Protein AF-0000000070370126 (afdb_homodimer)

pLDDT: mean 91.12, std 12.37, range [36.09, 98.94]

Nearest PDB structures (foldseek):
  8wdw-assembly2_B  TM=8.727E-01  e=1.910E-28  uncultured bacterium
  3h0l-assembly1_A  TM=8.111E-01  e=5.919E-29  Aquifex aeolicus
  8es6-assembly1_A  TM=8.525E-01  e=4.449E-26  Escherichia coli
  5h6t-assembly1_A  TM=8.428E-01  e=1.005E-25  Microbacterium sp. HM58-2
  8xac-assembly1_C  TM=8.193E-01  e=1.310E-26  Pseudonocardia acaciae

Structure (mmCIF, N/CA/C/O backbone):
data_AF-0000000070370126-model_v1
#
loop_
_entity.id
_entity.type
_entity.pdbx_description
1 polymer Amidase
#
loop_
_atom_site.group_PDB
_atom_site.id
_atom_site.type_symbol
_atom_site.label_atom_id
_atom_site.label_alt_id
_atom_site.label_comp_id
_atom_site.label_asym_id
_atom_site.label_entity_id
_atom_site.label_seq_id
_atom_site.pdbx_PDB_ins_code
_atom_site.Cartn_x
_atom_site.Cartn_y
_atom_site.Cartn_z
_atom_site.occupancy
_atom_site.B_iso_or_equiv
_atom_site.auth_seq_id
_atom_site.auth_comp_id
_atom_site.auth_asym_id
_atom_site.auth_atom_id
_atom_site.pdbx_PDB_model_num
ATOM 1 N N . MET A 1 1 ? -40.75 -0.585 -23.859 1 38.59 1 MET A N 1
ATOM 2 C CA . MET A 1 1 ? -41.844 -1.527 -23.578 1 38.59 1 MET A CA 1
ATOM 3 C C . MET A 1 1 ? -42.219 -1.488 -22.109 1 38.59 1 MET A C 1
ATOM 5 O O . MET A 1 1 ? -43.406 -1.503 -21.766 1 38.59 1 MET A O 1
ATOM 9 N N . GLU A 1 2 ? -41.219 -1.139 -21.297 1 40.19 2 GLU A N 1
ATOM 10 C CA . GLU A 1 2 ? -41.406 -1.097 -19.859 1 40.19 2 GLU A CA 1
ATOM 11 C C . GLU A 1 2 ? -42.219 0.143 -19.453 1 40.19 2 GLU A C 1
ATOM 13 O O . GLU A 1 2 ? -43.094 0.068 -18.594 1 40.19 2 GLU A O 1
ATOM 18 N N . ILE A 1 3 ? -41.938 1.236 -20.156 1 45.62 3 ILE A N 1
ATOM 19 C CA . ILE A 1 3 ? -42.625 2.488 -19.844 1 45.62 3 ILE A CA 1
ATOM 20 C C . ILE A 1 3 ? -44.094 2.402 -20.281 1 45.62 3 ILE A C 1
ATOM 22 O O . ILE A 1 3 ? -44.969 2.84 -19.562 1 45.62 3 ILE A O 1
ATOM 26 N N . GLN A 1 4 ? -44.312 1.729 -21.438 1 42.31 4 GLN A N 1
ATOM 27 C CA . GLN A 1 4 ? -45.688 1.653 -21.938 1 42.31 4 GLN A CA 1
ATOM 28 C C . GLN A 1 4 ? -46.562 0.755 -21.047 1 42.31 4 GLN A C 1
ATOM 30 O O . GLN A 1 4 ? -47.719 1.064 -20.781 1 42.31 4 GLN A O 1
ATOM 35 N N . ILE A 1 5 ? -45.875 -0.31 -20.516 1 39.44 5 ILE A N 1
ATOM 36 C CA . ILE A 1 5 ? -46.656 -1.229 -19.688 1 39.44 5 ILE A CA 1
ATOM 37 C C . ILE A 1 5 ? -46.938 -0.577 -18.328 1 39.44 5 ILE A C 1
ATOM 39 O O . ILE A 1 5 ? -48.062 -0.685 -17.812 1 39.44 5 ILE A O 1
ATOM 43 N N . ARG A 1 6 ? -46.031 0.321 -17.922 1 41.38 6 ARG A N 1
ATOM 44 C CA . ARG A 1 6 ? -46.281 0.987 -16.641 1 41.38 6 ARG A CA 1
ATOM 45 C C . ARG A 1 6 ? -47.469 1.941 -16.734 1 41.38 6 ARG A C 1
ATOM 47 O O . ARG A 1 6 ? -48.281 1.997 -15.828 1 41.38 6 ARG A O 1
ATOM 54 N N . ARG A 1 7 ? -47.469 2.598 -17.891 1 42.16 7 ARG A N 1
ATOM 55 C CA . ARG A 1 7 ? -48.562 3.543 -18.094 1 42.16 7 ARG A CA 1
ATOM 56 C C . ARG A 1 7 ? -49.906 2.824 -18.156 1 42.16 7 ARG A C 1
ATOM 58 O O . ARG A 1 7 ? -50.906 3.334 -17.656 1 42.16 7 ARG A O 1
ATOM 65 N N . LEU A 1 8 ? -49.781 1.728 -18.922 1 40.06 8 LEU A N 1
ATOM 66 C CA . LEU A 1 8 ? -51.031 0.999 -19.047 1 40.06 8 LEU A CA 1
ATOM 67 C C . LEU A 1 8 ? -51.531 0.52 -17.688 1 40.06 8 LEU A C 1
ATOM 69 O O . LEU A 1 8 ? -52.75 0.575 -17.406 1 40.06 8 LEU A O 1
ATOM 73 N N . PHE A 1 9 ? -50.469 0.146 -16.906 1 40.09 9 PHE A N 1
ATOM 74 C CA . PHE A 1 9 ? -50.875 -0.406 -15.617 1 40.09 9 PHE A CA 1
ATOM 75 C C . PHE A 1 9 ? -51.344 0.697 -14.672 1 40.09 9 PHE A C 1
ATOM 77 O O . PHE A 1 9 ? -52.25 0.5 -13.883 1 40.09 9 PHE A O 1
ATOM 84 N N . GLU A 1 10 ? -50.625 1.836 -14.719 1 37.56 10 GLU A N 1
ATOM 85 C CA . GLU A 1 10 ? -51.062 2.92 -13.828 1 37.56 10 GLU A CA 1
ATOM 86 C C . GLU A 1 10 ? -52.469 3.377 -14.141 1 37.56 10 GLU A C 1
ATOM 88 O O . GLU A 1 10 ? -53.188 3.848 -13.258 1 37.56 10 GLU A O 1
ATOM 93 N N . LYS A 1 11 ? -52.781 3.441 -15.414 1 39.44 11 LYS A N 1
ATOM 94 C CA . LYS A 1 11 ? -54.125 3.953 -15.703 1 39.44 11 LYS A CA 1
ATOM 95 C C . LYS A 1 11 ? -55.188 2.998 -15.188 1 39.44 11 LYS A C 1
ATOM 97 O O . LYS A 1 11 ? -56.219 3.434 -14.688 1 39.44 11 LYS A O 1
ATOM 102 N N . GLN A 1 12 ? -55.125 1.682 -15.773 1 37.5 12 GLN A N 1
ATOM 103 C CA . GLN A 1 12 ? -56.281 0.841 -15.586 1 37.5 12 GLN A CA 1
ATOM 104 C C . GLN A 1 12 ? -56.344 0.282 -14.172 1 37.5 12 GLN A C 1
ATOM 106 O O . GLN A 1 12 ? -57.344 -0.331 -13.781 1 37.5 12 GLN A O 1
ATOM 111 N N . ILE A 1 13 ? -55.219 0.001 -13.57 1 39.12 13 ILE A N 1
ATOM 112 C CA . ILE A 1 13 ? -55.438 -0.7 -12.312 1 39.12 13 ILE A CA 1
ATOM 113 C C . ILE A 1 13 ? -56 0.275 -11.273 1 39.12 13 ILE A C 1
ATOM 115 O O . ILE A 1 13 ? -55.281 1.189 -10.844 1 39.12 13 ILE A O 1
ATOM 119 N N . SER A 1 14 ? -57.312 0.681 -11.328 1 36.41 14 SER A N 1
ATOM 120 C CA . SER A 1 14 ? -58.125 1.383 -10.359 1 36.41 14 SER A CA 1
ATOM 121 C C . SER A 1 14 ? -57.906 0.837 -8.953 1 36.41 14 SER A C 1
ATOM 123 O O . SER A 1 14 ? -57.625 -0.349 -8.773 1 36.41 14 SER A O 1
ATOM 125 N N . LEU A 1 15 ? -57.719 1.736 -7.898 1 41.34 15 LEU A N 1
ATOM 126 C CA . LEU A 1 15 ? -57.594 1.675 -6.445 1 41.34 15 LEU A CA 1
ATOM 127 C C . LEU A 1 15 ? -58.562 0.669 -5.855 1 41.34 15 LEU A C 1
ATOM 129 O O . LEU A 1 15 ? -58.594 0.447 -4.645 1 41.34 15 LEU A O 1
ATOM 133 N N . LYS A 1 16 ? -59.625 0.351 -6.641 1 43.62 16 LYS A N 1
ATOM 134 C CA . LYS A 1 16 ? -60.688 -0.367 -5.957 1 43.62 16 LYS A CA 1
ATOM 135 C C . LYS A 1 16 ? -60.281 -1.783 -5.59 1 43.62 16 LYS A C 1
ATOM 137 O O . LYS A 1 16 ? -60.844 -2.406 -4.703 1 43.62 16 LYS A O 1
ATOM 142 N N . TYR A 1 17 ? -59.719 -2.553 -6.379 1 43.88 17 TYR A N 1
ATOM 143 C CA . TYR A 1 17 ? -59.406 -3.934 -6.02 1 43.88 17 TYR A CA 1
ATOM 144 C C . TYR A 1 17 ? -57.906 -4.121 -5.793 1 43.88 17 TYR A C 1
ATOM 146 O O . TYR A 1 17 ? -57.188 -4.461 -6.723 1 43.88 17 TYR A O 1
ATOM 154 N N . PRO A 1 18 ? -57.344 -3.666 -4.625 1 48.06 18 PRO A N 1
ATOM 155 C CA . PRO A 1 18 ? -55.938 -3.689 -4.262 1 48.06 18 PRO A CA 1
ATOM 156 C C . PRO A 1 18 ? -55.312 -5.078 -4.395 1 48.06 18 PRO A C 1
ATOM 158 O O . PRO A 1 18 ? -54.156 -5.207 -4.789 1 48.06 18 PRO A O 1
ATOM 161 N N . ALA A 1 19 ? -56.219 -6.059 -4.215 1 54.81 19 ALA A N 1
ATOM 162 C CA . ALA A 1 19 ? -55.688 -7.418 -4.289 1 54.81 19 ALA A CA 1
ATOM 163 C C . ALA A 1 19 ? -55.281 -7.77 -5.723 1 54.81 19 ALA A C 1
ATOM 165 O O . ALA A 1 19 ? -54.25 -8.391 -5.949 1 54.81 19 ALA A O 1
ATOM 166 N N . TYR A 1 20 ? -56.188 -7.359 -6.582 1 53.31 20 TYR A N 1
ATOM 167 C CA . TYR A 1 20 ? -55.875 -7.633 -7.984 1 53.31 20 TYR A CA 1
ATOM 168 C C . TYR A 1 20 ? -54.656 -6.836 -8.453 1 53.31 20 TYR A C 1
ATOM 170 O O . TYR A 1 20 ? -53.875 -7.324 -9.25 1 53.31 20 TYR A O 1
ATOM 178 N N . ALA A 1 21 ? -54.531 -5.652 -7.816 1 52.94 21 ALA A N 1
ATOM 179 C CA . ALA A 1 21 ? -53.344 -4.848 -8.172 1 52.94 21 ALA A CA 1
ATOM 180 C C . ALA A 1 21 ? -52.062 -5.5 -7.668 1 52.94 21 ALA A C 1
ATOM 182 O O . ALA A 1 21 ? -51.062 -5.543 -8.383 1 52.94 21 ALA A O 1
ATOM 183 N N . VAL A 1 22 ? -52.219 -6.059 -6.465 1 59.28 22 VAL A N 1
ATOM 184 C CA . VAL A 1 22 ? -51.062 -6.773 -5.922 1 59.28 22 VAL A CA 1
ATOM 185 C C . VAL A 1 22 ? -50.812 -8.047 -6.73 1 59.28 22 VAL A C 1
ATOM 187 O O . VAL A 1 22 ? -49.656 -8.367 -7.051 1 59.28 22 VAL A O 1
ATOM 190 N N . GLY A 1 23 ? -51.844 -8.75 -7.059 1 56.97 23 GLY A N 1
ATOM 191 C CA . GLY A 1 23 ? -51.719 -9.938 -7.895 1 56.97 23 GLY A CA 1
ATOM 192 C C . GLY A 1 23 ? -51.156 -9.641 -9.281 1 56.97 23 GLY A C 1
ATOM 193 O O . GLY A 1 23 ? -50.312 -10.367 -9.781 1 56.97 23 GLY A O 1
ATOM 194 N N . ALA A 1 24 ? -51.625 -8.641 -9.883 1 59.47 24 ALA A N 1
ATOM 195 C CA . ALA A 1 24 ? -51.156 -8.227 -11.195 1 59.47 24 ALA A CA 1
ATOM 196 C C . ALA A 1 24 ? -49.688 -7.777 -11.117 1 59.47 24 ALA A C 1
ATOM 198 O O . ALA A 1 24 ? -48.906 -8.102 -12 1 59.47 24 ALA A O 1
ATOM 199 N N . TYR A 1 25 ? -49.406 -7.062 -10 1 57.28 25 TYR A N 1
ATOM 200 C CA . TYR A 1 25 ? -48.031 -6.641 -9.781 1 57.28 25 TYR A CA 1
ATOM 201 C C . TYR A 1 25 ? -47.094 -7.844 -9.586 1 57.28 25 TYR A C 1
ATOM 203 O O . TYR A 1 25 ? -46.031 -7.918 -10.18 1 57.28 25 TYR A O 1
ATOM 211 N N . LEU A 1 26 ? -47.625 -8.781 -8.773 1 59.44 26 LEU A N 1
ATOM 212 C CA . LEU A 1 26 ? -46.875 -9.992 -8.555 1 59.44 26 LEU A CA 1
ATOM 213 C C . LEU A 1 26 ? -46.781 -10.828 -9.828 1 59.44 26 LEU A C 1
ATOM 215 O O . LEU A 1 26 ? -45.75 -11.422 -10.117 1 59.44 26 LEU A O 1
ATOM 219 N N . GLY A 1 27 ? -47.875 -10.922 -10.469 1 59.59 27 GLY A N 1
ATOM 220 C CA . GLY A 1 27 ? -47.875 -11.586 -11.758 1 59.59 27 GLY A CA 1
ATOM 221 C C . GLY A 1 27 ? -46.938 -10.945 -12.766 1 59.59 27 GLY A C 1
ATOM 222 O O . GLY A 1 27 ? -46.219 -11.641 -13.469 1 59.59 27 GLY A O 1
ATOM 223 N N . LEU A 1 28 ? -46.969 -9.68 -12.852 1 60.62 28 LEU A N 1
ATOM 224 C CA . LEU A 1 28 ? -46.062 -8.945 -13.734 1 60.62 28 LEU A CA 1
ATOM 225 C C . LEU A 1 28 ? -44.594 -9.133 -13.305 1 60.62 28 LEU A C 1
ATOM 227 O O . LEU A 1 28 ? -43.719 -9.281 -14.148 1 60.62 28 LEU A O 1
ATOM 231 N N . LYS A 1 29 ? -44.375 -9.109 -12.078 1 58.44 29 LYS A N 1
ATOM 232 C CA . LYS A 1 29 ? -43.031 -9.359 -11.555 1 58.44 29 LYS A CA 1
ATOM 233 C C . LYS A 1 29 ? -42.562 -10.781 -11.867 1 58.44 29 LYS A C 1
ATOM 235 O O . LYS A 1 29 ? -41.406 -11.008 -12.203 1 58.44 29 LYS A O 1
ATOM 240 N N . MET A 1 30 ? -43.531 -11.68 -11.594 1 61.81 30 MET A N 1
ATOM 241 C CA . MET A 1 30 ? -43.219 -13.07 -11.914 1 61.81 30 MET A CA 1
ATOM 242 C C . MET A 1 30 ? -43 -13.25 -13.406 1 61.81 30 MET A C 1
ATOM 244 O O . MET A 1 30 ? -42.062 -13.961 -13.82 1 61.81 30 MET A O 1
ATOM 248 N N . TH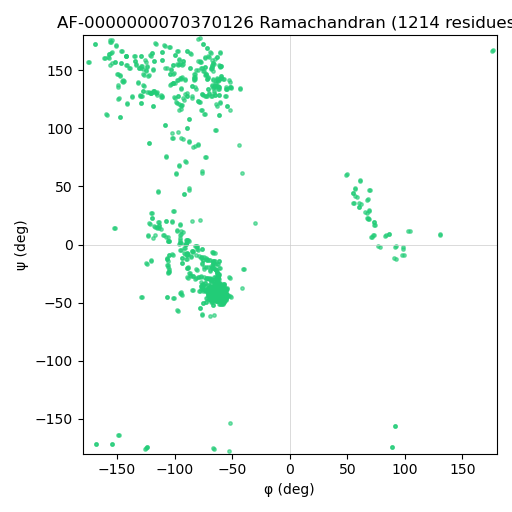R A 1 31 ? -43.875 -12.727 -14.133 1 66.62 31 THR A N 1
ATOM 249 C CA . THR A 1 31 ? -43.719 -12.805 -15.578 1 66.62 31 THR A CA 1
ATOM 250 C C . THR A 1 31 ? -42.438 -12.102 -16.016 1 66.62 31 THR A C 1
ATOM 252 O O . THR A 1 31 ? -41.719 -12.594 -16.891 1 66.62 31 THR A O 1
ATOM 255 N N . SER A 1 32 ? -42.219 -10.984 -15.359 1 70.06 32 SER A N 1
ATOM 256 C CA . SER A 1 32 ? -40.969 -10.273 -15.641 1 70.06 32 SER A CA 1
ATOM 257 C C . SER A 1 32 ? -39.75 -11.102 -15.227 1 70.06 32 SER A C 1
ATOM 259 O O . SER A 1 32 ? -38.75 -11.133 -15.938 1 70.06 32 SER A O 1
ATOM 261 N N . SER A 1 33 ? -39.969 -11.789 -14.156 1 71.69 33 SER A N 1
ATOM 262 C CA . SER A 1 33 ? -38.875 -12.648 -13.695 1 71.69 33 SER A CA 1
ATOM 263 C C . SER A 1 33 ? -38.688 -13.836 -14.633 1 71.69 33 SER A C 1
ATOM 265 O O . SER A 1 33 ? -37.531 -14.211 -14.938 1 71.69 33 SER A O 1
ATOM 267 N N . ILE A 1 34 ? -39.781 -14.406 -15.008 1 70.75 34 ILE A N 1
ATOM 268 C CA . ILE A 1 34 ? -39.719 -15.531 -15.93 1 70.75 34 ILE A CA 1
ATOM 269 C C . ILE A 1 34 ? -39.125 -15.07 -17.266 1 70.75 34 ILE A C 1
ATOM 271 O O . ILE A 1 34 ? -38.281 -15.742 -17.828 1 70.75 34 ILE A O 1
ATOM 275 N N . LEU A 1 35 ? -39.688 -13.93 -17.75 1 75 35 LEU A N 1
ATOM 276 C CA . LEU A 1 35 ? -39.156 -13.391 -19 1 75 35 LEU A CA 1
ATOM 277 C C . LEU A 1 35 ? -37.656 -13.109 -18.875 1 75 35 LEU A C 1
ATOM 279 O O . LEU A 1 35 ? -36.875 -13.391 -19.797 1 75 35 LEU A O 1
ATOM 283 N N . ARG A 1 36 ? -37.281 -12.516 -17.812 1 74.81 36 ARG A N 1
ATOM 284 C CA . ARG A 1 36 ? -35.875 -12.258 -17.578 1 74.81 36 ARG A CA 1
ATOM 285 C C . ARG A 1 36 ? -35.062 -13.555 -17.578 1 74.81 36 ARG A C 1
ATOM 287 O O . ARG A 1 36 ? -33.938 -13.602 -18.094 1 74.81 36 ARG A O 1
ATOM 294 N N . SER A 1 37 ? -35.688 -14.555 -17.016 1 77.38 37 SER A N 1
ATOM 295 C CA . SER A 1 37 ? -35.031 -15.852 -16.953 1 77.38 37 SER A CA 1
ATOM 296 C C . SER A 1 37 ? -34.906 -16.469 -18.344 1 77.38 37 SER A C 1
ATOM 298 O O . SER A 1 37 ? -33.875 -17.078 -18.672 1 77.38 37 SER A O 1
ATOM 300 N N . ILE A 1 38 ? -35.938 -16.328 -19.125 1 77.62 38 ILE A N 1
ATOM 301 C CA . ILE A 1 38 ? -35.906 -16.859 -20.484 1 77.62 38 ILE A CA 1
ATOM 302 C C . ILE A 1 38 ? -34.875 -16.109 -21.312 1 77.62 38 ILE A C 1
ATOM 304 O O . ILE A 1 38 ? -34.094 -16.703 -22.047 1 77.62 38 ILE A O 1
ATOM 308 N N . VAL A 1 39 ? -34.938 -14.812 -21.188 1 79.19 39 VAL A N 1
ATOM 309 C CA . VAL A 1 39 ? -34 -13.984 -21.922 1 79.19 39 VAL A CA 1
ATOM 310 C C . VAL A 1 39 ? -32.562 -14.359 -21.547 1 79.19 39 VAL A C 1
ATOM 312 O O . VAL A 1 39 ? -31.703 -14.461 -22.406 1 79.19 39 VAL A O 1
ATOM 315 N N . LYS A 1 40 ? -32.375 -14.555 -20.328 1 79.31 40 LYS A N 1
ATOM 316 C CA . LYS A 1 40 ? -31.031 -14.953 -19.875 1 79.31 40 LYS A CA 1
ATOM 317 C C . LYS A 1 40 ? -30.625 -16.297 -20.484 1 79.31 40 LYS A C 1
ATOM 319 O O . LYS A 1 40 ? -29.484 -16.469 -20.906 1 79.31 40 LYS A O 1
ATOM 324 N N . LYS A 1 41 ? -31.531 -17.188 -20.562 1 80.56 41 LYS A N 1
ATOM 325 C CA . LYS A 1 41 ? -31.234 -18.516 -21.109 1 80.56 41 LYS A CA 1
ATOM 326 C C . LYS A 1 41 ? -30.906 -18.438 -22.594 1 80.56 41 LYS A C 1
ATOM 328 O O . LYS A 1 41 ? -30 -19.109 -23.062 1 80.56 41 LYS A O 1
ATOM 333 N N . VAL A 1 42 ? -31.656 -17.703 -23.266 1 84.81 42 VAL A N 1
ATOM 334 C CA . VAL A 1 42 ? -31.406 -17.531 -24.688 1 84.81 42 VAL A CA 1
ATOM 335 C C . VAL A 1 42 ? -30.047 -16.875 -24.906 1 84.81 42 VAL A C 1
ATOM 337 O O . VAL A 1 42 ? -29.281 -17.281 -25.781 1 84.81 42 VAL A O 1
ATOM 340 N N . ARG A 1 43 ? -29.781 -15.898 -24.156 1 83.88 43 ARG A N 1
ATOM 341 C CA . ARG A 1 43 ? -28.5 -15.211 -24.25 1 83.88 43 ARG A CA 1
ATOM 342 C C . ARG A 1 43 ? -27.344 -16.172 -24 1 83.88 43 ARG A C 1
ATOM 344 O O . ARG A 1 43 ? -26.312 -16.109 -24.656 1 83.88 43 ARG A O 1
ATOM 351 N N . ILE A 1 44 ? -27.531 -17.031 -23.094 1 83.88 44 ILE A N 1
ATOM 352 C CA . ILE A 1 44 ? -26.516 -18.016 -22.734 1 83.88 44 ILE A CA 1
ATOM 353 C C . ILE A 1 44 ? -26.312 -18.984 -23.891 1 83.88 44 ILE A C 1
ATOM 355 O O . ILE A 1 44 ? -25.172 -19.344 -24.203 1 83.88 44 ILE A O 1
ATOM 359 N N . LEU A 1 45 ? -27.375 -19.375 -24.531 1 86.31 45 LEU A N 1
ATOM 360 C CA . LEU A 1 45 ? -27.281 -20.297 -25.656 1 86.31 45 LEU A CA 1
ATOM 361 C C . LEU A 1 45 ? -26.562 -19.641 -26.828 1 86.31 45 LEU A C 1
ATOM 363 O O . LEU A 1 45 ? -25.75 -20.281 -27.5 1 86.31 45 LEU A O 1
ATOM 367 N N . ILE A 1 46 ? -26.938 -18.453 -27.031 1 89.81 46 ILE A N 1
ATOM 368 C CA . ILE A 1 46 ? -26.281 -17.703 -28.109 1 89.81 46 ILE A CA 1
ATOM 369 C C . ILE A 1 46 ? -24.797 -17.562 -27.812 1 89.81 46 ILE A C 1
ATOM 371 O O . ILE A 1 46 ? -23.953 -17.734 -28.703 1 89.81 46 ILE A O 1
ATOM 375 N N . GLN A 1 47 ? -24.516 -17.25 -26.625 1 90.25 47 GLN A N 1
ATOM 376 C CA . GLN A 1 47 ? -23.125 -17.062 -26.219 1 90.25 47 GLN A CA 1
ATOM 377 C C . GLN A 1 47 ? -22.344 -18.375 -26.344 1 90.25 47 GLN A C 1
ATOM 379 O O . GLN A 1 47 ? -21.172 -18.375 -26.734 1 90.25 47 GLN A O 1
ATOM 384 N N . LYS A 1 48 ? -22.938 -19.469 -26.016 1 90.69 48 LYS A N 1
ATOM 385 C CA . LYS A 1 48 ? -22.312 -20.781 -26.156 1 90.69 48 LYS A CA 1
ATOM 386 C C . LYS A 1 48 ? -21.938 -21.062 -27.609 1 90.69 48 LYS A C 1
ATOM 388 O O . LYS A 1 48 ? -20.891 -21.656 -27.891 1 90.69 48 LYS A O 1
ATOM 393 N N . LYS A 1 49 ? -22.781 -20.656 -28.5 1 93.12 49 LYS A N 1
ATOM 394 C CA . LYS A 1 49 ? -22.5 -20.812 -29.922 1 93.12 49 LYS A CA 1
ATOM 395 C C . LYS A 1 49 ? -21.312 -19.953 -30.344 1 93.12 49 LYS A C 1
ATOM 397 O O . LYS A 1 49 ? -20.438 -20.406 -31.078 1 93.12 49 LYS A O 1
ATOM 402 N N . LYS A 1 50 ? -21.344 -18.734 -29.906 1 94.25 50 LYS A N 1
ATOM 403 C CA . LYS A 1 50 ? -20.25 -17.828 -30.234 1 94.25 50 LYS A CA 1
ATOM 404 C C . LYS A 1 50 ? -18.922 -18.359 -29.703 1 94.25 50 LYS A C 1
ATOM 406 O O . LYS A 1 50 ? -17.891 -18.25 -30.359 1 94.25 50 LYS A O 1
ATOM 411 N N . VAL A 1 51 ? -18.969 -18.906 -28.516 1 96.06 51 VAL A N 1
ATOM 412 C CA . VAL A 1 51 ? -17.781 -19.469 -27.906 1 96.06 51 VAL A CA 1
ATOM 413 C C . VAL A 1 51 ? -17.281 -20.656 -28.734 1 96.06 51 VAL A C 1
ATOM 415 O O . VAL A 1 51 ? -16.078 -20.812 -28.953 1 96.06 51 VAL A O 1
ATOM 418 N N . ARG A 1 52 ? -18.141 -21.5 -29.188 1 95.56 52 ARG A N 1
ATOM 419 C CA . ARG A 1 52 ? -17.781 -22.656 -30.016 1 95.56 52 ARG A CA 1
ATOM 420 C C . ARG A 1 52 ? -17.109 -22.219 -31.312 1 95.56 52 ARG A C 1
ATOM 422 O O . ARG A 1 52 ? -16.125 -22.812 -31.734 1 95.56 52 ARG A O 1
ATOM 429 N N . GLU A 1 53 ? -17.672 -21.188 -31.891 1 95.94 53 GLU A N 1
ATOM 430 C CA . GLU A 1 53 ? -17.078 -20.656 -33.125 1 95.94 53 GLU A CA 1
ATOM 431 C C . GLU A 1 53 ? -15.703 -20.062 -32.844 1 95.94 53 GLU A C 1
ATOM 433 O O . GLU A 1 53 ? -14.773 -20.266 -33.656 1 95.94 53 GLU A O 1
ATOM 438 N N . PHE A 1 54 ? -15.633 -19.344 -31.828 1 95.94 54 PHE A N 1
ATOM 439 C CA . PHE A 1 54 ? -14.367 -18.734 -31.406 1 95.94 54 PHE A CA 1
ATOM 440 C C . PHE A 1 54 ? -13.297 -19.812 -31.219 1 95.94 54 PHE A C 1
ATOM 442 O O . PHE A 1 54 ? -12.172 -19.672 -31.703 1 95.94 54 PHE A O 1
ATOM 449 N N . ILE A 1 55 ? -13.625 -20.891 -30.562 1 97.06 55 ILE A N 1
ATOM 450 C CA . ILE A 1 55 ? -12.688 -21.969 -30.25 1 97.06 55 ILE A CA 1
ATOM 451 C C . ILE A 1 55 ? -12.344 -22.734 -31.516 1 97.06 55 ILE A C 1
ATOM 453 O O . ILE A 1 55 ? -11.188 -23.125 -31.719 1 97.06 55 ILE A O 1
ATOM 457 N N . GLN A 1 56 ? -13.281 -22.984 -32.344 1 96.12 56 GLN A N 1
ATOM 458 C CA . GLN A 1 56 ? -13.039 -23.672 -33.625 1 96.12 56 GLN A CA 1
ATOM 459 C C . GLN A 1 56 ? -12.047 -22.891 -34.469 1 96.12 56 GLN A C 1
ATOM 461 O O . GLN A 1 56 ? -11.141 -23.484 -35.062 1 96.12 56 GLN A O 1
ATOM 466 N N . GLN A 1 57 ? -12.281 -21.625 -34.5 1 95.56 57 GLN A N 1
ATOM 467 C CA . GLN A 1 57 ? -11.375 -20.781 -35.25 1 95.56 57 GLN A CA 1
ATOM 468 C C . GLN A 1 57 ? -9.969 -20.797 -34.656 1 95.56 57 GLN A C 1
ATOM 470 O O . GLN A 1 57 ? -8.977 -20.891 -35.375 1 95.56 57 GLN A O 1
ATOM 475 N N . ARG A 1 58 ? -9.898 -20.641 -33.406 1 95.31 58 ARG A N 1
ATOM 476 C CA . ARG A 1 58 ? -8.625 -20.672 -32.688 1 95.31 58 ARG A CA 1
ATOM 477 C C . ARG A 1 58 ? -7.895 -21.984 -32.938 1 95.31 58 ARG A C 1
ATOM 479 O O . ARG A 1 58 ? -6.695 -22 -33.219 1 95.31 58 ARG A O 1
ATOM 486 N N . ASP A 1 59 ? -8.57 -23.094 -32.875 1 96.38 59 ASP A N 1
ATOM 487 C CA . ASP A 1 59 ? -7.988 -24.422 -33.062 1 96.38 59 ASP A CA 1
ATOM 488 C C . ASP A 1 59 ? -7.555 -24.609 -34.531 1 96.38 59 ASP A C 1
ATOM 490 O O . ASP A 1 59 ? -6.504 -25.203 -34.781 1 96.38 59 ASP A O 1
ATOM 494 N N . ALA A 1 60 ? -8.359 -24.109 -35.406 1 95.88 60 ALA A N 1
ATOM 495 C CA . ALA A 1 60 ? -7.996 -24.188 -36.812 1 95.88 60 ALA A CA 1
ATOM 496 C C . ALA A 1 60 ? -6.73 -23.391 -37.125 1 95.88 60 ALA A C 1
ATOM 498 O O . ALA A 1 60 ? -5.855 -23.844 -37.844 1 95.88 60 ALA A O 1
ATOM 499 N N . ASN A 1 61 ? -6.715 -22.25 -36.594 1 94.75 61 ASN A N 1
ATOM 500 C CA . ASN A 1 61 ? -5.531 -21.406 -36.75 1 94.75 61 ASN A CA 1
ATOM 501 C C . ASN A 1 61 ? -4.277 -22.094 -36.219 1 94.75 61 ASN A C 1
ATOM 503 O O . ASN A 1 61 ? -3.211 -22.031 -36.844 1 94.75 61 ASN A O 1
ATOM 507 N N . LEU A 1 62 ? -4.387 -22.719 -35.094 1 96.44 62 LEU A N 1
ATOM 508 C CA . LEU A 1 62 ? -3.266 -23.406 -34.469 1 96.44 62 LEU A CA 1
ATOM 509 C C . LEU A 1 62 ? -2.816 -24.594 -35.344 1 96.44 62 LEU A C 1
ATOM 511 O O . LEU A 1 62 ? -1.62 -24.781 -35.562 1 96.44 62 LEU A O 1
ATOM 515 N N . GLN A 1 63 ? -3.73 -25.312 -35.812 1 94.5 63 GLN A N 1
ATOM 516 C CA . GLN A 1 63 ? -3.428 -26.516 -36.594 1 94.5 63 GLN A CA 1
ATOM 517 C C . GLN A 1 63 ? -2.846 -26.156 -37.969 1 94.5 63 GLN A C 1
ATOM 519 O O . GLN A 1 63 ? -2.029 -26.891 -38.531 1 94.5 63 GLN A O 1
ATOM 524 N N . ASN A 1 64 ? -3.215 -25.016 -38.469 1 95 64 ASN A N 1
ATOM 525 C CA . ASN A 1 64 ? -2.789 -24.594 -39.812 1 95 64 ASN A CA 1
ATOM 526 C C . ASN A 1 64 ? -1.432 -23.906 -39.781 1 95 64 ASN A C 1
ATOM 528 O O . ASN A 1 64 ? -0.859 -23.594 -40.844 1 95 64 ASN A O 1
ATOM 532 N N . LEU A 1 65 ? -1.006 -23.625 -38.562 1 96 65 LEU A N 1
ATOM 533 C CA . LEU A 1 65 ? 0.312 -23.016 -38.469 1 96 65 LEU A CA 1
ATOM 534 C C . LEU A 1 65 ? 1.389 -23.922 -39.031 1 96 65 LEU A C 1
ATOM 536 O O . LEU A 1 65 ? 1.426 -25.109 -38.719 1 96 65 LEU A O 1
ATOM 540 N N . LYS A 1 66 ? 2.213 -23.375 -39.938 1 95.94 66 LYS A N 1
ATOM 541 C CA . LYS A 1 66 ? 3.371 -24.094 -40.469 1 95.94 66 LYS A CA 1
ATOM 542 C C . LYS A 1 66 ? 4.633 -23.766 -39.688 1 95.94 66 LYS A C 1
ATOM 544 O O . LYS A 1 66 ? 5.34 -22.812 -40 1 95.94 66 LYS A O 1
ATOM 549 N N . ILE A 1 67 ? 4.883 -24.547 -38.719 1 97.12 67 ILE A N 1
ATOM 550 C CA . ILE A 1 67 ? 6.051 -24.344 -37.875 1 97.12 67 ILE A CA 1
ATOM 551 C C . ILE A 1 67 ? 7.203 -25.219 -38.344 1 97.12 67 ILE A C 1
ATOM 553 O O . ILE A 1 67 ? 7.094 -26.453 -38.375 1 97.12 67 ILE A O 1
ATOM 557 N N . PRO A 1 68 ? 8.266 -24.609 -38.781 1 94.81 68 PRO A N 1
ATOM 558 C CA . PRO A 1 68 ? 9.398 -25.391 -39.281 1 94.81 68 PRO A CA 1
ATOM 559 C C . PRO A 1 68 ? 10.031 -26.266 -38.188 1 94.81 68 PRO A C 1
ATOM 561 O O . PRO A 1 68 ? 10.117 -25.844 -37.031 1 94.81 68 PRO A O 1
ATOM 564 N N . THR A 1 69 ? 10.469 -27.453 -38.562 1 91.25 69 THR A N 1
ATOM 565 C CA . THR A 1 69 ? 11.305 -28.266 -37.688 1 91.25 69 THR A CA 1
ATOM 566 C C . THR A 1 69 ? 12.75 -27.766 -37.719 1 91.25 69 THR A C 1
ATOM 568 O O . THR A 1 69 ? 13.367 -27.672 -38.781 1 91.25 69 THR A O 1
ATOM 571 N N . PRO A 1 70 ? 13.141 -27.469 -36.562 1 92.69 70 PRO A N 1
ATOM 572 C CA . PRO A 1 70 ? 14.531 -27 -36.531 1 92.69 70 PRO A CA 1
ATOM 573 C C . PRO A 1 70 ? 15.508 -28.062 -37.062 1 92.69 70 PRO A C 1
ATOM 575 O O . PRO A 1 70 ? 15.289 -29.25 -36.875 1 92.69 70 PRO A O 1
ATOM 578 N N . ASN A 1 71 ? 16.594 -27.578 -37.812 1 93.69 71 ASN A N 1
ATOM 579 C CA . ASN A 1 71 ? 17.656 -28.469 -38.281 1 93.69 71 ASN A CA 1
ATOM 580 C C . ASN A 1 71 ? 18.609 -28.844 -37.156 1 93.69 71 ASN A C 1
ATOM 582 O O . ASN A 1 71 ? 19.797 -28.484 -37.188 1 93.69 71 ASN A O 1
ATOM 586 N N . LEU A 1 72 ? 18.094 -29.484 -36.156 1 96.81 72 LEU A N 1
ATOM 587 C CA . LEU A 1 72 ? 18.828 -29.922 -35 1 96.81 72 LEU A CA 1
ATOM 588 C C . LEU A 1 72 ? 18.625 -31.422 -34.719 1 96.81 72 LEU A C 1
ATOM 590 O O . LEU A 1 72 ? 17.609 -31.984 -35.156 1 96.81 72 LEU A O 1
ATOM 594 N N . SER A 1 73 ? 19.594 -32.062 -34.125 1 96.62 73 SER A N 1
ATOM 595 C CA . SER A 1 73 ? 19.453 -33.469 -33.75 1 96.62 73 SER A CA 1
ATOM 596 C C . SER A 1 73 ? 18.375 -33.625 -32.688 1 96.62 73 SER A C 1
ATOM 598 O O . SER A 1 73 ? 18.062 -32.688 -31.938 1 96.62 73 SER A O 1
ATOM 600 N N . GLU A 1 74 ? 17.859 -34.812 -32.562 1 95.25 74 GLU A N 1
ATOM 601 C CA . GLU A 1 74 ? 16.859 -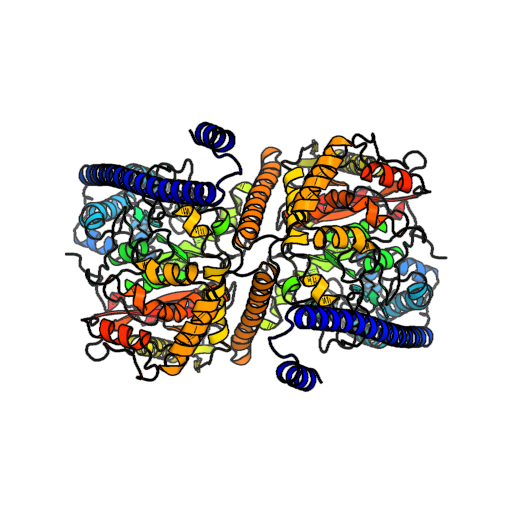35.125 -31.547 1 95.25 74 GLU A CA 1
ATOM 602 C C . GLU A 1 74 ? 17.422 -34.938 -30.141 1 95.25 74 GLU A C 1
ATOM 604 O O . GLU A 1 74 ? 16.703 -34.562 -29.219 1 95.25 74 GLU A O 1
ATOM 609 N N . GLU A 1 75 ? 18.672 -35.188 -30.031 1 96.12 75 GLU A N 1
ATOM 610 C CA . GLU A 1 75 ? 19.328 -35.031 -28.75 1 96.12 75 GLU A CA 1
ATOM 611 C C . GLU A 1 75 ? 19.359 -33.562 -28.312 1 96.12 75 GLU A C 1
ATOM 613 O O . GLU A 1 75 ? 19.125 -33.25 -27.141 1 96.12 75 GLU A O 1
ATOM 618 N N . VAL A 1 76 ? 19.594 -32.688 -29.234 1 97.25 76 VAL A N 1
ATOM 619 C CA . VAL A 1 76 ? 19.641 -31.266 -28.938 1 97.25 76 VAL A CA 1
ATOM 620 C C . VAL A 1 76 ? 18.234 -30.75 -28.609 1 97.25 76 VAL A C 1
ATOM 622 O O . VAL A 1 76 ? 18.062 -29.938 -27.703 1 97.25 76 VAL A O 1
ATOM 625 N N . ILE A 1 77 ? 17.281 -31.25 -29.328 1 97.12 77 ILE A N 1
ATOM 626 C CA . ILE A 1 77 ? 15.906 -30.859 -29.094 1 97.12 77 ILE A CA 1
ATOM 627 C C . ILE A 1 77 ? 15.477 -31.312 -27.703 1 97.12 77 ILE A C 1
ATOM 629 O O . ILE A 1 77 ? 14.852 -30.547 -26.953 1 97.12 77 ILE A O 1
ATOM 633 N N . ARG A 1 78 ? 15.812 -32.5 -27.344 1 95.56 78 ARG A N 1
ATOM 634 C CA . ARG A 1 78 ? 15.508 -33 -26 1 95.56 78 ARG A CA 1
ATOM 635 C C . ARG A 1 78 ? 16.234 -32.188 -24.938 1 95.56 78 ARG A C 1
ATOM 637 O O . ARG A 1 78 ? 15.68 -31.938 -23.859 1 95.56 78 ARG A O 1
ATOM 644 N N . LEU A 1 79 ? 17.453 -31.859 -25.234 1 96.44 79 LEU A N 1
ATOM 645 C CA . LEU A 1 79 ? 18.219 -31.031 -24.312 1 96.44 79 LEU A CA 1
ATOM 646 C C . LEU A 1 79 ? 17.531 -29.688 -24.078 1 96.44 79 LEU A C 1
ATOM 648 O O . LEU A 1 79 ? 17.453 -29.219 -22.938 1 96.44 79 LEU A O 1
ATOM 652 N N . VAL A 1 80 ? 17.047 -29.109 -25.125 1 97.88 80 VAL A N 1
ATOM 653 C CA . VAL A 1 80 ? 16.359 -27.828 -25.031 1 97.88 80 VAL A CA 1
ATOM 654 C C . VAL A 1 80 ? 15.109 -27.969 -24.172 1 97.88 80 VAL A C 1
ATOM 656 O O . VAL A 1 80 ? 14.883 -27.156 -23.266 1 97.88 80 VAL A O 1
ATOM 659 N N . LEU A 1 81 ? 14.352 -28.984 -24.359 1 97.31 81 LEU A N 1
ATOM 660 C CA . LEU A 1 81 ? 13.086 -29.188 -23.672 1 97.31 81 LEU A CA 1
ATOM 661 C C . LEU A 1 81 ? 13.32 -29.453 -22.188 1 97.31 81 LEU A C 1
ATOM 663 O O . LEU A 1 81 ? 12.5 -29.062 -21.344 1 97.31 81 LEU A O 1
ATOM 667 N N . ASP A 1 82 ? 14.414 -30.047 -21.844 1 96.06 82 ASP A N 1
ATOM 668 C CA . ASP A 1 82 ? 14.695 -30.391 -20.453 1 96.06 82 ASP A CA 1
ATOM 669 C C . ASP A 1 82 ? 15.453 -29.266 -19.75 1 96.06 82 ASP A C 1
ATOM 671 O O . ASP A 1 82 ? 15.57 -29.266 -18.516 1 96.06 82 ASP A O 1
ATOM 675 N N . SER A 1 83 ? 15.883 -28.266 -20.516 1 97 83 SER A N 1
ATOM 676 C CA . SER A 1 83 ? 16.719 -27.203 -19.969 1 97 83 SER A CA 1
ATOM 677 C C . SER A 1 83 ? 15.891 -26.141 -19.281 1 97 83 SER A C 1
ATOM 679 O O . SER A 1 83 ? 14.773 -25.844 -19.719 1 97 83 SER A O 1
ATOM 681 N N . ASP A 1 84 ? 16.469 -25.641 -18.156 1 97.31 84 ASP A N 1
ATOM 682 C CA . ASP A 1 84 ? 15.922 -24.391 -17.625 1 97.31 84 ASP A CA 1
ATOM 683 C C . ASP A 1 84 ? 16.453 -23.188 -18.391 1 97.31 84 ASP A C 1
ATOM 685 O O . ASP A 1 84 ? 17.172 -23.344 -19.375 1 97.31 84 ASP A O 1
ATOM 689 N N . ILE A 1 85 ? 16.031 -22.016 -18.094 1 98.31 85 ILE A N 1
ATOM 690 C CA . ILE A 1 85 ? 16.328 -20.812 -18.875 1 98.31 85 ILE A CA 1
ATOM 691 C C . ILE A 1 85 ? 17.812 -20.516 -18.812 1 98.31 85 ILE A C 1
ATOM 693 O O . ILE A 1 85 ? 18.406 -20.078 -19.797 1 98.31 85 ILE A O 1
ATOM 697 N N . THR A 1 86 ? 18.453 -20.688 -17.672 1 96.25 86 THR A N 1
ATOM 698 C CA . THR A 1 86 ? 19.891 -20.469 -17.531 1 96.25 86 THR A CA 1
ATOM 699 C C . THR A 1 86 ? 20.656 -21.312 -18.547 1 96.25 86 THR A C 1
ATOM 701 O O . THR A 1 86 ? 21.578 -20.812 -19.203 1 96.25 86 THR A O 1
ATOM 704 N N . ASN A 1 87 ? 20.297 -22.531 -18.625 1 97.25 87 ASN A N 1
ATOM 705 C CA . ASN A 1 87 ? 20.953 -23.422 -19.578 1 97.25 87 ASN A CA 1
ATOM 706 C C . ASN A 1 87 ? 20.609 -23.062 -21.016 1 97.25 87 ASN A C 1
ATOM 708 O O . ASN A 1 87 ? 21.453 -23.188 -21.922 1 97.25 87 ASN A O 1
ATOM 712 N N . LEU A 1 88 ? 19.406 -22.688 -21.266 1 98.56 88 LEU A N 1
ATOM 713 C CA . LEU A 1 88 ? 19.047 -22.25 -22.609 1 98.56 88 LEU A CA 1
ATOM 714 C C . LEU A 1 88 ? 19.891 -21.062 -23.047 1 98.56 88 LEU A C 1
ATOM 716 O O . LEU A 1 88 ? 20.312 -20.969 -24.203 1 98.56 88 LEU A O 1
ATOM 720 N N . LYS A 1 89 ? 20.109 -20.156 -22.125 1 97.81 89 LYS A N 1
ATOM 721 C CA . LYS A 1 89 ? 20.953 -19 -22.422 1 97.81 89 LYS A CA 1
ATOM 722 C C . LYS A 1 89 ? 22.375 -19.438 -22.797 1 97.81 89 LYS A C 1
ATOM 724 O O . LYS A 1 89 ? 22.984 -18.859 -23.703 1 97.81 89 LYS A O 1
ATOM 729 N N . LYS A 1 90 ? 22.891 -20.438 -22.156 1 97.06 90 LYS A N 1
ATOM 730 C CA . LYS A 1 90 ? 24.219 -20.953 -22.484 1 97.06 90 LYS A CA 1
ATOM 731 C C . LYS A 1 90 ? 24.234 -21.547 -23.906 1 97.06 90 LYS A C 1
ATOM 733 O O . LYS A 1 90 ? 25.203 -21.375 -24.641 1 97.06 90 LYS A O 1
ATOM 738 N N . LEU A 1 91 ? 23.188 -22.25 -24.219 1 98 91 LEU A N 1
ATOM 739 C CA . LEU A 1 91 ? 23.094 -22.828 -25.547 1 98 91 LEU A CA 1
ATOM 740 C C . LEU A 1 91 ? 23.031 -21.75 -26.625 1 98 91 LEU A C 1
ATOM 742 O O . LEU A 1 91 ? 23.594 -21.906 -27.703 1 98 91 LEU A O 1
ATOM 746 N N . LEU A 1 92 ? 22.359 -20.672 -26.328 1 97.94 92 LEU A N 1
ATOM 747 C CA . LEU A 1 92 ? 22.297 -19.531 -27.25 1 97.94 92 LEU A CA 1
ATOM 748 C C . LEU A 1 92 ? 23.672 -18.891 -27.406 1 97.94 92 LEU A C 1
ATOM 750 O O . LEU A 1 92 ? 24.062 -18.547 -28.531 1 97.94 92 LEU A O 1
ATOM 754 N N . GLU A 1 93 ? 24.312 -18.703 -26.312 1 95.69 93 GLU A N 1
ATOM 755 C CA . GLU A 1 93 ? 25.641 -18.094 -26.344 1 95.69 93 GLU A CA 1
ATOM 756 C C . GLU A 1 93 ? 26.641 -18.953 -27.109 1 95.69 93 GLU A C 1
ATOM 758 O O . GLU A 1 93 ? 27.516 -18.438 -27.812 1 95.69 93 GLU A O 1
ATOM 763 N N . ALA A 1 94 ? 26.484 -20.25 -27 1 95.81 94 ALA A N 1
ATOM 764 C CA . ALA A 1 94 ? 27.375 -21.203 -27.672 1 95.81 94 ALA A CA 1
ATOM 765 C C . ALA A 1 94 ? 26.969 -21.375 -29.141 1 95.81 94 ALA A C 1
ATOM 767 O O . ALA A 1 94 ? 27.656 -22.062 -29.891 1 95.81 94 ALA A O 1
ATOM 768 N N . LYS A 1 95 ? 25.859 -20.844 -29.5 1 95.25 95 LYS A N 1
ATOM 769 C CA . LYS A 1 95 ? 25.328 -20.906 -30.859 1 95.25 95 LYS A CA 1
ATOM 770 C C . LYS A 1 95 ? 24.938 -22.328 -31.25 1 95.25 95 LYS A C 1
ATOM 772 O O . LYS A 1 95 ? 24.969 -22.703 -32.406 1 95.25 95 LYS A O 1
ATOM 777 N N . THR A 1 96 ? 24.719 -23.047 -30.188 1 96.88 96 THR A N 1
ATOM 778 C CA . THR A 1 96 ? 24.172 -24.375 -30.406 1 96.88 96 THR A CA 1
ATOM 779 C C . THR A 1 96 ? 22.734 -24.297 -30.953 1 96.88 96 THR A C 1
ATOM 781 O O . THR A 1 96 ? 22.312 -25.141 -31.75 1 96.88 96 THR A O 1
ATOM 784 N N . VAL A 1 97 ? 22.016 -23.375 -30.469 1 98.25 97 VAL A N 1
ATOM 785 C CA . VAL A 1 97 ? 20.656 -23.078 -30.922 1 98.25 97 VAL A CA 1
ATOM 786 C C . VAL A 1 97 ? 20.484 -21.578 -31.109 1 98.25 97 VAL A C 1
ATOM 788 O O . VAL A 1 97 ? 21.312 -20.797 -30.641 1 98.25 97 VAL A O 1
ATOM 791 N N . THR A 1 98 ? 19.484 -21.188 -31.828 1 98.31 98 THR A N 1
ATOM 792 C CA . THR A 1 98 ? 19.078 -19.797 -31.953 1 98.31 98 THR A CA 1
ATOM 793 C C . THR A 1 98 ? 17.734 -19.547 -31.266 1 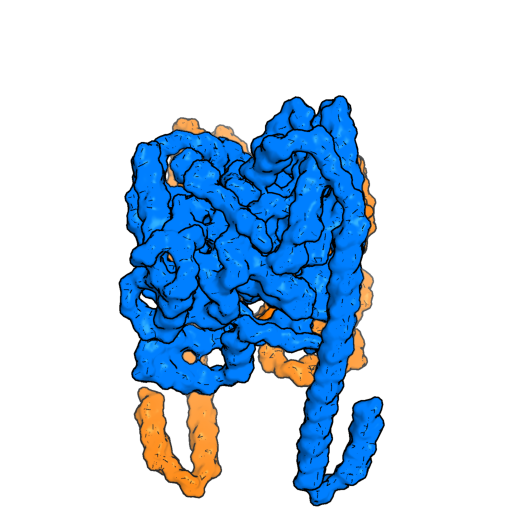98.31 98 THR A C 1
ATOM 795 O O . THR A 1 98 ? 17.078 -20.5 -30.844 1 98.31 98 THR A O 1
ATOM 798 N N . SER A 1 99 ? 17.438 -18.266 -31.078 1 98.75 99 SER A N 1
ATOM 799 C CA . SER A 1 99 ? 16.109 -17.953 -30.562 1 98.75 99 SER A CA 1
ATOM 800 C C . SER A 1 99 ? 15.008 -18.469 -31.469 1 98.75 99 SER A C 1
ATOM 802 O O . SER A 1 99 ? 13.945 -18.891 -31.016 1 98.75 99 SER A O 1
ATOM 804 N N . VAL A 1 100 ? 15.219 -18.453 -32.719 1 98.69 100 VAL A N 1
ATOM 805 C CA . VAL A 1 100 ? 14.289 -19 -33.719 1 98.69 100 VAL A CA 1
ATOM 806 C C . VAL A 1 100 ? 14.094 -20.484 -33.469 1 98.69 100 VAL A C 1
ATOM 808 O O . VAL A 1 100 ? 12.969 -20.984 -33.5 1 98.69 100 VAL A O 1
ATOM 811 N N . ASP A 1 101 ? 15.219 -21.188 -33.25 1 98.75 101 ASP A N 1
ATOM 812 C CA . ASP A 1 101 ? 15.133 -22.609 -32.906 1 98.75 101 ASP A CA 1
ATOM 813 C C . ASP A 1 101 ? 14.266 -22.844 -31.672 1 98.75 101 ASP A C 1
ATOM 815 O O . ASP A 1 101 ? 13.422 -23.734 -31.656 1 98.75 101 ASP A O 1
ATOM 819 N N . LEU A 1 102 ? 14.516 -22.062 -30.656 1 98.81 102 LEU A N 1
ATOM 820 C CA . LEU A 1 102 ? 13.766 -22.219 -29.406 1 98.81 102 LEU A CA 1
ATOM 821 C C . LEU A 1 102 ? 12.273 -22.016 -29.641 1 98.81 102 LEU A C 1
ATOM 823 O O . LEU A 1 102 ? 11.461 -22.828 -29.203 1 98.81 102 LEU A O 1
ATOM 827 N N . VAL A 1 103 ? 11.883 -20.906 -30.297 1 98.81 103 VAL A N 1
ATOM 828 C CA . VAL A 1 103 ? 10.477 -20.609 -30.562 1 98.81 103 VAL A CA 1
ATOM 829 C C . VAL A 1 103 ? 9.844 -21.766 -31.359 1 98.81 103 VAL A C 1
ATOM 831 O O . VAL A 1 103 ? 8.727 -22.172 -31.062 1 98.81 103 VAL A O 1
ATOM 834 N N . ASN A 1 104 ? 10.562 -22.281 -32.344 1 98.69 104 ASN A N 1
ATOM 835 C CA . ASN A 1 104 ? 10.047 -23.375 -33.156 1 98.69 104 ASN A CA 1
ATOM 836 C C . ASN A 1 104 ? 9.867 -24.656 -32.344 1 98.69 104 ASN A C 1
ATOM 838 O O . ASN A 1 104 ? 8.836 -25.328 -32.438 1 98.69 104 ASN A O 1
ATOM 842 N N . ILE A 1 105 ? 10.828 -25 -31.531 1 98.5 105 ILE A N 1
ATOM 843 C CA . ILE A 1 105 ? 10.797 -26.219 -30.734 1 98.5 105 ILE A CA 1
ATOM 844 C C . ILE A 1 105 ? 9.602 -26.188 -29.781 1 98.5 105 ILE A C 1
ATOM 846 O O . ILE A 1 105 ? 8.797 -27.109 -29.734 1 98.5 105 ILE A O 1
ATOM 850 N N . TYR A 1 106 ? 9.453 -25.141 -29.047 1 98.62 106 TYR A N 1
ATOM 851 C CA . TYR A 1 106 ? 8.375 -25.031 -28.078 1 98.62 106 TYR A CA 1
ATOM 852 C C . TYR A 1 106 ? 7.023 -24.891 -28.766 1 98.62 106 TYR A C 1
ATOM 854 O O . TYR A 1 106 ? 6.027 -25.469 -28.312 1 98.62 106 TYR A O 1
ATOM 862 N N . SER A 1 107 ? 6.953 -24.125 -29.875 1 98.56 107 SER A N 1
ATOM 863 C CA . SER A 1 107 ? 5.699 -23.953 -30.594 1 98.56 107 SER A CA 1
ATOM 864 C C . SER A 1 107 ? 5.195 -25.281 -31.156 1 98.56 107 SER A C 1
ATOM 866 O O . SER A 1 107 ? 3.992 -25.547 -31.172 1 98.56 107 SER A O 1
ATOM 868 N N . LYS A 1 108 ? 6.082 -26.109 -31.641 1 97.38 108 LYS A N 1
ATOM 869 C CA . LYS A 1 108 ? 5.691 -27.422 -32.156 1 97.38 108 LYS A CA 1
ATOM 870 C C . LYS A 1 108 ? 5.078 -28.281 -31.047 1 97.38 108 LYS A C 1
ATOM 872 O O . LYS A 1 108 ? 4.102 -28.984 -31.281 1 97.38 108 LYS A O 1
ATOM 877 N N . ARG A 1 109 ? 5.68 -28.219 -29.969 1 97 109 ARG A N 1
ATOM 878 C CA . ARG A 1 109 ? 5.156 -28.984 -28.844 1 97 109 ARG A CA 1
ATOM 879 C C . ARG A 1 109 ? 3.785 -28.484 -28.422 1 97 109 ARG A C 1
ATOM 881 O O . ARG A 1 109 ? 2.895 -29.266 -28.109 1 97 109 ARG A O 1
ATOM 888 N N . VAL A 1 110 ? 3.6 -27.156 -28.406 1 98.25 110 VAL A N 1
ATOM 889 C CA . VAL A 1 110 ? 2.316 -26.547 -28.078 1 98.25 110 VAL A CA 1
ATOM 890 C C . VAL A 1 110 ? 1.262 -26.984 -29.094 1 98.25 110 VAL A C 1
ATOM 892 O O . VAL A 1 110 ? 0.131 -27.312 -28.719 1 98.25 110 VAL A O 1
ATOM 895 N N . GLN A 1 111 ? 1.617 -26.906 -30.328 1 97.38 111 GLN A N 1
ATOM 896 C CA . GLN A 1 111 ? 0.701 -27.297 -31.391 1 97.38 111 GLN A CA 1
ATOM 897 C C . GLN A 1 111 ? 0.254 -28.75 -31.234 1 97.38 111 GLN A C 1
ATOM 899 O O . GLN A 1 111 ? -0.897 -29.078 -31.516 1 97.38 111 GLN A O 1
ATOM 904 N N . GLN A 1 112 ? 1.134 -29.562 -30.734 1 96.06 112 GLN A N 1
ATOM 905 C CA . GLN A 1 112 ? 0.868 -30.984 -30.625 1 96.06 112 GLN A CA 1
ATOM 906 C C . GLN A 1 112 ? -0.013 -31.297 -29.422 1 96.06 112 GLN A C 1
ATOM 908 O O . GLN A 1 112 ? -0.916 -32.125 -29.484 1 96.06 112 GLN A O 1
ATOM 913 N N . TYR A 1 113 ? 0.206 -30.625 -28.25 1 97.44 113 TYR A N 1
ATOM 914 C CA . TYR A 1 113 ? -0.39 -31.109 -27.016 1 97.44 113 TYR A CA 1
ATOM 915 C C . TYR A 1 113 ? -1.224 -30.016 -26.344 1 97.44 113 TYR A C 1
ATOM 917 O O . TYR A 1 113 ? -2.035 -30.297 -25.469 1 97.44 113 TYR A O 1
ATOM 925 N N . GLY A 1 114 ? -1.054 -28.781 -26.719 1 97.31 114 GLY A N 1
ATOM 926 C CA . GLY A 1 114 ? -1.581 -27.641 -25.969 1 97.31 114 GLY A CA 1
ATOM 927 C C . GLY A 1 114 ? -3.086 -27.703 -25.781 1 97.31 114 GLY A C 1
ATOM 928 O O . GLY A 1 114 ? -3.588 -27.5 -24.688 1 97.31 114 GLY A O 1
ATOM 929 N N . VAL A 1 115 ? -3.811 -27.938 -26.844 1 96.88 115 VAL A N 1
ATOM 930 C CA . VAL A 1 115 ? -5.27 -27.984 -26.812 1 96.88 115 VAL A CA 1
ATOM 931 C C . VAL A 1 115 ? -5.738 -29.25 -26.109 1 96.88 115 VAL A C 1
ATOM 933 O O . VAL A 1 115 ? -6.684 -29.219 -25.328 1 96.88 115 VAL A O 1
ATOM 936 N N . GLN A 1 116 ? -5.074 -30.359 -26.328 1 96.12 116 GLN A N 1
ATOM 937 C CA . GLN A 1 116 ? -5.438 -31.641 -25.734 1 96.12 116 GLN A CA 1
ATOM 938 C C . GLN A 1 116 ? -5.434 -31.562 -24.203 1 96.12 116 GLN A C 1
ATOM 940 O O . GLN A 1 116 ? -6.305 -32.125 -23.547 1 96.12 116 GLN A O 1
ATOM 945 N N . TYR A 1 117 ? -4.52 -30.875 -23.672 1 98.06 117 TYR A N 1
ATOM 946 C CA . TYR A 1 117 ? -4.367 -30.812 -22.219 1 98.06 117 TYR A CA 1
ATOM 947 C C . TYR A 1 117 ? -5.062 -29.578 -21.656 1 98.06 117 TYR A C 1
ATOM 949 O O . TYR A 1 117 ? -5.043 -29.328 -20.453 1 98.06 117 TYR A O 1
ATOM 957 N N . GLY A 1 118 ? -5.688 -28.781 -22.5 1 98.06 118 GLY A N 1
ATOM 958 C CA . GLY A 1 118 ? -6.395 -27.594 -22.047 1 98.06 118 GLY A CA 1
ATOM 959 C C . GLY A 1 118 ? -5.473 -26.531 -21.484 1 98.06 118 GLY A C 1
ATOM 960 O O . GLY A 1 118 ? -5.891 -25.703 -20.672 1 98.06 118 GLY A O 1
ATOM 961 N N . ILE A 1 119 ? -4.254 -26.469 -21.906 1 98.56 119 ILE A N 1
ATOM 962 C CA . ILE A 1 119 ? -3.223 -25.656 -21.281 1 98.56 119 ILE A CA 1
ATOM 963 C C . ILE A 1 119 ? -3.225 -24.266 -21.906 1 98.56 119 ILE A C 1
ATOM 965 O O . ILE A 1 119 ? -2.938 -23.266 -21.219 1 98.56 119 ILE A O 1
ATOM 969 N N . ILE A 1 120 ? -3.609 -24.094 -23.109 1 98 120 ILE A N 1
ATOM 970 C CA . ILE A 1 120 ? -3.287 -22.859 -23.828 1 98 120 ILE A CA 1
ATOM 971 C C . ILE A 1 120 ? -4.574 -22.141 -24.219 1 98 120 ILE A C 1
ATOM 973 O O . ILE A 1 120 ? -5.609 -22.781 -24.438 1 98 120 ILE A O 1
ATOM 977 N N . THR A 1 121 ? -4.484 -20.844 -24.297 1 98.12 121 THR A N 1
ATOM 978 C CA . THR A 1 121 ? -5.527 -20.031 -24.938 1 98.12 121 THR A CA 1
ATOM 979 C C . THR A 1 121 ? -5.117 -19.625 -26.344 1 98.12 121 THR A C 1
ATOM 981 O O . THR A 1 121 ? -5.883 -19.797 -27.297 1 98.12 121 THR A O 1
ATOM 984 N N . HIS A 1 122 ? -3.812 -19.141 -26.5 1 97.81 122 HIS A N 1
ATOM 985 C CA . HIS A 1 122 ? -3.336 -18.734 -27.812 1 97.81 122 HIS A CA 1
ATOM 986 C C . HIS A 1 122 ? -1.835 -18.969 -27.953 1 97.81 122 HIS A C 1
ATOM 988 O O . HIS A 1 122 ? -1.076 -18.75 -27 1 97.81 122 HIS A O 1
ATOM 994 N N . LEU A 1 123 ? -1.461 -19.5 -29.062 1 98.38 123 LEU A N 1
ATOM 995 C CA . LEU A 1 123 ? -0.071 -19.5 -29.516 1 98.38 123 LEU A CA 1
ATOM 996 C C . LEU A 1 123 ? 0.208 -18.312 -30.422 1 98.38 123 LEU A C 1
ATOM 998 O O . LEU A 1 123 ? -0.438 -18.156 -31.453 1 98.38 123 LEU A O 1
ATOM 1002 N N . LYS A 1 124 ? 1.131 -17.469 -30.031 1 97.94 124 LYS A N 1
ATOM 1003 C CA . LYS A 1 124 ? 1.452 -16.266 -30.766 1 97.94 124 LYS A CA 1
ATOM 1004 C C . LYS A 1 124 ? 2.686 -16.453 -31.641 1 97.94 124 LYS A C 1
ATOM 1006 O O . LYS A 1 124 ? 3.637 -15.68 -31.578 1 97.94 124 LYS A O 1
ATOM 1011 N N . TYR A 1 125 ? 2.615 -17.375 -32.562 1 98.19 125 TYR A N 1
ATOM 1012 C CA . TYR A 1 125 ? 3.785 -17.828 -33.312 1 98.19 125 TYR A CA 1
ATOM 1013 C C . TYR A 1 125 ? 4.332 -16.734 -34.219 1 98.19 125 TYR A C 1
ATOM 1015 O O . TYR A 1 125 ? 5.539 -16.469 -34.219 1 98.19 125 TYR A O 1
ATOM 1023 N N . ASP A 1 126 ? 3.486 -16.062 -35 1 97.19 126 ASP A N 1
ATOM 1024 C CA . ASP A 1 126 ? 3.93 -15.078 -35.969 1 97.19 126 ASP A CA 1
ATOM 1025 C C . ASP A 1 126 ? 4.691 -13.938 -35.312 1 97.19 126 ASP A C 1
ATOM 1027 O O . ASP A 1 126 ? 5.77 -13.555 -35.781 1 97.19 126 ASP A O 1
ATOM 1031 N N . GLU A 1 127 ? 4.137 -13.461 -34.219 1 97.25 127 GLU A N 1
ATOM 1032 C CA . GLU A 1 127 ? 4.805 -12.391 -33.5 1 97.25 127 GLU A CA 1
ATOM 1033 C C . GLU A 1 127 ? 6.086 -12.891 -32.844 1 97.25 127 GLU A C 1
ATOM 1035 O O . GLU A 1 127 ? 7.102 -12.188 -32.844 1 97.25 127 GLU A O 1
ATOM 1040 N N . ALA A 1 128 ? 6.023 -14.062 -32.312 1 98.62 128 ALA A N 1
ATOM 1041 C CA . ALA A 1 128 ? 7.148 -14.625 -31.578 1 98.62 128 ALA A CA 1
ATOM 1042 C C . ALA A 1 128 ? 8.328 -14.906 -32.5 1 98.62 128 ALA A C 1
ATOM 1044 O O . ALA A 1 128 ? 9.484 -14.664 -32.125 1 98.62 128 ALA A O 1
ATOM 1045 N N . ILE A 1 129 ? 8.031 -15.422 -33.656 1 98.5 129 ILE A N 1
ATOM 1046 C CA . ILE A 1 129 ? 9.109 -15.805 -34.562 1 98.5 129 ILE A CA 1
ATOM 1047 C C . ILE A 1 129 ? 9.82 -14.555 -35.094 1 98.5 129 ILE A C 1
ATOM 1049 O O . ILE A 1 129 ? 11.039 -14.57 -35.281 1 98.5 129 ILE A O 1
ATOM 1053 N N . GLU A 1 130 ? 9.086 -13.5 -35.344 1 98.44 130 GLU A N 1
ATOM 1054 C CA . GLU A 1 130 ? 9.703 -12.242 -35.75 1 98.44 130 GLU A CA 1
ATOM 1055 C C . GLU A 1 130 ? 10.578 -11.672 -34.625 1 98.44 130 GLU A C 1
ATOM 1057 O O . GLU A 1 130 ? 11.68 -11.172 -34.875 1 98.44 130 GLU A O 1
ATOM 1062 N N . ALA A 1 131 ? 10.094 -11.711 -33.406 1 98.56 131 ALA A N 1
ATOM 1063 C CA . ALA A 1 131 ? 10.898 -11.266 -32.25 1 98.56 131 ALA A CA 1
ATOM 1064 C C . ALA A 1 131 ? 12.164 -12.102 -32.125 1 98.56 131 ALA A C 1
ATOM 1066 O O . ALA A 1 131 ? 13.227 -11.578 -31.797 1 98.56 131 ALA A O 1
ATOM 1067 N N . ALA A 1 132 ? 12.031 -13.391 -32.375 1 98.75 132 ALA A N 1
ATOM 1068 C CA . ALA A 1 132 ? 13.172 -14.297 -32.281 1 98.75 132 ALA A CA 1
ATOM 1069 C C . ALA A 1 132 ? 14.234 -13.953 -33.312 1 98.75 132 ALA A C 1
ATOM 1071 O O . ALA A 1 132 ? 15.43 -13.969 -33.031 1 98.75 132 ALA A O 1
ATOM 1072 N N . LYS A 1 133 ? 13.812 -13.672 -34.531 1 98.62 133 LYS A N 1
ATOM 1073 C CA . LYS A 1 133 ? 14.734 -13.266 -35.594 1 98.62 133 LYS A CA 1
ATOM 1074 C C . LYS A 1 133 ? 15.5 -12.008 -35.219 1 98.62 133 LYS A C 1
ATOM 1076 O O . LYS A 1 133 ? 16.703 -11.906 -35.438 1 98.62 133 LYS A O 1
ATOM 1081 N N . GLU A 1 134 ? 14.773 -11.117 -34.656 1 98.44 134 GLU A N 1
ATOM 1082 C CA . GLU A 1 134 ? 15.398 -9.883 -34.188 1 98.44 134 GLU A CA 1
ATOM 1083 C C . GLU A 1 134 ? 16.438 -10.148 -33.094 1 98.44 134 GLU A C 1
ATOM 1085 O O . GLU A 1 134 ? 17.516 -9.57 -33.125 1 98.44 134 GLU A O 1
ATOM 1090 N N . CYS A 1 135 ? 16.125 -10.969 -32.188 1 98.44 135 CYS A N 1
ATOM 1091 C CA . CYS A 1 135 ? 17.062 -11.312 -31.109 1 98.44 135 CYS A CA 1
ATOM 1092 C C . CYS A 1 135 ? 18.312 -11.977 -31.672 1 98.44 135 CYS A C 1
ATOM 1094 O O . CYS A 1 135 ? 19.422 -11.68 -31.234 1 98.44 135 CYS A O 1
ATOM 1096 N N . ASP A 1 136 ? 18.109 -12.867 -32.594 1 98.31 136 ASP A N 1
ATOM 1097 C CA . ASP A 1 136 ? 19.25 -13.539 -33.219 1 98.31 136 ASP A CA 1
ATOM 1098 C C . ASP A 1 136 ? 20.125 -12.547 -33.969 1 98.31 136 ASP A C 1
ATOM 1100 O O . ASP A 1 136 ? 21.359 -12.648 -33.938 1 98.31 136 ASP A O 1
ATOM 1104 N N . ARG A 1 137 ? 19.484 -11.617 -34.656 1 98.12 137 ARG A N 1
ATOM 1105 C CA . ARG A 1 137 ? 20.234 -10.578 -35.344 1 98.12 137 ARG A CA 1
ATOM 1106 C C . ARG A 1 137 ? 21.062 -9.758 -34.375 1 98.12 137 ARG A C 1
ATOM 1108 O O . ARG A 1 137 ? 22.25 -9.539 -34.594 1 98.12 137 ARG A O 1
ATOM 1115 N N . LEU A 1 138 ? 20.484 -9.359 -33.281 1 97.38 138 LEU A N 1
ATOM 1116 C CA . LEU A 1 138 ? 21.156 -8.547 -32.281 1 97.38 138 LEU A CA 1
ATOM 1117 C C . LEU A 1 138 ? 22.297 -9.328 -31.641 1 97.38 138 LEU A C 1
ATOM 1119 O O . LEU A 1 138 ? 23.328 -8.75 -31.297 1 97.38 138 LEU A O 1
ATOM 1123 N N . ARG A 1 139 ? 22.062 -10.586 -31.469 1 96.69 139 ARG A N 1
ATOM 1124 C CA . ARG A 1 139 ? 23.125 -11.422 -30.922 1 96.69 139 ARG A CA 1
ATOM 1125 C C . ARG A 1 139 ? 24.312 -11.5 -31.875 1 96.69 139 ARG A C 1
ATOM 1127 O O . ARG A 1 139 ? 25.469 -11.469 -31.438 1 96.69 139 ARG A O 1
ATOM 1134 N N . GLN A 1 140 ? 24.031 -11.609 -33.094 1 95.94 140 GLN A N 1
ATOM 1135 C CA . GLN A 1 140 ? 25.094 -11.625 -34.094 1 95.94 140 GLN A CA 1
ATOM 1136 C C . GLN A 1 140 ? 25.875 -10.312 -34.094 1 95.94 140 GLN A C 1
ATOM 1138 O O . GLN A 1 140 ? 27.078 -10.305 -34.344 1 95.94 140 GLN A O 1
ATOM 1143 N N . GLU A 1 141 ? 25.203 -9.273 -33.719 1 96.69 141 GLU A N 1
ATOM 1144 C CA . GLU A 1 141 ? 25.828 -7.953 -33.688 1 96.69 141 GLU A CA 1
ATOM 1145 C C . GLU A 1 141 ? 26.469 -7.688 -32.312 1 96.69 141 GLU A C 1
ATOM 1147 O O . GLU A 1 141 ? 26.969 -6.59 -32.062 1 96.69 141 GLU A O 1
ATOM 1152 N N . ASN A 1 142 ? 26.438 -8.578 -31.516 1 94.62 142 ASN A N 1
ATOM 1153 C CA . ASN A 1 142 ? 27 -8.469 -30.172 1 94.62 142 ASN A CA 1
ATOM 1154 C C . ASN A 1 142 ? 26.391 -7.297 -29.406 1 94.62 142 ASN A C 1
ATOM 1156 O O . ASN A 1 142 ? 27.109 -6.504 -28.797 1 94.62 142 ASN A O 1
ATOM 1160 N N . SER A 1 143 ? 25.141 -7.199 -29.578 1 94.19 143 SER A N 1
ATOM 1161 C CA . SER A 1 143 ? 24.422 -6.152 -28.844 1 94.19 143 SER A CA 1
ATOM 1162 C C . SER A 1 143 ? 24.531 -6.355 -27.344 1 94.19 143 SER A C 1
ATOM 1164 O O . SER A 1 143 ? 24.469 -7.484 -26.859 1 94.19 143 SER A O 1
ATOM 1166 N N . PRO A 1 144 ? 24.672 -5.238 -26.594 1 91.5 144 PRO A N 1
ATOM 1167 C CA . PRO A 1 144 ? 24.688 -5.348 -25.125 1 91.5 144 PRO A CA 1
ATOM 1168 C C . PRO A 1 144 ? 23.375 -5.891 -24.562 1 91.5 144 PRO A C 1
ATOM 1170 O O . PRO A 1 144 ? 23.359 -6.402 -23.438 1 91.5 144 PRO A O 1
ATOM 1173 N N . LEU A 1 145 ? 22.328 -5.898 -25.25 1 90.62 145 LEU A N 1
ATOM 1174 C CA . LEU A 1 145 ? 21.031 -6.398 -24.828 1 90.62 145 LEU A CA 1
ATOM 1175 C C . LEU A 1 145 ? 21.078 -7.902 -24.578 1 90.62 145 LEU A C 1
ATOM 1177 O O . LEU A 1 145 ? 20.25 -8.445 -23.844 1 90.62 145 LEU A O 1
ATOM 1181 N N . CYS A 1 146 ? 22.047 -8.523 -25.156 1 93.44 146 CYS A N 1
ATOM 1182 C CA . CYS A 1 146 ? 22.156 -9.969 -25.047 1 93.44 146 CYS A CA 1
ATOM 1183 C C . CYS A 1 146 ? 22.438 -10.383 -23.609 1 93.44 146 CYS A C 1
ATOM 1185 O O . CYS A 1 146 ? 22.234 -11.547 -23.234 1 93.44 146 CYS A O 1
ATOM 1187 N N . GLN A 1 147 ? 22.828 -9.352 -22.812 1 91.06 147 GLN A N 1
ATOM 1188 C CA . GLN A 1 147 ? 23.188 -9.648 -21.422 1 91.06 147 GLN A CA 1
ATOM 1189 C C . GLN A 1 147 ? 21.969 -9.586 -20.516 1 91.06 147 GLN A C 1
ATOM 1191 O O . GLN A 1 147 ? 22.016 -10.039 -19.359 1 91.06 147 GLN A O 1
ATOM 1196 N N . LEU A 1 148 ? 20.891 -9.148 -21.016 1 93.31 148 LEU A N 1
ATOM 1197 C CA . LEU A 1 148 ? 19.688 -9.055 -20.203 1 93.31 148 LEU A CA 1
ATOM 1198 C C . LEU A 1 148 ? 19.172 -10.445 -19.828 1 93.31 148 LEU A C 1
ATOM 1200 O O . LEU A 1 148 ? 19.359 -11.406 -20.578 1 93.31 148 LEU A O 1
ATOM 1204 N N . PRO A 1 149 ? 18.5 -10.562 -18.75 1 95.25 149 PRO A N 1
ATOM 1205 C CA . PRO A 1 149 ? 18.219 -11.852 -18.109 1 95.25 149 PRO A CA 1
ATOM 1206 C C . PRO A 1 149 ? 17.422 -12.797 -19 1 95.25 149 PRO A C 1
ATOM 1208 O O . PRO A 1 149 ? 17.656 -14.008 -19 1 95.25 149 PRO A O 1
ATOM 1211 N N . LEU A 1 150 ? 16.453 -12.312 -19.781 1 97.56 150 LEU A N 1
ATOM 1212 C CA . LEU A 1 150 ? 15.555 -13.203 -20.516 1 97.56 150 LEU A CA 1
ATOM 1213 C C . LEU A 1 150 ? 15.672 -12.969 -22.031 1 97.56 150 LEU A C 1
ATOM 1215 O O . LEU A 1 150 ? 14.766 -13.328 -22.781 1 97.56 150 LEU A O 1
ATOM 1219 N N . PHE A 1 151 ? 16.812 -12.406 -22.453 1 97.31 151 PHE A N 1
ATOM 1220 C CA . PHE A 1 151 ? 16.984 -12.039 -23.844 1 97.31 151 PHE A CA 1
ATOM 1221 C C . PHE A 1 151 ? 16.953 -13.266 -24.75 1 97.31 151 PHE A C 1
ATOM 1223 O O . PHE A 1 151 ? 17.75 -14.195 -24.562 1 97.31 151 PHE A O 1
ATOM 1230 N N . GLY A 1 152 ? 16.016 -13.242 -25.656 1 98.56 152 GLY A N 1
ATOM 1231 C CA . GLY A 1 152 ? 15.938 -14.281 -26.672 1 98.56 152 GLY A CA 1
ATOM 1232 C C . GLY A 1 152 ? 15.227 -15.531 -26.188 1 98.56 152 GLY A C 1
ATOM 1233 O O . GLY A 1 152 ? 15.211 -16.547 -26.875 1 98.56 152 GLY A O 1
ATOM 1234 N N . ILE A 1 153 ? 14.656 -15.492 -25.016 1 98.81 153 ILE A N 1
ATOM 1235 C CA . ILE A 1 153 ? 14.008 -16.641 -24.422 1 98.81 153 ILE A CA 1
ATOM 1236 C C . ILE A 1 153 ? 12.5 -16.578 -24.656 1 98.81 153 ILE A C 1
ATOM 1238 O O . ILE A 1 153 ? 11.859 -15.578 -24.328 1 98.81 153 ILE A O 1
ATOM 1242 N N . PRO A 1 154 ? 11.867 -17.609 -25.312 1 98.88 154 PRO A N 1
ATOM 1243 C CA . PRO A 1 154 ? 10.398 -17.656 -25.328 1 98.88 154 PRO A CA 1
ATOM 1244 C C . PRO A 1 154 ? 9.805 -17.891 -23.938 1 98.88 154 PRO A C 1
ATOM 1246 O O . PRO A 1 154 ? 10.305 -18.734 -23.188 1 98.88 154 PRO A O 1
ATOM 1249 N N . ILE A 1 155 ? 8.781 -17.156 -23.578 1 98.88 155 ILE A N 1
ATOM 1250 C CA . ILE A 1 155 ? 8.141 -17.312 -22.281 1 98.88 155 ILE A CA 1
ATOM 1251 C C . ILE A 1 155 ? 6.621 -17.344 -22.453 1 98.88 155 ILE A C 1
ATOM 1253 O O . ILE A 1 155 ? 6.094 -16.891 -23.469 1 98.88 155 ILE A O 1
ATOM 1257 N N . SER A 1 156 ? 5.93 -17.969 -21.5 1 98.88 156 SER A N 1
ATOM 1258 C CA . SER A 1 156 ? 4.473 -17.969 -21.5 1 98.88 156 SER A CA 1
ATOM 1259 C C . SER A 1 156 ? 3.922 -16.891 -20.562 1 98.88 156 SER A C 1
ATOM 1261 O O . SER A 1 156 ? 4.617 -16.438 -19.656 1 98.88 156 SER A O 1
ATOM 1263 N N . MET A 1 157 ? 2.697 -16.453 -20.859 1 98.5 157 MET A N 1
ATOM 1264 C CA . MET A 1 157 ? 2 -15.453 -20.062 1 98.5 157 MET A CA 1
ATOM 1265 C C . MET A 1 157 ? 0.602 -15.938 -19.688 1 98.5 157 MET A C 1
ATOM 1267 O O . MET A 1 157 ? -0.171 -16.344 -20.562 1 98.5 157 MET A O 1
ATOM 1271 N N . LYS A 1 158 ? 0.292 -15.875 -18.359 1 98.25 158 LYS A N 1
ATOM 1272 C CA . LYS A 1 158 ? -1.099 -16.047 -17.938 1 98.25 158 LYS A CA 1
ATOM 1273 C C . LYS A 1 158 ? -2.021 -15.117 -18.719 1 98.25 158 LYS A C 1
ATOM 1275 O O . LYS A 1 158 ? -1.69 -13.953 -18.953 1 98.25 158 LYS A O 1
ATOM 1280 N N . GLU A 1 159 ? -3.117 -15.633 -19.172 1 97.25 159 GLU A N 1
ATOM 1281 C CA . GLU A 1 159 ? -3.92 -14.891 -20.125 1 97.25 159 GLU A CA 1
ATOM 1282 C C . GLU A 1 159 ? -4.527 -13.641 -19.5 1 97.25 159 GLU A C 1
ATOM 1284 O O . GLU A 1 159 ? -5.137 -12.82 -20.188 1 97.25 159 GLU A O 1
ATOM 1289 N N . THR A 1 160 ? -4.375 -13.461 -18.125 1 97.25 160 THR A N 1
ATOM 1290 C CA . THR A 1 160 ? -4.879 -12.266 -17.469 1 97.25 160 THR A CA 1
ATOM 1291 C C . THR A 1 160 ? -3.969 -11.07 -17.734 1 97.25 160 THR A C 1
ATOM 1293 O O . THR A 1 160 ? -4.344 -9.93 -17.469 1 97.25 160 THR A O 1
ATOM 1296 N N . PHE A 1 161 ? -2.783 -11.273 -18.188 1 97.19 161 PHE A N 1
ATOM 1297 C CA . PHE A 1 161 ? -1.921 -10.188 -18.625 1 97.19 161 PHE A CA 1
ATOM 1298 C C . PHE A 1 161 ? -2.354 -9.68 -19.984 1 97.19 161 PHE A C 1
ATOM 1300 O O . PHE A 1 161 ? -2.467 -10.453 -20.938 1 97.19 161 PHE A O 1
ATOM 1307 N N . GLU A 1 162 ? -2.521 -8.414 -20.125 1 97.06 162 GLU A N 1
ATOM 1308 C CA . GLU A 1 162 ? -2.965 -7.855 -21.406 1 97.06 162 GLU A CA 1
ATOM 1309 C C . GLU A 1 162 ? -1.851 -7.91 -22.438 1 97.06 162 GLU A C 1
ATOM 1311 O O . GLU A 1 162 ? -0.719 -7.508 -22.172 1 97.06 162 GLU A O 1
ATOM 1316 N N . GLU A 1 163 ? -2.15 -8.461 -23.547 1 97.5 163 GLU A N 1
ATOM 1317 C CA . GLU A 1 163 ? -1.259 -8.5 -24.688 1 97.5 163 GLU A CA 1
ATOM 1318 C C . GLU A 1 163 ? -1.95 -7.969 -25.953 1 97.5 163 GLU A C 1
ATOM 1320 O O . GLU A 1 163 ? -3.086 -8.344 -26.234 1 97.5 163 GLU A O 1
ATOM 1325 N N . LYS A 1 164 ? -1.27 -7.129 -26.609 1 97.06 164 LYS A N 1
ATOM 1326 C CA . LYS A 1 164 ? -1.832 -6.48 -27.781 1 97.06 164 LYS A CA 1
ATOM 1327 C C . LYS A 1 164 ? -2.299 -7.516 -28.812 1 97.06 164 LYS A C 1
ATOM 1329 O O . LYS A 1 164 ? -1.555 -8.438 -29.156 1 97.06 164 LYS A O 1
ATOM 1334 N N . GLY A 1 165 ? -3.539 -7.367 -29.219 1 96.75 165 GLY A N 1
ATOM 1335 C CA . GLY A 1 165 ? -4.059 -8.188 -30.312 1 96.75 165 GLY A CA 1
ATOM 1336 C C . GLY A 1 165 ? -4.734 -9.461 -29.828 1 96.75 165 GLY A C 1
ATOM 1337 O O . GLY A 1 165 ? -5.305 -10.203 -30.625 1 96.75 165 GLY A O 1
ATOM 1338 N N . TYR A 1 166 ? -4.781 -9.75 -28.562 1 96.81 166 TYR A N 1
ATOM 1339 C CA . TYR A 1 166 ? -5.367 -10.969 -28.016 1 96.81 166 TYR A CA 1
ATOM 1340 C C . TYR A 1 166 ? -6.355 -10.641 -26.906 1 96.81 166 TYR A C 1
ATOM 1342 O O . TYR A 1 166 ? -6.242 -9.602 -26.25 1 96.81 166 TYR A O 1
ATOM 1350 N N . PRO A 1 167 ? -7.289 -11.516 -26.719 1 96.25 167 PRO A N 1
ATOM 1351 C CA . PRO A 1 167 ? -8.25 -11.281 -25.641 1 96.25 167 PRO A CA 1
ATOM 1352 C C . PRO A 1 167 ? -7.727 -11.734 -24.281 1 96.25 167 PRO A C 1
ATOM 1354 O O . PRO A 1 167 ? -6.984 -12.719 -24.188 1 96.25 167 PRO A O 1
ATOM 1357 N N . SER A 1 168 ? -8.039 -11.016 -23.297 1 95.94 168 SER A N 1
ATOM 1358 C CA . SER A 1 168 ? -7.969 -11.477 -21.906 1 95.94 168 SER A CA 1
ATOM 1359 C C . SER A 1 168 ? -9.352 -11.836 -21.375 1 95.94 168 SER A C 1
ATOM 1361 O O . SER A 1 168 ? -10.016 -11.008 -20.75 1 95.94 168 SER A O 1
ATOM 1363 N N . THR A 1 169 ? -9.703 -13.07 -21.516 1 96.56 169 THR A N 1
ATOM 1364 C CA . THR A 1 169 ? -11.07 -13.492 -21.234 1 96.56 169 THR A CA 1
ATOM 1365 C C . THR A 1 169 ? -11.281 -13.719 -19.734 1 96.56 169 THR A C 1
ATOM 1367 O O . THR A 1 169 ? -12.406 -13.672 -19.25 1 96.56 169 THR A O 1
ATOM 1370 N N . VAL A 1 170 ? -10.25 -14.086 -19.078 1 97 170 VAL A N 1
ATOM 1371 C CA . VAL A 1 170 ? -10.289 -14.469 -17.672 1 97 170 VAL A CA 1
ATOM 1372 C C . VAL A 1 170 ? -11.211 -15.672 -17.484 1 97 170 VAL A C 1
ATOM 1374 O O . VAL A 1 170 ? -11.953 -15.75 -16.5 1 97 170 VAL A O 1
ATOM 1377 N N . GLY A 1 171 ? -11.258 -16.484 -18.453 1 96.88 171 GLY A N 1
ATOM 1378 C CA . GLY A 1 171 ? -12.094 -17.672 -18.422 1 96.88 171 GLY A CA 1
ATOM 1379 C C . GLY A 1 171 ? -13.57 -17.359 -18.578 1 96.88 171 GLY A C 1
ATOM 1380 O O . GLY A 1 171 ? -14.422 -18.234 -18.375 1 96.88 171 GLY A O 1
ATOM 1381 N N . SER A 1 172 ? -13.992 -16.156 -18.875 1 96.38 172 SER A N 1
ATOM 1382 C CA . SER A 1 172 ? -15.375 -15.75 -19.062 1 96.38 172 SER A CA 1
ATOM 1383 C C . SER A 1 172 ? -15.773 -15.805 -20.547 1 96.38 172 SER A C 1
ATOM 1385 O O . SER A 1 172 ? -15.078 -15.242 -21.391 1 96.38 172 SER A O 1
ATOM 1387 N N . SER A 1 173 ? -16.953 -16.375 -20.859 1 94.44 173 SER A N 1
ATOM 1388 C CA . SER A 1 173 ? -17.438 -16.562 -22.219 1 94.44 173 SER A CA 1
ATOM 1389 C C . SER A 1 173 ? -17.797 -15.227 -22.859 1 94.44 173 SER A C 1
ATOM 1391 O O . SER A 1 173 ? -17.766 -15.094 -24.078 1 94.44 173 SER A O 1
ATOM 1393 N N . PHE A 1 174 ? -18.078 -14.219 -22.125 1 92.12 174 PHE A N 1
ATOM 1394 C CA . PHE A 1 174 ? -18.547 -12.953 -22.672 1 92.12 174 PHE A CA 1
ATOM 1395 C C . PHE A 1 174 ? -17.375 -12.023 -22.984 1 92.12 174 PHE A C 1
ATOM 1397 O O . PHE A 1 174 ? -17.562 -10.953 -23.562 1 92.12 174 PHE A O 1
ATOM 1404 N N . ARG A 1 175 ? -16.188 -12.508 -22.734 1 94.94 175 ARG A N 1
ATOM 1405 C CA . ARG A 1 175 ? -15.023 -11.641 -22.953 1 94.94 175 ARG A CA 1
ATOM 1406 C C . ARG A 1 175 ? -14.164 -12.148 -24.094 1 94.94 175 ARG A C 1
ATOM 1408 O O . ARG A 1 175 ? -13.039 -11.68 -24.297 1 94.94 175 ARG A O 1
ATOM 1415 N N . ILE A 1 176 ? -14.633 -13.031 -24.875 1 95.19 176 ILE A N 1
ATOM 1416 C CA . ILE A 1 176 ? -13.859 -13.648 -25.953 1 95.19 176 ILE A CA 1
ATOM 1417 C C . ILE A 1 176 ? -13.539 -12.602 -27.016 1 95.19 176 ILE A C 1
ATOM 1419 O O . ILE A 1 176 ? -12.586 -12.766 -27.781 1 95.19 176 ILE A O 1
ATOM 1423 N N . ASN A 1 177 ? -14.289 -11.461 -27.094 1 92.06 177 ASN A N 1
ATOM 1424 C CA . ASN A 1 177 ? -14.094 -10.445 -28.109 1 92.06 177 ASN A CA 1
ATOM 1425 C C . ASN A 1 177 ? -13.422 -9.195 -27.531 1 92.06 177 ASN A C 1
ATOM 1427 O O . ASN A 1 177 ? -13.32 -8.172 -28.219 1 92.06 177 ASN A O 1
ATOM 1431 N N . ARG A 1 178 ? -13.031 -9.258 -26.328 1 92.38 178 ARG A N 1
ATOM 1432 C CA . ARG A 1 178 ? -12.359 -8.117 -25.734 1 92.38 178 ARG A CA 1
ATOM 1433 C C . ARG A 1 178 ? -10.859 -8.164 -26 1 92.38 178 ARG A C 1
ATOM 1435 O O . ARG A 1 178 ? -10.078 -8.539 -25.125 1 92.38 178 ARG A O 1
ATOM 1442 N N . ILE A 1 179 ? -10.492 -7.594 -27.094 1 95.88 179 ILE A N 1
ATOM 1443 C CA . ILE A 1 179 ? -9.109 -7.645 -27.562 1 95.88 179 ILE A CA 1
ATOM 1444 C C . ILE A 1 179 ? -8.328 -6.465 -26.984 1 95.88 179 ILE A C 1
ATOM 1446 O O . ILE A 1 179 ? -8.773 -5.32 -27.062 1 95.88 179 ILE A O 1
ATOM 1450 N N . SER A 1 180 ? -7.23 -6.746 -26.375 1 96.06 180 SER A N 1
ATOM 1451 C CA . SER A 1 180 ? -6.391 -5.688 -25.828 1 96.06 180 SER A CA 1
ATOM 1452 C C . SER A 1 180 ? -5.77 -4.844 -26.938 1 96.06 180 SER A C 1
ATOM 1454 O O . SER A 1 180 ? -5.254 -5.379 -27.922 1 96.06 180 SER A O 1
ATOM 1456 N N . GLU A 1 181 ? -5.758 -3.529 -26.781 1 94.31 181 GLU A N 1
ATOM 1457 C CA . GLU A 1 181 ? -5.234 -2.604 -27.781 1 94.31 181 GLU A CA 1
ATOM 1458 C C . GLU A 1 181 ? -3.732 -2.4 -27.625 1 94.31 181 GLU A C 1
ATOM 1460 O O . GLU A 1 181 ? -3.041 -2.025 -28.562 1 94.31 181 GLU A O 1
ATOM 1465 N N . GLU A 1 182 ? -3.266 -2.611 -26.469 1 94.06 182 GLU A N 1
ATOM 1466 C CA . GLU A 1 182 ? -1.846 -2.455 -26.156 1 94.06 182 GLU A CA 1
ATOM 1467 C C . GLU A 1 182 ? -1.368 -3.525 -25.188 1 94.06 182 GLU A C 1
ATOM 1469 O O . GLU A 1 182 ? -2.182 -4.191 -24.547 1 94.06 182 GLU A O 1
ATOM 1474 N N . ASP A 1 183 ? -0.067 -3.689 -25.141 1 95.31 183 ASP A N 1
ATOM 1475 C CA . ASP A 1 183 ? 0.521 -4.562 -24.141 1 95.31 183 ASP A CA 1
ATOM 1476 C C . ASP A 1 183 ? 0.421 -3.941 -22.75 1 95.31 183 ASP A C 1
ATOM 1478 O O . ASP A 1 183 ? 0.616 -2.736 -22.578 1 95.31 183 ASP A O 1
ATOM 1482 N N . GLY A 1 184 ? 0.005 -4.777 -21.828 1 93.12 184 GLY A N 1
ATOM 1483 C CA . GLY A 1 184 ? 0.164 -4.332 -20.453 1 93.12 184 GLY A CA 1
ATOM 1484 C C . GLY A 1 184 ? 1.61 -4.07 -20.078 1 93.12 184 GLY A C 1
ATOM 1485 O O . GLY A 1 184 ? 2.527 -4.562 -20.734 1 93.12 184 GLY A O 1
ATOM 1486 N N . PHE A 1 185 ? 1.814 -3.398 -19 1 90.31 185 PHE A N 1
ATOM 1487 C CA . PHE A 1 185 ? 3.148 -2.924 -18.656 1 90.31 185 PHE A CA 1
ATOM 1488 C C . PHE A 1 185 ? 4.086 -4.094 -18.391 1 90.31 185 PHE A C 1
ATOM 1490 O O . PHE A 1 185 ? 5.258 -4.059 -18.766 1 90.31 185 PHE A O 1
ATOM 1497 N N . CYS A 1 186 ? 3.648 -5.09 -17.672 1 91.12 186 CYS A N 1
ATOM 1498 C CA . CYS A 1 186 ? 4.484 -6.254 -17.406 1 91.12 186 CYS A CA 1
ATOM 1499 C C . CYS A 1 186 ? 4.984 -6.875 -18.719 1 91.12 186 CYS A C 1
ATOM 1501 O O . CYS A 1 186 ? 6.164 -7.207 -18.828 1 91.12 186 CYS A O 1
ATOM 1503 N N . VAL A 1 187 ? 4.09 -7.008 -19.656 1 94.88 187 VAL A N 1
ATOM 1504 C CA . VAL A 1 187 ? 4.441 -7.57 -20.953 1 94.88 187 VAL A CA 1
ATOM 1505 C C . VAL A 1 187 ? 5.422 -6.645 -21.672 1 94.88 187 VAL A C 1
ATOM 1507 O O . VAL A 1 187 ? 6.41 -7.105 -22.25 1 94.88 187 VAL A O 1
ATOM 1510 N N . LYS A 1 188 ? 5.18 -5.355 -21.609 1 92.25 188 LYS A N 1
ATOM 1511 C CA . LYS A 1 188 ? 6.074 -4.379 -22.234 1 92.25 188 LYS A CA 1
ATOM 1512 C C . LYS A 1 188 ? 7.48 -4.484 -21.656 1 92.25 188 LYS A C 1
ATOM 1514 O O . LYS A 1 188 ? 8.469 -4.434 -22.391 1 92.25 188 LYS A O 1
ATOM 1519 N N . LEU A 1 189 ? 7.496 -4.602 -20.422 1 90.25 189 LEU A N 1
ATOM 1520 C CA . LEU A 1 189 ? 8.773 -4.684 -19.719 1 90.25 189 LEU A CA 1
ATOM 1521 C C . LEU A 1 189 ? 9.539 -5.938 -20.125 1 90.25 189 LEU A C 1
ATOM 1523 O O . LEU A 1 189 ? 10.75 -5.883 -20.359 1 90.25 189 LEU A O 1
ATOM 1527 N N . LEU A 1 190 ? 8.875 -7.02 -20.188 1 94.06 190 LEU A N 1
ATOM 1528 C CA . LEU A 1 190 ? 9.5 -8.281 -20.578 1 94.06 190 LEU A CA 1
ATOM 1529 C C . LEU A 1 190 ? 9.961 -8.227 -22.031 1 94.06 190 LEU A C 1
ATOM 1531 O O . LEU A 1 190 ? 11.094 -8.609 -22.344 1 94.06 190 LEU A O 1
ATOM 1535 N N . LYS A 1 191 ? 9.164 -7.715 -22.891 1 94.75 191 LYS A N 1
ATOM 1536 C CA . LYS A 1 191 ? 9.5 -7.605 -24.297 1 94.75 191 LYS A CA 1
ATOM 1537 C C . LYS A 1 191 ? 10.688 -6.668 -24.516 1 94.75 191 LYS A C 1
ATOM 1539 O O . LYS A 1 191 ? 11.562 -6.941 -25.328 1 94.75 191 LYS A O 1
ATOM 1544 N N . SER A 1 192 ? 10.68 -5.566 -23.812 1 91 192 SER A N 1
ATOM 1545 C CA . SER A 1 192 ? 11.75 -4.582 -23.969 1 91 192 SER A CA 1
ATOM 1546 C C . SER A 1 192 ? 13.102 -5.16 -23.562 1 91 192 SER A C 1
ATOM 1548 O O . SER A 1 192 ? 14.141 -4.711 -24.031 1 91 192 SER A O 1
ATOM 1550 N N . GLY A 1 193 ? 13.023 -6.168 -22.719 1 92.06 193 GLY A N 1
ATOM 1551 C CA . GLY A 1 193 ? 14.242 -6.844 -22.297 1 92.06 193 GLY A CA 1
ATOM 1552 C C . GLY A 1 193 ? 14.625 -8.008 -23.203 1 92.06 193 GLY A C 1
ATOM 1553 O O . GLY A 1 193 ? 15.594 -8.719 -22.922 1 92.06 193 GLY A O 1
ATOM 1554 N N . GLY A 1 194 ? 13.836 -8.219 -24.188 1 95.25 194 GLY A N 1
ATOM 1555 C CA . GLY A 1 194 ? 14.172 -9.219 -25.172 1 95.25 194 GLY A CA 1
ATOM 1556 C C . GLY A 1 194 ? 13.477 -10.547 -24.953 1 95.25 194 GLY A C 1
ATOM 1557 O O . GLY A 1 194 ? 13.672 -11.5 -25.703 1 95.25 194 GLY A O 1
ATOM 1558 N N . ALA A 1 195 ? 12.734 -10.656 -23.875 1 97.81 195 ALA A N 1
ATOM 1559 C CA . ALA A 1 195 ? 11.914 -11.859 -23.719 1 97.81 195 ALA A CA 1
ATOM 1560 C C . ALA A 1 195 ? 10.906 -11.977 -24.859 1 97.81 195 ALA A C 1
ATOM 1562 O O . ALA A 1 195 ? 10.477 -10.969 -25.422 1 97.81 195 ALA A O 1
ATOM 1563 N N . ILE A 1 196 ? 10.508 -13.172 -25.141 1 98.81 196 ILE A N 1
ATOM 1564 C CA . ILE A 1 196 ? 9.625 -13.406 -26.281 1 98.81 196 ILE A CA 1
ATOM 1565 C C . ILE A 1 196 ? 8.344 -14.086 -25.797 1 98.81 196 ILE A C 1
ATOM 1567 O O . ILE A 1 196 ? 8.234 -15.312 -25.844 1 98.81 196 ILE A O 1
ATOM 1571 N N . PRO A 1 197 ? 7.352 -13.281 -25.391 1 98.69 197 PRO A N 1
ATOM 1572 C CA . PRO A 1 197 ? 6.062 -13.898 -25.078 1 98.69 197 PRO A CA 1
ATOM 1573 C C . PRO A 1 197 ? 5.43 -14.594 -26.281 1 98.69 197 PRO A C 1
ATOM 1575 O O . PRO A 1 197 ? 4.988 -13.922 -27.219 1 98.69 197 PRO A O 1
ATOM 1578 N N . PHE A 1 198 ? 5.359 -15.961 -26.219 1 98.75 198 PHE A N 1
ATOM 1579 C CA . PHE A 1 198 ? 4.914 -16.688 -27.406 1 98.75 198 PHE A CA 1
ATOM 1580 C C . PHE A 1 198 ? 3.658 -17.5 -27.109 1 98.75 198 PHE A C 1
ATOM 1582 O O . PHE A 1 198 ? 2.988 -17.969 -28.016 1 98.75 198 PHE A O 1
ATOM 1589 N N . LEU A 1 199 ? 3.328 -17.672 -25.875 1 98.81 199 LEU A N 1
ATOM 1590 C CA . LEU A 1 199 ? 2.258 -18.562 -25.453 1 98.81 199 LEU A CA 1
ATOM 1591 C C . LEU A 1 199 ? 1.395 -17.922 -24.375 1 98.81 199 LEU A C 1
ATOM 1593 O O . LEU A 1 199 ? 1.917 -17.391 -23.391 1 98.81 199 LEU A O 1
ATOM 1597 N N . ARG A 1 200 ? 0.093 -17.891 -24.578 1 98.5 200 ARG A N 1
ATOM 1598 C CA . ARG A 1 200 ? -0.862 -17.484 -23.547 1 98.5 200 ARG A CA 1
ATOM 1599 C C . ARG A 1 200 ? -1.532 -18.703 -22.906 1 98.5 200 ARG A C 1
ATOM 1601 O O . ARG A 1 200 ? -1.895 -19.656 -23.609 1 98.5 200 ARG A O 1
ATOM 1608 N N . THR A 1 201 ? -1.696 -18.672 -21.594 1 98.81 201 THR A N 1
ATOM 1609 C CA . THR A 1 201 ? -2.074 -19.906 -20.906 1 98.81 201 THR A CA 1
ATOM 1610 C C . THR A 1 201 ? -3.432 -19.75 -20.219 1 98.81 201 THR A C 1
ATOM 1612 O O . THR A 1 201 ? -3.842 -18.625 -19.891 1 98.81 201 THR A O 1
ATOM 1615 N N . ASN A 1 202 ? -4.078 -20.844 -19.969 1 98.69 202 ASN A N 1
ATOM 1616 C CA . ASN A 1 202 ? -5.457 -20.969 -19.5 1 98.69 202 ASN A CA 1
ATOM 1617 C C . ASN A 1 202 ? -5.566 -20.688 -18.016 1 98.69 202 ASN A C 1
ATOM 1619 O O . ASN A 1 202 ? -4.57 -20.734 -17.297 1 98.69 202 ASN A O 1
ATOM 1623 N N . VAL A 1 203 ? -6.816 -20.312 -17.547 1 98.62 203 VAL A N 1
ATOM 1624 C CA . VAL A 1 203 ? -7.141 -19.953 -16.172 1 98.62 203 VAL A CA 1
ATOM 1625 C C . VAL A 1 203 ? -8.523 -20.484 -15.812 1 98.62 203 VAL A C 1
ATOM 1627 O O . VAL A 1 203 ? -9.289 -20.891 -16.688 1 98.62 203 VAL A O 1
ATOM 1630 N N . PRO A 1 204 ? -8.875 -20.594 -14.547 1 98.25 204 PRO A N 1
ATOM 1631 C CA . PRO A 1 204 ? -10.281 -20.844 -14.211 1 98.25 204 PRO A CA 1
ATOM 1632 C C . PRO A 1 204 ? -11.188 -19.656 -14.523 1 98.25 204 PRO A C 1
ATOM 1634 O O . PRO A 1 204 ? -10.695 -18.531 -14.719 1 98.25 204 PRO A O 1
ATOM 1637 N N . GLN A 1 205 ? -12.492 -19.953 -14.531 1 97.75 205 GLN A N 1
ATOM 1638 C CA . GLN A 1 205 ? -13.438 -18.859 -14.695 1 97.75 205 GLN A CA 1
ATOM 1639 C C . GLN A 1 205 ? -13.219 -17.766 -13.648 1 97.75 205 GLN A C 1
ATOM 1641 O O . GLN A 1 205 ? -13.211 -18.047 -12.445 1 97.75 205 GLN A O 1
ATOM 1646 N N . ALA A 1 206 ? -12.906 -16.578 -14.07 1 97.31 206 ALA A N 1
ATOM 1647 C CA . ALA A 1 206 ? -12.703 -15.398 -13.25 1 97.31 206 ALA A CA 1
ATOM 1648 C C . ALA A 1 206 ? -11.406 -15.508 -12.453 1 97.31 206 ALA A C 1
ATOM 1650 O O . ALA A 1 206 ? -11.141 -14.688 -11.562 1 97.31 206 ALA A O 1
ATOM 1651 N N . ALA A 1 207 ? -10.586 -16.516 -12.664 1 96.88 207 ALA A N 1
ATOM 1652 C CA . ALA A 1 207 ? -9.273 -16.703 -12.062 1 96.88 207 ALA A CA 1
ATOM 1653 C C . ALA A 1 207 ? -9.367 -16.672 -10.539 1 96.88 207 ALA A C 1
ATOM 1655 O O . ALA A 1 207 ? -8.477 -16.141 -9.867 1 96.88 207 ALA A O 1
ATOM 1656 N N . MET A 1 208 ? -10.469 -17.203 -9.945 1 95.25 208 MET A N 1
ATOM 1657 C CA . MET A 1 208 ? -10.664 -17.109 -8.5 1 95.25 208 MET A CA 1
ATOM 1658 C C . MET A 1 208 ? -10.805 -18.5 -7.887 1 95.25 208 MET A C 1
ATOM 1660 O O . MET A 1 208 ? -11.328 -18.641 -6.777 1 95.25 208 MET A O 1
ATOM 1664 N N . LEU A 1 209 ? -10.344 -19.5 -8.672 1 95.88 209 LEU A N 1
ATOM 1665 C CA . LEU A 1 209 ? -10.391 -20.875 -8.211 1 95.88 209 LEU A CA 1
ATOM 1666 C C . LEU A 1 209 ? -9.008 -21.516 -8.242 1 95.88 209 LEU A C 1
ATOM 1668 O O . LEU A 1 209 ? -8.156 -21.109 -9.039 1 95.88 209 LEU A O 1
ATOM 1672 N N . PHE A 1 210 ? -8.836 -22.516 -7.355 1 94.88 210 PHE A N 1
ATOM 1673 C CA . PHE A 1 210 ? -7.523 -23.156 -7.336 1 94.88 210 PHE A CA 1
ATOM 1674 C C . PHE A 1 210 ? -7.52 -24.406 -8.195 1 94.88 210 PHE A C 1
ATOM 1676 O O . PHE A 1 210 ? -6.648 -25.266 -8.047 1 94.88 210 PHE A O 1
ATOM 1683 N N . GLU A 1 211 ? -8.469 -24.531 -9.047 1 96.31 211 GLU A N 1
ATOM 1684 C CA . GLU A 1 211 ? -8.555 -25.469 -10.164 1 96.31 211 GLU A CA 1
ATOM 1685 C C . GLU A 1 211 ? -8.922 -24.75 -11.461 1 96.31 211 GLU A C 1
ATOM 1687 O O . GLU A 1 211 ? -9.898 -24 -11.508 1 96.31 211 GLU A O 1
ATOM 1692 N N . SER A 1 212 ? -8.141 -25 -12.445 1 98.12 212 SER A N 1
ATOM 1693 C CA . SER A 1 212 ? -8.312 -24.234 -13.68 1 98.12 212 SER A CA 1
ATOM 1694 C C . SER A 1 212 ? -9.305 -24.922 -14.609 1 98.12 212 SER A C 1
ATOM 1696 O O . SER A 1 212 ? -8.945 -25.859 -15.328 1 98.12 212 SER A O 1
ATOM 1698 N N . ALA A 1 213 ? -10.508 -24.406 -14.578 1 97.81 213 ALA A N 1
ATOM 1699 C CA . ALA A 1 213 ? -11.594 -24.812 -15.469 1 97.81 213 ALA A CA 1
ATOM 1700 C C . ALA A 1 213 ? -12.484 -23.641 -15.844 1 97.81 213 ALA A C 1
ATOM 1702 O O . ALA A 1 213 ? -12.711 -22.75 -15.031 1 97.81 213 ALA A O 1
ATOM 1703 N N . ASN A 1 214 ? -12.922 -23.594 -17.031 1 97.31 214 ASN A N 1
ATOM 1704 C CA . ASN A 1 214 ? -13.883 -22.609 -17.5 1 97.31 214 ASN A CA 1
ATOM 1705 C C . ASN A 1 214 ? -14.664 -23.109 -18.719 1 97.31 214 ASN A C 1
ATOM 1707 O O . ASN A 1 214 ? -14.375 -24.188 -19.234 1 97.31 214 ASN A O 1
ATOM 1711 N N . GLU A 1 215 ? -15.594 -22.375 -19.188 1 94.69 215 GLU A N 1
ATOM 1712 C CA . GLU A 1 215 ? -16.484 -22.828 -20.266 1 94.69 215 GLU A CA 1
ATOM 1713 C C . GLU A 1 215 ? -15.977 -22.359 -21.625 1 94.69 215 GLU A C 1
ATOM 1715 O O . GLU A 1 215 ? -16.641 -22.594 -22.641 1 94.69 215 GLU A O 1
ATOM 1720 N N . VAL A 1 216 ? -14.867 -21.703 -21.656 1 96.69 216 VAL A N 1
ATOM 1721 C CA . VAL A 1 216 ? -14.312 -21.219 -22.906 1 96.69 216 VAL A CA 1
ATOM 1722 C C . VAL A 1 216 ? -13.258 -22.188 -23.422 1 96.69 216 VAL A C 1
ATOM 1724 O O . VAL A 1 216 ? -13.438 -22.828 -24.453 1 96.69 216 VAL A O 1
ATOM 1727 N N . TYR A 1 217 ? -12.273 -22.438 -22.609 1 97.5 217 TYR A N 1
ATOM 1728 C CA . TYR A 1 217 ? -11.102 -23.203 -23.031 1 97.5 217 TYR A CA 1
ATOM 1729 C C . TYR A 1 217 ? -11.117 -24.594 -22.422 1 97.5 217 TYR A C 1
ATOM 1731 O O . TYR A 1 217 ? -10.32 -25.453 -22.812 1 97.5 217 TYR A O 1
ATOM 1739 N N . GLY A 1 218 ? -12 -24.812 -21.453 1 96.5 218 GLY A N 1
ATOM 1740 C CA . GLY A 1 218 ? -12.086 -26.109 -20.812 1 96.5 218 GLY A CA 1
ATOM 1741 C C . GLY A 1 218 ? -11.211 -26.219 -19.578 1 96.5 218 GLY A C 1
ATOM 1742 O O . GLY A 1 218 ? -10.961 -25.219 -18.906 1 96.5 218 GLY A O 1
ATOM 1743 N N . ARG A 1 219 ? -10.867 -27.453 -19.266 1 97.5 219 ARG A N 1
ATOM 1744 C CA . ARG A 1 219 ? -10.125 -27.734 -18.047 1 97.5 219 ARG A CA 1
ATOM 1745 C C . ARG A 1 219 ? -8.656 -28 -18.344 1 97.5 219 ARG A C 1
ATOM 1747 O O . ARG A 1 219 ? -8.328 -28.688 -19.328 1 97.5 219 ARG A O 1
ATOM 1754 N N . VAL A 1 220 ? -7.797 -27.438 -17.5 1 98.69 220 VAL A N 1
ATOM 1755 C CA . VAL A 1 220 ? -6.375 -27.75 -17.609 1 98.69 220 VAL A CA 1
ATOM 1756 C C . VAL A 1 220 ? -6.09 -29.094 -16.953 1 98.69 220 VAL A C 1
ATOM 1758 O O . VAL A 1 220 ? -6.379 -29.281 -15.766 1 98.69 220 VAL A O 1
ATOM 1761 N N . GLN A 1 221 ? -5.539 -29.953 -17.688 1 98.44 221 GLN A N 1
ATOM 1762 C CA . GLN A 1 221 ? -5.18 -31.266 -17.172 1 98.44 221 GLN A CA 1
ATOM 1763 C C . GLN A 1 221 ? -3.725 -31.297 -16.719 1 98.44 221 GLN A C 1
ATOM 1765 O O . GLN A 1 221 ? -2.857 -30.688 -17.328 1 98.44 221 GLN A O 1
ATOM 1770 N N . ASN A 1 222 ? -3.523 -32.031 -15.648 1 98.25 222 ASN A N 1
ATOM 1771 C CA . ASN A 1 222 ? -2.182 -32.125 -15.086 1 98.25 222 ASN A CA 1
ATOM 1772 C C . ASN A 1 222 ? -1.292 -33.031 -15.938 1 98.25 222 ASN A C 1
ATOM 1774 O O . ASN A 1 222 ? -1.637 -34.188 -16.188 1 98.25 222 ASN A O 1
ATOM 1778 N N . PRO A 1 223 ? -0.123 -32.562 -16.328 1 98.25 223 PRO A N 1
ATOM 1779 C CA . PRO A 1 223 ? 0.77 -33.375 -17.172 1 98.25 223 PRO A CA 1
ATOM 1780 C C . PRO A 1 223 ? 1.217 -34.656 -16.5 1 98.25 223 PRO A C 1
ATOM 1782 O O . PRO A 1 223 ? 1.536 -35.625 -17.172 1 98.25 223 PRO A O 1
ATOM 1785 N N . TRP A 1 224 ? 1.239 -34.719 -15.195 1 97.62 224 TRP A N 1
ATOM 1786 C CA . TRP A 1 224 ? 1.663 -35.906 -14.461 1 97.62 224 TRP A CA 1
ATOM 1787 C C . TRP A 1 224 ? 0.572 -36.969 -14.477 1 97.62 224 TRP A C 1
ATOM 1789 O O . TRP A 1 224 ? 0.862 -38.156 -14.391 1 97.62 224 TRP A O 1
ATOM 1799 N N . ASP A 1 225 ? -0.623 -36.562 -14.453 1 97.12 225 ASP A N 1
ATOM 1800 C CA . ASP A 1 225 ? -1.816 -37.406 -14.453 1 97.12 225 ASP A CA 1
ATOM 1801 C C . ASP A 1 225 ? -3.039 -36.625 -14.922 1 97.12 225 ASP A C 1
ATOM 1803 O O . ASP A 1 225 ? -3.564 -35.781 -14.188 1 97.12 225 ASP A O 1
ATOM 1807 N N . ARG A 1 226 ? -3.576 -36.938 -16.031 1 97.12 226 ARG A N 1
ATOM 1808 C CA . ARG A 1 226 ? -4.613 -36.156 -16.703 1 97.12 226 ARG A CA 1
ATOM 1809 C C . ARG A 1 226 ? -5.906 -36.156 -15.891 1 97.12 226 ARG A C 1
ATOM 1811 O O . ARG A 1 226 ? -6.797 -35.344 -16.125 1 97.12 226 ARG A O 1
ATOM 1818 N N . THR A 1 227 ? -6.039 -37.062 -14.945 1 96.44 227 THR A N 1
ATOM 1819 C CA . THR A 1 227 ? -7.254 -37.156 -14.141 1 96.44 227 THR A CA 1
ATOM 1820 C C . THR A 1 227 ? -7.184 -36.188 -12.961 1 96.44 227 THR A C 1
ATOM 1822 O O . THR A 1 227 ? -8.164 -36.031 -12.227 1 96.44 227 THR A O 1
ATOM 1825 N N . LYS A 1 228 ? -6.066 -35.531 -12.781 1 97.5 228 LYS A N 1
ATOM 1826 C CA . LYS A 1 228 ? -5.859 -34.625 -11.672 1 97.5 228 LYS A CA 1
ATOM 1827 C C . LYS A 1 228 ? -5.859 -33.156 -12.164 1 97.5 228 LYS A C 1
ATOM 1829 O O . LYS A 1 228 ? -5.59 -32.906 -13.336 1 97.5 228 LYS A O 1
ATOM 1834 N N . TYR A 1 229 ? -6.262 -32.219 -11.266 1 96.56 229 TYR A N 1
ATOM 1835 C CA . TYR A 1 229 ? -6.211 -30.828 -11.664 1 96.56 229 TYR A CA 1
ATOM 1836 C C . TYR A 1 229 ? -4.785 -30.281 -11.602 1 96.56 229 TYR A C 1
ATOM 1838 O O . TYR A 1 229 ? -3.941 -30.844 -10.891 1 96.56 229 TYR A O 1
ATOM 1846 N N . ALA A 1 230 ? -4.492 -29.234 -12.344 1 98.31 230 ALA A N 1
ATOM 1847 C CA . ALA A 1 230 ? -3.17 -28.625 -12.422 1 98.31 230 ALA A CA 1
ATOM 1848 C C . ALA A 1 230 ? -3.049 -27.453 -11.461 1 98.31 230 ALA A C 1
ATOM 1850 O O . ALA A 1 230 ? -2.029 -26.75 -11.445 1 98.31 230 ALA A O 1
ATOM 1851 N N . GLY A 1 231 ? -4.082 -27.219 -10.633 1 97.69 231 GLY A N 1
ATOM 1852 C CA . GLY A 1 231 ? -4.105 -26.047 -9.773 1 97.69 231 GLY A CA 1
ATOM 1853 C C . GLY A 1 231 ? -4.727 -24.828 -10.43 1 97.69 231 GLY A C 1
ATOM 1854 O O . GLY A 1 231 ? -5.234 -24.922 -11.555 1 97.69 231 GLY A O 1
ATOM 1855 N N . GLY A 1 232 ? -4.688 -23.719 -9.781 1 97.5 232 GLY A N 1
ATOM 1856 C CA . GLY A 1 232 ? -5.215 -22.422 -10.219 1 97.5 232 GLY A CA 1
ATOM 1857 C C . GLY A 1 232 ? -4.895 -21.297 -9.258 1 97.5 232 GLY A C 1
ATOM 1858 O O . GLY A 1 232 ? -4.547 -21.531 -8.102 1 97.5 232 GLY A O 1
ATOM 1859 N N . SER A 1 233 ? -4.898 -20 -9.742 1 97.06 233 SER A N 1
ATOM 1860 C CA . SER A 1 233 ? -5.508 -19.672 -11.031 1 97.06 233 SER A CA 1
ATOM 1861 C C . SER A 1 233 ? -4.469 -19.672 -12.148 1 97.06 233 SER A C 1
ATOM 1863 O O . SER A 1 233 ? -4.812 -19.516 -13.32 1 97.06 233 SER A O 1
ATOM 1865 N N . SER A 1 234 ? -3.178 -19.859 -11.875 1 98.69 234 SER A N 1
ATOM 1866 C CA . SER A 1 234 ? -2.18 -19.953 -12.938 1 98.69 234 SER A CA 1
ATOM 1867 C C . SER A 1 234 ? -1.955 -21.391 -13.359 1 98.69 234 SER A C 1
ATOM 1869 O O . SER A 1 234 ? -0.813 -21.828 -13.531 1 98.69 234 SER A O 1
ATOM 1871 N N . GLY A 1 235 ? -3.031 -22.094 -13.484 1 98.75 235 GLY A N 1
ATOM 1872 C CA . GLY A 1 235 ? -2.957 -23.5 -13.789 1 98.75 235 GLY A CA 1
ATOM 1873 C C . GLY A 1 235 ? -2.334 -23.797 -15.148 1 98.75 235 GLY A C 1
ATOM 1874 O O . GLY A 1 235 ? -1.557 -24.734 -15.289 1 98.75 235 GLY A O 1
ATOM 1875 N N . GLY A 1 236 ? -2.734 -23.016 -16.172 1 98.81 236 GLY A N 1
ATOM 1876 C CA . GLY A 1 236 ? -2.102 -23.156 -17.469 1 98.81 236 GLY A CA 1
ATOM 1877 C C . GLY A 1 236 ? -0.599 -22.953 -17.438 1 98.81 236 GLY A C 1
ATOM 1878 O O . GLY A 1 236 ? 0.148 -23.656 -18.109 1 98.81 236 GLY A O 1
ATOM 1879 N N . GLU A 1 237 ? -0.146 -22 -16.656 1 98.81 237 GLU A N 1
ATOM 1880 C CA . GLU A 1 237 ? 1.28 -21.719 -16.531 1 98.81 237 GLU A CA 1
ATOM 1881 C C . GLU A 1 237 ? 2.031 -22.891 -15.914 1 98.81 237 GLU A C 1
ATOM 1883 O O . GLU A 1 237 ? 3.064 -23.312 -16.438 1 98.81 237 GLU A O 1
ATOM 1888 N N . GLY A 1 238 ? 1.483 -23.375 -14.812 1 98.81 238 GLY A N 1
ATOM 1889 C CA . GLY A 1 238 ? 2.113 -24.516 -14.172 1 98.81 238 GLY A CA 1
ATOM 1890 C C . GLY A 1 238 ? 2.199 -25.734 -15.07 1 98.81 238 GLY A C 1
ATOM 1891 O O . GLY A 1 238 ? 3.254 -26.359 -15.172 1 98.81 238 GLY A O 1
ATOM 1892 N N . ALA A 1 239 ? 1.13 -26.016 -15.727 1 98.88 239 ALA A N 1
ATOM 1893 C CA . ALA A 1 239 ? 1.062 -27.172 -16.609 1 98.88 239 ALA A CA 1
ATOM 1894 C C . ALA A 1 239 ? 1.968 -27 -17.828 1 98.88 239 ALA A C 1
ATOM 1896 O O . ALA A 1 239 ? 2.586 -27.953 -18.297 1 98.88 239 ALA A O 1
ATOM 1897 N N . ALA A 1 240 ? 2.021 -25.797 -18.328 1 98.88 240 ALA A N 1
ATOM 1898 C CA . ALA A 1 240 ? 2.857 -25.516 -19.5 1 98.88 240 ALA A CA 1
ATOM 1899 C C . ALA A 1 240 ? 4.328 -25.797 -19.203 1 98.88 240 ALA A C 1
ATOM 1901 O O . ALA A 1 240 ? 5.035 -26.391 -20.016 1 98.88 240 ALA A O 1
ATOM 1902 N N . VAL A 1 241 ? 4.773 -25.375 -18.047 1 98.75 241 VAL A N 1
ATOM 1903 C CA . VAL A 1 241 ? 6.172 -25.562 -17.688 1 98.75 241 VAL A CA 1
ATOM 1904 C C . VAL A 1 241 ? 6.445 -27.047 -17.438 1 98.75 241 VAL A C 1
ATOM 1906 O O . VAL A 1 241 ? 7.441 -27.594 -17.922 1 98.75 241 VAL A O 1
ATOM 1909 N N . ALA A 1 242 ? 5.566 -27.688 -16.75 1 98.56 242 ALA A N 1
ATOM 1910 C CA . ALA A 1 242 ? 5.734 -29.109 -16.469 1 98.56 242 ALA A CA 1
ATOM 1911 C C . ALA A 1 242 ? 5.707 -29.938 -17.75 1 98.56 242 ALA A C 1
ATOM 1913 O O . ALA A 1 242 ? 6.434 -30.922 -17.875 1 98.56 242 ALA A O 1
ATOM 1914 N N . ALA A 1 243 ? 4.887 -29.547 -18.656 1 98.56 243 ALA A N 1
ATOM 1915 C CA . ALA A 1 243 ? 4.73 -30.25 -19.922 1 98.56 243 ALA A CA 1
ATOM 1916 C C . ALA A 1 243 ? 5.836 -29.875 -20.906 1 98.56 243 ALA A C 1
ATOM 1918 O O . ALA A 1 243 ? 5.871 -30.359 -22.031 1 98.56 243 ALA A O 1
ATOM 1919 N N . ARG A 1 244 ? 6.703 -29.016 -20.547 1 98.25 244 ARG A N 1
ATOM 1920 C CA . ARG A 1 244 ? 7.812 -28.516 -21.359 1 98.25 244 ARG A CA 1
ATOM 1921 C C . ARG A 1 244 ? 7.301 -27.828 -22.625 1 98.25 244 ARG A C 1
ATOM 1923 O O . ARG A 1 244 ? 7.859 -28 -23.703 1 98.25 244 ARG A O 1
ATOM 1930 N N . MET A 1 245 ? 6.207 -27.188 -22.453 1 98.44 245 MET A N 1
ATOM 1931 C CA . MET A 1 245 ? 5.66 -26.344 -23.516 1 98.44 245 MET A CA 1
ATOM 1932 C C . MET A 1 245 ? 6.199 -24.922 -23.406 1 98.44 245 MET A C 1
ATOM 1934 O O . MET A 1 245 ? 6.113 -24.141 -24.359 1 98.44 245 MET A O 1
ATOM 1938 N N . SER A 1 246 ? 6.676 -24.547 -22.297 1 98.75 246 SER A N 1
ATOM 1939 C CA . SER A 1 246 ? 7.367 -23.297 -22.016 1 98.75 246 SER A CA 1
ATOM 1940 C C . SER A 1 246 ? 8.492 -23.5 -21 1 98.75 246 SER A C 1
ATOM 1942 O O . SER A 1 246 ? 8.344 -24.266 -20.047 1 98.75 246 SER A O 1
ATOM 1944 N N . PRO A 1 247 ? 9.617 -22.828 -21.219 1 98.56 247 PRO A N 1
ATOM 1945 C CA . PRO A 1 247 ? 10.664 -22.938 -20.203 1 98.56 247 PRO A CA 1
ATOM 1946 C C . PRO A 1 247 ? 10.32 -22.172 -18.922 1 98.56 247 PRO A C 1
ATOM 1948 O O . PRO A 1 247 ? 10.914 -22.422 -17.875 1 98.56 247 PRO A O 1
ATOM 1951 N N . GLY A 1 248 ? 9.445 -21.266 -18.969 1 98.62 248 GLY A N 1
ATOM 1952 C CA . GLY A 1 248 ? 8.984 -20.438 -17.859 1 98.62 248 GLY A CA 1
ATOM 1953 C C . GLY A 1 248 ? 7.977 -19.391 -18.281 1 98.62 248 GLY A C 1
ATOM 1954 O O . GLY A 1 248 ? 7.801 -19.125 -19.469 1 98.62 248 GLY A O 1
ATOM 1955 N N . GLY A 1 249 ? 7.367 -18.828 -17.297 1 98.31 249 GLY A N 1
ATOM 1956 C CA . GLY A 1 249 ? 6.375 -17.812 -17.594 1 98.31 249 GLY A CA 1
ATOM 1957 C C . GLY A 1 249 ? 5.922 -17.031 -16.375 1 98.31 249 GLY A C 1
ATOM 1958 O O . GLY A 1 249 ? 6.562 -17.078 -15.328 1 98.31 249 GLY A O 1
ATOM 1959 N N . MET A 1 250 ? 4.844 -16.172 -16.594 1 98 250 MET A N 1
ATOM 1960 C CA . MET A 1 250 ? 4.359 -15.25 -15.57 1 98 250 MET A CA 1
ATOM 1961 C C . MET A 1 250 ? 2.943 -15.609 -15.133 1 98 250 MET A C 1
ATOM 1963 O O . MET A 1 250 ? 2.08 -15.883 -15.977 1 98 250 MET A O 1
ATOM 1967 N N . GLY A 1 251 ? 2.77 -15.672 -13.82 1 98.12 251 GLY A N 1
ATOM 1968 C CA . GLY A 1 251 ? 1.451 -15.812 -13.227 1 98.12 251 GLY A CA 1
ATOM 1969 C C . GLY A 1 251 ? 1.126 -14.727 -12.227 1 98.12 251 GLY A C 1
ATOM 1970 O O . GLY A 1 251 ? 1.825 -13.711 -12.156 1 98.12 251 GLY A O 1
ATOM 1971 N N . SER A 1 252 ? -0.009 -14.883 -11.57 1 97.38 252 SER A N 1
ATOM 1972 C CA . SER A 1 252 ? -0.442 -13.992 -10.492 1 97.38 252 SER A CA 1
ATOM 1973 C C . SER A 1 252 ? -0.962 -14.789 -9.297 1 97.38 252 SER A C 1
ATOM 1975 O O . SER A 1 252 ? -1.306 -15.961 -9.43 1 97.38 252 SER A O 1
ATOM 1977 N N . ASP A 1 253 ? -0.952 -14.148 -8.125 1 98.12 253 ASP A N 1
ATOM 1978 C CA . ASP A 1 253 ? -1.207 -14.875 -6.883 1 98.12 253 ASP A CA 1
ATOM 1979 C C . ASP A 1 253 ? -1.914 -13.984 -5.863 1 98.12 253 ASP A C 1
ATOM 1981 O O . ASP A 1 253 ? -1.312 -13.062 -5.312 1 98.12 253 ASP A O 1
ATOM 1985 N N . LEU A 1 254 ? -3.174 -14.273 -5.605 1 96.69 254 LEU A N 1
ATOM 1986 C CA . LEU A 1 254 ? -3.984 -13.578 -4.617 1 96.69 254 LEU A CA 1
ATOM 1987 C C . LEU A 1 254 ? -4.184 -14.43 -3.373 1 96.69 254 LEU A C 1
ATOM 1989 O O . LEU A 1 254 ? -4.422 -13.906 -2.283 1 96.69 254 LEU A O 1
ATOM 1993 N N . GLY A 1 255 ? -4.066 -15.703 -3.545 1 97.44 255 GLY A N 1
ATOM 1994 C CA . GLY A 1 255 ? -4.262 -16.656 -2.469 1 97.44 255 GLY A CA 1
ATOM 1995 C C . GLY A 1 255 ? -3.475 -17.938 -2.66 1 97.44 255 GLY A C 1
ATOM 1996 O O . GLY A 1 255 ? -3.75 -18.953 -2.006 1 97.44 255 GLY A O 1
ATOM 1997 N N . GLY A 1 256 ? -2.557 -17.938 -3.543 1 98.12 256 GLY A N 1
ATOM 1998 C CA . GLY A 1 256 ? -1.771 -19.125 -3.852 1 98.12 256 GLY A CA 1
ATOM 1999 C C . GLY A 1 256 ? -1.698 -19.422 -5.336 1 98.12 256 GLY A C 1
ATOM 2000 O O . GLY A 1 256 ? -1.054 -20.391 -5.75 1 98.12 256 GLY A O 1
ATOM 2001 N N . SER A 1 257 ? -2.143 -18.578 -6.133 1 98.38 257 SER A N 1
ATOM 2002 C CA . SER A 1 257 ? -2.443 -18.875 -7.531 1 98.38 257 SER A CA 1
ATOM 2003 C C . SER A 1 257 ? -1.167 -19.062 -8.344 1 98.38 257 SER A C 1
ATOM 2005 O O . SER A 1 257 ? -1.215 -19.5 -9.492 1 98.38 257 SER A O 1
ATOM 2007 N N . ILE A 1 258 ? -0.068 -18.734 -7.883 1 98.69 258 ILE A N 1
ATOM 2008 C CA . ILE A 1 258 ? 1.197 -19.109 -8.5 1 98.69 258 ILE A CA 1
ATOM 2009 C C . ILE A 1 258 ? 1.721 -20.406 -7.871 1 98.69 258 ILE A C 1
ATOM 2011 O O . ILE A 1 258 ? 2.121 -21.328 -8.578 1 98.69 258 ILE A O 1
ATOM 2015 N N . ARG A 1 259 ? 1.623 -20.469 -6.609 1 98.81 259 ARG A N 1
ATOM 2016 C CA . ARG A 1 259 ? 2.254 -21.516 -5.816 1 98.81 259 ARG A CA 1
ATOM 2017 C C . ARG A 1 259 ? 1.481 -22.828 -5.926 1 98.81 259 ARG A C 1
ATOM 2019 O O . ARG A 1 259 ? 2.08 -23.906 -5.98 1 98.81 259 ARG A O 1
ATOM 2026 N N . ILE A 1 260 ? 0.16 -22.719 -5.996 1 98.69 260 ILE A N 1
ATOM 2027 C CA . ILE A 1 260 ? -0.654 -23.922 -6.07 1 98.69 260 ILE A CA 1
ATOM 2028 C C . ILE A 1 260 ? -0.396 -24.641 -7.395 1 98.69 260 ILE A C 1
ATOM 2030 O O . ILE A 1 260 ? -0.022 -25.812 -7.41 1 98.69 260 ILE A O 1
ATOM 2034 N N . PRO A 1 261 ? -0.503 -23.938 -8.523 1 98.75 261 PRO A N 1
ATOM 2035 C CA . PRO A 1 261 ? -0.196 -24.625 -9.781 1 98.75 261 PRO A CA 1
ATOM 2036 C C . PRO A 1 261 ? 1.238 -25.141 -9.836 1 98.75 261 PRO A C 1
ATOM 2038 O O . PRO A 1 261 ? 1.484 -26.234 -10.359 1 98.75 261 PRO A O 1
ATOM 2041 N N . ALA A 1 262 ? 2.162 -24.391 -9.336 1 98.88 262 ALA A N 1
ATOM 2042 C CA . ALA A 1 262 ? 3.547 -24.844 -9.305 1 98.88 262 ALA A CA 1
ATOM 2043 C C . ALA A 1 262 ? 3.678 -26.141 -8.516 1 98.88 262 ALA A C 1
ATOM 2045 O O . ALA A 1 262 ? 4.355 -27.078 -8.953 1 98.88 262 ALA A O 1
ATOM 2046 N N . ALA A 1 263 ? 3.035 -26.219 -7.426 1 98.56 263 ALA A N 1
ATOM 2047 C CA . ALA A 1 263 ? 3.1 -27.391 -6.562 1 98.56 263 ALA A CA 1
ATOM 2048 C C . ALA A 1 263 ? 2.4 -28.594 -7.207 1 98.56 263 ALA A C 1
ATOM 2050 O O . ALA A 1 263 ? 2.916 -29.703 -7.184 1 98.56 263 ALA A O 1
ATOM 2051 N N . MET A 1 264 ? 1.222 -28.375 -7.785 1 98.38 264 MET A N 1
ATOM 2052 C CA . MET A 1 264 ? 0.442 -29.453 -8.383 1 98.38 264 MET A CA 1
ATOM 2053 C C . MET A 1 264 ? 1.186 -30.078 -9.57 1 98.38 264 MET A C 1
ATOM 2055 O O . MET A 1 264 ? 1.026 -31.266 -9.852 1 98.38 264 MET A O 1
ATOM 2059 N N . CYS A 1 265 ? 1.989 -29.219 -10.219 1 98.69 265 CYS A N 1
ATOM 2060 C CA . CYS A 1 265 ? 2.633 -29.672 -11.445 1 98.69 265 CYS A CA 1
ATOM 2061 C C . CYS A 1 265 ? 4.109 -29.969 -11.219 1 98.69 265 CYS A C 1
ATOM 2063 O O . CYS A 1 265 ? 4.84 -30.266 -12.156 1 98.69 265 CYS A O 1
ATOM 2065 N N . GLY A 1 266 ? 4.598 -29.859 -10.031 1 98.5 266 GLY A N 1
ATOM 2066 C CA . GLY A 1 266 ? 5.977 -30.203 -9.703 1 98.5 266 GLY A CA 1
ATOM 2067 C C . GLY A 1 266 ? 6.98 -29.25 -10.336 1 98.5 266 GLY A C 1
ATOM 2068 O O . GLY A 1 266 ? 8.008 -29.688 -10.852 1 98.5 266 GLY A O 1
ATOM 2069 N N . VAL A 1 267 ? 6.672 -28.031 -10.367 1 98.69 267 VAL A N 1
ATOM 2070 C CA . VAL A 1 267 ? 7.59 -27.016 -10.891 1 98.69 267 VAL A CA 1
ATOM 2071 C C . VAL A 1 267 ? 7.809 -25.922 -9.844 1 98.69 267 VAL A C 1
ATOM 2073 O O . VAL A 1 267 ? 7.461 -26.109 -8.672 1 98.69 267 VAL A O 1
ATOM 2076 N N . TYR A 1 268 ? 8.547 -24.875 -10.219 1 98.88 268 TYR A N 1
ATOM 2077 C CA . TYR A 1 268 ? 8.961 -23.828 -9.289 1 98.88 268 TYR A CA 1
ATOM 2078 C C . TYR A 1 268 ? 8.086 -22.594 -9.438 1 98.88 268 TYR A C 1
ATOM 2080 O O . TYR A 1 268 ? 7.668 -22.25 -10.539 1 98.88 268 TYR A O 1
ATOM 2088 N N . GLY A 1 269 ? 7.699 -21.953 -8.375 1 98.88 269 GLY A N 1
ATOM 2089 C CA . GLY A 1 269 ? 6.922 -20.734 -8.367 1 98.88 269 GLY A CA 1
ATOM 2090 C C . GLY A 1 269 ? 7.387 -19.734 -7.32 1 98.88 269 GLY A C 1
ATOM 2091 O O . GLY A 1 269 ? 7.926 -20.125 -6.281 1 98.88 269 GLY A O 1
ATOM 2092 N N . PHE A 1 270 ? 7.184 -18.469 -7.566 1 98.69 270 PHE A N 1
ATOM 2093 C CA . PHE A 1 270 ? 7.617 -17.422 -6.641 1 98.69 270 PHE A CA 1
ATOM 2094 C C . PHE A 1 270 ? 6.582 -16.297 -6.566 1 98.69 270 PHE A C 1
ATOM 2096 O O . PHE A 1 270 ? 6.203 -15.734 -7.59 1 98.69 270 PHE A O 1
ATOM 2103 N N . LYS A 1 271 ? 6.078 -16.047 -5.406 1 98.44 271 LYS A N 1
ATOM 2104 C CA . LYS A 1 271 ? 5.18 -14.945 -5.105 1 98.44 271 LYS A CA 1
ATOM 2105 C C . LYS A 1 271 ? 5.883 -13.875 -4.277 1 98.44 271 LYS A C 1
ATOM 2107 O O . LYS A 1 271 ? 5.973 -13.984 -3.053 1 98.44 271 LYS A O 1
ATOM 2112 N N . PRO A 1 272 ? 6.293 -12.734 -4.859 1 95.69 272 PRO A N 1
ATOM 2113 C CA . PRO A 1 272 ? 6.926 -11.664 -4.086 1 95.69 272 PRO A CA 1
ATOM 2114 C C . PRO A 1 272 ? 5.938 -10.922 -3.189 1 95.69 272 PRO A C 1
ATOM 2116 O O . PRO A 1 272 ? 4.738 -11.211 -3.217 1 95.69 272 PRO A O 1
ATOM 2119 N N . THR A 1 273 ? 6.512 -10.094 -2.305 1 94.06 273 THR A N 1
ATOM 2120 C CA . THR A 1 273 ? 5.656 -9.109 -1.653 1 94.06 273 THR A CA 1
ATOM 2121 C C . THR A 1 273 ? 4.836 -8.336 -2.684 1 94.06 273 THR A C 1
ATOM 2123 O O . THR A 1 273 ? 5.352 -7.957 -3.736 1 94.06 273 THR A O 1
ATOM 2126 N N . ALA A 1 274 ? 3.566 -8.164 -2.402 1 91.25 274 ALA A N 1
ATOM 2127 C CA . ALA A 1 274 ? 2.666 -7.602 -3.406 1 91.25 274 ALA A CA 1
ATOM 2128 C C . ALA A 1 274 ? 3.148 -6.23 -3.869 1 91.25 274 ALA A C 1
ATOM 2130 O O . ALA A 1 274 ? 3.01 -5.879 -5.043 1 91.25 274 ALA A O 1
ATOM 2131 N N . GLN A 1 275 ? 3.719 -5.457 -3.057 1 85.25 275 GLN A N 1
ATOM 2132 C CA . GLN A 1 275 ? 4.141 -4.098 -3.381 1 85.25 275 GLN A CA 1
ATOM 2133 C C . GLN A 1 275 ? 5.461 -4.098 -4.145 1 85.25 275 GLN A C 1
ATOM 2135 O O . GLN A 1 275 ? 5.91 -3.055 -4.625 1 85.25 275 GLN A O 1
ATOM 2140 N N . ARG A 1 276 ? 6.043 -5.211 -4.316 1 86.31 276 ARG A N 1
ATOM 2141 C CA . ARG A 1 276 ? 7.305 -5.301 -5.043 1 86.31 276 ARG A CA 1
ATOM 2142 C C . ARG A 1 276 ? 7.098 -5.934 -6.418 1 86.31 276 ARG A C 1
ATOM 2144 O O . ARG A 1 276 ? 8.039 -6.477 -7.004 1 86.31 276 ARG A O 1
ATOM 2151 N N . THR A 1 277 ? 5.867 -5.906 -6.887 1 83.56 277 THR A N 1
ATOM 2152 C CA . THR A 1 277 ? 5.559 -6.473 -8.195 1 83.56 277 THR A CA 1
ATOM 2153 C C . THR A 1 277 ? 4.777 -5.473 -9.047 1 83.56 277 THR A C 1
ATOM 2155 O O . THR A 1 277 ? 4.195 -4.523 -8.516 1 83.56 277 THR A O 1
ATOM 2158 N N . ILE A 1 278 ? 4.805 -5.762 -10.273 1 81.94 278 ILE A N 1
ATOM 2159 C CA . ILE A 1 278 ? 4.07 -4.93 -11.219 1 81.94 278 ILE A CA 1
ATOM 2160 C C . ILE A 1 278 ? 2.686 -5.523 -11.469 1 81.94 278 ILE A C 1
ATOM 2162 O O . ILE A 1 278 ? 2.566 -6.664 -11.922 1 81.94 278 ILE A O 1
ATOM 2166 N N . MET A 1 279 ? 1.688 -4.738 -11.133 1 83.56 279 MET A N 1
ATOM 2167 C CA . MET A 1 279 ? 0.322 -5.207 -11.352 1 83.56 279 MET A CA 1
ATOM 2168 C C . MET A 1 279 ? -0.31 -4.508 -12.547 1 83.56 279 MET A C 1
ATOM 2170 O O . MET A 1 279 ? -1.303 -4.988 -13.102 1 83.56 279 MET A O 1
ATOM 2174 N N . SER A 1 280 ? 0.309 -3.408 -12.914 1 83.25 280 SER A N 1
ATOM 2175 C CA . SER A 1 280 ? -0.222 -2.672 -14.055 1 83.25 280 SER A CA 1
ATOM 2176 C C . SER A 1 280 ? -0.181 -3.518 -15.328 1 83.25 280 SER A C 1
ATOM 2178 O O . SER A 1 280 ? 0.82 -4.184 -15.602 1 83.25 280 SER A O 1
ATOM 2180 N N . GLY A 1 281 ? -1.267 -3.486 -16.062 1 86.69 281 GLY A N 1
ATOM 2181 C CA . GLY A 1 281 ? -1.36 -4.273 -17.297 1 86.69 281 GLY A CA 1
ATOM 2182 C C . GLY A 1 281 ? -2.111 -5.578 -17.109 1 86.69 281 GLY A C 1
ATOM 2183 O O . GLY A 1 281 ? -2.395 -6.281 -18.078 1 86.69 281 GLY A O 1
ATOM 2184 N N . HIS A 1 282 ? -2.416 -5.93 -15.898 1 89.5 282 HIS A N 1
ATOM 2185 C CA . HIS A 1 282 ? -3.379 -6.996 -15.664 1 89.5 282 HIS A CA 1
ATOM 2186 C C . HIS A 1 282 ? -4.797 -6.543 -15.992 1 89.5 282 HIS A C 1
ATOM 2188 O O . HIS A 1 282 ? -5.172 -5.402 -15.711 1 89.5 282 HIS A O 1
ATOM 2194 N N . THR A 1 283 ? -5.543 -7.383 -16.516 1 92.5 283 THR A N 1
ATOM 2195 C CA . THR A 1 283 ? -6.844 -7.004 -17.062 1 92.5 283 THR A CA 1
ATOM 2196 C C . THR A 1 283 ? -7.797 -6.598 -15.945 1 92.5 283 THR A C 1
ATOM 2198 O O . THR A 1 283 ? -7.625 -7.008 -14.789 1 92.5 283 THR A O 1
ATOM 2201 N N . LEU A 1 284 ? -8.711 -5.75 -16.281 1 89.94 284 LEU A N 1
ATOM 2202 C CA . LEU A 1 284 ? -9.773 -5.32 -15.383 1 89.94 284 LEU A CA 1
ATOM 2203 C C . LEU A 1 284 ? -10.852 -6.391 -15.273 1 89.94 284 LEU A C 1
ATOM 2205 O O . LEU A 1 284 ? -11.445 -6.789 -16.266 1 89.94 284 LEU A O 1
ATOM 2209 N N . TYR A 1 285 ? -11.008 -6.922 -14.109 1 93.75 285 TYR A N 1
ATOM 2210 C CA . TYR A 1 285 ? -12.148 -7.793 -13.859 1 93.75 285 TYR A CA 1
ATOM 2211 C C . TYR A 1 285 ? -13.43 -6.98 -13.688 1 93.75 285 TYR A C 1
ATOM 2213 O O . TYR A 1 285 ? -14.398 -7.168 -14.422 1 93.75 285 TYR A O 1
ATOM 2221 N N . SER A 1 286 ? -13.453 -6.18 -12.789 1 95 286 SER A N 1
ATOM 2222 C CA . SER A 1 286 ? -14.438 -5.16 -12.453 1 95 286 SER A CA 1
ATOM 2223 C C . SER A 1 286 ? -13.82 -4.055 -11.602 1 95 286 SER A C 1
ATOM 2225 O O . SER A 1 286 ? -12.734 -4.227 -11.039 1 95 286 SER A O 1
ATOM 2227 N N . GLU A 1 287 ? -14.5 -2.934 -11.586 1 95.5 287 GLU A N 1
ATOM 2228 C CA . GLU A 1 287 ? -13.977 -1.844 -10.766 1 95.5 287 GLU A CA 1
ATOM 2229 C C . GLU A 1 287 ? -13.938 -2.232 -9.289 1 95.5 287 GLU A C 1
ATOM 2231 O O . GLU A 1 287 ? -12.992 -1.892 -8.57 1 95.5 287 GLU A O 1
ATOM 2236 N N . ALA A 1 288 ? -14.945 -2.926 -8.883 1 95.62 288 ALA A N 1
ATOM 2237 C CA . ALA A 1 288 ? -15.016 -3.336 -7.484 1 95.62 288 ALA A CA 1
ATOM 2238 C C . ALA A 1 288 ? -13.898 -4.328 -7.152 1 95.62 288 ALA A C 1
ATOM 2240 O O . ALA A 1 288 ? -13.25 -4.219 -6.109 1 95.62 288 ALA A O 1
ATOM 2241 N N . PHE A 1 289 ? -13.672 -5.285 -8.031 1 95.31 289 PHE A N 1
ATOM 2242 C CA . PHE A 1 289 ? -12.641 -6.281 -7.773 1 95.31 289 PHE A CA 1
ATOM 2243 C C . PHE A 1 289 ? -11.25 -5.648 -7.809 1 95.31 289 PHE A C 1
ATOM 2245 O O . PHE A 1 289 ? -10.453 -5.848 -6.895 1 95.31 289 PHE A O 1
ATOM 2252 N N . ASN A 1 290 ? -11.031 -4.891 -8.883 1 95.06 290 ASN A N 1
ATOM 2253 C CA . ASN A 1 290 ? -9.703 -4.312 -9.07 1 95.06 290 ASN A CA 1
ATOM 2254 C C . ASN A 1 290 ? -9.43 -3.193 -8.07 1 95.06 290 ASN A C 1
ATOM 2256 O O . ASN A 1 290 ? -8.273 -2.818 -7.855 1 95.06 290 ASN A O 1
ATOM 2260 N N . GLY A 1 291 ? -10.477 -2.729 -7.387 1 95.62 291 GLY A N 1
ATOM 2261 C CA . GLY A 1 291 ? -10.32 -1.639 -6.438 1 95.62 291 GLY A CA 1
ATOM 2262 C C . GLY A 1 291 ? -10.086 -2.115 -5.016 1 95.62 291 GLY A C 1
ATOM 2263 O O . GLY A 1 291 ? -9.664 -1.339 -4.152 1 95.62 291 GLY A O 1
ATOM 2264 N N . GLN A 1 292 ? -10.273 -3.389 -4.711 1 95.56 292 GLN A N 1
ATOM 2265 C CA . GLN A 1 292 ? -10.109 -3.916 -3.359 1 95.56 292 GLN A CA 1
ATOM 2266 C C . GLN A 1 292 ? -8.656 -3.799 -2.898 1 95.56 292 GLN A C 1
ATOM 2268 O O . GLN A 1 292 ? -7.734 -4.012 -3.684 1 95.56 292 GLN A O 1
ATOM 2273 N N . ARG A 1 293 ? -8.453 -3.406 -1.582 1 95.06 293 ARG A N 1
ATOM 2274 C CA . ARG A 1 293 ? -7.121 -3.125 -1.067 1 95.06 293 ARG A CA 1
ATOM 2275 C C . ARG A 1 293 ? -6.809 -3.986 0.153 1 95.06 293 ARG A C 1
ATOM 2277 O O . ARG A 1 293 ? -5.785 -3.797 0.809 1 95.06 293 ARG A O 1
ATOM 2284 N N . THR A 1 294 ? -7.594 -4.895 0.494 1 97 294 THR A N 1
ATOM 2285 C CA . THR A 1 294 ? -7.449 -5.656 1.729 1 97 294 THR A CA 1
ATOM 2286 C C . THR A 1 294 ? -6.359 -6.715 1.586 1 97 294 THR A C 1
ATOM 2288 O O . THR A 1 294 ? -5.43 -6.77 2.396 1 97 294 THR A O 1
ATOM 2291 N N . VAL A 1 295 ? -6.48 -7.555 0.578 1 97.06 295 VAL A N 1
ATOM 2292 C CA . VAL A 1 295 ? -5.457 -8.531 0.222 1 97.06 295 VAL A CA 1
ATOM 2293 C C . VAL A 1 295 ? -4.953 -8.258 -1.195 1 97.06 295 VAL A C 1
ATOM 2295 O O . VAL A 1 295 ? -5.723 -8.328 -2.156 1 97.06 295 VAL A O 1
ATOM 2298 N N . LEU A 1 296 ? -3.729 -8 -1.278 1 93.81 296 LEU A N 1
ATOM 2299 C CA . LEU A 1 296 ? -3.17 -7.551 -2.549 1 93.81 296 LEU A CA 1
ATOM 2300 C C . LEU A 1 296 ? -2.686 -8.734 -3.379 1 93.81 296 LEU A C 1
ATOM 2302 O O . LEU A 1 296 ? -2.133 -9.695 -2.834 1 93.81 296 LEU A O 1
ATOM 2306 N N . CYS A 1 297 ? -2.922 -8.609 -4.641 1 94.75 297 CYS A N 1
ATOM 2307 C CA . CYS A 1 297 ? -2.43 -9.602 -5.59 1 94.75 297 CYS A CA 1
ATOM 2308 C C . CYS A 1 297 ? -0.971 -9.336 -5.945 1 94.75 297 CYS A C 1
ATOM 2310 O O . CYS A 1 297 ? -0.531 -8.188 -5.969 1 94.75 297 CYS A O 1
ATOM 2312 N N . ALA A 1 298 ? -0.232 -10.422 -6.195 1 94.62 298 ALA A N 1
ATOM 2313 C CA . ALA A 1 298 ? 1.155 -10.328 -6.641 1 94.62 298 ALA A CA 1
ATOM 2314 C C . ALA A 1 298 ? 1.354 -11.055 -7.969 1 94.62 298 ALA A C 1
ATOM 2316 O O . ALA A 1 298 ? 0.697 -12.062 -8.234 1 94.62 298 ALA A O 1
ATOM 2317 N N . THR A 1 299 ? 2.215 -10.516 -8.797 1 95.06 299 THR A N 1
ATOM 2318 C CA . THR A 1 299 ? 2.65 -11.227 -9.992 1 95.06 299 THR A CA 1
ATOM 2319 C C . THR A 1 299 ? 4.023 -11.859 -9.773 1 95.06 299 THR A C 1
ATOM 2321 O O . THR A 1 299 ? 4.836 -11.344 -9 1 95.06 299 THR A O 1
ATOM 2324 N N . GLY A 1 300 ? 4.219 -12.961 -10.391 1 96.94 300 GLY A N 1
ATOM 2325 C CA . GLY A 1 300 ? 5.48 -13.664 -10.227 1 96.94 300 GLY A CA 1
ATOM 2326 C C . GLY A 1 300 ? 5.672 -14.797 -11.211 1 96.94 300 GLY A C 1
ATOM 2327 O O . GLY A 1 300 ? 4.754 -15.133 -11.961 1 96.94 300 GLY A O 1
ATOM 2328 N N . PRO A 1 301 ? 6.824 -15.344 -11.188 1 98.38 301 PRO A N 1
ATOM 2329 C CA . PRO A 1 301 ? 7.188 -16.328 -12.211 1 98.38 301 PRO A CA 1
ATOM 2330 C C . PRO A 1 301 ? 6.91 -17.766 -11.766 1 98.38 301 PRO A C 1
ATOM 2332 O O . PRO A 1 301 ? 6.82 -18.031 -10.57 1 98.38 301 PRO A O 1
ATOM 2335 N N . ILE A 1 302 ? 6.715 -18.578 -12.727 1 98.81 302 ILE A N 1
ATOM 2336 C CA . ILE A 1 302 ? 6.77 -20.031 -12.656 1 98.81 302 ILE A CA 1
ATOM 2337 C C . ILE A 1 302 ? 7.848 -20.562 -13.609 1 98.81 302 ILE A C 1
ATOM 2339 O O . ILE A 1 302 ? 7.973 -20.078 -14.734 1 98.81 302 ILE A O 1
ATOM 2343 N N . GLY A 1 303 ? 8.719 -21.438 -13.117 1 98.62 303 GLY A N 1
ATOM 2344 C CA . GLY A 1 303 ? 9.82 -21.922 -13.938 1 98.62 303 GLY A CA 1
ATOM 2345 C C . GLY A 1 303 ? 10.234 -23.344 -13.609 1 98.62 303 GLY A C 1
ATOM 2346 O O . GLY A 1 303 ? 9.477 -24.094 -12.992 1 98.62 303 GLY A O 1
ATOM 2347 N N . LYS A 1 304 ? 11.453 -23.688 -14.109 1 98.06 304 LYS A N 1
ATOM 2348 C CA . LYS A 1 304 ? 11.945 -25.047 -13.961 1 98.06 304 LYS A CA 1
ATOM 2349 C C . LYS A 1 304 ? 13.031 -25.125 -12.891 1 98.06 304 LYS A C 1
ATOM 2351 O O . LYS A 1 304 ? 13.484 -26.219 -12.539 1 98.06 304 LYS A O 1
ATOM 2356 N N . SER A 1 305 ? 13.43 -23.984 -12.461 1 98.19 305 SER A N 1
ATOM 2357 C CA . SER A 1 305 ? 14.469 -23.922 -11.438 1 98.19 305 SER A CA 1
ATOM 2358 C C . SER A 1 305 ? 14.375 -22.625 -10.641 1 98.19 305 SER A C 1
ATOM 2360 O O . SER A 1 305 ? 13.672 -21.703 -11.031 1 98.19 305 SER A O 1
ATOM 2362 N N . VAL A 1 306 ? 15.055 -22.609 -9.523 1 98.5 306 VAL A N 1
ATOM 2363 C CA . VAL A 1 306 ? 15.133 -21.375 -8.734 1 98.5 306 VAL A CA 1
ATOM 2364 C C . VAL A 1 306 ? 15.836 -20.297 -9.547 1 98.5 306 VAL A C 1
ATOM 2366 O O . VAL A 1 306 ? 15.461 -19.125 -9.477 1 98.5 306 VAL A O 1
ATOM 2369 N N . ASP A 1 307 ? 16.844 -20.672 -10.328 1 97.81 307 ASP A N 1
ATOM 2370 C CA . ASP A 1 307 ? 17.562 -19.719 -11.156 1 97.81 307 ASP A CA 1
ATOM 2371 C C . ASP A 1 307 ? 16.641 -19.047 -12.164 1 97.81 307 ASP A C 1
ATOM 2373 O O . ASP A 1 307 ? 16.781 -17.859 -12.469 1 97.81 307 ASP A O 1
ATOM 2377 N N . ASP A 1 308 ? 15.719 -19.828 -12.711 1 97.94 308 ASP A N 1
ATOM 2378 C CA . ASP A 1 308 ? 14.719 -19.234 -13.602 1 97.94 308 ASP A CA 1
ATOM 2379 C C . ASP A 1 308 ? 13.945 -18.125 -12.906 1 97.94 308 ASP A C 1
ATOM 2381 O O . ASP A 1 308 ? 13.727 -17.062 -13.477 1 97.94 308 ASP A O 1
ATOM 2385 N N . LEU A 1 309 ? 13.531 -18.406 -11.688 1 98.5 309 LEU A N 1
ATOM 2386 C CA . LEU A 1 309 ? 12.766 -17.438 -10.922 1 98.5 309 LEU A CA 1
ATOM 2387 C C . LEU A 1 309 ? 13.578 -16.172 -10.695 1 98.5 309 LEU A C 1
ATOM 2389 O O . LEU A 1 309 ? 13.039 -15.055 -10.789 1 98.5 309 LEU A O 1
ATOM 2393 N N . VAL A 1 310 ? 14.844 -16.328 -10.398 1 97.5 310 VAL A N 1
ATOM 2394 C CA . VAL A 1 310 ? 15.742 -15.203 -10.164 1 97.5 310 VAL A CA 1
ATOM 2395 C C . VAL A 1 310 ? 15.867 -14.367 -11.43 1 97.5 310 VAL A C 1
ATOM 2397 O O . VAL A 1 310 ? 15.891 -13.133 -11.359 1 97.5 310 VAL A O 1
ATOM 2400 N N . LEU A 1 311 ? 15.984 -15 -12.578 1 96.88 311 LEU A N 1
ATOM 2401 C CA . LEU A 1 311 ? 16.109 -14.273 -13.844 1 96.88 311 LEU A CA 1
ATOM 2402 C C . LEU A 1 311 ? 14.867 -13.414 -14.094 1 96.88 311 LEU A C 1
ATOM 2404 O O . LEU A 1 311 ? 14.984 -12.258 -14.5 1 96.88 311 LEU A O 1
ATOM 2408 N N . PHE A 1 312 ? 13.711 -13.992 -13.875 1 96.5 312 PHE A N 1
ATOM 2409 C CA . PHE A 1 312 ? 12.477 -13.219 -14.016 1 96.5 312 PHE A CA 1
ATOM 2410 C C . PHE A 1 312 ? 12.461 -12.055 -13.039 1 96.5 312 PHE A C 1
ATOM 2412 O O . PHE A 1 312 ? 12.109 -10.93 -13.406 1 96.5 312 PHE A O 1
ATOM 2419 N N . PHE A 1 313 ? 12.797 -12.328 -11.781 1 94.12 313 PHE A N 1
ATOM 2420 C CA . PHE A 1 313 ? 12.797 -11.305 -10.734 1 94.12 313 PHE A CA 1
ATOM 2421 C C . PHE A 1 313 ? 13.727 -10.156 -11.102 1 94.12 313 PHE A C 1
ATOM 2423 O O . PHE A 1 313 ? 13.375 -8.992 -10.953 1 94.12 313 PHE A O 1
ATOM 2430 N N . ARG A 1 314 ? 14.891 -10.5 -11.656 1 92.44 314 ARG A N 1
ATOM 2431 C CA . ARG A 1 314 ? 15.859 -9.5 -12.094 1 92.44 314 ARG A CA 1
ATOM 2432 C C . ARG A 1 314 ? 15.281 -8.633 -13.211 1 92.44 314 ARG A C 1
ATOM 2434 O O . ARG A 1 314 ? 15.414 -7.406 -13.188 1 92.44 314 ARG A O 1
ATOM 2441 N N . GLN A 1 315 ? 14.695 -9.25 -14.141 1 91.19 315 GLN A N 1
ATOM 2442 C CA . GLN A 1 315 ? 14.164 -8.516 -15.281 1 91.19 315 GLN A CA 1
ATOM 2443 C C . GLN A 1 315 ? 13.031 -7.578 -14.859 1 91.19 315 GLN A C 1
ATOM 2445 O O . GLN A 1 315 ? 12.906 -6.473 -15.383 1 91.19 315 GLN A O 1
ATOM 2450 N N . LEU A 1 316 ? 12.289 -8 -13.891 1 87.88 316 LEU A N 1
ATOM 2451 C CA . LEU A 1 316 ? 11.086 -7.266 -13.508 1 87.88 316 LEU A CA 1
ATOM 2452 C C . LEU A 1 316 ? 11.406 -6.195 -12.477 1 87.88 316 LEU A C 1
ATOM 2454 O O . LEU A 1 316 ? 10.633 -5.25 -12.289 1 87.88 316 LEU A O 1
ATOM 2458 N N . SER A 1 317 ? 12.492 -6.27 -11.789 1 83.88 317 SER A N 1
ATOM 2459 C CA . SER A 1 317 ? 12.742 -5.402 -10.641 1 83.88 317 SER A CA 1
ATOM 2460 C C . SER A 1 317 ? 13.977 -4.535 -10.859 1 83.88 317 SER A C 1
ATOM 2462 O O . SER A 1 317 ? 14.391 -3.793 -9.969 1 83.88 317 SER A O 1
ATOM 2464 N N . ASP A 1 318 ? 14.547 -4.574 -11.984 1 76.44 318 ASP A N 1
ATOM 2465 C CA . ASP A 1 318 ? 15.742 -3.773 -12.25 1 76.44 318 ASP A CA 1
ATOM 2466 C C . ASP A 1 318 ? 15.391 -2.297 -12.406 1 76.44 318 ASP A C 1
ATOM 2468 O O . ASP A 1 318 ? 14.758 -1.905 -13.391 1 76.44 318 ASP A O 1
ATOM 2472 N N . PRO A 1 319 ? 15.844 -1.54 -11.438 1 73.56 319 PRO A N 1
ATOM 2473 C CA . PRO A 1 319 ? 15.477 -0.122 -11.469 1 73.56 319 PRO A CA 1
ATOM 2474 C C . PRO A 1 319 ? 16 0.596 -12.703 1 73.56 319 PRO A C 1
ATOM 2476 O O . PRO A 1 319 ? 15.352 1.507 -13.227 1 73.56 319 PRO A O 1
ATOM 2479 N N . GLN A 1 320 ? 17.172 0.239 -13.172 1 70.94 320 GLN A N 1
ATOM 2480 C CA . GLN A 1 320 ? 17.766 0.896 -14.336 1 70.94 320 GLN A CA 1
ATOM 2481 C C . GLN A 1 320 ? 16.922 0.664 -15.586 1 70.94 320 GLN A C 1
ATOM 2483 O O . GLN A 1 320 ? 16.781 1.559 -16.422 1 70.94 320 GLN A O 1
ATOM 2488 N N . TYR A 1 321 ? 16.406 -0.446 -15.586 1 75.25 321 TYR A N 1
ATOM 2489 C CA . TYR A 1 321 ? 15.57 -0.77 -16.734 1 75.25 321 TYR A CA 1
ATOM 2490 C C . TYR A 1 321 ? 14.211 -0.084 -16.641 1 75.25 321 TYR A C 1
ATOM 2492 O O . TYR A 1 321 ? 13.68 0.415 -17.625 1 75.25 321 TYR A O 1
ATOM 2500 N N . LEU A 1 322 ? 13.695 -0.007 -15.461 1 76.88 322 LEU A N 1
ATOM 2501 C CA . LEU A 1 322 ? 12.383 0.574 -15.227 1 76.88 322 LEU A CA 1
ATOM 2502 C C . LEU A 1 322 ? 12.398 2.078 -15.484 1 76.88 322 LEU A C 1
ATOM 2504 O O . LEU A 1 322 ? 11.375 2.656 -15.867 1 76.88 322 LEU A O 1
ATOM 2508 N N . GLN A 1 323 ? 13.516 2.67 -15.266 1 73.62 323 GLN A N 1
ATOM 2509 C CA . GLN A 1 323 ? 13.633 4.117 -15.414 1 73.62 323 GLN A CA 1
ATOM 2510 C C . GLN A 1 323 ? 13.453 4.539 -16.875 1 73.62 323 GLN A C 1
ATOM 2512 O O . GLN A 1 323 ? 13.148 5.699 -17.156 1 73.62 323 GLN A O 1
ATOM 2517 N N . LYS A 1 324 ? 13.547 3.598 -17.781 1 77.38 324 LYS A N 1
ATOM 2518 C CA . LYS A 1 324 ? 13.453 3.896 -19.203 1 77.38 324 LYS A CA 1
ATOM 2519 C C . LYS A 1 324 ? 12 4.121 -19.609 1 77.38 324 LYS A C 1
ATOM 2521 O O . LYS A 1 324 ? 11.727 4.664 -20.688 1 77.38 324 LYS A O 1
ATOM 2526 N N . PHE A 1 325 ? 11.102 3.82 -18.766 1 81.25 325 PHE A N 1
ATOM 2527 C CA . PHE A 1 325 ? 9.688 3.926 -19.109 1 81.25 325 PHE A CA 1
ATOM 2528 C C . PHE A 1 325 ? 9.086 5.195 -18.531 1 81.25 325 PHE A C 1
ATOM 2530 O O . PHE A 1 325 ? 9.602 5.738 -17.547 1 81.25 325 PHE A O 1
ATOM 2537 N N . LYS A 1 326 ? 8.047 5.66 -19.156 1 78.06 326 LYS A N 1
ATOM 2538 C CA . LYS A 1 326 ? 7.348 6.855 -18.719 1 78.06 326 LYS A CA 1
ATOM 2539 C C . LYS A 1 326 ? 6.664 6.621 -17.375 1 78.06 326 LYS A C 1
ATOM 2541 O O . LYS A 1 326 ? 6.406 5.477 -16.984 1 78.06 326 LYS A O 1
ATOM 2546 N N . LEU A 1 327 ? 6.453 7.711 -16.688 1 73.88 327 LEU A N 1
ATOM 2547 C CA . LEU A 1 327 ? 5.891 7.637 -15.344 1 73.88 327 LEU A CA 1
ATOM 2548 C C . LEU A 1 327 ? 4.512 6.98 -15.359 1 73.88 327 LEU A C 1
ATOM 2550 O O . LEU A 1 327 ? 4.195 6.168 -14.492 1 73.88 327 LEU A O 1
ATOM 2554 N N . PHE A 1 328 ? 3.77 7.324 -16.359 1 70.5 328 PHE A N 1
ATOM 2555 C CA . PHE A 1 328 ? 2.385 6.867 -16.359 1 70.5 328 PHE A CA 1
ATOM 2556 C C . PHE A 1 328 ? 2.303 5.383 -16.688 1 70.5 328 PHE A C 1
ATOM 2558 O O . PHE A 1 328 ? 1.289 4.734 -16.422 1 70.5 328 PHE A O 1
ATOM 2565 N N . GLU A 1 329 ? 3.371 4.93 -17.312 1 71.94 329 GLU A N 1
ATOM 2566 C CA . GLU A 1 329 ? 3.373 3.518 -17.688 1 71.94 329 GLU A CA 1
ATOM 2567 C C . GLU A 1 329 ? 3.693 2.627 -16.5 1 71.94 329 GLU A C 1
ATOM 2569 O O . GLU A 1 329 ? 3.248 1.479 -16.438 1 71.94 329 GLU A O 1
ATOM 2574 N N . LYS A 1 330 ? 4.445 3.414 -15.703 1 71.69 330 LYS A N 1
ATOM 2575 C CA . LYS A 1 330 ? 4.887 2.652 -14.539 1 71.69 330 LYS A CA 1
ATOM 2576 C C . LYS A 1 330 ? 3.945 2.859 -13.352 1 71.69 330 LYS A C 1
ATOM 2578 O O . LYS A 1 330 ? 3.193 3.838 -13.312 1 71.69 330 LYS A O 1
ATOM 2583 N N . ASP A 1 331 ? 3.744 1.877 -12.633 1 70.81 331 ASP A N 1
ATOM 2584 C CA . ASP A 1 331 ? 3.074 2.113 -11.359 1 70.81 331 ASP A CA 1
ATOM 2585 C C . ASP A 1 331 ? 3.939 2.965 -10.438 1 70.81 331 ASP A C 1
ATOM 2587 O O . ASP A 1 331 ? 4.992 2.518 -9.977 1 70.81 331 ASP A O 1
ATOM 2591 N N . PRO A 1 332 ? 3.625 4.23 -10.422 1 65.88 332 PRO A N 1
ATOM 2592 C CA . PRO A 1 332 ? 4.539 5.062 -9.641 1 65.88 332 PRO A CA 1
ATOM 2593 C C . PRO A 1 332 ? 4.586 4.664 -8.164 1 65.88 332 PRO A C 1
ATOM 2595 O O . PRO A 1 332 ? 5.5 5.066 -7.441 1 65.88 332 PRO A O 1
ATOM 2598 N N . PHE A 1 333 ? 3.643 3.873 -7.758 1 68.81 333 PHE A N 1
ATOM 2599 C CA . PHE A 1 333 ? 3.627 3.529 -6.34 1 68.81 333 PHE A CA 1
ATOM 2600 C C . PHE A 1 333 ? 4.395 2.236 -6.09 1 68.81 333 PHE A C 1
ATOM 2602 O O . PHE A 1 333 ? 4.332 1.674 -4.992 1 68.81 333 PHE A O 1
ATOM 2609 N N . PHE A 1 334 ? 5.07 1.852 -7.148 1 68.75 334 PHE A N 1
ATOM 2610 C CA . PHE A 1 334 ? 5.984 0.722 -7.023 1 68.75 334 PHE A CA 1
ATOM 2611 C C . PHE A 1 334 ? 7.359 1.188 -6.559 1 68.75 334 PHE A C 1
ATOM 2613 O O . PHE A 1 334 ? 8.07 1.875 -7.297 1 68.75 334 PHE A O 1
ATOM 2620 N N . PRO A 1 335 ? 7.645 0.853 -5.305 1 65.44 335 PRO A N 1
ATOM 2621 C CA . PRO A 1 335 ? 8.977 1.286 -4.879 1 65.44 335 PRO A CA 1
ATOM 2622 C C . PRO A 1 335 ? 10.102 0.583 -5.641 1 65.44 335 PRO A C 1
ATOM 2624 O O . PRO A 1 335 ? 10.047 -0.633 -5.84 1 65.44 335 PRO A O 1
ATOM 2627 N N . LEU A 1 336 ? 11.023 1.331 -6.113 1 68.88 336 LEU A N 1
ATOM 2628 C CA . LEU A 1 336 ? 12.164 0.773 -6.828 1 68.88 336 LEU A CA 1
ATOM 2629 C C . LEU A 1 336 ? 13.25 0.319 -5.855 1 68.88 336 LEU A C 1
ATOM 2631 O O . LEU A 1 336 ? 14.125 1.103 -5.492 1 68.88 336 LEU A O 1
ATOM 2635 N N . GLN A 1 337 ? 13.109 -0.836 -5.367 1 75.62 337 GLN A N 1
ATOM 2636 C CA . GLN A 1 337 ? 14.156 -1.383 -4.504 1 75.62 337 GLN A CA 1
ATOM 2637 C C . GLN A 1 337 ? 15.211 -2.129 -5.32 1 75.62 337 GLN A C 1
ATOM 2639 O O . GLN A 1 337 ? 14.875 -2.949 -6.176 1 75.62 337 GLN A O 1
ATOM 2644 N N . GLN A 1 338 ? 16.391 -1.785 -5.055 1 80.44 338 GLN A N 1
ATOM 2645 C CA . GLN A 1 338 ? 17.484 -2.484 -5.727 1 80.44 338 GLN A CA 1
ATOM 2646 C C . GLN A 1 338 ? 17.562 -3.943 -5.281 1 80.44 338 GLN A C 1
ATOM 2648 O O . GLN A 1 338 ? 17.328 -4.254 -4.109 1 80.44 338 GLN A O 1
ATOM 2653 N N . ILE A 1 339 ? 17.859 -4.789 -6.234 1 89.19 339 ILE A N 1
ATOM 2654 C CA . ILE A 1 339 ? 18.047 -6.199 -5.914 1 89.19 339 ILE A CA 1
ATOM 2655 C C . ILE A 1 339 ? 19.297 -6.379 -5.062 1 89.19 339 ILE A C 1
ATOM 2657 O O . ILE A 1 339 ? 20.359 -5.855 -5.402 1 89.19 339 ILE A O 1
ATOM 2661 N N . ASN A 1 340 ? 19.188 -7.035 -3.949 1 89.62 340 ASN A N 1
ATOM 2662 C CA . ASN A 1 340 ? 20.328 -7.371 -3.1 1 89.62 340 ASN A CA 1
ATOM 2663 C C . ASN A 1 340 ? 21.078 -8.586 -3.627 1 89.62 340 ASN A C 1
ATOM 2665 O O . ASN A 1 340 ? 20.891 -9.703 -3.129 1 89.62 340 ASN A O 1
ATOM 2669 N N . GLU A 1 341 ? 21.984 -8.32 -4.52 1 93.12 341 GLU A N 1
ATOM 2670 C CA . GLU A 1 341 ? 22.734 -9.391 -5.176 1 93.12 341 GLU A CA 1
ATOM 2671 C C . GLU A 1 341 ? 23.562 -10.188 -4.164 1 93.12 341 GLU A C 1
ATOM 2673 O O . GLU A 1 341 ? 23.75 -11.398 -4.316 1 93.12 341 GLU A O 1
ATOM 2678 N N . ALA A 1 342 ? 24.016 -9.469 -3.16 1 93.88 342 ALA A N 1
ATOM 2679 C CA . ALA A 1 342 ? 24.812 -10.141 -2.131 1 93.88 342 ALA A CA 1
ATOM 2680 C C . ALA A 1 342 ? 23.984 -11.18 -1.39 1 93.88 342 ALA A C 1
ATOM 2682 O O . ALA A 1 342 ? 24.484 -12.258 -1.056 1 93.88 342 ALA A O 1
ATOM 2683 N N . GLU A 1 343 ? 22.75 -10.891 -1.211 1 94.5 343 GLU A N 1
ATOM 2684 C CA . GLU A 1 343 ? 21.875 -11.828 -0.517 1 94.5 343 GLU A CA 1
ATOM 2685 C C . GLU A 1 343 ? 21.5 -13 -1.417 1 94.5 343 GLU A C 1
ATOM 2687 O O . GLU A 1 343 ? 21.359 -14.133 -0.947 1 94.5 343 GLU A O 1
ATOM 2692 N N . LEU A 1 344 ? 21.328 -12.789 -2.684 1 95.12 344 LEU A N 1
ATOM 2693 C CA . LEU A 1 344 ? 20.969 -13.844 -3.629 1 95.12 344 LEU A CA 1
ATOM 2694 C C . LEU A 1 344 ? 22.047 -14.914 -3.703 1 95.12 344 LEU A C 1
ATOM 2696 O O . LEU A 1 344 ? 21.766 -16.078 -3.973 1 95.12 344 LEU A O 1
ATOM 2700 N N . THR A 1 345 ? 23.312 -14.5 -3.42 1 93.81 345 THR A N 1
ATOM 2701 C CA . THR A 1 345 ? 24.438 -15.43 -3.537 1 93.81 345 THR A CA 1
ATOM 2702 C C . THR A 1 345 ? 25.047 -15.711 -2.168 1 93.81 345 THR A C 1
ATOM 2704 O O . THR A 1 345 ? 26.203 -16.141 -2.074 1 93.81 345 THR A O 1
ATOM 2707 N N . ASN A 1 346 ? 24.297 -15.375 -1.134 1 93.38 346 ASN A N 1
ATOM 2708 C CA . ASN A 1 346 ? 24.781 -15.562 0.231 1 93.38 346 ASN A CA 1
ATOM 2709 C C . ASN A 1 346 ? 25.078 -17.031 0.526 1 93.38 346 ASN A C 1
ATOM 2711 O O . ASN A 1 346 ? 24.203 -17.891 0.406 1 93.38 346 ASN A O 1
ATOM 2715 N N . ASN A 1 347 ? 26.297 -17.328 0.919 1 91 347 ASN A N 1
ATOM 2716 C CA . ASN A 1 347 ? 26.719 -18.688 1.218 1 91 347 ASN A CA 1
ATOM 2717 C C . ASN A 1 347 ? 27.141 -18.828 2.676 1 91 347 ASN A C 1
ATOM 2719 O O . ASN A 1 347 ? 27.828 -19.797 3.031 1 91 347 ASN A O 1
ATOM 2723 N N . LYS A 1 348 ? 26.734 -17.828 3.414 1 88.5 348 LYS A N 1
ATOM 2724 C CA . LYS A 1 348 ? 27.062 -17.875 4.836 1 88.5 348 LYS A CA 1
ATOM 2725 C C . LYS A 1 348 ? 26.5 -19.141 5.477 1 88.5 348 LYS A C 1
ATOM 2727 O O . LYS A 1 348 ? 25.391 -19.578 5.152 1 88.5 348 LYS A O 1
ATOM 2732 N N . LYS A 1 349 ? 27.359 -19.656 6.414 1 89.31 349 LYS A N 1
ATOM 2733 C CA . LYS A 1 349 ? 26.938 -20.844 7.164 1 89.31 349 LYS A CA 1
ATOM 2734 C C . LYS A 1 349 ? 26.344 -20.453 8.516 1 89.31 349 LYS A C 1
ATOM 2736 O O . LYS A 1 349 ? 26.328 -19.266 8.875 1 89.31 349 LYS A O 1
ATOM 2741 N N . GLN A 1 350 ? 25.688 -21.406 9.141 1 95.31 350 GLN A N 1
ATOM 2742 C CA . GLN A 1 350 ? 25.141 -21.281 10.484 1 95.31 350 GLN A CA 1
ATOM 2743 C C . GLN A 1 350 ? 23.969 -20.281 10.508 1 95.31 350 GLN A C 1
ATOM 2745 O O . GLN A 1 350 ? 23.812 -19.531 11.469 1 95.31 350 GLN A O 1
ATOM 2750 N N . ARG A 1 351 ? 23.344 -20.25 9.359 1 97.56 351 ARG A N 1
ATOM 2751 C CA . ARG A 1 351 ? 22.109 -19.484 9.336 1 97.56 351 ARG A CA 1
ATOM 2752 C C . ARG A 1 351 ? 20.984 -20.219 10.062 1 97.56 351 ARG A C 1
ATOM 2754 O O . ARG A 1 351 ? 21.062 -21.438 10.227 1 97.56 351 ARG A O 1
ATOM 2761 N N . ARG A 1 352 ? 20.031 -19.484 10.594 1 98.38 352 ARG A N 1
ATOM 2762 C CA . ARG A 1 352 ? 18.953 -20.078 11.375 1 98.38 352 ARG A CA 1
ATOM 2763 C C . ARG A 1 352 ? 17.625 -19.969 10.648 1 98.38 352 ARG A C 1
ATOM 2765 O O . ARG A 1 352 ? 17.25 -18.875 10.203 1 98.38 352 ARG A O 1
ATOM 2772 N N . PHE A 1 353 ? 16.906 -21.047 10.453 1 98.69 353 PHE A N 1
ATOM 2773 C CA . PHE A 1 353 ? 15.625 -21.094 9.758 1 98.69 353 PHE A CA 1
ATOM 2774 C C . PHE A 1 353 ? 14.57 -21.781 10.625 1 98.69 353 PHE A C 1
ATOM 2776 O O . PHE A 1 353 ? 14.898 -22.641 11.445 1 98.69 353 PHE A O 1
ATOM 2783 N N . GLY A 1 354 ? 13.336 -21.328 10.492 1 98.88 354 GLY A N 1
ATOM 2784 C CA . GLY A 1 354 ? 12.211 -22 11.117 1 98.88 354 GLY A CA 1
ATOM 2785 C C . GLY A 1 354 ? 11.492 -22.953 10.188 1 98.88 354 GLY A C 1
ATOM 2786 O O . GLY A 1 354 ? 11.648 -22.875 8.969 1 98.88 354 GLY A O 1
ATOM 2787 N N . TYR A 1 355 ? 10.734 -23.922 10.789 1 98.81 355 TYR A N 1
ATOM 2788 C CA . TYR A 1 355 ? 9.906 -24.797 9.953 1 98.81 355 TYR A CA 1
ATOM 2789 C C . TYR A 1 355 ? 8.688 -25.281 10.727 1 98.81 355 TYR A C 1
ATOM 2791 O O . TYR A 1 355 ? 8.664 -25.234 11.961 1 98.81 355 TYR A O 1
ATOM 2799 N N . PHE A 1 356 ? 7.668 -25.656 10.016 1 98.12 356 PHE A N 1
ATOM 2800 C CA . PHE A 1 356 ? 6.555 -26.438 10.539 1 98.12 356 PHE A CA 1
ATOM 2801 C C . PHE A 1 356 ? 6.074 -27.453 9.516 1 98.12 356 PHE A C 1
ATOM 2803 O O . PHE A 1 356 ? 6.223 -27.25 8.305 1 98.12 356 PHE A O 1
ATOM 2810 N N . LYS A 1 357 ? 5.48 -28.516 10.008 1 96.44 357 LYS A N 1
ATOM 2811 C CA . LYS A 1 357 ? 5.125 -29.609 9.125 1 96.44 357 LYS A CA 1
ATOM 2812 C C . LYS A 1 357 ? 3.621 -29.641 8.859 1 96.44 357 LYS A C 1
ATOM 2814 O O . LYS A 1 357 ? 3.168 -30.281 7.906 1 96.44 357 LYS A O 1
ATOM 2819 N N . THR A 1 358 ? 2.879 -29.031 9.68 1 93.56 358 THR A N 1
ATOM 2820 C CA . THR A 1 358 ? 1.429 -28.984 9.531 1 93.56 358 THR A CA 1
ATOM 2821 C C . THR A 1 358 ? 0.836 -27.844 10.352 1 93.56 358 THR A C 1
ATOM 2823 O O . THR A 1 358 ? 1.533 -27.219 11.156 1 93.56 358 THR A O 1
ATOM 2826 N N . LEU A 1 359 ? -0.376 -27.469 9.992 1 91.88 359 LEU A N 1
ATOM 2827 C CA . LEU A 1 359 ? -1.105 -26.453 10.75 1 91.88 359 LEU A CA 1
ATOM 2828 C C . LEU A 1 359 ? -2.18 -27.109 11.625 1 91.88 359 LEU A C 1
ATOM 2830 O O . LEU A 1 359 ? -2.762 -28.125 11.242 1 91.88 359 LEU A O 1
ATOM 2834 N N . GLU A 1 360 ? -2.467 -26.484 12.703 1 84 360 GLU A N 1
ATOM 2835 C CA . GLU A 1 360 ? -3.416 -27.031 13.664 1 84 360 GLU A CA 1
ATOM 2836 C C . GLU A 1 360 ? -4.836 -27.031 13.102 1 84 360 GLU A C 1
ATOM 2838 O O . GLU A 1 360 ? -5.625 -27.938 13.391 1 84 360 GLU A O 1
ATOM 2843 N N . LEU A 1 361 ? -5.176 -26.172 12.336 1 84.62 361 LEU A N 1
ATOM 2844 C CA . LEU A 1 361 ? -6.539 -25.984 11.852 1 84.62 361 LEU A CA 1
ATOM 2845 C C . LEU A 1 361 ? -6.875 -27.016 10.781 1 84.62 361 LEU A C 1
ATOM 2847 O O . LEU A 1 361 ? -8.023 -27.453 10.68 1 84.62 361 LEU A O 1
ATOM 2851 N N . PHE A 1 362 ? -5.914 -27.359 9.984 1 86.25 362 PHE A N 1
ATOM 2852 C CA . PHE A 1 362 ? -6.082 -28.344 8.914 1 86.25 362 PHE A CA 1
ATOM 2853 C C . PHE A 1 362 ? -4.781 -29.094 8.656 1 86.25 362 PHE A C 1
ATOM 2855 O O . PHE A 1 362 ? -3.771 -28.484 8.289 1 86.25 362 PHE A O 1
ATOM 2862 N N . ASP A 1 363 ? -4.844 -30.359 8.711 1 88.31 363 ASP A N 1
ATOM 2863 C CA . ASP A 1 363 ? -3.648 -31.172 8.516 1 88.31 363 ASP A CA 1
ATOM 2864 C C . ASP A 1 363 ? -3.277 -31.25 7.035 1 88.31 363 ASP A C 1
ATOM 2866 O O . ASP A 1 363 ? -4.148 -31.156 6.164 1 88.31 363 ASP A O 1
ATOM 2870 N N . CYS A 1 364 ? -2.027 -31.422 6.832 1 90.88 364 CYS A N 1
ATOM 2871 C CA . CYS A 1 364 ? -1.605 -31.75 5.477 1 90.88 364 CYS A CA 1
ATOM 2872 C C . CYS A 1 364 ? -1.26 -33.25 5.359 1 90.88 364 CYS A C 1
ATOM 2874 O O . CYS A 1 364 ? -1.252 -33.969 6.359 1 90.88 364 CYS A O 1
ATOM 2876 N N . THR A 1 365 ? -1.046 -33.781 4.191 1 93 365 THR A N 1
ATOM 2877 C CA . THR A 1 365 ? -0.812 -35.188 3.938 1 93 365 THR A CA 1
ATOM 2878 C C . THR A 1 365 ? 0.556 -35.625 4.461 1 93 365 THR A C 1
ATOM 2880 O O . THR A 1 365 ? 1.437 -34.781 4.668 1 93 365 THR A O 1
ATOM 2883 N N . VAL A 1 366 ? 0.73 -36.906 4.633 1 93.75 366 VAL A N 1
ATOM 2884 C CA . VAL A 1 366 ? 1.991 -37.469 5.086 1 93.75 366 VAL A CA 1
ATOM 2885 C C . VAL A 1 366 ? 3.102 -37.125 4.094 1 93.75 366 VAL A C 1
ATOM 2887 O O . VAL A 1 366 ? 4.23 -36.844 4.492 1 93.75 366 VAL A O 1
ATOM 2890 N N . ALA A 1 367 ? 2.791 -37.219 2.848 1 96.06 367 ALA A N 1
ATOM 2891 C CA . ALA A 1 367 ? 3.771 -36.906 1.809 1 96.06 367 ALA A CA 1
ATOM 2892 C C . ALA A 1 367 ? 4.258 -35.469 1.923 1 96.06 367 ALA A C 1
ATOM 2894 O O . ALA A 1 367 ? 5.449 -35.188 1.763 1 96.06 367 ALA A O 1
ATOM 2895 N N . ASN A 1 368 ? 3.369 -34.562 2.168 1 96.81 368 ASN A N 1
ATOM 2896 C CA . ASN A 1 368 ? 3.723 -33.156 2.305 1 96.81 368 ASN A CA 1
ATOM 2897 C C . ASN A 1 368 ? 4.57 -32.906 3.551 1 96.81 368 ASN A C 1
ATOM 2899 O O . ASN A 1 368 ? 5.484 -32.062 3.531 1 96.81 368 ASN A O 1
ATOM 2903 N N . GLN A 1 369 ? 4.262 -33.562 4.609 1 96.56 369 GLN A N 1
ATOM 2904 C CA . GLN A 1 369 ? 5.066 -33.438 5.82 1 96.56 369 GLN A CA 1
ATOM 2905 C C . GLN A 1 369 ? 6.473 -33.969 5.605 1 96.56 369 GLN A C 1
ATOM 2907 O O . GLN A 1 369 ? 7.453 -33.375 6.039 1 96.56 369 GLN A O 1
ATOM 2912 N N . ARG A 1 370 ? 6.523 -35.094 4.957 1 97.44 370 ARG A N 1
ATOM 2913 C CA . ARG A 1 370 ? 7.816 -35.688 4.664 1 97.44 370 ARG A CA 1
ATOM 2914 C C . ARG A 1 370 ? 8.664 -34.781 3.789 1 97.44 370 ARG A C 1
ATOM 2916 O O . 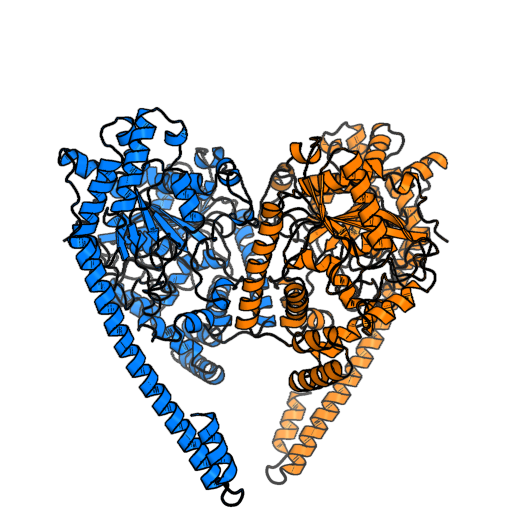ARG A 1 370 ? 9.883 -34.688 3.959 1 97.44 370 ARG A O 1
ATOM 2923 N N . ALA A 1 371 ? 8.039 -34.156 2.854 1 98.31 371 ALA A N 1
ATOM 2924 C CA . ALA A 1 371 ? 8.766 -33.219 2.002 1 98.31 371 ALA A CA 1
ATOM 2925 C C . ALA A 1 371 ? 9.453 -32.156 2.836 1 98.31 371 ALA A C 1
ATOM 2927 O O . ALA A 1 371 ? 10.594 -31.766 2.557 1 98.31 371 ALA A O 1
ATOM 2928 N N . VAL A 1 372 ? 8.773 -31.609 3.848 1 98.62 372 VAL A N 1
ATOM 2929 C CA . VAL A 1 372 ? 9.352 -30.609 4.73 1 98.62 372 VAL A CA 1
ATOM 2930 C C . VAL A 1 372 ? 10.516 -31.203 5.508 1 98.62 372 VAL A C 1
ATOM 2932 O O . VAL A 1 372 ? 11.562 -30.562 5.672 1 98.62 372 VAL A O 1
ATOM 2935 N N . GLU A 1 373 ? 10.359 -32.438 5.945 1 98.44 373 GLU A N 1
ATOM 2936 C CA . GLU A 1 373 ? 11.422 -33.094 6.684 1 98.44 373 GLU A CA 1
ATOM 2937 C C . GLU A 1 373 ? 12.68 -33.25 5.824 1 98.44 373 GLU A C 1
ATOM 2939 O O . GLU A 1 373 ? 13.797 -33.062 6.305 1 98.44 373 GLU A O 1
ATOM 2944 N N . ILE A 1 374 ? 12.469 -33.625 4.637 1 98.56 374 ILE A N 1
ATOM 2945 C CA . ILE A 1 374 ? 13.594 -33.781 3.715 1 98.56 374 ILE A CA 1
ATOM 2946 C C . ILE A 1 374 ? 14.312 -32.438 3.57 1 98.56 374 ILE A C 1
ATOM 2948 O O . ILE A 1 374 ? 15.547 -32.375 3.639 1 98.56 374 ILE A O 1
ATOM 2952 N N . ALA A 1 375 ? 13.562 -31.375 3.387 1 98.75 375 ALA A N 1
ATOM 2953 C CA . ALA A 1 375 ? 14.148 -30.047 3.23 1 98.75 375 ALA A CA 1
ATOM 2954 C C . ALA A 1 375 ? 14.93 -29.641 4.477 1 98.75 375 ALA A C 1
ATOM 2956 O O . ALA A 1 375 ? 16.031 -29.078 4.375 1 98.75 375 ALA A O 1
ATOM 2957 N N . VAL A 1 376 ? 14.367 -29.891 5.605 1 98.69 376 VAL A N 1
ATOM 2958 C CA . VAL A 1 376 ? 14.992 -29.547 6.883 1 98.69 376 VAL A CA 1
ATOM 2959 C C . VAL A 1 376 ? 16.312 -30.297 7.023 1 98.69 376 VAL A C 1
ATOM 2961 O O . VAL A 1 376 ? 17.328 -29.703 7.395 1 98.69 376 VAL A O 1
ATOM 2964 N N . GLU A 1 377 ? 16.312 -31.547 6.707 1 98.56 377 GLU A N 1
ATOM 2965 C CA . GLU A 1 377 ? 17.516 -32.344 6.816 1 98.56 377 GLU A CA 1
ATOM 2966 C C . GLU A 1 377 ? 18.609 -31.875 5.859 1 98.56 377 GLU A C 1
ATOM 2968 O O . GLU A 1 377 ? 19.797 -31.875 6.203 1 98.56 377 GLU A O 1
ATOM 2973 N N . LYS A 1 378 ? 18.203 -31.516 4.703 1 98.12 378 LYS A N 1
ATOM 2974 C CA . LYS A 1 378 ? 19.172 -31 3.73 1 98.12 378 LYS A CA 1
ATOM 2975 C C . LYS A 1 378 ? 19.828 -29.719 4.227 1 98.12 378 LYS A C 1
ATOM 2977 O O . LYS A 1 378 ? 21.031 -29.531 4.074 1 98.12 378 LYS A O 1
ATOM 2982 N N . LEU A 1 379 ? 19.062 -28.797 4.805 1 98.38 379 LEU A N 1
ATOM 2983 C CA . LEU A 1 379 ? 19.609 -27.547 5.316 1 98.38 379 LEU A CA 1
ATOM 2984 C C . LEU A 1 379 ? 20.484 -27.797 6.535 1 98.38 379 LEU A C 1
ATOM 2986 O O . LEU A 1 379 ? 21.516 -27.141 6.707 1 98.38 379 LEU A O 1
ATOM 2990 N N . ARG A 1 380 ? 20.094 -28.766 7.355 1 98 380 ARG A N 1
ATOM 2991 C CA . ARG A 1 380 ? 20.922 -29.141 8.492 1 98 380 ARG A CA 1
ATOM 2992 C C . ARG A 1 380 ? 22.266 -29.688 8.023 1 98 380 ARG A C 1
ATOM 2994 O O . ARG A 1 380 ? 23.312 -29.344 8.594 1 98 380 ARG A O 1
ATOM 3001 N N . ALA A 1 381 ? 22.203 -30.484 7.062 1 97.5 381 ALA A N 1
ATOM 3002 C CA . ALA A 1 381 ? 23.406 -31.094 6.523 1 97.5 381 ALA A CA 1
ATOM 3003 C C . ALA A 1 381 ? 24.359 -30.047 5.969 1 97.5 381 ALA A C 1
ATOM 3005 O O . ALA A 1 381 ? 25.578 -30.25 5.926 1 97.5 381 ALA A O 1
ATOM 3006 N N . GLN A 1 382 ? 23.844 -28.953 5.59 1 97 382 GLN A N 1
ATOM 3007 C CA . GLN A 1 382 ? 24.641 -27.859 5.066 1 97 382 GLN A CA 1
ATOM 3008 C C . GLN A 1 382 ? 25.203 -27 6.199 1 97 382 GLN A C 1
ATOM 3010 O O . GLN A 1 382 ? 25.922 -26.031 5.953 1 97 382 GLN A O 1
ATOM 3015 N N . GLY A 1 383 ? 24.828 -27.234 7.395 1 97.12 383 GLY A N 1
ATOM 3016 C CA . GLY A 1 383 ? 25.391 -26.562 8.547 1 97.12 383 GLY A CA 1
ATOM 3017 C C . GLY A 1 383 ? 24.469 -25.5 9.117 1 97.12 383 GLY A C 1
ATOM 3018 O O . GLY A 1 383 ? 24.875 -24.734 10 1 97.12 383 GLY A O 1
ATOM 3019 N N . HIS A 1 384 ? 23.234 -25.453 8.695 1 98.25 384 HIS A N 1
ATOM 3020 C CA . HIS A 1 384 ? 22.297 -24.453 9.195 1 98.25 384 HIS A CA 1
ATOM 3021 C C . HIS A 1 384 ? 21.5 -24.969 10.391 1 98.25 384 HIS A C 1
ATOM 3023 O O . HIS A 1 384 ? 21.484 -26.172 10.648 1 98.25 384 HIS A O 1
ATOM 3029 N N . GLN A 1 385 ? 20.984 -24.031 11.172 1 98.31 385 GLN A N 1
ATOM 3030 C CA . GLN A 1 385 ? 20.156 -24.375 12.328 1 98.31 385 GLN A CA 1
ATOM 3031 C C . GLN A 1 385 ? 18.672 -24.297 11.977 1 98.31 385 GLN A C 1
ATOM 3033 O O . GLN A 1 385 ? 18.203 -23.312 11.391 1 98.31 385 GLN A O 1
ATOM 3038 N N . LEU A 1 386 ? 17.953 -25.359 12.266 1 98.44 386 LEU A N 1
ATOM 3039 C CA . LEU A 1 386 ? 16.516 -25.406 12.023 1 98.44 386 LEU A CA 1
ATOM 3040 C C . LEU A 1 386 ? 15.742 -25.547 13.336 1 98.44 386 LEU A C 1
ATOM 3042 O O . LEU A 1 386 ? 16.062 -26.391 14.164 1 98.44 386 LEU A O 1
ATOM 3046 N N . VAL A 1 387 ? 14.781 -24.734 13.531 1 98.44 387 VAL A N 1
ATOM 3047 C CA . VAL A 1 387 ? 13.961 -24.781 14.734 1 98.44 387 VAL A CA 1
ATOM 3048 C C . VAL A 1 387 ? 12.492 -24.922 14.352 1 98.44 387 VAL A C 1
ATOM 3050 O O . VAL A 1 387 ? 12.008 -24.25 13.438 1 98.44 387 VAL A O 1
ATOM 3053 N N . GLU A 1 388 ? 11.773 -25.859 14.953 1 98.19 388 GLU A N 1
ATOM 3054 C CA . GLU A 1 388 ? 10.336 -25.984 14.734 1 98.19 388 GLU A CA 1
ATOM 3055 C C . GLU A 1 388 ? 9.578 -24.828 15.375 1 98.19 388 GLU A C 1
ATOM 3057 O O . GLU A 1 388 ? 9.805 -24.5 16.531 1 98.19 388 GLU A O 1
ATOM 3062 N N . ILE A 1 389 ? 8.695 -24.203 14.617 1 98 389 ILE A N 1
ATOM 3063 C CA . ILE A 1 389 ? 8 -23.031 15.125 1 98 389 ILE A CA 1
ATOM 3064 C C . ILE A 1 389 ? 6.492 -23.281 15.102 1 98 389 ILE A C 1
ATOM 3066 O O . ILE A 1 389 ? 6.02 -24.219 14.461 1 98 389 ILE A O 1
ATOM 3070 N N . THR A 1 390 ? 5.801 -22.438 15.852 1 95.25 390 THR A N 1
ATOM 3071 C CA . THR A 1 390 ? 4.344 -22.375 15.836 1 95.25 390 THR A CA 1
ATOM 3072 C C . THR A 1 390 ? 3.859 -21 15.383 1 95.25 390 THR A C 1
ATOM 3074 O O . THR A 1 390 ? 4.352 -19.984 15.859 1 95.25 390 THR A O 1
ATOM 3077 N N . LEU A 1 391 ? 2.934 -21.031 14.477 1 96.44 391 LEU A N 1
ATOM 3078 C CA . LEU A 1 391 ? 2.379 -19.781 13.984 1 96.44 391 LEU A CA 1
ATOM 3079 C C . LEU A 1 391 ? 1.257 -19.281 14.898 1 96.44 391 LEU A C 1
ATOM 3081 O O . LEU A 1 391 ? 0.394 -20.062 15.305 1 96.44 391 LEU A O 1
ATOM 3085 N N . PRO A 1 392 ? 1.241 -18.031 15.18 1 96.44 392 PRO A N 1
ATOM 3086 C CA . PRO A 1 392 ? 0.197 -17.5 16.062 1 96.44 392 PRO A CA 1
ATOM 3087 C C . PRO A 1 392 ? -1.105 -17.203 15.32 1 96.44 392 PRO A C 1
ATOM 3089 O O . PRO A 1 392 ? -1.079 -16.812 14.148 1 96.44 392 PRO A O 1
ATOM 3092 N N . ASN A 1 393 ? -2.23 -17.406 15.914 1 96.38 393 ASN A N 1
ATOM 3093 C CA . ASN A 1 393 ? -3.549 -16.922 15.523 1 96.38 393 ASN A CA 1
ATOM 3094 C C . ASN A 1 393 ? -3.896 -17.312 14.094 1 96.38 393 ASN A C 1
ATOM 3096 O O . ASN A 1 393 ? -4.379 -16.484 13.312 1 96.38 393 ASN A O 1
ATOM 3100 N N . VAL A 1 394 ? -3.617 -18.547 13.742 1 95.69 394 VAL A N 1
ATOM 3101 C CA . VAL A 1 394 ? -3.91 -19.078 12.406 1 95.69 394 VAL A CA 1
ATOM 3102 C C . VAL A 1 394 ? -5.418 -19.047 12.164 1 95.69 394 VAL A C 1
ATOM 3104 O O . VAL A 1 394 ? -5.867 -18.797 11.047 1 95.69 394 VAL A O 1
ATOM 3107 N N . GLU A 1 395 ? -6.199 -19.297 13.172 1 93.44 395 GLU A N 1
ATOM 3108 C CA . GLU A 1 395 ? -7.656 -19.266 13.062 1 93.44 395 GLU A CA 1
ATOM 3109 C C . GLU A 1 395 ? -8.156 -17.891 12.641 1 93.44 395 GLU A C 1
ATOM 3111 O O . GLU A 1 395 ? -9.062 -17.781 11.812 1 93.44 395 GLU A O 1
ATOM 3116 N N . SER A 1 396 ? -7.566 -16.844 13.211 1 95.5 396 SER A N 1
ATOM 3117 C CA . SER A 1 396 ? -7.941 -15.477 12.859 1 95.5 396 SER A CA 1
ATOM 3118 C C . SER A 1 396 ? -7.656 -15.195 11.383 1 95.5 396 SER A C 1
ATOM 3120 O O . SER A 1 396 ? -8.406 -14.469 10.734 1 95.5 396 SER A O 1
ATOM 3122 N N . ILE A 1 397 ? -6.613 -15.781 10.898 1 96.75 397 ILE A N 1
ATOM 3123 C CA . ILE A 1 397 ? -6.254 -15.602 9.492 1 96.75 397 ILE A CA 1
ATOM 3124 C C . ILE A 1 397 ? -7.281 -16.297 8.609 1 96.75 397 ILE A C 1
ATOM 3126 O O . ILE A 1 397 ? -7.734 -15.742 7.605 1 96.75 397 ILE A O 1
ATOM 3130 N N . SER A 1 398 ? -7.637 -17.516 8.984 1 94.88 398 SER A N 1
ATOM 3131 C CA . SER A 1 398 ? -8.625 -18.266 8.219 1 94.88 398 SER A CA 1
ATOM 3132 C C . SER A 1 398 ? -9.961 -17.531 8.188 1 94.88 398 SER A C 1
ATOM 3134 O O . SER A 1 398 ? -10.555 -17.359 7.117 1 94.88 398 SER A O 1
ATOM 3136 N N . GLU A 1 399 ? -10.414 -17.078 9.344 1 95.19 399 GLU A N 1
ATOM 3137 C CA . GLU A 1 399 ? -11.656 -16.328 9.43 1 95.19 399 GLU A CA 1
ATOM 3138 C C . GLU A 1 399 ? -11.57 -15.031 8.625 1 95.19 399 GLU A C 1
ATOM 3140 O O . GLU A 1 399 ? -12.492 -14.703 7.879 1 95.19 399 GLU A O 1
ATOM 3145 N N . GLY A 1 400 ? -10.492 -14.352 8.82 1 97.12 400 GLY A N 1
ATOM 3146 C CA . GLY A 1 400 ? -10.305 -13.07 8.156 1 97.12 400 GLY A CA 1
ATOM 3147 C C . GLY A 1 400 ? -10.266 -13.195 6.641 1 97.12 400 GLY A C 1
ATOM 3148 O O . GLY A 1 400 ? -10.812 -12.344 5.934 1 97.12 400 GLY A O 1
ATOM 3149 N N . PHE A 1 401 ? -9.633 -14.172 6.113 1 96.62 401 PHE A N 1
ATOM 3150 C CA . PHE A 1 401 ? -9.539 -14.352 4.668 1 96.62 401 PHE A CA 1
ATOM 3151 C C . PHE A 1 401 ? -10.914 -14.609 4.066 1 96.62 401 PHE A C 1
ATOM 3153 O O . PHE A 1 401 ? -11.234 -14.094 2.992 1 96.62 401 PHE A O 1
ATOM 3160 N N . ILE A 1 402 ? -11.664 -15.406 4.719 1 94.31 402 ILE A N 1
ATOM 3161 C CA . ILE A 1 402 ? -13.016 -15.695 4.25 1 94.31 402 ILE A CA 1
ATOM 3162 C C . ILE A 1 402 ? -13.852 -14.422 4.273 1 94.31 402 ILE A C 1
ATOM 3164 O O . ILE A 1 402 ? -14.594 -14.141 3.328 1 94.31 402 ILE A O 1
ATOM 3168 N N . GLN A 1 403 ? -13.695 -13.648 5.355 1 96.44 403 GLN A N 1
ATOM 3169 C CA . GLN A 1 403 ? -14.391 -12.367 5.445 1 96.44 403 GLN A CA 1
ATOM 3170 C C . GLN A 1 403 ? -14.008 -11.445 4.293 1 96.44 403 GLN A C 1
ATOM 3172 O O . GLN A 1 403 ? -14.867 -10.82 3.676 1 96.44 403 GLN A O 1
ATOM 3177 N N . PHE A 1 404 ? -12.766 -11.445 4 1 96.44 404 PHE A N 1
ATOM 3178 C CA . PHE A 1 404 ? -12.266 -10.641 2.896 1 96.44 404 PHE A CA 1
ATOM 3179 C C . PHE A 1 404 ? -12.891 -11.07 1.576 1 96.44 404 PHE A C 1
ATOM 3181 O O . PHE A 1 404 ? -13.367 -10.242 0.802 1 96.44 404 PHE A O 1
ATOM 3188 N N . LEU A 1 405 ? -12.906 -12.305 1.358 1 94.81 405 LEU A N 1
ATOM 3189 C CA . LEU A 1 405 ? -13.344 -12.859 0.082 1 94.81 405 LEU A CA 1
ATOM 3190 C C . LEU A 1 405 ? -14.781 -12.461 -0.222 1 94.81 405 LEU A C 1
ATOM 3192 O O . LEU A 1 405 ? -15.125 -12.195 -1.376 1 94.81 405 LEU A O 1
ATOM 3196 N N . VAL A 1 406 ? -15.625 -12.383 0.802 1 94.56 406 VAL A N 1
ATOM 3197 C CA . VAL A 1 406 ? -17.047 -12.156 0.545 1 94.56 406 VAL A CA 1
ATOM 3198 C C . VAL A 1 406 ? -17.453 -10.805 1.119 1 94.56 406 VAL A C 1
ATOM 3200 O O . VAL A 1 406 ? -18.656 -10.539 1.295 1 94.56 406 VAL A O 1
ATOM 3203 N N . ALA A 1 407 ? -16.484 -9.945 1.456 1 96.31 407 ALA A N 1
ATOM 3204 C CA . ALA A 1 407 ? -16.766 -8.672 2.104 1 96.31 407 ALA A CA 1
ATOM 3205 C C . ALA A 1 407 ? -17.766 -7.852 1.292 1 96.31 407 ALA A C 1
ATOM 3207 O O . ALA A 1 407 ? -18.594 -7.148 1.858 1 96.31 407 ALA A O 1
ATOM 3208 N N . ASP A 1 408 ? -17.656 -7.922 -0.03 1 96.25 408 ASP A N 1
ATOM 3209 C CA . ASP A 1 408 ? -18.547 -7.164 -0.907 1 96.25 408 ASP A CA 1
ATOM 3210 C C . ASP A 1 408 ? -19.688 -8.039 -1.414 1 96.25 408 ASP A C 1
ATOM 3212 O O . ASP A 1 408 ? -20.328 -7.711 -2.408 1 96.25 408 ASP A O 1
ATOM 3216 N N . GLY A 1 409 ? -19.859 -9.234 -0.82 1 93.75 409 GLY A N 1
ATOM 3217 C CA . GLY A 1 409 ? -20.844 -10.188 -1.292 1 93.75 409 GLY A CA 1
ATOM 3218 C C . GLY A 1 409 ? -20.453 -10.859 -2.592 1 93.75 409 GLY A C 1
ATOM 3219 O O . GLY A 1 409 ? -21.312 -11.305 -3.355 1 93.75 409 GLY A O 1
ATOM 3220 N N . PHE A 1 410 ? -19.219 -10.812 -2.879 1 94.88 410 PHE A N 1
ATOM 3221 C CA . PHE A 1 410 ? -18.641 -11.391 -4.086 1 94.88 410 PHE A CA 1
ATOM 3222 C C . PHE A 1 410 ? -19.094 -10.625 -5.324 1 94.88 410 PHE A C 1
ATOM 3224 O O . PHE A 1 410 ? -19 -11.133 -6.441 1 94.88 410 PHE A O 1
ATOM 3231 N N . GLU A 1 411 ? -19.5 -9.414 -5.148 1 93.75 411 GLU A N 1
ATOM 3232 C CA . GLU A 1 411 ? -20.062 -8.594 -6.211 1 93.75 411 GLU A CA 1
ATOM 3233 C C . GLU A 1 411 ? -19.031 -8.281 -7.285 1 93.75 411 GLU A C 1
ATOM 3235 O O . GLU A 1 411 ? -19.375 -8.172 -8.469 1 93.75 411 GLU A O 1
ATOM 3240 N N . GLY A 1 412 ? -17.828 -8.094 -6.926 1 93.62 412 GLY A N 1
ATOM 3241 C CA . GLY A 1 412 ? -16.797 -7.836 -7.914 1 93.62 412 GLY A CA 1
ATOM 3242 C C . GLY A 1 412 ? -16.703 -8.914 -8.977 1 93.62 412 GLY A C 1
ATOM 3243 O O . GLY A 1 412 ? -16.5 -8.617 -10.156 1 93.62 412 GLY A O 1
ATOM 3244 N N . ILE A 1 413 ? -16.875 -10.094 -8.586 1 94.69 413 ILE A N 1
ATOM 3245 C CA . ILE A 1 413 ? -16.781 -11.219 -9.5 1 94.69 413 ILE A CA 1
ATOM 3246 C C . ILE A 1 413 ? -18.125 -11.422 -10.203 1 94.69 413 ILE A C 1
ATOM 3248 O O . ILE A 1 413 ? -18.172 -11.711 -11.406 1 94.69 413 ILE A O 1
ATOM 3252 N N . TYR A 1 414 ? -19.219 -11.242 -9.445 1 93.56 414 TYR A N 1
ATOM 3253 C CA . TYR A 1 414 ? -20.547 -11.383 -10.047 1 93.56 414 TYR A CA 1
ATOM 3254 C C . TYR A 1 414 ? -20.75 -10.328 -11.133 1 93.56 414 TYR A C 1
ATOM 3256 O O . TYR A 1 414 ? -21.422 -10.594 -12.141 1 93.56 414 TYR A O 1
ATOM 3264 N N . ASP A 1 415 ? -20.156 -9.156 -10.906 1 93.38 415 ASP A N 1
ATOM 3265 C CA . ASP A 1 415 ? -20.203 -8.117 -11.93 1 93.38 415 ASP A CA 1
ATOM 3266 C C . ASP A 1 415 ? -19.5 -8.57 -13.203 1 93.38 415 ASP A C 1
ATOM 3268 O O . ASP A 1 415 ? -19.984 -8.336 -14.312 1 93.38 415 ASP A O 1
ATOM 3272 N N . LEU A 1 416 ? -18.375 -9.219 -13.055 1 93.12 416 LEU A N 1
ATOM 3273 C CA . LEU A 1 416 ? -17.609 -9.75 -14.18 1 93.12 416 LEU A CA 1
ATOM 3274 C C . LEU A 1 416 ? -18.406 -10.836 -14.906 1 93.12 416 LEU A C 1
ATOM 3276 O O . LEU A 1 416 ? -18.406 -10.891 -16.141 1 93.12 416 LEU A O 1
ATOM 3280 N N . LEU A 1 417 ? -19.141 -11.656 -14.133 1 93.06 417 LEU A N 1
ATOM 3281 C CA . LEU A 1 417 ? -19.828 -12.82 -14.672 1 93.06 417 LEU A CA 1
ATOM 3282 C C . LEU A 1 417 ? -21.312 -12.547 -14.852 1 93.06 417 LEU A C 1
ATOM 3284 O O . LEU A 1 417 ? -22.125 -13.484 -14.867 1 93.06 417 LEU A O 1
ATOM 3288 N N . SER A 1 418 ? -21.703 -11.32 -14.898 1 87.81 418 SER A N 1
ATOM 3289 C CA . SER A 1 418 ? -23.109 -10.914 -14.859 1 87.81 418 SER A CA 1
ATOM 3290 C C . SER A 1 418 ? -23.891 -11.492 -16.031 1 87.81 418 SER A C 1
ATOM 3292 O O . SER A 1 418 ? -25.109 -11.648 -15.961 1 87.81 418 SER A O 1
ATOM 3294 N N . GLN A 1 419 ? -23.234 -11.875 -17.062 1 86.06 419 GLN A N 1
ATOM 3295 C CA . GLN A 1 419 ? -23.922 -12.328 -18.266 1 86.06 419 GLN A CA 1
ATOM 3296 C C . GLN A 1 419 ? -23.75 -13.836 -18.453 1 86.06 419 GLN A C 1
ATOM 3298 O O . GLN A 1 419 ? -24.062 -14.367 -19.516 1 86.06 419 GLN A O 1
ATOM 3303 N N . GLU A 1 420 ? -23.203 -14.531 -17.516 1 90.56 420 GLU A N 1
ATOM 3304 C CA . GLU A 1 420 ? -23.031 -15.984 -17.594 1 90.56 420 GLU A CA 1
ATOM 3305 C C . GLU A 1 420 ? -23.172 -16.625 -16.219 1 90.56 420 GLU A C 1
ATOM 3307 O O . GLU A 1 420 ? -23.203 -15.93 -15.203 1 90.56 420 GLU A O 1
ATOM 3312 N N . ASP A 1 421 ? -23.312 -17.922 -16.281 1 89.56 421 ASP A N 1
ATOM 3313 C CA . ASP A 1 421 ? -23.406 -18.656 -15.023 1 89.56 421 ASP A CA 1
ATOM 3314 C C . ASP A 1 421 ? -22.016 -19.016 -14.492 1 89.56 421 ASP A C 1
ATOM 3316 O O . ASP A 1 421 ? -21.078 -19.172 -15.266 1 89.56 421 ASP A O 1
ATOM 3320 N N . THR A 1 422 ? -21.969 -19.125 -13.195 1 93.25 422 THR A N 1
ATOM 3321 C CA . THR A 1 422 ? -20.75 -19.641 -12.594 1 93.25 422 THR A CA 1
ATOM 3322 C C . THR A 1 422 ? -20.641 -21.156 -12.805 1 93.25 422 THR A C 1
ATOM 3324 O O . THR A 1 422 ? -21.641 -21.844 -12.906 1 93.25 422 THR A O 1
ATOM 3327 N N . ILE A 1 423 ? -19.438 -21.656 -12.906 1 94.62 423 ILE A N 1
ATOM 3328 C CA . ILE A 1 423 ? -19.234 -23.094 -13.016 1 94.62 423 ILE A CA 1
ATOM 3329 C C . ILE A 1 423 ? -19.453 -23.75 -11.656 1 94.62 423 ILE A C 1
ATOM 3331 O O . ILE A 1 423 ? -19.609 -23.062 -10.648 1 94.62 423 ILE A O 1
ATOM 3335 N N . GLN A 1 424 ? -19.438 -25.062 -11.664 1 92.44 424 GLN A N 1
ATOM 3336 C CA . GLN A 1 424 ? -19.797 -25.844 -10.484 1 92.44 424 GLN A CA 1
ATOM 3337 C C . GLN A 1 424 ? -18.812 -25.609 -9.344 1 92.44 424 GLN A C 1
ATOM 3339 O O . GLN A 1 424 ? -19.188 -25.625 -8.172 1 92.44 424 GLN A O 1
ATOM 3344 N N . GLU A 1 425 ? -17.609 -25.312 -9.641 1 93.31 425 GLU A N 1
ATOM 3345 C CA . GLU A 1 425 ? -16.562 -25.141 -8.633 1 93.31 425 GLU A CA 1
ATOM 3346 C C . GLU A 1 425 ? -16.844 -23.906 -7.758 1 93.31 425 GLU A C 1
ATOM 3348 O O . GLU A 1 425 ? -16.266 -23.766 -6.68 1 93.31 425 GLU A O 1
ATOM 3353 N N . TYR A 1 426 ? -17.781 -23 -8.164 1 93.88 426 TYR A N 1
ATOM 3354 C CA . TYR A 1 426 ? -18.141 -21.828 -7.379 1 93.88 426 TYR A CA 1
ATOM 3355 C C . TYR A 1 426 ? -19.281 -22.141 -6.422 1 93.88 426 TYR A C 1
ATOM 3357 O O . TYR A 1 426 ? -19.719 -21.266 -5.66 1 93.88 426 TYR A O 1
ATOM 3365 N N . MET A 1 427 ? -19.719 -23.359 -6.367 1 91.25 427 MET A N 1
ATOM 3366 C CA . MET A 1 427 ? -20.906 -23.75 -5.617 1 91.25 427 MET A CA 1
ATOM 3367 C C . MET A 1 427 ? -20.781 -23.328 -4.156 1 91.25 427 MET A C 1
ATOM 3369 O O . MET A 1 427 ? -21.719 -22.734 -3.598 1 91.25 427 MET A O 1
ATOM 3373 N N . PRO A 1 428 ? -19.656 -23.594 -3.488 1 87.81 428 PRO A N 1
ATOM 3374 C CA . PRO A 1 428 ? -19.562 -23.172 -2.088 1 87.81 428 PRO A CA 1
ATOM 3375 C C . PRO A 1 428 ? -19.703 -21.656 -1.919 1 87.81 428 PRO A C 1
ATOM 3377 O O . PRO A 1 428 ? -20.422 -21.203 -1.026 1 87.81 428 PRO A O 1
ATOM 3380 N N . ILE A 1 429 ? -19.078 -20.891 -2.744 1 90.38 429 ILE A N 1
ATOM 3381 C CA . ILE A 1 429 ? -19.125 -19.438 -2.648 1 90.38 429 ILE A CA 1
ATOM 3382 C C . ILE A 1 429 ? -20.531 -18.953 -2.943 1 90.38 429 ILE A C 1
ATOM 3384 O O . ILE A 1 429 ? -21.031 -18.047 -2.266 1 90.38 429 ILE A O 1
ATOM 3388 N N . ASN A 1 430 ? -21.125 -19.516 -3.98 1 91.44 430 ASN A N 1
ATOM 3389 C CA . ASN A 1 430 ? -22.5 -19.156 -4.305 1 91.44 430 ASN A CA 1
ATOM 3390 C C . ASN A 1 430 ? -23.453 -19.453 -3.143 1 91.44 430 ASN A C 1
ATOM 3392 O O . ASN A 1 430 ? -24.359 -18.672 -2.857 1 91.44 430 ASN A O 1
ATOM 3396 N N . PHE A 1 431 ? -23.203 -20.531 -2.52 1 88.31 431 PHE A N 1
ATOM 3397 C CA . PHE A 1 431 ? -24.031 -20.906 -1.373 1 88.31 431 PHE A CA 1
ATOM 3398 C C . PHE A 1 431 ? -23.859 -19.906 -0.238 1 88.31 431 PHE A C 1
ATOM 3400 O O . PHE A 1 431 ? -24.844 -19.422 0.318 1 88.31 431 PHE A O 1
ATOM 3407 N N . PHE A 1 432 ? -22.625 -19.578 0.042 1 87.69 432 PHE A N 1
ATOM 3408 C CA . PHE A 1 432 ? -22.312 -18.672 1.136 1 87.69 432 PHE A CA 1
ATOM 3409 C C . PHE A 1 432 ? -22.906 -17.281 0.875 1 87.69 432 PHE A C 1
ATOM 3411 O O . PHE A 1 432 ? -23.469 -16.672 1.779 1 87.69 432 PHE A O 1
ATOM 3418 N N . THR A 1 433 ? -22.812 -16.797 -0.268 1 89.75 433 THR A N 1
ATOM 3419 C CA . THR A 1 433 ? -23.172 -15.422 -0.554 1 89.75 433 THR A CA 1
ATOM 3420 C C . THR A 1 433 ? -24.688 -15.281 -0.723 1 89.75 433 THR A C 1
ATOM 3422 O O . THR A 1 433 ? -25.25 -14.203 -0.528 1 89.75 433 THR A O 1
ATOM 3425 N N . SER A 1 434 ? -25.359 -16.375 -1.038 1 90.31 434 SER A N 1
ATOM 3426 C CA . SER A 1 434 ? -26.797 -16.312 -1.264 1 90.31 434 SER A CA 1
ATOM 3427 C C . SER A 1 434 ? -27.578 -16.625 0.011 1 90.31 434 SER A C 1
ATOM 3429 O O . SER A 1 434 ? -28.766 -16.359 0.1 1 90.31 434 SER A O 1
ATOM 3431 N N . THR A 1 435 ? -26.922 -17.203 1 1 92.38 435 THR A N 1
ATOM 3432 C CA . THR A 1 435 ? -27.578 -17.594 2.238 1 92.38 435 THR A CA 1
ATOM 3433 C C . THR A 1 435 ? -27.641 -16.422 3.209 1 92.38 435 THR A C 1
ATOM 3435 O O . THR A 1 435 ? -26.609 -15.828 3.547 1 92.38 435 THR A O 1
ATOM 3438 N N . PRO A 1 436 ? -28.859 -16.125 3.688 1 92.81 436 PRO A N 1
ATOM 3439 C CA . PRO A 1 436 ? -28.984 -15.008 4.629 1 92.81 436 PRO A CA 1
ATOM 3440 C C . PRO A 1 436 ? -28.281 -15.273 5.961 1 92.81 436 PRO A C 1
ATOM 3442 O O . PRO A 1 436 ? -28.188 -16.422 6.395 1 92.81 436 PRO A O 1
ATOM 3445 N N . ALA A 1 437 ? -27.922 -14.234 6.605 1 91.19 437 ALA A N 1
ATOM 3446 C CA . ALA A 1 437 ? -27.141 -14.305 7.844 1 91.19 437 ALA A CA 1
ATOM 3447 C C . ALA A 1 437 ? -27.891 -15.102 8.914 1 91.19 437 ALA A C 1
ATOM 3449 O O . ALA A 1 437 ? -27.266 -15.875 9.656 1 91.19 437 ALA A O 1
ATOM 3450 N N . GLY A 1 438 ? -29.188 -14.852 9.047 1 92.69 438 GLY A N 1
ATOM 3451 C CA . GLY A 1 438 ? -29.969 -15.57 10.047 1 92.69 438 GLY A CA 1
ATOM 3452 C C . GLY A 1 438 ? -29.953 -17.078 9.844 1 92.69 438 GLY A C 1
ATOM 3453 O O . GLY A 1 438 ? -29.828 -17.828 10.805 1 92.69 438 GLY A O 1
ATOM 3454 N N . VAL A 1 439 ? -30.047 -17.5 8.586 1 93.56 439 VAL A N 1
ATOM 3455 C CA . VAL A 1 439 ? -30.016 -18.922 8.242 1 93.56 439 VAL A CA 1
ATOM 3456 C C . VAL A 1 439 ? -28.641 -19.5 8.539 1 93.56 439 VAL A C 1
ATOM 3458 O O . VAL A 1 439 ? -28.516 -20.625 9.031 1 93.56 439 VAL A O 1
ATOM 3461 N N . LYS A 1 440 ? -27.625 -18.797 8.266 1 92.75 440 LYS A N 1
ATOM 3462 C CA . LYS A 1 440 ? -26.25 -19.234 8.531 1 92.75 440 LYS A CA 1
ATOM 3463 C C . LYS A 1 440 ? -26.047 -19.484 10.023 1 92.75 440 LYS A C 1
ATOM 3465 O O . LYS A 1 440 ? -25.359 -20.422 10.406 1 92.75 440 LYS A O 1
ATOM 3470 N N . ARG A 1 441 ? -26.609 -18.656 10.836 1 91.25 441 ARG A N 1
ATOM 3471 C CA . ARG A 1 441 ? -26.469 -18.828 12.281 1 91.25 441 ARG A CA 1
ATOM 3472 C C . ARG A 1 441 ? -27.109 -20.125 12.742 1 91.25 441 ARG A C 1
ATOM 3474 O O . ARG A 1 441 ? -26.562 -20.828 13.594 1 91.25 441 ARG A O 1
ATOM 3481 N N . VAL A 1 442 ? -28.188 -20.375 12.133 1 93.31 442 VAL A N 1
ATOM 3482 C CA . VAL A 1 442 ? -28.906 -21.609 12.477 1 93.31 442 VAL A CA 1
ATOM 3483 C C . VAL A 1 442 ? -28.109 -22.812 11.984 1 93.31 442 VAL A C 1
ATOM 3485 O O . VAL A 1 442 ? -27.922 -23.797 12.719 1 93.31 442 VAL A O 1
ATOM 3488 N N . LEU A 1 443 ? -27.719 -22.703 10.812 1 93.25 443 LEU A N 1
ATOM 3489 C CA . LEU A 1 443 ? -26.938 -23.781 10.242 1 93.25 443 LEU A CA 1
ATOM 3490 C C . LEU A 1 443 ? -25.656 -24.016 11.031 1 93.25 443 LEU A C 1
ATOM 3492 O O . LEU A 1 443 ? -25.219 -25.156 11.211 1 93.25 443 LEU A O 1
ATOM 3496 N N . SER A 1 444 ? -25.016 -22.969 11.406 1 93.19 444 SER A N 1
ATOM 3497 C CA . SER A 1 444 ? -23.812 -23.047 12.219 1 93.19 444 SER A CA 1
ATOM 3498 C C . SER A 1 444 ? -24.062 -23.797 13.516 1 93.19 444 SER A C 1
ATOM 3500 O O . SER A 1 444 ? -23.266 -24.641 13.922 1 93.19 444 SER A O 1
ATOM 3502 N N . PHE A 1 445 ? -25.109 -23.484 14.125 1 93.5 445 PHE A N 1
ATOM 3503 C CA . PHE A 1 445 ? -25.5 -24.141 15.367 1 93.5 445 PHE A CA 1
ATOM 3504 C C . PHE A 1 445 ? -25.703 -25.641 15.133 1 93.5 445 PHE A C 1
ATOM 3506 O O . PHE A 1 445 ? -25.203 -26.469 15.898 1 93.5 445 PHE A O 1
ATOM 3513 N N . LEU A 1 446 ? -26.344 -26 14.094 1 93.75 446 LEU A N 1
ATOM 3514 C CA . LEU A 1 446 ? -26.609 -27.391 13.758 1 93.75 446 LEU A CA 1
ATOM 3515 C C . LEU A 1 446 ? -25.312 -28.125 13.453 1 93.75 446 LEU A C 1
ATOM 3517 O O . LEU A 1 446 ? -25.141 -29.281 13.859 1 93.75 446 LEU A O 1
ATOM 3521 N N . LEU A 1 447 ? -24.484 -27.484 12.75 1 91.12 447 LEU A N 1
ATOM 3522 C CA . LEU A 1 447 ? -23.203 -28.078 12.406 1 91.12 447 LEU A CA 1
ATOM 3523 C C . LEU A 1 447 ? -22.359 -28.328 13.656 1 91.12 447 LEU A C 1
ATOM 3525 O O . LEU A 1 447 ? -21.656 -29.328 13.742 1 91.12 447 LEU A O 1
ATOM 3529 N N . LYS A 1 448 ? -22.438 -27.391 14.531 1 90.88 448 LYS A N 1
ATOM 3530 C CA . LYS A 1 448 ? -21.734 -27.594 15.797 1 90.88 448 LYS A CA 1
ATOM 3531 C C . LYS A 1 448 ? -22.234 -28.828 16.516 1 90.88 448 LYS A C 1
ATOM 3533 O O . LYS A 1 448 ? -21.453 -29.594 17.078 1 90.88 448 LYS A O 1
ATOM 3538 N N . LEU A 1 449 ? -23.438 -29.078 16.469 1 92.5 449 LEU A N 1
ATOM 3539 C CA . LEU A 1 449 ? -24.047 -30.234 17.109 1 92.5 449 LEU A CA 1
ATOM 3540 C C . LEU A 1 449 ? -23.625 -31.531 16.406 1 92.5 449 LEU A C 1
ATOM 3542 O O . LEU A 1 449 ? -23.516 -32.562 17.047 1 92.5 449 LEU A O 1
ATOM 3546 N N . LEU A 1 450 ? -23.375 -31.375 15.188 1 90.94 450 LEU A N 1
ATOM 3547 C CA . LEU A 1 450 ? -22.984 -32.562 14.406 1 90.94 450 LEU A CA 1
ATOM 3548 C C . LEU A 1 450 ? -21.484 -32.781 14.461 1 90.94 450 LEU A C 1
ATOM 3550 O O . LEU A 1 450 ? -20.938 -33.625 13.742 1 90.94 450 LEU A O 1
ATOM 3554 N N . GLY A 1 451 ? -20.797 -31.969 15.219 1 86.56 451 GLY A N 1
ATOM 3555 C CA . GLY A 1 451 ? -19.375 -32.156 15.43 1 86.56 451 GLY A CA 1
ATOM 3556 C C . GLY A 1 451 ? -18.531 -31.5 14.359 1 86.56 451 GLY A C 1
ATOM 3557 O O . GLY A 1 451 ? -17.312 -31.734 14.281 1 86.56 451 GLY A O 1
ATOM 3558 N N . GLN A 1 452 ? -19.156 -30.719 13.516 1 87.12 452 GLN A N 1
ATOM 3559 C CA . GLN A 1 452 ? -18.422 -29.984 12.492 1 87.12 452 GLN A CA 1
ATOM 3560 C C . GLN A 1 452 ? -18.016 -28.594 12.992 1 87.12 452 GLN A C 1
ATOM 3562 O O . GLN A 1 452 ? -18.453 -27.578 12.445 1 87.12 452 GLN A O 1
ATOM 3567 N N . LYS A 1 453 ? -17.078 -28.547 13.875 1 84.5 453 LYS A N 1
ATOM 3568 C CA . LYS A 1 453 ? -16.766 -27.344 14.641 1 84.5 453 LYS A CA 1
ATOM 3569 C C . LYS A 1 453 ? -16.047 -26.312 13.766 1 84.5 453 LYS A C 1
ATOM 3571 O O . LYS A 1 453 ? -16.344 -25.109 13.844 1 84.5 453 LYS A O 1
ATOM 3576 N N . SER A 1 454 ? -15.172 -26.766 12.938 1 82.31 454 SER A N 1
ATOM 3577 C CA . SER A 1 454 ? -14.414 -25.828 12.109 1 82.31 454 SER A CA 1
ATOM 3578 C C . SER A 1 454 ? -15.312 -25.172 11.062 1 82.31 454 SER A C 1
ATOM 3580 O O . SER A 1 454 ? -15.242 -23.953 10.867 1 82.31 454 SER A O 1
ATOM 3582 N N . THR A 1 455 ? -16.125 -25.984 10.492 1 83.06 455 THR A N 1
ATOM 3583 C CA . THR A 1 455 ? -17.047 -25.453 9.492 1 83.06 455 THR A CA 1
ATOM 3584 C C . THR A 1 455 ? -18.078 -24.531 10.133 1 83.06 455 THR A C 1
ATOM 3586 O O . THR A 1 455 ? -18.469 -23.516 9.547 1 83.06 455 THR A O 1
ATOM 3589 N N . ALA A 1 456 ? -18.516 -24.938 11.312 1 87.75 456 ALA A N 1
ATOM 3590 C CA . ALA A 1 456 ? -19.5 -24.141 12.039 1 87.75 456 ALA A CA 1
ATOM 3591 C C . ALA A 1 456 ? -18.953 -22.75 12.352 1 87.75 456 ALA A C 1
ATOM 3593 O O . ALA A 1 456 ? -19.688 -21.766 12.328 1 87.75 456 ALA A O 1
ATOM 3594 N N . LYS A 1 457 ? -17.766 -22.672 12.57 1 86.25 457 LYS A N 1
ATOM 3595 C CA . LYS A 1 457 ? -17.125 -21.406 12.93 1 86.25 457 LYS A CA 1
ATOM 3596 C C . LYS A 1 457 ? -16.938 -20.516 11.711 1 86.25 457 LYS A C 1
ATOM 3598 O O . LYS A 1 457 ? -16.953 -19.281 11.82 1 86.25 457 LYS A O 1
ATOM 3603 N N . LEU A 1 458 ? -16.812 -21.094 10.586 1 85.56 458 LEU A N 1
ATOM 3604 C CA . LEU A 1 458 ? -16.484 -20.344 9.375 1 85.56 458 LEU A CA 1
ATOM 3605 C C . LEU A 1 458 ? -17.75 -19.797 8.711 1 85.56 458 LEU A C 1
ATOM 3607 O O . LEU A 1 458 ? -17.703 -18.75 8.07 1 85.56 458 LEU A O 1
ATOM 3611 N N . LEU A 1 459 ? -18.859 -20.422 8.906 1 87.5 459 LEU A N 1
ATOM 3612 C CA . LEU A 1 459 ? -20.078 -20.094 8.188 1 87.5 459 LEU A CA 1
ATOM 3613 C C . LEU A 1 459 ? -20.531 -18.672 8.5 1 87.5 459 LEU A C 1
ATOM 3615 O O . LEU A 1 459 ? -20.859 -17.906 7.594 1 87.5 459 LEU A O 1
ATOM 3619 N N . PRO A 1 460 ? -20.484 -18.281 9.758 1 88.44 460 PRO A N 1
ATOM 3620 C CA . PRO A 1 460 ? -20.922 -16.906 10.07 1 88.44 460 PRO A CA 1
ATOM 3621 C C . PRO A 1 460 ? -19.969 -15.852 9.523 1 88.44 460 PRO A C 1
ATOM 3623 O O . PRO A 1 460 ? -20.312 -14.664 9.484 1 88.44 460 PRO A O 1
ATOM 3626 N N . GLN A 1 461 ? -18.797 -16.266 9.109 1 91.19 461 GLN A N 1
ATOM 3627 C CA . GLN A 1 461 ? -17.797 -15.32 8.586 1 91.19 461 GLN A CA 1
ATOM 3628 C C . GLN A 1 461 ? -18.078 -14.992 7.121 1 91.19 461 GLN A C 1
ATOM 3630 O O . GLN A 1 461 ? -17.422 -14.125 6.539 1 91.19 461 GLN A O 1
ATOM 3635 N N . THR A 1 462 ? -19.078 -15.562 6.551 1 93.44 462 THR A N 1
ATOM 3636 C CA . THR A 1 462 ? -19.297 -15.445 5.113 1 93.44 462 THR A CA 1
ATOM 3637 C C . THR A 1 462 ? -20.375 -14.414 4.809 1 93.44 462 THR A C 1
ATOM 3639 O O . THR A 1 462 ? -21.109 -14.547 3.832 1 93.44 462 THR A O 1
ATOM 3642 N N . ASN A 1 463 ? -20.547 -13.438 5.625 1 93.69 463 ASN A N 1
ATOM 3643 C CA . ASN A 1 463 ? -21.484 -12.352 5.398 1 93.69 463 ASN A CA 1
ATOM 3644 C C . ASN A 1 463 ? -20.812 -11.141 4.766 1 93.69 463 ASN A C 1
ATOM 3646 O O . ASN A 1 463 ? -19.609 -10.938 4.938 1 93.69 463 ASN A O 1
ATOM 3650 N N . ARG A 1 464 ? -21.672 -10.367 4.074 1 94.38 464 ARG A N 1
ATOM 3651 C CA . ARG A 1 464 ? -21.203 -9.055 3.623 1 94.38 464 ARG A CA 1
ATOM 3652 C C . ARG A 1 464 ? -20.781 -8.188 4.801 1 94.38 464 ARG A C 1
ATOM 3654 O O . ARG A 1 464 ? -21.359 -8.273 5.883 1 94.38 464 ARG A O 1
ATOM 3661 N N . LEU A 1 465 ? -19.766 -7.391 4.598 1 96.88 465 LEU A N 1
ATOM 3662 C CA . LEU A 1 465 ? -19.312 -6.484 5.645 1 96.88 465 LEU A CA 1
ATOM 3663 C C . LEU A 1 465 ? -19.75 -5.051 5.348 1 96.88 465 LEU A C 1
ATOM 3665 O O . LEU A 1 465 ? -19.906 -4.672 4.184 1 96.88 465 LEU A O 1
ATOM 3669 N N . LYS A 1 466 ? -20.031 -4.312 6.453 1 96.31 466 LYS A N 1
ATOM 3670 C CA . LYS A 1 466 ? -20.062 -2.855 6.344 1 96.31 466 LYS A CA 1
ATOM 3671 C C . LYS A 1 466 ? -18.656 -2.283 6.219 1 96.31 466 LYS A C 1
ATOM 3673 O O . LYS A 1 466 ? -17.672 -2.963 6.527 1 96.31 466 LYS A O 1
ATOM 3678 N N . VAL A 1 467 ? -18.562 -1.037 5.723 1 97.88 467 VAL A N 1
ATOM 3679 C CA . VAL A 1 467 ? -17.266 -0.422 5.488 1 97.88 467 VAL A CA 1
ATOM 3680 C C . VAL A 1 467 ? -16.484 -0.355 6.793 1 97.88 467 VAL A C 1
ATOM 3682 O O . VAL A 1 467 ? -15.273 -0.625 6.816 1 97.88 467 VAL A O 1
ATOM 3685 N N . GLU A 1 468 ? -17.078 -0.016 7.945 1 97.25 468 GLU A N 1
ATOM 3686 C CA . GLU A 1 468 ? -16.375 0.057 9.219 1 97.25 468 GLU A CA 1
ATOM 3687 C C . GLU A 1 468 ? -15.859 -1.314 9.648 1 97.25 468 GLU A C 1
ATOM 3689 O O . GLU A 1 468 ? -14.805 -1.418 10.281 1 97.25 468 GLU A O 1
ATOM 3694 N N . GLU A 1 469 ? -16.609 -2.357 9.312 1 97.5 469 GLU A N 1
ATOM 3695 C CA . GLU A 1 469 ? -16.172 -3.717 9.617 1 97.5 469 GLU A CA 1
ATOM 3696 C C . GLU A 1 469 ? -14.984 -4.125 8.75 1 97.5 469 GLU A C 1
ATOM 3698 O O . GLU A 1 469 ? -14.07 -4.793 9.227 1 97.5 469 GLU A O 1
ATOM 3703 N N . LEU A 1 470 ? -15.102 -3.738 7.461 1 98.12 470 LEU A N 1
ATOM 3704 C CA . LEU A 1 470 ? -13.953 -3.982 6.586 1 98.12 470 LEU A CA 1
ATOM 3705 C C . LEU A 1 470 ? -12.711 -3.277 7.109 1 98.12 470 LEU A C 1
ATOM 3707 O O . LEU A 1 470 ? -11.617 -3.854 7.117 1 98.12 470 LEU A O 1
ATOM 3711 N N . ASN A 1 471 ? -12.883 -2.057 7.52 1 97.81 471 ASN A N 1
ATOM 3712 C CA . ASN A 1 471 ? -11.766 -1.306 8.078 1 97.81 471 ASN A CA 1
ATOM 3713 C C . ASN A 1 471 ? -11.195 -1.991 9.32 1 97.81 471 ASN A C 1
ATOM 3715 O O . ASN A 1 471 ? -9.977 -2.064 9.492 1 97.81 471 ASN A O 1
ATOM 3719 N N . ARG A 1 472 ? -12.016 -2.469 10.18 1 97.62 472 ARG A N 1
ATOM 3720 C CA . ARG A 1 472 ? -11.562 -3.191 11.367 1 97.62 472 ARG A CA 1
ATOM 3721 C C . ARG A 1 472 ? -10.797 -4.449 10.977 1 97.62 472 ARG A C 1
ATOM 3723 O O . ARG A 1 472 ? -9.789 -4.785 11.609 1 97.62 472 ARG A O 1
ATOM 3730 N N . LEU A 1 473 ? -11.344 -5.125 10 1 98.19 473 LEU A N 1
ATOM 3731 C CA . LEU A 1 473 ? -10.656 -6.312 9.492 1 98.19 473 LEU A CA 1
ATOM 3732 C C . LEU A 1 473 ? -9.25 -5.961 9.008 1 98.19 473 LEU A C 1
ATOM 3734 O O . LEU A 1 473 ? -8.297 -6.684 9.305 1 98.19 473 LEU A O 1
ATOM 3738 N N . GLN A 1 474 ? -9.117 -4.926 8.297 1 97.56 474 GLN A N 1
ATOM 3739 C CA . GLN A 1 474 ? -7.828 -4.48 7.785 1 97.56 474 GLN A CA 1
ATOM 3740 C C . GLN A 1 474 ? -6.875 -4.121 8.922 1 97.56 474 GLN A C 1
ATOM 3742 O O . GLN A 1 474 ? -5.672 -4.379 8.836 1 97.56 474 GLN A O 1
ATOM 3747 N N . TYR A 1 475 ? -7.375 -3.506 9.945 1 96.25 475 TYR A N 1
ATOM 3748 C CA . TYR A 1 475 ? -6.555 -3.23 11.117 1 96.25 475 TYR A CA 1
ATOM 3749 C C . TYR A 1 475 ? -6.043 -4.523 11.742 1 96.25 475 TYR A C 1
ATOM 3751 O O . TYR A 1 475 ? -4.871 -4.621 12.117 1 96.25 475 TYR A O 1
ATOM 3759 N N . GLN A 1 476 ? -6.926 -5.469 11.859 1 97.06 476 GLN A N 1
ATOM 3760 C CA . GLN A 1 476 ? -6.547 -6.758 12.422 1 97.06 476 GLN A CA 1
ATOM 3761 C C . GLN A 1 476 ? -5.453 -7.426 11.594 1 97.06 476 GLN A C 1
ATOM 3763 O O . GLN A 1 476 ? -4.582 -8.109 12.141 1 97.06 476 GLN A O 1
ATOM 3768 N N . ILE A 1 477 ? -5.512 -7.246 10.305 1 96.81 477 ILE A N 1
ATOM 3769 C CA . ILE A 1 477 ? -4.461 -7.77 9.438 1 96.81 477 ILE A CA 1
ATOM 3770 C C . ILE A 1 477 ? -3.119 -7.152 9.82 1 96.81 477 ILE A C 1
ATOM 3772 O O . ILE A 1 477 ? -2.111 -7.859 9.914 1 96.81 477 ILE A O 1
ATOM 3776 N N . SER A 1 478 ? -3.094 -5.871 10.062 1 92.94 478 SER A N 1
ATOM 3777 C CA . SER A 1 478 ? -1.86 -5.203 10.461 1 92.94 478 SER A CA 1
ATOM 3778 C C . SER A 1 478 ? -1.331 -5.762 11.781 1 92.94 478 SER A C 1
ATOM 3780 O O . SER A 1 478 ? -0.119 -5.898 11.961 1 92.94 478 SER A O 1
ATOM 3782 N N . VAL A 1 479 ? -2.234 -6.062 12.68 1 93.5 479 VAL A N 1
ATOM 3783 C CA . VAL A 1 479 ? -1.854 -6.641 13.961 1 93.5 479 VAL A CA 1
ATOM 3784 C C . VAL A 1 479 ? -1.237 -8.023 13.742 1 93.5 479 VAL A C 1
ATOM 3786 O O . VAL A 1 479 ? -0.212 -8.352 14.344 1 93.5 479 VAL A O 1
ATOM 3789 N N . LEU A 1 480 ? -1.83 -8.797 12.891 1 95.69 480 LEU A N 1
ATOM 3790 C CA . LEU A 1 480 ? -1.322 -10.125 12.586 1 95.69 480 LEU A CA 1
ATOM 3791 C C . LEU A 1 480 ? 0.042 -10.047 11.906 1 95.69 480 LEU A C 1
ATOM 3793 O O . LEU A 1 480 ? 0.935 -10.844 12.203 1 95.69 480 LEU A O 1
ATOM 3797 N N . GLN A 1 481 ? 0.177 -9.125 10.984 1 94.25 481 GLN A N 1
ATOM 3798 C CA . GLN A 1 481 ? 1.468 -8.914 10.336 1 94.25 481 GLN A CA 1
ATOM 3799 C C . GLN A 1 481 ? 2.566 -8.68 11.367 1 94.25 481 GLN A C 1
ATOM 3801 O O . GLN A 1 481 ? 3.645 -9.273 11.281 1 94.25 481 GLN A O 1
ATOM 3806 N N . GLN A 1 482 ? 2.299 -7.879 12.359 1 91.12 482 GLN A N 1
ATOM 3807 C CA . GLN A 1 482 ? 3.27 -7.602 13.414 1 91.12 482 GLN A CA 1
ATOM 3808 C C . GLN A 1 482 ? 3.57 -8.859 14.227 1 91.12 482 GLN A C 1
ATOM 3810 O O . GLN A 1 482 ? 4.719 -9.102 14.602 1 91.12 482 GLN A O 1
ATOM 3815 N N . GLN A 1 483 ? 2.574 -9.609 14.508 1 93.75 483 GLN A N 1
ATOM 3816 C CA . GLN A 1 483 ? 2.758 -10.836 15.273 1 93.75 483 GLN A CA 1
ATOM 3817 C C . GLN A 1 483 ? 3.664 -11.82 14.531 1 93.75 483 GLN A C 1
ATOM 3819 O O . GLN A 1 483 ? 4.496 -12.484 15.148 1 93.75 483 GLN A O 1
ATOM 3824 N N . TYR A 1 484 ? 3.484 -11.906 13.289 1 96.06 484 TYR A N 1
ATOM 3825 C CA . TYR A 1 484 ? 4.281 -12.844 12.516 1 96.06 484 TYR A CA 1
ATOM 3826 C C . TYR A 1 484 ? 5.715 -12.352 12.359 1 96.06 484 TYR A C 1
ATOM 3828 O O . TYR A 1 484 ? 6.652 -13.148 12.297 1 96.06 484 TYR A O 1
ATOM 3836 N N . LEU A 1 485 ? 5.91 -11.078 12.273 1 93.81 485 LEU A N 1
ATOM 3837 C CA . LEU A 1 485 ? 7.262 -10.531 12.273 1 93.81 485 LEU A CA 1
ATOM 3838 C C . LEU A 1 485 ? 7.957 -10.82 13.602 1 93.81 485 LEU A C 1
ATOM 3840 O O . LEU A 1 485 ? 9.164 -11.062 13.633 1 93.81 485 LEU A O 1
ATOM 3844 N N . ARG A 1 486 ? 7.215 -10.789 14.664 1 92.94 486 ARG A N 1
ATOM 3845 C CA . ARG A 1 486 ? 7.77 -11.117 15.969 1 92.94 486 ARG A CA 1
ATOM 3846 C C . ARG A 1 486 ? 8.242 -12.57 16.016 1 92.94 486 ARG A C 1
ATOM 3848 O O . ARG A 1 486 ? 9.219 -12.883 16.703 1 92.94 486 ARG A O 1
ATOM 3855 N N . VAL A 1 487 ? 7.543 -13.453 15.297 1 95.62 487 VAL A N 1
ATOM 3856 C CA . VAL A 1 487 ? 7.98 -14.844 15.219 1 95.62 487 VAL A CA 1
ATOM 3857 C C . VAL A 1 487 ? 9.398 -14.914 14.672 1 95.62 487 VAL A C 1
ATOM 3859 O O . VAL A 1 487 ? 10.25 -15.633 15.211 1 95.62 487 VAL A O 1
ATOM 3862 N N . PHE A 1 488 ? 9.688 -14.172 13.648 1 95.31 488 PHE A N 1
ATOM 3863 C CA . PHE A 1 488 ? 11.016 -14.164 13.047 1 95.31 488 PHE A CA 1
ATOM 3864 C C . PHE A 1 488 ? 12.047 -13.633 14.039 1 95.31 488 PHE A C 1
ATOM 3866 O O . PHE A 1 488 ? 13.156 -14.164 14.133 1 95.31 488 PHE A O 1
ATOM 3873 N N . ASP A 1 489 ? 11.672 -12.617 14.766 1 92.62 489 ASP A N 1
ATOM 3874 C CA . ASP A 1 489 ? 12.586 -12.008 15.734 1 92.62 489 ASP A CA 1
ATOM 3875 C C . ASP A 1 489 ? 12.797 -12.914 16.938 1 92.62 489 ASP A C 1
ATOM 3877 O O . ASP A 1 489 ? 13.93 -13.133 17.375 1 92.62 489 ASP A O 1
ATOM 3881 N N . ASP A 1 490 ? 11.719 -13.461 17.469 1 93.94 490 ASP A N 1
ATOM 3882 C CA . ASP A 1 490 ? 11.781 -14.258 18.688 1 93.94 490 ASP A CA 1
ATOM 3883 C C . ASP A 1 490 ? 12.578 -15.547 18.453 1 93.94 490 ASP A C 1
ATOM 3885 O O . ASP A 1 490 ? 13.375 -15.953 19.312 1 93.94 490 ASP A O 1
ATOM 3889 N N . TYR A 1 491 ? 12.375 -16.109 17.344 1 96.38 491 TYR A N 1
ATOM 3890 C CA . TYR A 1 491 ? 13.086 -17.344 17.031 1 96.38 491 TYR A CA 1
ATOM 3891 C C . TYR A 1 491 ? 14.414 -17.047 16.359 1 96.38 491 TYR A C 1
ATOM 3893 O O . TYR A 1 491 ? 15.219 -17.953 16.125 1 96.38 491 TYR A O 1
ATOM 3901 N N . GLU A 1 492 ? 14.664 -15.766 15.984 1 95.25 492 GLU A N 1
ATOM 3902 C CA . GLU A 1 492 ? 15.867 -15.328 15.289 1 95.25 492 GLU A CA 1
ATOM 3903 C C . GLU A 1 492 ? 16.062 -16.094 13.984 1 95.25 492 GLU A C 1
ATOM 3905 O O . GLU A 1 492 ? 17.141 -16.625 13.727 1 95.25 492 GLU A O 1
ATOM 3910 N N . ILE A 1 493 ? 15.055 -16.188 13.234 1 97.75 493 ILE A N 1
ATOM 3911 C CA . ILE A 1 493 ? 15.109 -16.953 11.992 1 97.75 493 ILE A CA 1
ATOM 3912 C C . ILE A 1 493 ? 15.031 -16 10.805 1 97.75 493 ILE A C 1
ATOM 3914 O O . ILE A 1 493 ? 14.492 -14.891 10.914 1 97.75 493 ILE A O 1
ATOM 3918 N N . GLU A 1 494 ? 15.516 -16.484 9.633 1 97 494 GLU A N 1
ATOM 3919 C CA . GLU A 1 494 ? 15.562 -15.672 8.422 1 97 494 GLU A CA 1
ATOM 3920 C C . GLU A 1 494 ? 14.469 -16.078 7.438 1 97 494 GLU A C 1
ATOM 3922 O O . GLU A 1 494 ? 14.07 -15.289 6.578 1 97 494 GLU A O 1
ATOM 3927 N N . ALA A 1 495 ? 14.023 -17.297 7.574 1 98.5 495 ALA A N 1
ATOM 3928 C CA . ALA A 1 495 ? 13.008 -17.859 6.68 1 98.5 495 ALA A CA 1
ATOM 3929 C C . ALA A 1 495 ? 12.266 -19.016 7.34 1 98.5 495 ALA A C 1
ATOM 3931 O O . ALA A 1 495 ? 12.703 -19.531 8.367 1 98.5 495 ALA A O 1
ATOM 3932 N N . ILE A 1 496 ? 11.172 -19.344 6.781 1 98.88 496 ILE A N 1
ATOM 3933 C CA . ILE A 1 496 ? 10.367 -20.469 7.258 1 98.88 496 ILE A CA 1
ATOM 3934 C C . ILE A 1 496 ? 10.211 -21.5 6.145 1 98.88 496 ILE A C 1
ATOM 3936 O O . ILE A 1 496 ? 9.867 -21.156 5.012 1 98.88 496 ILE A O 1
ATOM 3940 N N . ILE A 1 497 ? 10.477 -22.766 6.453 1 98.88 497 ILE A N 1
ATOM 3941 C CA . ILE A 1 497 ? 10.227 -23.891 5.562 1 98.88 497 ILE A CA 1
ATOM 3942 C C . ILE A 1 497 ? 8.93 -24.594 5.965 1 98.88 497 ILE A C 1
ATOM 3944 O O . ILE A 1 497 ? 8.766 -25 7.117 1 98.88 497 ILE A O 1
ATOM 3948 N N . CYS A 1 498 ? 8.039 -24.75 5.004 1 98.81 498 CYS A N 1
ATOM 3949 C CA . CYS A 1 498 ? 6.734 -25.297 5.355 1 98.81 498 CYS A CA 1
ATOM 3950 C C . CYS A 1 498 ? 6.078 -25.953 4.145 1 98.81 498 CYS A C 1
ATOM 3952 O O . CYS A 1 498 ? 6.633 -25.938 3.045 1 98.81 498 CYS A O 1
ATOM 3954 N N . PRO A 1 499 ? 4.91 -26.625 4.332 1 98.19 499 PRO A N 1
ATOM 3955 C CA . PRO A 1 499 ? 4.223 -27.203 3.178 1 98.19 499 PRO A CA 1
ATOM 3956 C C . PRO A 1 499 ? 3.77 -26.156 2.166 1 98.19 499 PRO A C 1
ATOM 3958 O O . PRO A 1 499 ? 3.318 -25.078 2.555 1 98.19 499 PRO A O 1
ATOM 3961 N N . SER A 1 500 ? 3.963 -26.422 0.924 1 96.81 500 SER A N 1
ATOM 3962 C CA . SER A 1 500 ? 3.523 -25.5 -0.123 1 96.81 500 SER A CA 1
ATOM 3963 C C . SER A 1 500 ? 2.002 -25.469 -0.229 1 96.81 500 SER A C 1
ATOM 3965 O O . SER A 1 500 ? 1.422 -24.453 -0.619 1 96.81 500 SER A O 1
ATOM 3967 N N . PHE A 1 501 ? 1.462 -26.578 -0.054 1 94.75 501 PHE A N 1
ATOM 3968 C CA . PHE A 1 501 ? 0.029 -26.844 -0.064 1 94.75 501 PHE A CA 1
ATOM 3969 C C . PHE A 1 501 ? -0.308 -28.031 0.845 1 94.75 501 PHE A C 1
ATOM 3971 O O . PHE A 1 501 ? 0.589 -28.656 1.4 1 94.75 501 PHE A O 1
ATOM 3978 N N . GLY A 1 502 ? -1.559 -28.328 1.118 1 92.38 502 GLY A N 1
ATOM 3979 C CA . GLY A 1 502 ? -1.889 -29.375 2.066 1 92.38 502 GLY A CA 1
ATOM 3980 C C . GLY A 1 502 ? -2.008 -30.75 1.422 1 92.38 502 GLY A C 1
ATOM 3981 O O . GLY A 1 502 ? -2.086 -31.766 2.117 1 92.38 502 GLY A O 1
ATOM 3982 N N . THR A 1 503 ? -2.059 -30.797 0.117 1 94.81 503 THR A N 1
ATOM 3983 C CA . THR A 1 503 ? -2.188 -32.031 -0.63 1 94.81 503 THR A CA 1
ATOM 3984 C C . THR A 1 503 ? -1.433 -31.953 -1.954 1 94.81 503 THR A C 1
ATOM 3986 O O . THR A 1 503 ? -1.163 -30.859 -2.453 1 94.81 503 THR A O 1
ATOM 3989 N N . PRO A 1 504 ? -1.059 -33.188 -2.48 1 96.25 504 PRO A N 1
ATOM 3990 C CA . PRO A 1 504 ? -0.754 -33.188 -3.914 1 96.25 504 PRO A CA 1
ATOM 3991 C C . PRO A 1 504 ? -1.985 -32.906 -4.777 1 96.25 504 PRO A C 1
ATOM 3993 O O . PRO A 1 504 ? -3.055 -32.594 -4.258 1 96.25 504 PRO A O 1
ATOM 3996 N N . ALA A 1 505 ? -1.783 -33 -6.141 1 97.12 505 ALA A N 1
ATOM 3997 C CA . ALA A 1 505 ? -2.916 -32.781 -7.039 1 97.12 505 ALA A CA 1
ATOM 3998 C C . ALA A 1 505 ? -4.008 -33.812 -6.793 1 97.12 505 ALA A C 1
ATOM 4000 O O . ALA A 1 505 ? -3.715 -35 -6.605 1 97.12 505 ALA A O 1
ATOM 4001 N N . LEU A 1 506 ? -5.215 -33.438 -6.707 1 96.38 506 LEU A N 1
ATOM 4002 C CA . LEU A 1 506 ? -6.363 -34.312 -6.508 1 96.38 506 LEU A CA 1
ATOM 4003 C C . LEU A 1 506 ? -7.211 -34.406 -7.773 1 96.38 506 LEU A C 1
ATOM 4005 O O . LEU A 1 506 ? -6.953 -33.688 -8.75 1 96.38 506 LEU A O 1
ATOM 4009 N N . PRO A 1 507 ? -8.172 -35.281 -7.766 1 96.44 507 PRO A N 1
ATOM 4010 C CA . PRO A 1 507 ? -8.992 -35.469 -8.969 1 96.44 507 PRO A CA 1
ATOM 4011 C C . PRO A 1 507 ? -9.727 -34.188 -9.359 1 96.44 507 PRO A C 1
ATOM 4013 O O . PRO A 1 507 ? -10.047 -33.344 -8.492 1 96.44 507 PRO A O 1
ATOM 4016 N N . HIS A 1 508 ? -10.008 -34.062 -10.609 1 95.94 508 HIS A N 1
ATOM 4017 C CA . HIS A 1 508 ? -10.789 -32.906 -11.102 1 95.94 508 HIS A CA 1
ATOM 4018 C C . HIS A 1 508 ? -12.086 -32.75 -10.32 1 95.94 508 HIS A C 1
ATOM 4020 O O . HIS A 1 508 ? -12.695 -33.75 -9.914 1 95.94 508 HIS A O 1
ATOM 4026 N N . SER A 1 509 ? -12.469 -31.516 -10.039 1 92.62 509 SER A N 1
ATOM 4027 C CA . SER A 1 509 ? -13.719 -31.094 -9.422 1 92.62 509 SER A CA 1
ATOM 4028 C C . SER A 1 509 ? -13.703 -31.344 -7.918 1 92.62 509 SER A C 1
ATOM 4030 O O . SER A 1 509 ? -14.641 -30.969 -7.215 1 92.62 509 SER A O 1
ATOM 4032 N N . SER A 1 510 ? -12.625 -31.906 -7.422 1 92.38 510 SER A N 1
ATOM 4033 C CA . SER A 1 510 ? -12.516 -32.156 -5.988 1 92.38 510 SER A CA 1
ATOM 4034 C C . SER A 1 510 ? -12.219 -30.859 -5.23 1 92.38 510 SER A C 1
ATOM 4036 O O . SER A 1 510 ? -12.352 -30.812 -4.004 1 92.38 510 SER A O 1
ATOM 4038 N N . SER A 1 511 ? -11.898 -29.828 -5.938 1 89.19 511 SER A N 1
ATOM 4039 C CA . SER A 1 511 ? -11.547 -28.562 -5.305 1 89.19 511 SER A CA 1
ATOM 4040 C C . SER A 1 511 ? -12.727 -28 -4.52 1 89.19 511 SER A C 1
ATOM 4042 O O . SER A 1 511 ? -12.531 -27.266 -3.545 1 89.19 511 SER A O 1
ATOM 4044 N N . VAL A 1 512 ? -13.898 -28.328 -4.855 1 87.69 512 VAL A N 1
ATOM 4045 C CA . VAL A 1 512 ? -15.109 -27.859 -4.188 1 87.69 512 VAL A CA 1
ATOM 4046 C C . VAL A 1 512 ? -15.117 -28.328 -2.734 1 87.69 512 VAL A C 1
ATOM 4048 O O . VAL A 1 512 ? -15.602 -27.609 -1.853 1 87.69 512 VAL A O 1
ATOM 4051 N N . ASP A 1 513 ? -14.453 -29.469 -2.49 1 85.94 513 ASP A N 1
ATOM 4052 C CA . ASP A 1 513 ? -14.523 -30.109 -1.182 1 85.94 513 ASP A CA 1
ATOM 4053 C C . ASP A 1 513 ? -13.258 -29.828 -0.367 1 85.94 513 ASP A C 1
ATOM 4055 O O . ASP A 1 513 ? -13.203 -30.125 0.826 1 85.94 513 ASP A O 1
ATOM 4059 N N . SER A 1 514 ? -12.289 -29.25 -0.972 1 83.81 514 SER A N 1
ATOM 4060 C CA . SER A 1 514 ? -10.992 -29.156 -0.305 1 83.81 514 SER A CA 1
ATOM 4061 C C . SER A 1 514 ? -10.562 -27.703 -0.138 1 83.81 514 SER A C 1
ATOM 4063 O O . SER A 1 514 ? -9.367 -27.422 0.005 1 83.81 514 SER A O 1
ATOM 4065 N N . THR A 1 515 ? -11.492 -26.797 -0.063 1 84.75 515 THR A N 1
ATOM 4066 C CA . THR A 1 515 ? -11.219 -25.359 -0.046 1 84.75 515 THR A CA 1
ATOM 4067 C C . THR A 1 515 ? -10.406 -24.984 1.188 1 84.75 515 THR A C 1
ATOM 4069 O O . THR A 1 515 ? -9.516 -24.125 1.113 1 84.75 515 THR A O 1
ATOM 4072 N N . PRO A 1 516 ? -10.609 -25.625 2.332 1 85.38 516 PRO A N 1
ATOM 4073 C CA . PRO A 1 516 ? -9.859 -25.234 3.525 1 85.38 516 PRO A CA 1
ATOM 4074 C C . PRO A 1 516 ? -8.359 -25.469 3.391 1 85.38 516 PRO A C 1
ATOM 4076 O O . PRO A 1 516 ? -7.562 -24.844 4.09 1 85.38 516 PRO A O 1
ATOM 4079 N N . ILE A 1 517 ? -7.992 -26.359 2.488 1 89.31 517 ILE A N 1
ATOM 4080 C CA . ILE A 1 517 ? -6.59 -26.719 2.324 1 89.31 517 ILE A CA 1
ATOM 4081 C C . ILE A 1 517 ? -5.805 -25.531 1.773 1 89.31 517 ILE A C 1
ATOM 4083 O O . ILE A 1 517 ? -4.582 -25.469 1.919 1 89.31 517 ILE A O 1
ATOM 4087 N N . CYS A 1 518 ? -6.488 -24.578 1.18 1 93.12 518 CYS A N 1
ATOM 4088 C CA . CYS A 1 518 ? -5.859 -23.375 0.617 1 93.12 518 CYS A CA 1
ATOM 4089 C C . CYS A 1 518 ? -5.234 -22.531 1.711 1 93.12 518 CYS A C 1
ATOM 4091 O O . CYS A 1 518 ? -4.438 -21.625 1.426 1 93.12 518 CYS A O 1
ATOM 4093 N N . LEU A 1 519 ? -5.48 -22.906 2.957 1 94.75 519 LEU A N 1
ATOM 4094 C CA . LEU A 1 519 ? -4.938 -22.203 4.113 1 94.75 519 LEU A CA 1
ATOM 4095 C C . LEU A 1 519 ? -3.416 -22.156 4.055 1 94.75 519 LEU A C 1
ATOM 4097 O O . LEU A 1 519 ? -2.807 -21.156 4.441 1 94.75 519 LEU A O 1
ATOM 4101 N N . TYR A 1 520 ? -2.816 -23.156 3.561 1 97.25 520 TYR A N 1
ATOM 4102 C CA . TYR A 1 520 ? -1.363 -23.281 3.539 1 97.25 520 TYR A CA 1
ATOM 4103 C C . TYR A 1 520 ? -0.746 -22.234 2.607 1 97.25 520 TYR A C 1
ATOM 4105 O O . TYR A 1 520 ? 0.448 -21.953 2.701 1 97.25 520 TYR A O 1
ATOM 4113 N N . THR A 1 521 ? -1.543 -21.688 1.685 1 97.94 521 THR A N 1
ATOM 4114 C CA . THR A 1 521 ? -1.021 -20.688 0.759 1 97.94 521 THR A CA 1
ATOM 4115 C C . THR A 1 521 ? -1.541 -19.297 1.115 1 97.94 521 THR A C 1
ATOM 4117 O O . THR A 1 521 ? -0.761 -18.359 1.251 1 97.94 521 THR A O 1
ATOM 4120 N N . TYR A 1 522 ? -2.859 -19.188 1.403 1 97.62 522 TYR A N 1
ATOM 4121 C CA . TYR A 1 522 ? -3.414 -17.844 1.503 1 97.62 522 TYR A CA 1
ATOM 4122 C C . TYR A 1 522 ? -3.012 -17.172 2.818 1 97.62 522 TYR A C 1
ATOM 4124 O O . TYR A 1 522 ? -3.162 -15.969 2.982 1 97.62 522 TYR A O 1
ATOM 4132 N N . ILE A 1 523 ? -2.459 -17.969 3.818 1 97.94 523 ILE A N 1
ATOM 4133 C CA . ILE A 1 523 ? -1.954 -17.359 5.043 1 97.94 523 ILE A CA 1
ATOM 4134 C C . ILE A 1 523 ? -0.913 -16.297 4.699 1 97.94 523 ILE A C 1
ATOM 4136 O O . ILE A 1 523 ? -0.924 -15.203 5.266 1 97.94 523 ILE A O 1
ATOM 4140 N N . TRP A 1 524 ? -0.124 -16.562 3.748 1 98.38 524 TRP A N 1
ATOM 4141 C CA . TRP A 1 524 ? 1.007 -15.688 3.432 1 98.38 524 TRP A CA 1
ATOM 4142 C C . TRP A 1 524 ? 0.573 -14.539 2.533 1 98.38 524 TRP A C 1
ATOM 4144 O O . TRP A 1 524 ? 1.196 -13.469 2.533 1 98.38 524 TRP A O 1
ATOM 4154 N N . ASN A 1 525 ? -0.516 -14.75 1.721 1 98.12 525 ASN A N 1
ATOM 4155 C CA . ASN A 1 525 ? -1.129 -13.641 0.998 1 98.12 525 ASN A CA 1
ATOM 4156 C C . ASN A 1 525 ? -1.82 -12.672 1.947 1 98.12 525 ASN A C 1
ATOM 4158 O O . ASN A 1 525 ? -1.707 -11.453 1.786 1 98.12 525 ASN A O 1
ATOM 4162 N N . TYR A 1 526 ? -2.484 -13.273 2.914 1 98.12 526 TYR A N 1
ATOM 4163 C CA . TYR A 1 526 ? -3.273 -12.484 3.854 1 98.12 526 TYR A CA 1
ATOM 4164 C C . TYR A 1 526 ? -2.389 -11.516 4.629 1 98.12 526 TYR A C 1
ATOM 4166 O O . TYR A 1 526 ? -2.787 -10.375 4.898 1 98.12 526 TYR A O 1
ATOM 4174 N N . ILE A 1 527 ? -1.219 -11.953 4.965 1 97.06 527 ILE A N 1
ATOM 4175 C CA . ILE A 1 527 ? -0.329 -11.086 5.734 1 97.06 527 ILE A CA 1
ATOM 4176 C C . ILE A 1 527 ? 0.781 -10.555 4.828 1 97.06 527 ILE A C 1
ATOM 4178 O O . ILE A 1 527 ? 1.733 -9.938 5.305 1 97.06 527 ILE A O 1
ATOM 4182 N N . ASN A 1 528 ? 0.816 -10.828 3.545 1 96.12 528 ASN A N 1
ATOM 4183 C CA . ASN A 1 528 ? 1.6 -10.227 2.473 1 96.12 528 ASN A CA 1
ATOM 4184 C C . ASN A 1 528 ? 3.082 -10.555 2.604 1 96.12 528 ASN A C 1
ATOM 4186 O O . ASN A 1 528 ? 3.936 -9.672 2.492 1 96.12 528 ASN A O 1
ATOM 4190 N N . PHE A 1 529 ? 3.42 -11.789 2.84 1 97.12 529 PHE A N 1
ATOM 4191 C CA . PHE A 1 529 ? 4.797 -12.273 2.889 1 97.12 529 PHE A CA 1
ATOM 4192 C C . PHE A 1 529 ? 5.199 -12.898 1.56 1 97.12 529 PHE A C 1
ATOM 4194 O O . PHE A 1 529 ? 4.395 -13.578 0.921 1 97.12 529 PHE A O 1
ATOM 4201 N N . PRO A 1 530 ? 6.445 -12.68 1.135 1 97 530 PRO A N 1
ATOM 4202 C CA . PRO A 1 530 ? 6.902 -13.383 -0.066 1 97 530 PRO A CA 1
ATOM 4203 C C . PRO A 1 530 ? 7.168 -14.867 0.184 1 97 530 PRO A C 1
ATOM 4205 O O . PRO A 1 530 ? 7.605 -15.25 1.274 1 97 530 PRO A O 1
ATOM 4208 N N . CYS A 1 531 ? 6.875 -15.656 -0.862 1 98.31 531 CYS A N 1
ATOM 4209 C CA . CYS A 1 531 ? 7 -17.109 -0.768 1 98.31 531 CYS A CA 1
ATOM 4210 C C . CYS A 1 531 ? 7.402 -17.703 -2.109 1 98.31 531 CYS A C 1
ATOM 4212 O O . CYS A 1 531 ? 7 -17.203 -3.162 1 98.31 531 CYS A O 1
ATOM 4214 N N . GLY A 1 532 ? 8.188 -18.734 -2.008 1 98.75 532 GLY A N 1
ATOM 4215 C CA . GLY A 1 532 ? 8.516 -19.547 -3.172 1 98.75 532 GLY A CA 1
ATOM 4216 C C . GLY A 1 532 ? 8.336 -21.031 -2.936 1 98.75 532 GLY A C 1
ATOM 4217 O O . GLY A 1 532 ? 8.406 -21.5 -1.798 1 98.75 532 GLY A O 1
ATOM 4218 N N . VAL A 1 533 ? 8.047 -21.75 -3.994 1 98.88 533 VAL A N 1
ATOM 4219 C CA . VAL A 1 533 ? 7.836 -23.188 -3.873 1 98.88 533 VAL A CA 1
ATOM 4220 C C . VAL A 1 533 ? 8.773 -23.938 -4.82 1 98.88 533 VAL A C 1
ATOM 4222 O O . VAL A 1 533 ? 9.133 -23.422 -5.883 1 98.88 533 VAL A O 1
ATOM 4225 N N . LEU A 1 534 ? 9.164 -25.141 -4.453 1 98.88 534 LEU A N 1
ATOM 4226 C CA . LEU A 1 534 ? 10.008 -26 -5.277 1 98.88 534 LEU A CA 1
ATOM 4227 C C . LEU A 1 534 ? 9.703 -27.469 -5.016 1 98.88 534 LEU A C 1
ATOM 4229 O O . LEU A 1 534 ? 9.375 -27.844 -3.889 1 98.88 534 LEU A O 1
ATOM 4233 N N . PRO A 1 535 ? 9.812 -28.281 -5.984 1 98.75 535 PRO A N 1
ATOM 4234 C CA . PRO A 1 535 ? 9.531 -29.703 -5.812 1 98.75 535 PRO A CA 1
ATOM 4235 C C . PRO A 1 535 ? 10.609 -30.422 -5.008 1 98.75 535 PRO A C 1
ATOM 4237 O O . PRO A 1 535 ? 11.797 -30.125 -5.148 1 98.75 535 PRO A O 1
ATOM 4240 N N . VAL A 1 536 ? 10.195 -31.406 -4.254 1 98.5 536 VAL A N 1
ATOM 4241 C CA . VAL A 1 536 ? 11.117 -32.062 -3.338 1 98.5 536 VAL A CA 1
ATOM 4242 C C . VAL A 1 536 ? 11.055 -33.594 -3.541 1 98.5 536 VAL A C 1
ATOM 4244 O O . VAL A 1 536 ? 12.078 -34.281 -3.537 1 98.5 536 VAL A O 1
ATOM 4247 N N . THR A 1 537 ? 9.906 -34.094 -3.641 1 97.75 537 THR A N 1
ATOM 4248 C CA . THR A 1 537 ? 9.703 -35.531 -3.695 1 97.75 537 THR A CA 1
ATOM 4249 C C . THR A 1 537 ? 8.406 -35.875 -4.422 1 97.75 537 THR A C 1
ATOM 4251 O O . THR A 1 537 ? 7.836 -35.031 -5.109 1 97.75 537 THR A O 1
ATOM 4254 N N . LYS A 1 538 ? 8.016 -37.188 -4.387 1 97.62 538 LYS A N 1
ATOM 4255 C CA . LYS A 1 538 ? 6.754 -37.656 -4.926 1 97.62 538 LYS A CA 1
ATOM 4256 C C . LYS A 1 538 ? 5.969 -38.438 -3.873 1 97.62 538 LYS A C 1
ATOM 4258 O O . LYS A 1 538 ? 6.543 -38.906 -2.883 1 97.62 538 LYS A O 1
ATOM 4263 N N . VAL A 1 539 ? 4.719 -38.5 -4.109 1 97.56 539 VAL A N 1
ATOM 4264 C CA . VAL A 1 539 ? 3.887 -39.281 -3.207 1 97.56 539 VAL A CA 1
ATOM 4265 C C . VAL A 1 539 ? 4.277 -40.75 -3.293 1 97.56 539 VAL A C 1
ATOM 4267 O O . VAL A 1 539 ? 4.332 -41.344 -4.383 1 97.56 539 VAL A O 1
ATOM 4270 N N . LEU A 1 540 ? 4.52 -41.344 -2.166 1 96.12 540 LEU A N 1
ATOM 4271 C CA . LEU A 1 540 ? 4.832 -42.781 -2.105 1 96.12 540 LEU A CA 1
ATOM 4272 C C . LEU A 1 540 ? 3.562 -43.594 -1.956 1 96.12 540 LEU A C 1
ATOM 4274 O O . LEU A 1 540 ? 2.51 -43.062 -1.592 1 96.12 540 LEU A O 1
ATOM 4278 N N . LYS A 1 541 ? 3.727 -44.875 -2.172 1 93.94 541 LYS A N 1
ATOM 4279 C CA . LYS A 1 541 ? 2.59 -45.812 -2.186 1 93.94 541 LYS A CA 1
ATOM 4280 C C . LYS A 1 541 ? 1.873 -45.812 -0.837 1 93.94 541 LYS A C 1
ATOM 4282 O O . LYS A 1 541 ? 0.642 -45.812 -0.783 1 93.94 541 LYS A O 1
ATOM 4287 N N . ASP A 1 542 ? 2.52 -45.688 0.236 1 91.06 542 ASP A N 1
ATOM 4288 C CA . ASP A 1 542 ? 1.949 -45.812 1.572 1 91.06 542 ASP A CA 1
ATOM 4289 C C . ASP A 1 542 ? 1.572 -44.469 2.148 1 91.06 542 ASP A C 1
ATOM 4291 O O . ASP A 1 542 ? 1.14 -44.375 3.299 1 91.06 542 ASP A O 1
ATOM 4295 N N . GLU A 1 543 ? 1.656 -43.469 1.317 1 90.56 543 GLU A N 1
ATOM 4296 C CA . GLU A 1 543 ? 1.43 -42.094 1.803 1 90.56 543 GLU A CA 1
ATOM 4297 C C . GLU A 1 543 ? 0.173 -41.5 1.185 1 90.56 543 GLU A C 1
ATOM 4299 O O . GLU A 1 543 ? -0.013 -40.281 1.211 1 90.56 543 GLU A O 1
ATOM 4304 N N . GLN A 1 544 ? -0.668 -42.219 0.709 1 84.62 544 GLN A N 1
ATOM 4305 C CA . GLN A 1 544 ? -1.846 -41.75 -0.012 1 84.62 544 GLN A CA 1
ATOM 4306 C C . GLN A 1 544 ? -3.004 -41.469 0.944 1 84.62 544 GLN A C 1
ATOM 4308 O O . GLN A 1 544 ? -4.117 -41.938 0.732 1 84.62 544 GLN A O 1
ATOM 4313 N N . HIS A 1 545 ? -2.695 -40.781 1.929 1 79.88 545 HIS A N 1
ATOM 4314 C CA . HIS A 1 545 ? -3.678 -40.406 2.939 1 79.88 545 HIS A CA 1
ATOM 4315 C C . HIS A 1 545 ? -3.254 -39.156 3.676 1 79.88 545 HIS A C 1
ATOM 4317 O O . HIS A 1 545 ? -2.102 -38.719 3.574 1 79.88 545 HIS A O 1
ATOM 4323 N N . LEU A 1 546 ? -4.305 -38.469 4.191 1 74.69 546 LEU A N 1
ATOM 4324 C CA . LEU A 1 546 ? -4.008 -37.375 5.105 1 74.69 546 LEU A CA 1
ATOM 4325 C C . LEU A 1 546 ? -3.336 -37.906 6.375 1 74.69 546 LEU A C 1
ATOM 4327 O O . LEU A 1 546 ? -3.502 -39.062 6.738 1 74.69 546 LEU A O 1
ATOM 4331 N N . LYS A 1 547 ? -2.293 -37.156 6.742 1 64.25 547 LYS A N 1
ATOM 4332 C CA . LYS A 1 547 ? -1.743 -37.625 8.008 1 64.25 547 LYS A CA 1
ATOM 4333 C C . LYS A 1 547 ? -2.834 -37.75 9.07 1 64.25 547 LYS A C 1
ATOM 4335 O O . LYS A 1 547 ? -3.951 -37.25 8.875 1 64.25 547 LYS A O 1
ATOM 4340 N N . ASN A 1 548 ? -2.625 -37.656 10.43 1 55.5 548 ASN A N 1
ATOM 4341 C CA . ASN A 1 548 ? -3.34 -38 11.648 1 55.5 548 ASN A CA 1
ATOM 4342 C C . ASN A 1 548 ? -4.754 -37.438 11.664 1 55.5 548 ASN A C 1
ATOM 4344 O O . ASN A 1 548 ? -5.004 -36.375 11.078 1 55.5 548 ASN A O 1
ATOM 4348 N N . THR A 1 549 ? -5.93 -38.375 11.68 1 51.5 549 THR A N 1
ATOM 4349 C CA . THR A 1 549 ? -7.371 -38.438 11.891 1 51.5 549 THR A CA 1
ATOM 4350 C C . THR A 1 549 ? -7.816 -37.375 12.875 1 51.5 549 THR A C 1
ATOM 4352 O O . THR A 1 549 ? -8.914 -37.438 13.438 1 51.5 549 THR A O 1
ATOM 4355 N N . ARG A 1 550 ? -6.996 -36.406 13.062 1 51.03 550 ARG A N 1
ATOM 4356 C CA . ARG A 1 550 ? -7.488 -35.5 14.094 1 51.03 550 ARG A CA 1
ATOM 4357 C C . ARG A 1 550 ? -8.766 -34.812 13.641 1 51.03 550 ARG A C 1
ATOM 4359 O O . ARG A 1 550 ? -9.68 -34.594 14.438 1 51.03 550 ARG A O 1
ATOM 4366 N N . ASN A 1 551 ? -8.641 -34.406 12.344 1 60.28 551 ASN A N 1
ATOM 4367 C CA . ASN A 1 551 ? -9.844 -33.688 11.953 1 60.28 551 ASN A CA 1
ATOM 4368 C C . ASN A 1 551 ? -10.828 -34.562 11.203 1 60.28 551 ASN A C 1
ATOM 4370 O O . ASN A 1 551 ? -10.539 -35.031 10.086 1 60.28 551 ASN A O 1
ATOM 4374 N N . LYS A 1 552 ? -11.641 -34.938 12.039 1 66.94 552 LYS A N 1
ATOM 4375 C CA . LYS A 1 552 ? -12.641 -35.906 11.609 1 66.94 552 LYS A CA 1
ATOM 4376 C C . LYS A 1 552 ? -13.836 -35.219 10.953 1 66.94 552 LYS A C 1
ATOM 4378 O O . LYS A 1 552 ? -14.898 -35.812 10.781 1 66.94 552 LYS A O 1
ATOM 4383 N N . GLU A 1 553 ? -13.445 -34 10.555 1 81.62 553 GLU A N 1
ATOM 4384 C CA . GLU A 1 553 ? -14.57 -33.312 9.953 1 81.62 553 GLU A CA 1
ATOM 4385 C C . GLU A 1 553 ? -14.719 -33.625 8.477 1 81.62 553 GLU A C 1
ATOM 4387 O O . GLU A 1 553 ? -13.836 -34.281 7.891 1 81.62 553 GLU A O 1
ATOM 4392 N N . LEU A 1 554 ? -15.82 -33.312 7.938 1 80 554 LEU A N 1
ATOM 4393 C CA . LEU A 1 554 ? -16.234 -33.719 6.602 1 80 554 LEU A CA 1
ATOM 4394 C C . LEU A 1 554 ? -15.219 -33.281 5.555 1 80 554 LEU A C 1
ATOM 4396 O O . LEU A 1 554 ? -14.836 -34.062 4.684 1 80 554 LEU A O 1
ATOM 4400 N N . PRO A 1 555 ? -14.688 -32.094 5.621 1 81.88 555 PRO A N 1
ATOM 4401 C CA . PRO A 1 555 ? -13.703 -31.719 4.613 1 81.88 555 PRO A CA 1
ATOM 4402 C C . PRO A 1 555 ? -12.438 -32.594 4.664 1 81.88 555 PRO A C 1
ATOM 4404 O O . PRO A 1 555 ? -11.891 -32.938 3.619 1 81.88 555 PRO A O 1
ATOM 4407 N N . ALA A 1 556 ? -12.023 -32.938 5.793 1 84.25 556 ALA A N 1
ATOM 4408 C CA . ALA A 1 556 ? -10.844 -33.781 5.949 1 84.25 556 ALA A CA 1
ATOM 4409 C C . ALA A 1 556 ? -11.102 -35.188 5.414 1 84.25 556 ALA A C 1
ATOM 4411 O O . ALA A 1 556 ? -10.227 -35.812 4.789 1 84.25 556 ALA A O 1
ATOM 4412 N N . LYS A 1 557 ? -12.266 -35.688 5.668 1 86 557 LYS A N 1
ATOM 4413 C CA . LYS A 1 557 ? -12.633 -37 5.176 1 86 557 LYS A CA 1
ATOM 4414 C C . LYS A 1 557 ? -12.68 -37.031 3.652 1 86 557 LYS A C 1
ATOM 4416 O O . LYS A 1 557 ? -12.297 -38.031 3.031 1 86 557 LYS A O 1
ATOM 4421 N N . ARG A 1 558 ? -13.156 -36 3.121 1 87.94 558 ARG A N 1
ATOM 4422 C CA . ARG A 1 558 ? -13.234 -35.906 1.666 1 87.94 558 ARG A CA 1
ATOM 4423 C C . ARG A 1 558 ? -11.836 -35.844 1.051 1 87.94 558 ARG A C 1
ATOM 4425 O O . ARG A 1 558 ? -11.586 -36.469 0.022 1 87.94 558 ARG A O 1
ATOM 4432 N N . VAL A 1 559 ? -10.984 -35.125 1.646 1 88 559 VAL A N 1
ATOM 4433 C CA . VAL A 1 559 ? -9.609 -35.031 1.16 1 88 559 VAL A CA 1
ATOM 4434 C C . VAL A 1 559 ? -8.938 -36.375 1.249 1 88 559 VAL A C 1
ATOM 4436 O O . VAL A 1 559 ? -8.242 -36.812 0.321 1 88 559 VAL A O 1
ATOM 4439 N N . ASP A 1 560 ? -9.164 -37.062 2.352 1 88.12 560 ASP A N 1
ATOM 4440 C CA . ASP A 1 560 ? -8.602 -38.375 2.535 1 88.12 560 ASP A CA 1
ATOM 4441 C C . ASP A 1 560 ? -9.117 -39.344 1.469 1 88.12 560 ASP A C 1
ATOM 4443 O O . ASP A 1 560 ? -8.359 -40.188 0.977 1 88.12 560 ASP A O 1
ATOM 4447 N N . PHE A 1 561 ? -10.328 -39.219 1.21 1 89.44 561 PHE A N 1
ATOM 4448 C CA . PHE A 1 561 ? -10.938 -40.062 0.168 1 89.44 561 PHE A CA 1
ATOM 4449 C C . PHE A 1 561 ? -10.266 -39.781 -1.178 1 89.44 561 PHE A C 1
ATOM 4451 O O . PHE A 1 561 ? -9.883 -40.75 -1.874 1 89.44 561 PHE A O 1
ATOM 4458 N N . TYR A 1 562 ? -10.109 -38.562 -1.546 1 91.06 562 TYR A N 1
ATOM 4459 C CA . TYR A 1 562 ? -9.5 -38.219 -2.824 1 91.06 562 TYR A CA 1
ATOM 4460 C C . TYR A 1 562 ? -8.039 -38.656 -2.861 1 91.06 562 TYR A C 1
ATOM 4462 O O . TYR A 1 562 ? -7.531 -39.062 -3.906 1 91.06 562 TYR A O 1
ATOM 4470 N N . MET A 1 563 ? -7.332 -38.562 -1.738 1 88.25 563 MET A N 1
ATOM 4471 C CA . MET A 1 563 ? -5.934 -39 -1.648 1 88.25 563 MET A CA 1
ATOM 4472 C C . MET A 1 563 ? -5.785 -40.469 -1.934 1 88.25 563 MET A C 1
ATOM 4474 O O . MET A 1 563 ? -4.781 -40.906 -2.51 1 88.25 563 MET A O 1
ATOM 4478 N N . SER A 1 564 ? -6.75 -41.156 -1.561 1 87.25 564 SER A N 1
ATOM 4479 C CA . SER A 1 564 ? -6.699 -42.625 -1.721 1 87.25 564 SER A CA 1
ATOM 4480 C C . SER A 1 564 ? -6.941 -43.031 -3.17 1 87.25 564 SER A C 1
ATOM 4482 O O . SER A 1 564 ? -6.805 -44.188 -3.523 1 87.25 564 SER A O 1
ATOM 4484 N N . GLN A 1 565 ? -7.219 -42.062 -3.949 1 88.56 565 GLN A N 1
ATOM 4485 C CA . GLN A 1 565 ? -7.516 -42.344 -5.352 1 88.56 565 GLN A CA 1
ATOM 4486 C C . GLN A 1 565 ? -6.277 -42.156 -6.223 1 88.56 565 GLN A C 1
ATOM 4488 O O . GLN A 1 565 ? -6.23 -41.25 -7.066 1 88.56 565 GLN A O 1
ATOM 4493 N N . ASN A 1 566 ? -5.234 -43 -6.117 1 90.44 566 ASN A N 1
ATOM 4494 C CA . ASN A 1 566 ? -4.074 -43.125 -6.988 1 90.44 566 ASN A CA 1
ATOM 4495 C C . ASN A 1 566 ? -3.26 -41.844 -7.047 1 90.44 566 ASN A C 1
ATOM 4497 O O . ASN A 1 566 ? -3.014 -41.312 -8.133 1 90.44 566 ASN A O 1
ATOM 4501 N N . THR A 1 567 ? -2.846 -41.344 -5.938 1 94.62 567 THR A N 1
ATOM 4502 C CA . THR A 1 567 ? -2.035 -40.125 -5.891 1 94.62 567 THR A CA 1
ATOM 4503 C C . THR A 1 567 ? -0.548 -40.469 -5.918 1 94.62 567 THR A C 1
ATOM 4505 O O . THR A 1 567 ? 0.301 -39.562 -5.949 1 94.62 567 THR A O 1
ATOM 4508 N N . GLU A 1 568 ? -0.198 -41.781 -5.918 1 95.81 568 GLU A N 1
ATOM 4509 C CA . GLU A 1 568 ? 1.197 -42.219 -5.957 1 95.81 568 GLU A CA 1
ATOM 4510 C C . GLU A 1 568 ? 1.921 -41.625 -7.164 1 95.81 568 GLU A C 1
ATOM 4512 O O . GLU A 1 568 ? 1.388 -41.625 -8.273 1 95.81 568 GLU A O 1
ATOM 4517 N N . GLY A 1 569 ? 3.111 -41.156 -6.898 1 95.94 569 GLY A N 1
ATOM 4518 C CA . GLY A 1 569 ? 3.957 -40.688 -7.988 1 95.94 569 GLY A CA 1
ATOM 4519 C C . GLY A 1 569 ? 3.779 -39.219 -8.305 1 95.94 569 GLY A C 1
ATOM 4520 O O . GLY A 1 569 ? 4.59 -38.625 -9.023 1 95.94 569 GLY A O 1
ATOM 4521 N N . LEU A 1 570 ? 2.766 -38.562 -7.77 1 97.5 570 LEU A N 1
ATOM 4522 C CA . LEU A 1 570 ? 2.566 -37.156 -7.98 1 97.5 570 LEU A CA 1
ATOM 4523 C C . LEU A 1 570 ? 3.615 -36.344 -7.23 1 97.5 570 LEU A C 1
ATOM 4525 O O . LEU A 1 570 ? 4.051 -36.719 -6.145 1 97.5 570 LEU A O 1
ATOM 4529 N N . PRO A 1 571 ? 4.039 -35.25 -7.812 1 98.19 571 PRO A N 1
ATOM 4530 C CA . PRO A 1 571 ? 5.066 -34.438 -7.16 1 98.19 571 PRO A CA 1
ATOM 4531 C C . PRO A 1 571 ? 4.566 -33.75 -5.891 1 98.19 571 PRO A C 1
ATOM 4533 O O . PRO A 1 571 ? 3.369 -33.469 -5.766 1 98.19 571 PRO A O 1
ATOM 4536 N N . VAL A 1 572 ? 5.477 -33.531 -4.98 1 98.25 572 VAL A N 1
ATOM 4537 C CA . VAL A 1 572 ? 5.215 -32.812 -3.729 1 98.25 572 VAL A CA 1
ATOM 4538 C C . VAL A 1 572 ? 6.242 -31.719 -3.531 1 98.25 572 VAL A C 1
ATOM 4540 O O . VAL A 1 572 ? 7.449 -31.969 -3.525 1 98.25 572 VAL A O 1
ATOM 4543 N N . ASN A 1 573 ? 5.73 -30.453 -3.416 1 98.81 573 ASN A N 1
ATOM 4544 C CA . ASN A 1 573 ? 6.582 -29.281 -3.223 1 98.81 573 ASN A CA 1
ATOM 4545 C C . ASN A 1 573 ? 6.629 -28.859 -1.755 1 98.81 573 ASN A C 1
ATOM 4547 O O . ASN A 1 573 ? 5.82 -29.312 -0.947 1 98.81 573 ASN A O 1
ATOM 4551 N N . ILE A 1 574 ? 7.594 -28.062 -1.436 1 98.81 574 ILE A N 1
ATOM 4552 C CA . ILE A 1 574 ? 7.609 -27.297 -0.196 1 98.81 574 ILE A CA 1
ATOM 4553 C C . ILE A 1 574 ? 7.578 -25.797 -0.514 1 98.81 574 ILE A C 1
ATOM 4555 O O . ILE A 1 574 ? 7.582 -25.406 -1.683 1 98.81 574 ILE A O 1
ATOM 4559 N N . GLN A 1 575 ? 7.449 -25.062 0.539 1 98.62 575 GLN A N 1
ATOM 4560 C CA . GLN A 1 575 ? 7.387 -23.609 0.448 1 98.62 575 GLN A CA 1
ATOM 4561 C C . GLN A 1 575 ? 8.414 -22.953 1.37 1 98.62 575 GLN A C 1
ATOM 4563 O O . GLN A 1 575 ? 8.641 -23.422 2.488 1 98.62 575 GLN A O 1
ATOM 4568 N N . VAL A 1 576 ? 9.086 -21.922 0.862 1 98.94 576 VAL A N 1
ATOM 4569 C CA . VAL A 1 576 ? 9.984 -21.078 1.644 1 98.94 576 VAL A CA 1
ATOM 4570 C C . VAL A 1 576 ? 9.391 -19.688 1.788 1 98.94 576 VAL A C 1
ATOM 4572 O O . VAL A 1 576 ? 9.008 -19.062 0.795 1 98.94 576 VAL A O 1
ATOM 4575 N N . VAL A 1 577 ? 9.32 -19.219 3.021 1 98.81 577 VAL A N 1
ATOM 4576 C CA . VAL A 1 577 ? 8.719 -17.922 3.316 1 98.81 577 VAL A CA 1
ATOM 4577 C C . VAL A 1 577 ? 9.766 -17 3.949 1 98.81 577 VAL A C 1
ATOM 4579 O O . VAL A 1 577 ? 10.531 -17.422 4.82 1 98.81 577 VAL A O 1
ATOM 4582 N N . ALA A 1 578 ? 9.891 -15.812 3.482 1 97.69 578 ALA A N 1
ATOM 4583 C CA . ALA A 1 578 ? 10.75 -14.789 4.074 1 97.69 578 ALA A CA 1
ATOM 4584 C C . ALA A 1 578 ? 9.93 -13.578 4.504 1 97.69 578 ALA A C 1
ATOM 4586 O O . ALA A 1 578 ? 8.758 -13.453 4.152 1 97.69 578 ALA A O 1
ATOM 4587 N N . PRO A 1 579 ? 10.484 -12.664 5.355 1 94.62 579 PRO A N 1
ATOM 4588 C CA . PRO A 1 579 ? 9.781 -11.422 5.695 1 94.62 579 PRO A CA 1
ATOM 4589 C C . PRO A 1 579 ? 9.555 -10.523 4.488 1 94.62 579 PRO A C 1
ATOM 4591 O O . PRO A 1 579 ? 10.211 -10.688 3.455 1 94.62 579 PRO A O 1
ATOM 4594 N N . PRO A 1 580 ? 8.594 -9.578 4.625 1 92.44 580 PRO A N 1
ATOM 4595 C CA . PRO A 1 580 ? 8.312 -8.656 3.523 1 92.44 580 PRO A CA 1
ATOM 4596 C C . PRO A 1 580 ? 9.555 -7.906 3.047 1 92.44 580 PRO A C 1
ATOM 4598 O O . PRO A 1 580 ? 10.383 -7.492 3.861 1 92.44 580 PRO A O 1
ATOM 4601 N N . PHE A 1 581 ? 9.703 -7.871 1.674 1 88.62 581 PHE A N 1
ATOM 4602 C CA . PHE A 1 581 ? 10.75 -7.141 0.971 1 88.62 581 PHE A CA 1
ATOM 4603 C C . PHE A 1 581 ? 12.102 -7.844 1.128 1 88.62 581 PHE A C 1
ATOM 4605 O O . PHE A 1 581 ? 13.148 -7.238 0.897 1 88.62 581 PHE A O 1
ATOM 4612 N N . LYS A 1 582 ? 12.047 -9.102 1.528 1 92.12 582 LYS A N 1
ATOM 4613 C CA . LYS A 1 582 ? 13.25 -9.93 1.591 1 92.12 582 LYS A CA 1
ATOM 4614 C C . LYS A 1 582 ? 13.172 -11.078 0.587 1 92.12 582 LYS A C 1
ATOM 4616 O O . LYS A 1 582 ? 13.469 -12.227 0.925 1 92.12 582 LYS A O 1
ATOM 4621 N N . GLU A 1 583 ? 12.773 -10.719 -0.576 1 95.06 583 GLU A N 1
ATOM 4622 C CA . GLU A 1 583 ? 12.641 -11.703 -1.645 1 95.06 583 GLU A CA 1
ATOM 4623 C C . GLU A 1 583 ? 13.953 -12.445 -1.881 1 95.06 583 GLU A C 1
ATOM 4625 O O . GLU A 1 583 ? 13.953 -13.656 -2.113 1 95.06 583 GLU A O 1
ATOM 4630 N N . GLU A 1 584 ? 15.062 -11.734 -1.773 1 96.56 584 GLU A N 1
ATOM 4631 C CA . GLU A 1 584 ? 16.359 -12.336 -2.055 1 96.56 584 GLU A CA 1
ATOM 4632 C C . GLU A 1 584 ? 16.703 -13.422 -1.037 1 96.56 584 GLU A C 1
ATOM 4634 O O . GLU A 1 584 ? 17.297 -14.438 -1.385 1 96.56 584 GLU A O 1
ATOM 4639 N N . THR A 1 585 ? 16.281 -13.227 0.172 1 97.12 585 THR A N 1
ATOM 4640 C CA . THR A 1 585 ? 16.484 -14.258 1.189 1 97.12 585 THR A CA 1
ATOM 4641 C C . THR A 1 585 ? 15.672 -15.508 0.856 1 97.12 585 THR A C 1
ATOM 4643 O O . THR A 1 585 ? 16.188 -16.625 0.952 1 97.12 585 THR A O 1
ATOM 4646 N N . CYS A 1 586 ? 14.484 -15.328 0.49 1 98.5 586 CYS A N 1
ATOM 4647 C CA . CYS A 1 586 ? 13.617 -16.438 0.102 1 98.5 586 CYS A CA 1
ATOM 4648 C C . CYS A 1 586 ? 14.234 -17.219 -1.047 1 98.5 586 CYS A C 1
ATOM 4650 O O . CYS A 1 586 ? 14.375 -18.453 -0.957 1 98.5 586 CYS A O 1
ATOM 4652 N N . LEU A 1 587 ? 14.609 -16.531 -2.051 1 98.69 587 LEU A N 1
ATOM 4653 C CA . LEU A 1 587 ? 15.164 -17.156 -3.246 1 98.69 587 LEU A CA 1
ATOM 4654 C C . LEU A 1 587 ? 16.484 -17.844 -2.932 1 98.69 587 LEU A C 1
ATOM 4656 O O . LEU A 1 587 ? 16.797 -18.891 -3.49 1 98.69 587 LEU A O 1
ATOM 4660 N N . ASN A 1 588 ? 17.266 -17.234 -2.08 1 98.69 588 ASN A N 1
ATOM 4661 C CA . ASN A 1 588 ? 18.547 -17.844 -1.698 1 98.69 588 ASN A CA 1
ATOM 4662 C C . ASN A 1 588 ? 18.344 -19.172 -0.97 1 98.69 588 ASN A C 1
ATOM 4664 O O . ASN A 1 588 ? 19.031 -20.141 -1.25 1 98.69 588 ASN A O 1
ATOM 4668 N N . VAL A 1 589 ? 17.438 -19.172 -0.057 1 98.75 589 VAL A N 1
ATOM 4669 C CA . VAL A 1 589 ? 17.156 -20.391 0.679 1 98.75 589 VAL A CA 1
ATOM 4670 C C . VAL A 1 589 ? 16.609 -21.453 -0.274 1 98.75 589 VAL A C 1
ATOM 4672 O O . VAL A 1 589 ? 16.984 -22.625 -0.183 1 98.75 589 VAL A O 1
ATOM 4675 N N . MET A 1 590 ? 15.75 -21.094 -1.146 1 98.81 590 MET A N 1
ATOM 4676 C CA . MET A 1 590 ? 15.258 -22.016 -2.172 1 98.81 590 MET A CA 1
ATOM 4677 C C . MET A 1 590 ? 16.422 -22.594 -2.975 1 98.81 590 MET A C 1
ATOM 4679 O O . MET A 1 590 ? 16.422 -23.797 -3.283 1 98.81 590 MET A O 1
ATOM 4683 N N . LYS A 1 591 ? 17.359 -21.766 -3.316 1 98.44 591 LYS A N 1
ATOM 4684 C CA . LYS A 1 591 ? 18.5 -22.203 -4.113 1 98.44 591 LYS A CA 1
ATOM 4685 C C . LYS A 1 591 ? 19.344 -23.219 -3.355 1 98.44 591 LYS A C 1
ATOM 4687 O O . LYS A 1 591 ? 19.766 -24.234 -3.924 1 98.44 591 LYS A O 1
ATOM 4692 N N . MET A 1 592 ? 19.578 -22.953 -2.092 1 98.12 592 MET A N 1
ATOM 4693 C CA . MET A 1 592 ? 20.312 -23.906 -1.26 1 98.12 592 MET A CA 1
ATOM 4694 C C . MET A 1 592 ? 19.656 -25.281 -1.279 1 98.12 592 MET A C 1
ATOM 4696 O O . MET A 1 592 ? 20.328 -26.297 -1.354 1 98.12 592 MET A O 1
ATOM 4700 N N . LEU A 1 593 ? 18.391 -25.25 -1.216 1 98.5 593 LEU A N 1
ATOM 4701 C CA . LEU A 1 593 ? 17.641 -26.5 -1.216 1 98.5 593 LEU A CA 1
ATOM 4702 C C . LEU A 1 593 ? 17.656 -27.141 -2.596 1 98.5 593 LEU A C 1
ATOM 4704 O O . LEU A 1 593 ? 17.891 -28.359 -2.717 1 98.5 593 LEU A O 1
ATOM 4708 N N . ASP A 1 594 ? 17.344 -26.375 -3.596 1 97.94 594 ASP A N 1
ATOM 4709 C CA . ASP A 1 594 ? 17.297 -26.875 -4.965 1 97.94 594 ASP A CA 1
ATOM 4710 C C . ASP A 1 594 ? 18.609 -27.531 -5.367 1 97.94 594 ASP A C 1
ATOM 4712 O O . ASP A 1 594 ? 18.609 -28.562 -6.051 1 97.94 594 ASP A O 1
ATOM 4716 N N . ASP A 1 595 ? 19.719 -26.984 -4.938 1 96.5 595 ASP A N 1
ATOM 4717 C CA . ASP A 1 595 ? 21.047 -27.484 -5.273 1 96.5 595 ASP A CA 1
ATOM 4718 C C . ASP A 1 595 ? 21.266 -28.875 -4.68 1 96.5 595 ASP A C 1
ATOM 4720 O O . ASP A 1 595 ? 22.016 -29.688 -5.238 1 96.5 595 ASP A O 1
ATOM 4724 N N . GLU A 1 596 ? 20.641 -29.156 -3.639 1 96.25 596 GLU A N 1
ATOM 4725 C CA . GLU A 1 596 ? 20.812 -30.453 -2.971 1 96.25 596 GLU A CA 1
ATOM 4726 C C . GLU A 1 596 ? 19.75 -31.453 -3.406 1 96.25 596 GLU A C 1
ATOM 4728 O O . GLU A 1 596 ? 20.031 -32.656 -3.529 1 96.25 596 GLU A O 1
ATOM 4733 N N . ILE A 1 597 ? 18.594 -31.016 -3.521 1 96.75 597 ILE A N 1
ATOM 4734 C CA . ILE A 1 597 ? 17.469 -31.906 -3.822 1 96.75 597 ILE A CA 1
ATOM 4735 C C . ILE A 1 597 ? 17.516 -32.312 -5.293 1 96.75 597 ILE A C 1
ATOM 4737 O O . ILE A 1 597 ? 17.391 -33.5 -5.617 1 96.75 597 ILE A O 1
ATOM 4741 N N . GLN A 1 598 ? 17.641 -31.359 -6.188 1 94.25 598 GLN A N 1
ATOM 4742 C CA . GLN A 1 598 ? 17.734 -31.594 -7.625 1 94.25 598 GLN A CA 1
ATOM 4743 C C . GLN A 1 598 ? 16.641 -32.531 -8.102 1 94.25 598 GLN A C 1
ATOM 4745 O O . GLN A 1 598 ? 16.922 -33.562 -8.727 1 94.25 598 GLN A O 1
ATOM 4750 N N . PHE A 1 599 ? 15.461 -32.188 -7.934 1 96.81 599 PHE A N 1
ATOM 4751 C CA . PHE A 1 599 ? 14.273 -33 -8.172 1 96.81 599 PHE A CA 1
ATOM 4752 C C . PHE A 1 599 ? 14.312 -33.594 -9.57 1 96.81 599 PHE A C 1
ATOM 4754 O O . PHE A 1 599 ? 14.086 -34.812 -9.742 1 96.81 599 PHE A O 1
ATOM 4761 N N . TYR A 1 600 ? 14.633 -32.938 -10.586 1 93.31 600 TYR A N 1
ATOM 4762 C CA . TYR A 1 600 ? 14.516 -33.406 -11.961 1 93.31 600 TYR A CA 1
ATOM 4763 C C . TYR A 1 600 ? 15.789 -34.125 -12.398 1 93.31 600 TYR A C 1
ATOM 4765 O O . TYR A 1 600 ? 15.867 -34.656 -13.508 1 93.31 600 TYR A O 1
ATOM 4773 N N . LYS A 1 601 ? 16.734 -34.031 -11.578 1 91.06 601 LYS A N 1
ATOM 4774 C CA . LYS A 1 601 ? 17.844 -34.969 -11.781 1 91.06 601 LYS A CA 1
ATOM 4775 C C . LYS A 1 601 ? 17.453 -36.406 -11.406 1 91.06 601 LYS A C 1
ATOM 4777 O O . LYS A 1 601 ? 17.953 -37.375 -11.977 1 91.06 601 LYS A O 1
ATOM 4782 N N . HIS A 1 602 ? 16.547 -36.469 -10.5 1 92.62 602 HIS A N 1
ATOM 4783 C CA . HIS A 1 602 ? 16.156 -37.75 -9.977 1 92.62 602 HIS A CA 1
ATOM 4784 C C . HIS A 1 602 ? 14.797 -38.188 -10.5 1 92.62 602 HIS A C 1
ATOM 4786 O O . HIS A 1 602 ? 14.398 -39.344 -10.328 1 92.62 602 HIS A O 1
ATOM 4792 N N . ASN A 1 603 ? 14.125 -37.281 -11.062 1 92.81 603 ASN A N 1
ATOM 4793 C CA . ASN A 1 603 ? 12.812 -37.562 -11.633 1 92.81 603 ASN A CA 1
ATOM 4794 C C . ASN A 1 603 ? 12.695 -37 -13.047 1 92.81 603 ASN A C 1
ATOM 4796 O O . ASN A 1 603 ? 13.141 -35.875 -13.32 1 92.81 603 ASN A O 1
ATOM 4800 N N . SER A 1 604 ? 12.094 -37.75 -13.938 1 89.88 604 SER A N 1
ATOM 4801 C CA . SER A 1 604 ? 11.844 -37.25 -15.297 1 89.88 604 SER A CA 1
ATOM 4802 C C . SER A 1 604 ? 10.625 -36.344 -15.336 1 89.88 604 SER A C 1
ATOM 4804 O O . SER A 1 604 ? 9.695 -36.5 -14.539 1 89.88 604 SER A O 1
ATOM 4806 N N . TYR A 1 605 ? 10.711 -35.438 -16.266 1 91.44 605 TYR A N 1
ATOM 4807 C CA . TYR A 1 605 ? 9.484 -34.688 -16.562 1 91.44 605 TYR A CA 1
ATOM 4808 C C . TYR A 1 605 ? 8.383 -35.625 -17.031 1 91.44 605 TYR A C 1
ATOM 4810 O O . TYR A 1 605 ? 8.656 -36.719 -17.547 1 91.44 605 TYR A O 1
ATOM 4818 N N . PRO A 1 606 ? 7.18 -35.188 -16.797 1 93.25 606 PRO A N 1
ATOM 4819 C CA . PRO A 1 606 ? 6.105 -36.062 -17.266 1 93.25 606 PRO A CA 1
ATOM 4820 C C . PRO A 1 606 ? 6.098 -36.25 -18.781 1 93.25 606 PRO A C 1
ATOM 4822 O O . PRO A 1 606 ? 6.367 -35.312 -19.516 1 93.25 606 PRO A O 1
ATOM 4825 N N . GLU A 1 607 ? 5.82 -37.438 -19.219 1 90.19 607 GLU A N 1
ATOM 4826 C CA . GLU A 1 607 ? 5.66 -37.719 -20.641 1 90.19 607 GLU A CA 1
ATOM 4827 C C . GLU A 1 607 ? 4.207 -37.594 -21.062 1 90.19 607 GLU A C 1
ATOM 4829 O O . GLU A 1 607 ? 3.311 -38.188 -20.469 1 90.19 607 GLU A O 1
ATOM 4834 N N . LEU A 1 608 ? 4.023 -36.812 -22.047 1 92.31 608 LEU A N 1
ATOM 4835 C CA . LEU A 1 608 ? 2.664 -36.531 -22.5 1 92.31 608 LEU A CA 1
ATOM 4836 C C . LEU A 1 608 ? 2.168 -37.656 -23.422 1 92.31 608 LEU A C 1
ATOM 4838 O O . LEU A 1 608 ? 2.941 -38.188 -24.219 1 92.31 608 LEU A O 1
ATOM 4842 N N . LYS A 1 609 ? 0.963 -38.062 -23.203 1 85.75 609 LYS A N 1
ATOM 4843 C CA . LYS A 1 609 ? 0.342 -39.094 -24 1 85.75 609 LYS A CA 1
ATOM 4844 C C . LYS A 1 609 ? -0.768 -38.531 -24.875 1 85.75 609 LYS A C 1
ATOM 4846 O O . LYS A 1 609 ? -1.442 -37.562 -24.5 1 85.75 609 LYS A O 1
ATOM 4851 N N . MET B 1 1 ? -29.875 -5.23 36.344 1 38.84 1 MET B N 1
ATOM 4852 C CA . MET B 1 1 ? -31.125 -4.473 36.438 1 38.84 1 MET B CA 1
ATOM 4853 C C . MET B 1 1 ? -31.953 -4.66 35.188 1 38.84 1 MET B C 1
ATOM 4855 O O . MET B 1 1 ? -33.188 -4.824 35.25 1 38.84 1 MET B O 1
ATOM 4859 N N . GLU B 1 2 ? -31.203 -4.898 34.062 1 39.84 2 GLU B N 1
ATOM 4860 C CA . GLU B 1 2 ? -31.859 -5.078 32.781 1 39.84 2 GLU B CA 1
ATOM 4861 C C . GLU B 1 2 ? -32.562 -6.441 32.688 1 39.84 2 GLU B C 1
ATOM 4863 O O . GLU B 1 2 ? -33.656 -6.551 32.188 1 39.84 2 GLU B O 1
ATOM 4868 N N . ILE B 1 3 ? -31.922 -7.434 33.312 1 45.59 3 ILE B N 1
ATOM 4869 C CA . ILE B 1 3 ? -32.469 -8.781 33.281 1 45.59 3 ILE B CA 1
ATOM 4870 C C . ILE B 1 3 ? -33.719 -8.859 34.156 1 45.59 3 ILE B C 1
ATOM 4872 O O . ILE B 1 3 ? -34.719 -9.469 33.781 1 45.59 3 ILE B O 1
ATOM 4876 N N . GLN B 1 4 ? -33.656 -8.133 35.312 1 41.59 4 GLN B N 1
ATOM 4877 C CA . GLN B 1 4 ? -34.812 -8.219 36.219 1 41.59 4 GLN B CA 1
ATOM 4878 C C . GLN B 1 4 ? -36.031 -7.504 35.656 1 41.59 4 GLN B C 1
ATOM 4880 O O . GLN B 1 4 ? -37.156 -7.984 35.781 1 41.59 4 GLN B O 1
ATOM 4885 N N . ILE B 1 5 ? -35.75 -6.395 34.938 1 37.94 5 ILE B N 1
ATOM 4886 C CA . ILE B 1 5 ? -36.875 -5.656 34.375 1 37.94 5 ILE B CA 1
ATOM 4887 C C . ILE B 1 5 ? -37.469 -6.438 33.219 1 37.94 5 ILE B C 1
ATOM 4889 O O . ILE B 1 5 ? -38.688 -6.516 33.062 1 37.94 5 ILE B O 1
ATOM 4893 N N . ARG B 1 6 ? -36.594 -7.223 32.531 1 41.5 6 ARG B N 1
ATOM 4894 C CA . ARG B 1 6 ? -37.125 -8.023 31.438 1 41.5 6 ARG B CA 1
ATOM 4895 C C . ARG B 1 6 ? -38.062 -9.117 31.953 1 41.5 6 ARG B C 1
ATOM 4897 O O . ARG B 1 6 ? -39.125 -9.359 31.359 1 41.5 6 ARG B O 1
ATOM 4904 N N . ARG B 1 7 ? -37.594 -9.617 33.062 1 42.44 7 ARG B N 1
ATOM 4905 C CA . ARG B 1 7 ? -38.406 -10.695 33.656 1 42.44 7 ARG B CA 1
ATOM 4906 C C . ARG B 1 7 ? -39.75 -10.172 34.125 1 42.44 7 ARG B C 1
ATOM 4908 O O . ARG B 1 7 ? -40.781 -10.859 33.969 1 42.44 7 ARG B O 1
ATOM 4915 N N . LEU B 1 8 ? -39.562 -9.023 34.719 1 39 8 LEU B N 1
ATOM 4916 C CA . LEU B 1 8 ? -40.812 -8.477 35.25 1 39 8 LEU B CA 1
ATOM 4917 C C . LEU B 1 8 ? -41.781 -8.148 34.125 1 39 8 LEU B C 1
ATOM 4919 O O . LEU B 1 8 ? -42.969 -8.383 34.25 1 39 8 LEU B O 1
ATOM 4923 N N . PHE B 1 9 ? -41.094 -7.688 33 1 39.31 9 PHE B N 1
ATOM 4924 C CA . PHE B 1 9 ? -41.938 -7.309 31.875 1 39.31 9 PHE B CA 1
ATOM 4925 C C . PHE B 1 9 ? -42.5 -8.547 31.188 1 39.31 9 PHE B C 1
ATOM 4927 O O . PHE B 1 9 ? -43.656 -8.523 30.719 1 39.31 9 PHE B O 1
ATOM 4934 N N . GLU B 1 10 ? -41.688 -9.586 31.062 1 38.22 10 GLU B N 1
ATOM 4935 C CA . GLU B 1 10 ? -42.25 -10.766 30.406 1 38.22 10 GLU B CA 1
ATOM 4936 C C . GLU B 1 10 ? -43.406 -11.32 31.203 1 38.22 10 GLU B C 1
ATOM 4938 O O . GLU B 1 10 ? -44.25 -12.031 30.656 1 38.22 10 GLU B O 1
ATOM 4943 N N . LYS B 1 11 ? -43.312 -11.203 32.562 1 40.12 11 LYS B N 1
ATOM 4944 C CA . LYS B 1 11 ? -44.406 -11.812 33.281 1 40.12 11 LYS B CA 1
ATOM 4945 C C . LYS B 1 11 ? -45.719 -11.039 33.062 1 40.12 11 LYS B C 1
ATOM 4947 O O . LYS B 1 11 ? -46.781 -11.641 32.938 1 40.12 11 LYS B O 1
ATOM 4952 N N . GLN B 1 12 ? -45.656 -9.695 33.531 1 37.44 12 GLN B N 1
ATOM 4953 C CA . GLN B 1 12 ? -46.969 -9.062 33.688 1 37.44 12 GLN B CA 1
ATOM 4954 C C . GLN B 1 12 ? -47.531 -8.633 32.344 1 37.44 12 GLN B C 1
ATOM 4956 O O . GLN B 1 12 ? -48.688 -8.188 32.25 1 37.44 12 GLN B O 1
ATOM 4961 N N . ILE B 1 13 ? -46.719 -8.242 31.391 1 38.41 13 ILE B N 1
ATOM 4962 C CA . ILE B 1 13 ? -47.406 -7.641 30.25 1 38.41 13 ILE B CA 1
ATOM 4963 C C . ILE B 1 13 ? -48.094 -8.727 29.438 1 38.41 13 ILE B C 1
ATOM 4965 O O . ILE B 1 13 ? -47.438 -9.562 28.812 1 38.41 13 ILE B O 1
ATOM 4969 N N . SER B 1 14 ? -49.25 -9.297 29.906 1 36.09 14 SER B N 1
ATOM 4970 C CA . SER B 1 14 ? -50.219 -10.141 29.219 1 36.09 14 SER B CA 1
ATOM 4971 C C . SER B 1 14 ? -50.531 -9.609 27.828 1 36.09 14 SER B C 1
ATOM 4973 O O . SER B 1 14 ? -50.5 -8.398 27.594 1 36.09 14 SER B O 1
ATOM 4975 N N . LEU B 1 15 ? -50.562 -10.492 26.734 1 40.28 15 LEU B N 1
ATOM 4976 C CA . LEU B 1 15 ? -50.906 -10.469 25.328 1 40.28 15 LEU B CA 1
ATOM 4977 C C . LEU B 1 15 ? -52.188 -9.633 25.078 1 40.28 15 LEU B C 1
ATOM 4979 O O . LEU B 1 15 ? -52.594 -9.461 23.938 1 40.28 15 LEU B O 1
ATOM 4983 N N . LYS B 1 16 ? -53 -9.438 26.094 1 43.75 16 LYS B N 1
ATOM 4984 C CA . LYS B 1 16 ? -54.312 -8.93 25.797 1 43.75 16 LYS B CA 1
ATOM 4985 C C . LYS B 1 16 ? -54.281 -7.477 25.328 1 43.75 16 LYS B C 1
ATOM 4987 O O . LYS B 1 16 ? -55.219 -6.988 24.688 1 43.75 16 LYS B O 1
ATOM 4992 N N . TYR B 1 17 ? -53.625 -6.613 25.922 1 42.97 17 TYR B N 1
ATOM 4993 C CA . TYR B 1 17 ? -53.688 -5.215 25.5 1 42.97 17 TYR B CA 1
ATOM 4994 C C . TYR B 1 17 ? -52.406 -4.801 24.812 1 42.97 17 TYR B C 1
ATOM 4996 O O . TYR B 1 17 ? -51.469 -4.32 25.453 1 42.97 17 TYR B O 1
ATOM 5004 N N . PRO B 1 18 ? -52.156 -5.207 23.531 1 47.31 18 PRO B N 1
ATOM 5005 C CA . PRO B 1 18 ? -50.969 -4.98 22.719 1 47.31 18 PRO B CA 1
ATOM 5006 C C . PRO B 1 18 ? -50.562 -3.506 22.656 1 47.31 18 PRO B C 1
ATOM 5008 O O . PRO B 1 18 ? -49.375 -3.184 22.641 1 47.31 18 PRO B O 1
ATOM 5011 N N . ALA B 1 19 ? -51.625 -2.676 22.797 1 54.44 19 ALA B N 1
ATOM 5012 C CA . ALA B 1 19 ? -51.312 -1.251 22.703 1 54.44 19 ALA B CA 1
ATOM 5013 C C . ALA B 1 19 ? -50.531 -0.784 23.938 1 54.44 19 ALA B C 1
ATOM 5015 O O . ALA B 1 19 ? -49.594 0.002 23.812 1 54.44 19 ALA B O 1
ATOM 5016 N N . TYR B 1 20 ? -51.031 -1.284 25.031 1 52.81 20 TYR B N 1
ATOM 5017 C CA . TYR B 1 20 ? -50.312 -0.916 26.266 1 52.81 20 TYR B CA 1
ATOM 5018 C C . TYR B 1 20 ? -48.938 -1.505 26.281 1 52.81 20 TYR B C 1
ATOM 5020 O O . TYR B 1 20 ? -48 -0.871 26.781 1 52.81 20 TYR B O 1
ATOM 5028 N N . ALA B 1 21 ? -48.812 -2.684 25.625 1 53.25 21 ALA B N 1
ATOM 5029 C CA . ALA B 1 21 ? -47.469 -3.287 25.578 1 53.25 21 ALA B CA 1
ATOM 5030 C C . ALA B 1 21 ? -46.531 -2.473 24.688 1 53.25 21 ALA B C 1
ATOM 5032 O O . ALA B 1 21 ? -45.375 -2.256 25.031 1 53.25 21 ALA B O 1
ATOM 5033 N N . VAL B 1 22 ? -47.156 -1.974 23.609 1 59 22 VAL B N 1
ATOM 5034 C CA . VAL B 1 22 ? -46.375 -1.114 22.719 1 59 22 VAL B CA 1
ATOM 5035 C C . VAL B 1 22 ? -46.062 0.206 23.422 1 59 22 VAL B C 1
ATOM 5037 O O . VAL B 1 22 ? -44.938 0.709 23.359 1 59 22 VAL B O 1
ATOM 5040 N N . GLY B 1 23 ? -47.031 0.773 24.078 1 56.41 23 GLY B N 1
ATOM 5041 C CA . GLY B 1 23 ? -46.844 1.988 24.844 1 56.41 23 GLY B CA 1
ATOM 5042 C C . GLY B 1 23 ? -45.812 1.822 25.969 1 56.41 23 GLY B C 1
ATOM 5043 O O . GLY B 1 23 ? -44.969 2.686 26.172 1 56.41 23 GLY B O 1
ATOM 5044 N N . ALA B 1 24 ? -45.906 0.781 26.672 1 59.47 24 ALA B N 1
ATOM 5045 C CA . ALA B 1 24 ? -44.969 0.488 27.75 1 59.47 24 ALA B CA 1
ATOM 5046 C C . ALA B 1 24 ? -43.562 0.262 27.188 1 59.47 24 ALA B C 1
ATOM 5048 O O . ALA B 1 24 ? -42.562 0.732 27.766 1 59.47 24 ALA B O 1
ATOM 5049 N N . TYR B 1 25 ? -43.531 -0.41 26.016 1 57.38 25 TYR B N 1
ATOM 5050 C CA . TYR B 1 25 ? -42.25 -0.616 25.359 1 57.38 25 TYR B CA 1
ATOM 5051 C C . TYR B 1 25 ? -41.656 0.709 24.906 1 57.38 25 TYR B C 1
ATOM 5053 O O . TYR B 1 25 ? -40.469 0.965 25.109 1 57.38 25 TYR B O 1
ATOM 5061 N N . LEU B 1 26 ? -42.562 1.522 24.328 1 59.34 26 LEU B N 1
ATOM 5062 C CA . LEU B 1 26 ? -42.094 2.838 23.891 1 59.34 26 LEU B CA 1
ATOM 5063 C C . LEU B 1 26 ? -41.719 3.711 25.078 1 59.34 26 LEU B C 1
ATOM 5065 O O . LEU B 1 26 ? -40.75 4.473 25.031 1 59.34 26 LEU B O 1
ATOM 5069 N N . GLY B 1 27 ? -42.562 3.656 26.047 1 58.88 27 GLY B N 1
ATOM 5070 C CA . GLY B 1 27 ? -42.25 4.352 27.281 1 58.88 27 GLY B CA 1
ATOM 5071 C C . GLY B 1 27 ? -40.938 3.893 27.906 1 58.88 27 GLY B C 1
ATOM 5072 O O . GLY B 1 27 ? -40.125 4.715 28.344 1 58.88 27 GLY B O 1
ATOM 5073 N N . LEU B 1 28 ? -40.75 2.629 27.953 1 60.19 28 LEU B N 1
ATOM 5074 C CA . LEU B 1 28 ? -39.5 2.068 28.453 1 60.19 28 LEU B CA 1
ATOM 5075 C C . LEU B 1 28 ? -38.312 2.463 27.578 1 60.19 28 LEU B C 1
ATOM 5077 O O . LEU B 1 28 ? -37.219 2.771 28.078 1 60.19 28 LEU B O 1
ATOM 5081 N N . LYS B 1 29 ? -38.469 2.473 26.344 1 58.81 29 LYS B N 1
ATOM 5082 C CA . LYS B 1 29 ? -37.438 2.918 25.406 1 58.81 29 LYS B CA 1
ATOM 5083 C C . LYS B 1 29 ? -37.156 4.406 25.578 1 58.81 29 LYS B C 1
ATOM 5085 O O . LYS B 1 29 ? -36 4.832 25.5 1 58.81 29 LYS B O 1
ATOM 5090 N N . MET B 1 30 ? -38.281 5.117 25.672 1 61.03 30 MET B N 1
ATOM 5091 C CA . MET B 1 30 ? -38.094 6.551 25.906 1 61.03 30 MET B CA 1
ATOM 5092 C C . MET B 1 30 ? -37.406 6.805 27.234 1 61.03 30 MET B C 1
ATOM 5094 O O . MET B 1 30 ? -36.531 7.66 27.344 1 61.03 30 MET B O 1
ATOM 5098 N N . THR B 1 31 ? -37.906 6.172 28.219 1 66.06 31 THR B N 1
ATOM 5099 C CA . THR B 1 31 ? -37.281 6.312 29.531 1 66.06 31 THR B CA 1
ATOM 5100 C C . THR B 1 31 ? -35.812 5.836 29.484 1 66.06 31 THR B C 1
ATOM 5102 O O . THR B 1 31 ? -34.938 6.453 30.078 1 66.06 31 THR B O 1
ATOM 5105 N N . SER B 1 32 ? -35.656 4.75 28.75 1 70.06 32 SER B N 1
ATOM 5106 C CA . SER B 1 32 ? -34.312 4.25 28.578 1 70.06 32 SER B CA 1
ATOM 5107 C C . SER B 1 32 ? -33.438 5.246 27.797 1 70.06 32 SER B C 1
ATOM 5109 O O . SER B 1 32 ? -32.281 5.453 28.125 1 70.06 32 SER B O 1
ATOM 5111 N N . SER B 1 33 ? -34.125 5.867 26.859 1 71.81 33 SER B N 1
ATOM 5112 C CA . SER B 1 33 ? -33.375 6.867 26.094 1 71.81 33 SER B CA 1
ATOM 5113 C C . SER B 1 33 ? -33.062 8.102 26.938 1 71.81 33 SER B C 1
ATOM 5115 O O . SER B 1 33 ? -31.969 8.656 26.859 1 71.81 33 SER B O 1
ATOM 5117 N N . ILE B 1 34 ? -34.094 8.516 27.688 1 70.12 34 ILE B N 1
ATOM 5118 C CA . ILE B 1 34 ? -33.906 9.664 28.562 1 70.12 34 ILE B CA 1
ATOM 5119 C C . ILE B 1 34 ? -32.812 9.336 29.609 1 70.12 34 ILE B C 1
ATOM 5121 O O . ILE B 1 34 ? -31.938 10.156 29.875 1 70.12 34 ILE B O 1
ATOM 5125 N N . LEU B 1 35 ? -33 8.133 30.219 1 74.56 35 LEU B N 1
ATOM 5126 C CA . LEU B 1 35 ? -32 7.715 31.188 1 74.56 35 LEU B CA 1
ATOM 5127 C C . LEU B 1 35 ? -30.609 7.66 30.578 1 74.56 35 LEU B C 1
ATOM 5129 O O . LEU B 1 35 ? -29.625 8.086 31.188 1 74.56 35 LEU B O 1
ATOM 5133 N N . ARG B 1 36 ? -30.5 7.109 29.438 1 74.56 36 ARG B N 1
ATOM 5134 C CA . ARG B 1 36 ? -29.219 7.062 28.734 1 74.56 36 ARG B CA 1
ATOM 5135 C C . ARG B 1 36 ? -28.688 8.469 28.484 1 74.56 36 ARG B C 1
ATOM 5137 O O . ARG B 1 36 ? -27.484 8.711 28.609 1 74.56 36 ARG B O 1
ATOM 5144 N N . SER B 1 37 ? -29.656 9.344 28.188 1 77.12 37 SER B N 1
ATOM 5145 C CA . SER B 1 37 ? -29.25 10.727 27.953 1 77.12 37 SER B CA 1
ATOM 5146 C C . SER B 1 37 ? -28.766 11.391 29.234 1 77.12 37 SER B C 1
ATOM 5148 O O . SER B 1 37 ? -27.797 12.148 29.203 1 77.12 37 SER B O 1
ATOM 5150 N N . ILE B 1 38 ? -29.438 11.133 30.297 1 77.56 38 ILE B N 1
ATOM 5151 C CA . ILE B 1 38 ? -29.047 11.703 31.578 1 77.56 38 ILE B CA 1
ATOM 5152 C C . ILE B 1 38 ? -27.703 11.125 32 1 77.56 38 ILE B C 1
ATOM 5154 O O . ILE B 1 38 ? -26.812 11.859 32.438 1 77.56 38 ILE B O 1
ATOM 5158 N N . VAL B 1 39 ? -27.594 9.836 31.891 1 79.44 39 VAL B N 1
ATOM 5159 C CA . VAL B 1 39 ? -26.328 9.172 32.25 1 79.44 39 VAL B CA 1
ATOM 5160 C C . VAL B 1 39 ? -25.188 9.758 31.406 1 79.44 39 VAL B C 1
ATOM 5162 O O . VAL B 1 39 ? -24.109 10.023 31.938 1 79.44 39 VAL B O 1
ATOM 5165 N N . LYS B 1 40 ? -25.438 9.969 30.203 1 79.56 40 LYS B N 1
ATOM 5166 C CA . LYS B 1 40 ? -24.438 10.562 29.328 1 79.56 40 LYS B CA 1
ATOM 5167 C C . LYS B 1 40 ? -24.062 11.961 29.797 1 79.56 40 LYS B C 1
ATOM 5169 O O . LYS B 1 40 ? -22.875 12.32 29.828 1 79.56 40 LYS B O 1
ATOM 5174 N N . LYS B 1 41 ? -25.031 12.703 30.188 1 81.12 41 LYS B N 1
ATOM 5175 C CA . LYS B 1 41 ? -24.781 14.07 30.641 1 81.12 41 LYS B CA 1
ATOM 5176 C C . LYS B 1 41 ? -23.953 14.078 31.922 1 81.12 41 LYS B C 1
ATOM 5178 O O . LYS B 1 41 ? -23.062 14.906 32.094 1 81.12 41 LYS B O 1
ATOM 5183 N N . VAL B 1 42 ? -24.281 13.25 32.812 1 84.62 42 VAL B N 1
ATOM 5184 C CA . VAL B 1 42 ? -23.547 13.156 34.062 1 84.62 42 VAL B CA 1
ATOM 5185 C C . VAL B 1 42 ? -22.109 12.719 33.781 1 84.62 42 VAL B C 1
ATOM 5187 O O . VAL B 1 42 ? -21.172 13.266 34.375 1 84.62 42 VAL B O 1
ATOM 5190 N N . ARG B 1 43 ? -21.969 11.789 32.969 1 83.88 43 ARG B N 1
ATOM 5191 C CA . ARG B 1 43 ? -20.641 11.305 32.594 1 83.88 43 ARG B CA 1
ATOM 5192 C C . ARG B 1 43 ? -19.797 12.43 32 1 83.88 43 ARG B C 1
ATOM 5194 O O . ARG B 1 43 ? -18.609 12.539 32.281 1 83.88 43 ARG B O 1
ATOM 5201 N N . ILE B 1 44 ? -20.406 13.219 31.25 1 83.88 44 ILE B N 1
ATOM 5202 C CA . ILE B 1 44 ? -19.719 14.336 30.594 1 83.88 44 ILE B CA 1
ATOM 5203 C C . ILE B 1 44 ? -19.281 15.359 31.641 1 83.88 44 ILE B C 1
ATOM 5205 O O . ILE B 1 44 ? -18.172 15.898 31.562 1 83.88 44 ILE B O 1
ATOM 5209 N N . LEU B 1 45 ? -20.125 15.602 32.594 1 86.12 45 LEU B N 1
ATOM 5210 C CA . LEU B 1 45 ? -19.797 16.562 33.656 1 86.12 45 LEU B CA 1
ATOM 5211 C C . LEU B 1 45 ? -18.641 16.062 34.5 1 86.12 45 LEU B C 1
ATOM 5213 O O . LEU B 1 45 ? -17.75 16.828 34.875 1 86.12 45 LEU B O 1
ATOM 5217 N N . ILE B 1 46 ? -18.719 14.82 34.812 1 89.69 46 ILE B N 1
ATOM 5218 C CA . ILE B 1 46 ? -17.641 14.219 35.562 1 89.69 46 ILE B CA 1
ATOM 5219 C C . ILE B 1 46 ? -16.344 14.297 34.781 1 89.69 46 ILE B C 1
ATOM 5221 O O . ILE B 1 46 ? -15.289 14.609 35.344 1 89.69 46 ILE B O 1
ATOM 5225 N N . GLN B 1 47 ? -16.422 13.984 33.562 1 90.19 47 GLN B N 1
ATOM 5226 C CA . GLN B 1 47 ? -15.242 14.008 32.719 1 90.19 47 GLN B CA 1
ATOM 5227 C C . GLN B 1 47 ? -14.68 15.422 32.594 1 90.19 47 GLN B C 1
ATOM 5229 O O . GLN B 1 47 ? -13.461 15.617 32.594 1 90.19 47 GLN B O 1
ATOM 5234 N N . LYS B 1 48 ? -15.523 16.422 32.531 1 90.69 48 LYS B N 1
ATOM 5235 C CA . LYS B 1 48 ? -15.086 17.8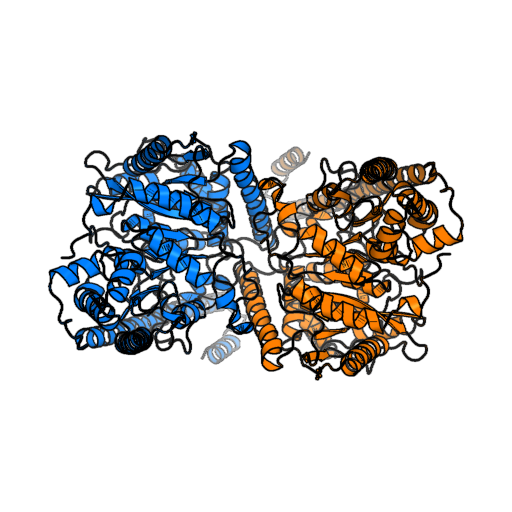12 32.469 1 90.69 48 LYS B CA 1
ATOM 5236 C C . LYS B 1 48 ? -14.297 18.172 33.719 1 90.69 48 LYS B C 1
ATOM 5238 O O . LYS B 1 48 ? -13.312 18.922 33.656 1 90.69 48 LYS B O 1
ATOM 5243 N N . LYS B 1 49 ? -14.719 17.656 34.844 1 93.12 49 LYS B N 1
ATOM 5244 C CA . LYS B 1 49 ? -14 17.906 36.094 1 93.12 49 LYS B CA 1
ATOM 5245 C C . LYS B 1 49 ? -12.625 17.234 36.062 1 93.12 49 LYS B C 1
ATOM 5247 O O . LYS B 1 49 ? -11.633 17.844 36.469 1 93.12 49 LYS B O 1
ATOM 5252 N N . LYS B 1 50 ? -12.617 16.031 35.625 1 94.25 50 LYS B N 1
ATOM 5253 C CA . LYS B 1 50 ? -11.352 15.312 35.531 1 94.25 50 LYS B CA 1
ATOM 5254 C C . LYS B 1 50 ? -10.375 16.031 34.594 1 94.25 50 LYS B C 1
ATOM 5256 O O . LYS B 1 50 ? -9.18 16.094 34.875 1 94.25 50 LYS B O 1
ATOM 5261 N N . VAL B 1 51 ? -10.906 16.516 33.531 1 96.06 51 VAL B N 1
ATOM 5262 C CA . VAL B 1 51 ? -10.078 17.25 32.562 1 96.06 51 VAL B CA 1
ATOM 5263 C C . VAL B 1 51 ? -9.531 18.516 33.219 1 96.06 51 VAL B C 1
ATOM 5265 O O . VAL B 1 51 ? -8.359 18.859 33.031 1 96.06 51 VAL B O 1
ATOM 5268 N N . ARG B 1 52 ? -10.305 19.234 33.969 1 95.56 52 ARG B N 1
ATOM 5269 C CA . ARG B 1 52 ? -9.867 20.438 34.656 1 95.56 52 ARG B CA 1
ATOM 5270 C C . ARG B 1 52 ? -8.742 20.141 35.625 1 95.56 52 ARG B C 1
ATOM 5272 O O . ARG B 1 52 ? -7.766 20.906 35.719 1 95.56 52 ARG B O 1
ATOM 5279 N N . GLU B 1 53 ? -8.914 19.047 36.312 1 96 53 GLU B N 1
ATOM 5280 C CA . GLU B 1 53 ? -7.871 18.656 37.25 1 96 53 GLU B CA 1
ATOM 5281 C C . GLU B 1 53 ? -6.586 18.281 36.531 1 96 53 GLU B C 1
ATOM 5283 O O . GLU B 1 53 ? -5.488 18.641 36.969 1 96 53 GLU B O 1
ATOM 5288 N N . PHE B 1 54 ? -6.754 17.547 35.531 1 95.94 54 PHE B N 1
ATOM 5289 C CA . PHE B 1 54 ? -5.629 17.141 34.688 1 95.94 54 PHE B CA 1
ATOM 5290 C C . PHE B 1 54 ? -4.867 18.344 34.188 1 95.94 54 PHE B C 1
ATOM 5292 O O . PHE B 1 54 ? -3.637 18.391 34.25 1 95.94 54 PHE B O 1
ATOM 5299 N N . ILE B 1 55 ? -5.555 19.344 33.719 1 97.06 55 ILE B N 1
ATOM 5300 C CA . ILE B 1 55 ? -4.957 20.547 33.125 1 97.06 55 ILE B CA 1
ATOM 5301 C C . ILE B 1 55 ? -4.32 21.391 34.219 1 97.06 55 ILE B C 1
ATOM 5303 O O . ILE B 1 55 ? -3.238 21.953 34.031 1 97.06 55 ILE B O 1
ATOM 5307 N N . GLN B 1 56 ? -4.961 21.5 35.344 1 96.12 56 GLN B N 1
ATOM 5308 C CA . GLN B 1 56 ? -4.41 22.25 36.469 1 96.12 56 GLN B CA 1
ATOM 5309 C C . GLN B 1 56 ? -3.08 21.656 36.906 1 96.12 56 GLN B C 1
ATOM 5311 O O . GLN B 1 56 ? -2.129 22.391 37.188 1 96.12 56 GLN B O 1
ATOM 5316 N N . GLN B 1 57 ? -3.096 20.375 36.969 1 95.56 57 GLN B N 1
ATOM 5317 C CA . GLN B 1 57 ? -1.864 19.703 37.375 1 95.56 57 GLN B CA 1
ATOM 5318 C C . GLN B 1 57 ? -0.768 19.906 36.344 1 95.56 57 GLN B C 1
ATOM 5320 O O . GLN B 1 57 ? 0.384 20.172 36.688 1 95.56 57 GLN B O 1
ATOM 5325 N N . ARG B 1 58 ? -1.104 19.734 35.125 1 95.25 58 ARG B N 1
ATOM 5326 C CA . ARG B 1 58 ? -0.157 19.922 34.031 1 95.25 58 ARG B CA 1
ATOM 5327 C C . ARG B 1 58 ? 0.404 21.344 34.031 1 95.25 58 ARG B C 1
ATOM 5329 O O . ARG B 1 58 ? 1.613 21.547 33.906 1 95.25 58 ARG B O 1
ATOM 5336 N N . ASP B 1 59 ? -0.416 22.344 34.219 1 96.38 59 ASP B N 1
ATOM 5337 C CA . ASP B 1 59 ? -0.007 23.75 34.25 1 96.38 59 ASP B CA 1
ATOM 5338 C C . ASP B 1 59 ? 0.859 24.047 35.469 1 96.38 59 ASP B C 1
ATOM 5340 O O . ASP B 1 59 ? 1.835 24.797 35.375 1 96.38 59 ASP B O 1
ATOM 5344 N N . ALA B 1 60 ? 0.489 23.453 36.562 1 95.81 60 ALA B N 1
ATOM 5345 C CA . ALA B 1 60 ? 1.287 23.625 37.781 1 95.81 60 ALA B CA 1
ATOM 5346 C C . ALA B 1 60 ? 2.682 23.031 37.625 1 95.81 60 ALA B C 1
ATOM 5348 O O . ALA B 1 60 ? 3.676 23.641 38.031 1 95.81 60 ALA B O 1
ATOM 5349 N N . ASN B 1 61 ? 2.697 21.891 37.094 1 94.69 61 ASN B N 1
ATOM 5350 C CA . ASN B 1 61 ? 3.982 21.25 36.812 1 94.69 61 ASN B CA 1
ATOM 5351 C C . ASN B 1 61 ? 4.859 22.109 35.906 1 94.69 61 ASN B C 1
ATOM 5353 O O . ASN B 1 61 ? 6.07 22.203 36.125 1 94.69 61 ASN B O 1
ATOM 5357 N N . LEU B 1 62 ? 4.289 22.672 34.906 1 96.44 62 LEU B N 1
ATOM 5358 C CA . LEU B 1 62 ? 5.02 23.5 33.969 1 96.44 62 LEU B CA 1
ATOM 5359 C C . LEU B 1 62 ? 5.551 24.766 34.656 1 96.44 62 LEU B C 1
ATOM 5361 O O . LEU B 1 62 ? 6.711 25.125 34.469 1 96.44 62 LEU B O 1
ATOM 5365 N N . GLN B 1 63 ? 4.75 25.359 35.438 1 94.56 63 GLN B N 1
ATOM 5366 C CA . GLN B 1 63 ? 5.113 26.609 36.094 1 94.56 63 GLN B CA 1
ATOM 5367 C C . GLN B 1 63 ? 6.168 26.391 37.156 1 94.56 63 GLN B C 1
ATOM 5369 O O . GLN B 1 63 ? 6.996 27.25 37.438 1 94.56 63 GLN B O 1
ATOM 5374 N N . ASN B 1 64 ? 6.168 25.203 37.75 1 94.94 64 ASN B N 1
ATOM 5375 C CA . ASN B 1 64 ? 7.074 24.906 38.844 1 94.94 64 ASN B CA 1
ATOM 5376 C C . ASN B 1 64 ? 8.43 24.422 38.344 1 94.94 64 ASN B C 1
ATOM 5378 O O . ASN B 1 64 ? 9.359 24.234 39.125 1 94.94 64 ASN B O 1
ATOM 5382 N N . LEU B 1 65 ? 8.469 24.156 37.031 1 95.94 65 LEU B N 1
ATOM 5383 C CA . LEU B 1 65 ? 9.75 23.734 36.5 1 95.94 65 LEU B CA 1
ATOM 5384 C C . LEU B 1 65 ? 10.805 24.828 36.688 1 95.94 65 LEU B C 1
ATOM 5386 O O . LEU B 1 65 ? 10.555 26 36.406 1 95.94 65 LEU B O 1
ATOM 5390 N N . LYS B 1 66 ? 11.977 24.438 37.281 1 95.88 66 LYS B N 1
ATOM 5391 C CA . LYS B 1 66 ? 13.117 25.344 37.406 1 95.88 66 LYS B CA 1
ATOM 5392 C C . LYS B 1 66 ? 14.078 25.188 36.219 1 95.88 66 LYS B C 1
ATOM 5394 O O . LYS B 1 66 ? 14.992 24.359 36.25 1 95.88 66 LYS B O 1
ATOM 5399 N N . ILE B 1 67 ? 13.844 25.969 35.219 1 97.12 67 ILE B N 1
ATOM 5400 C CA . ILE B 1 67 ? 14.672 25.922 34.031 1 97.12 67 ILE B CA 1
ATOM 5401 C C . ILE B 1 67 ? 15.773 26.984 34.125 1 97.12 67 ILE B C 1
ATOM 5403 O O . ILE B 1 67 ? 15.492 28.188 34.219 1 97.12 67 ILE B O 1
ATOM 5407 N N . PRO B 1 68 ? 17 26.562 34.156 1 94.75 68 PRO B N 1
ATOM 5408 C CA . PRO B 1 68 ? 18.094 27.516 34.25 1 94.75 68 PRO B CA 1
ATOM 5409 C C . PRO B 1 68 ? 18.188 28.453 33.062 1 94.75 68 PRO B C 1
ATOM 5411 O O . PRO B 1 68 ? 17.938 28.031 31.922 1 94.75 68 PRO B O 1
ATOM 5414 N N . THR B 1 69 ? 18.531 29.688 33.312 1 91.25 69 THR B N 1
ATOM 5415 C CA . THR B 1 69 ? 18.891 30.594 32.219 1 91.25 69 THR B CA 1
ATOM 5416 C C . THR B 1 69 ? 20.312 30.328 31.734 1 91.25 69 THR B C 1
ATOM 5418 O O . THR B 1 69 ? 21.266 30.359 32.531 1 91.25 69 THR B O 1
ATOM 5421 N N . PRO B 1 70 ? 20.344 30.062 30.516 1 92.5 70 PRO B N 1
ATOM 5422 C CA . PRO B 1 70 ? 21.688 29.812 30.016 1 92.5 70 PRO B CA 1
ATOM 5423 C C . PRO B 1 70 ? 22.625 31.016 30.203 1 92.5 70 PRO B C 1
ATOM 5425 O O . PRO B 1 70 ? 22.172 32.156 30.141 1 92.5 70 PRO B O 1
ATOM 5428 N N . ASN B 1 71 ? 23.938 30.734 30.531 1 93.56 71 ASN B N 1
ATOM 5429 C CA . ASN B 1 71 ? 24.953 31.781 30.641 1 93.56 71 ASN B CA 1
ATOM 5430 C C . ASN B 1 71 ? 25.406 32.25 29.266 1 93.56 71 ASN B C 1
ATOM 5432 O O . ASN B 1 71 ? 26.578 32.094 28.906 1 93.56 71 ASN B O 1
ATOM 5436 N N . LEU B 1 72 ? 24.5 32.812 28.531 1 96.75 72 LEU B N 1
ATOM 5437 C CA . LEU B 1 72 ? 24.719 33.312 27.188 1 96.75 72 LEU B CA 1
ATOM 5438 C C . LEU B 1 72 ? 24.219 34.75 27.047 1 96.75 72 LEU B C 1
ATOM 5440 O O . LEU B 1 72 ? 23.328 35.156 27.797 1 96.75 72 LEU B O 1
ATOM 5444 N N . SER B 1 73 ? 24.812 35.5 26.156 1 96.56 73 SER B N 1
ATOM 5445 C CA . SER B 1 73 ? 24.328 36.875 25.891 1 96.56 73 SER B CA 1
ATOM 5446 C C . SER B 1 73 ? 22.953 36.844 25.25 1 96.56 73 SER B C 1
ATOM 5448 O O . SER B 1 73 ? 22.562 35.844 24.641 1 96.56 73 SER B O 1
ATOM 5450 N N . GLU B 1 74 ? 22.25 37.938 25.359 1 95.19 74 GLU B N 1
ATOM 5451 C CA . GLU B 1 74 ? 20.938 38.062 24.734 1 95.19 74 GLU B CA 1
ATOM 5452 C C . GLU B 1 74 ? 21.016 37.938 23.219 1 95.19 74 GLU B C 1
ATOM 5454 O O . GLU B 1 74 ? 20.094 37.406 22.578 1 95.19 74 GLU B O 1
ATOM 5459 N N . GLU B 1 75 ? 22.109 38.344 22.719 1 96.06 75 GLU B N 1
ATOM 5460 C CA . GLU B 1 75 ? 22.328 38.25 21.266 1 96.06 75 GLU B CA 1
ATOM 5461 C C . GLU B 1 75 ? 22.406 36.812 20.812 1 96.06 75 GLU B C 1
ATOM 5463 O O . GLU B 1 75 ? 21.859 36.438 19.781 1 96.06 75 GLU B O 1
ATOM 5468 N N . VAL B 1 76 ? 23.078 36 21.578 1 97.19 76 VAL B N 1
ATOM 5469 C CA . VAL B 1 76 ? 23.234 34.594 21.234 1 97.19 76 VAL B CA 1
ATOM 5470 C C . VAL B 1 76 ? 21.891 33.875 21.391 1 97.19 76 VAL B C 1
ATOM 5472 O O . VAL B 1 76 ? 21.547 33 20.578 1 97.19 76 VAL B O 1
ATOM 5475 N N . ILE B 1 77 ? 21.188 34.219 22.406 1 97.12 77 ILE B N 1
ATOM 5476 C CA . ILE B 1 77 ? 19.875 33.625 22.641 1 97.12 77 ILE B CA 1
ATOM 5477 C C . ILE B 1 77 ? 18.953 33.969 21.484 1 97.12 77 ILE B C 1
ATOM 5479 O O . ILE B 1 77 ? 18.234 33.094 20.969 1 97.12 77 ILE B O 1
ATOM 5483 N N . ARG B 1 78 ? 18.953 35.188 21.062 1 95.56 78 ARG B N 1
ATOM 5484 C CA . ARG B 1 78 ? 18.141 35.625 19.922 1 95.56 78 ARG B CA 1
ATOM 5485 C C . ARG B 1 78 ? 18.578 34.875 18.656 1 95.56 78 ARG B C 1
ATOM 5487 O O . ARG B 1 78 ? 17.734 34.531 17.828 1 95.56 78 ARG B O 1
ATOM 5494 N N . LEU B 1 79 ? 19.875 34.75 18.516 1 96.38 79 LEU B N 1
ATOM 5495 C CA . LEU B 1 79 ? 20.391 34.031 17.359 1 96.38 79 LEU B CA 1
ATOM 5496 C C . LEU B 1 79 ? 19.891 32.594 17.344 1 96.38 79 LEU B C 1
ATOM 5498 O O . LEU B 1 79 ? 19.484 32.094 16.297 1 96.38 79 LEU B O 1
ATOM 5502 N N . VAL B 1 80 ? 19.859 31.969 18.469 1 97.88 80 VAL B N 1
ATOM 5503 C CA . VAL B 1 80 ? 19.391 30.594 18.594 1 97.88 80 VAL B CA 1
ATOM 5504 C C . VAL B 1 80 ? 17.906 30.531 18.203 1 97.88 80 VAL B C 1
ATOM 5506 O O . VAL B 1 80 ? 17.516 29.672 17.406 1 97.88 80 VAL B O 1
ATOM 5509 N N . LEU B 1 81 ? 17.125 31.422 18.672 1 97.31 81 LEU B N 1
ATOM 5510 C CA . LEU B 1 81 ? 15.68 31.406 18.453 1 97.31 81 LEU B CA 1
ATOM 5511 C C . LEU B 1 81 ? 15.359 31.656 16.984 1 97.31 81 LEU B C 1
ATOM 5513 O O . LEU B 1 81 ? 14.367 31.125 16.453 1 97.31 81 LEU B O 1
ATOM 5517 N N . ASP B 1 82 ? 16.172 32.406 16.297 1 96 82 ASP B N 1
ATOM 5518 C CA . ASP B 1 82 ? 15.906 32.75 14.906 1 96 82 ASP B CA 1
ATOM 5519 C C . ASP B 1 82 ? 16.547 31.75 13.961 1 96 82 ASP B C 1
ATOM 5521 O O . ASP B 1 82 ? 16.234 31.719 12.773 1 96 82 ASP B O 1
ATOM 5525 N N . SER B 1 83 ? 17.359 30.844 14.523 1 96.94 83 SER B N 1
ATOM 5526 C CA . SER B 1 83 ? 18.125 29.906 13.695 1 96.94 83 SER B CA 1
ATOM 5527 C C . SER B 1 83 ? 17.281 28.703 13.297 1 96.94 83 SER B C 1
ATOM 5529 O O . SER B 1 83 ? 16.438 28.25 14.07 1 96.94 83 SER B O 1
ATOM 5531 N N . ASP B 1 84 ? 17.5 28.281 12.039 1 97.38 84 ASP B N 1
ATOM 5532 C CA . ASP B 1 84 ? 17.016 26.953 11.68 1 97.38 84 ASP B CA 1
ATOM 5533 C C . ASP B 1 84 ? 17.938 25.859 12.203 1 97.38 84 ASP B C 1
ATOM 5535 O O . ASP B 1 84 ? 18.938 26.156 12.883 1 97.38 84 ASP B O 1
ATOM 5539 N N . ILE B 1 85 ? 17.641 24.625 12.023 1 98.31 85 ILE B N 1
ATOM 5540 C CA . ILE B 1 85 ? 18.344 23.516 12.625 1 98.31 85 ILE B CA 1
ATOM 5541 C C . ILE B 1 85 ? 19.766 23.438 12.055 1 98.31 85 ILE B C 1
ATOM 5543 O O . ILE B 1 85 ? 20.719 23.125 12.773 1 98.31 85 ILE B O 1
ATOM 5547 N N . THR B 1 86 ? 19.938 23.672 10.766 1 96.31 86 THR B N 1
ATOM 5548 C CA . THR B 1 86 ? 21.266 23.672 10.148 1 96.31 86 THR B CA 1
ATOM 5549 C C . THR B 1 86 ? 22.203 24.641 10.859 1 96.31 86 THR B C 1
ATOM 5551 O O . THR B 1 86 ? 23.344 24.312 11.164 1 96.31 86 THR B O 1
ATOM 5554 N N . ASN B 1 87 ? 21.703 25.797 11.102 1 97.19 87 ASN B N 1
ATOM 5555 C CA . ASN B 1 87 ? 22.5 26.797 11.789 1 97.19 87 ASN B CA 1
ATOM 5556 C C . ASN B 1 87 ? 22.719 26.438 13.258 1 97.19 87 ASN B C 1
ATOM 5558 O O . ASN B 1 87 ? 23.781 26.719 13.82 1 97.19 87 ASN B O 1
ATOM 5562 N N . LEU B 1 88 ? 21.734 25.891 13.898 1 98.56 88 LEU B N 1
ATOM 5563 C CA . LEU B 1 88 ? 21.922 25.438 15.266 1 98.56 88 LEU B CA 1
ATOM 5564 C C . LEU B 1 88 ? 23.031 24.406 15.352 1 98.56 88 LEU B C 1
ATOM 5566 O O . LEU B 1 88 ? 23.812 24.406 16.297 1 98.56 88 LEU B O 1
ATOM 5570 N N . LYS B 1 89 ? 23.062 23.516 14.391 1 97.88 89 LYS B N 1
ATOM 5571 C CA . LYS B 1 89 ? 24.125 22.516 14.359 1 97.88 89 LYS B CA 1
ATOM 5572 C C . LYS B 1 89 ? 25.5 23.172 14.242 1 97.88 89 LYS B C 1
ATOM 5574 O O . LYS B 1 89 ? 26.469 22.719 14.867 1 97.88 89 LYS B O 1
ATOM 5579 N N . LYS B 1 90 ? 25.625 24.219 13.492 1 97 90 LYS B N 1
ATOM 5580 C CA . LYS B 1 90 ? 26.875 24.938 13.375 1 97 90 LYS B CA 1
ATOM 5581 C C . LYS B 1 90 ? 27.281 25.562 14.711 1 97 90 LYS B C 1
ATOM 5583 O O . LYS B 1 90 ? 28.469 25.562 15.062 1 97 90 LYS B O 1
ATOM 5588 N N . LEU B 1 91 ? 26.312 26.109 15.375 1 98 91 LEU B N 1
ATOM 5589 C CA . LEU B 1 91 ? 26.578 26.719 16.688 1 98 91 LEU B CA 1
ATOM 5590 C C . LEU B 1 91 ? 27.047 25.656 17.672 1 98 91 LEU B C 1
ATOM 5592 O O . LEU B 1 91 ? 27.906 25.938 18.516 1 98 91 LEU B O 1
ATOM 5596 N N . LEU B 1 92 ? 26.5 24.484 17.609 1 97.94 92 LEU B N 1
ATOM 5597 C CA . LEU B 1 92 ? 26.906 23.391 18.469 1 97.94 92 LEU B CA 1
ATOM 5598 C C . LEU B 1 92 ? 28.344 22.953 18.141 1 97.94 92 LEU B C 1
ATOM 5600 O O . LEU B 1 92 ? 29.141 22.719 19.047 1 97.94 92 LEU B O 1
ATOM 5604 N N . GLU B 1 93 ? 28.609 22.844 16.891 1 95.62 93 GLU B N 1
ATOM 5605 C CA . GLU B 1 93 ? 29.938 22.438 16.453 1 95.62 93 GLU B CA 1
ATOM 5606 C C . GLU B 1 93 ? 31 23.453 16.875 1 95.62 93 GLU B C 1
ATOM 5608 O O . GLU B 1 93 ? 32.125 23.094 17.219 1 95.62 93 GLU B O 1
ATOM 5613 N N . ALA B 1 94 ? 30.625 24.719 16.828 1 95.81 94 ALA B N 1
ATOM 5614 C CA . ALA B 1 94 ? 31.531 25.812 17.203 1 95.81 94 ALA B CA 1
ATOM 5615 C C . ALA B 1 94 ? 31.625 25.953 18.719 1 95.81 94 ALA B C 1
ATOM 5617 O O . ALA B 1 94 ? 32.406 26.766 19.219 1 95.81 94 ALA B O 1
ATOM 5618 N N . LYS B 1 95 ? 30.781 25.266 19.422 1 95.25 95 LYS B N 1
ATOM 5619 C CA . LYS B 1 95 ? 30.75 25.281 20.891 1 95.25 95 LYS B CA 1
ATOM 5620 C C . LYS B 1 95 ? 30.297 26.641 21.406 1 95.25 95 LYS B C 1
ATOM 5622 O O . LYS B 1 95 ? 30.656 27.031 22.516 1 95.25 95 LYS B O 1
ATOM 5627 N N . THR B 1 96 ? 29.609 27.297 20.5 1 96.81 96 THR B N 1
ATOM 5628 C CA . THR B 1 96 ? 28.969 28.531 20.938 1 96.81 96 THR B CA 1
ATOM 5629 C C . THR B 1 96 ? 27.844 28.25 21.906 1 96.81 96 THR B C 1
ATOM 5631 O O . THR B 1 96 ? 27.578 29.031 22.828 1 96.81 96 THR B O 1
ATOM 5634 N N . VAL B 1 97 ? 27.141 27.203 21.688 1 98.25 97 VAL B N 1
ATOM 5635 C CA . VAL B 1 97 ? 26.078 26.719 22.562 1 98.25 97 VAL B CA 1
ATOM 5636 C C . VAL B 1 97 ? 26.203 25.219 22.75 1 98.25 97 VAL B C 1
ATOM 5638 O O . VAL B 1 97 ? 26.938 24.547 22.016 1 98.25 97 VAL B O 1
ATOM 5641 N N . THR B 1 98 ? 25.578 24.703 23.75 1 98.25 98 THR B N 1
ATOM 5642 C CA . THR B 1 98 ? 25.469 23.266 23.984 1 98.25 98 THR B CA 1
ATOM 5643 C C . THR B 1 98 ? 24.031 22.812 23.766 1 98.25 98 THR B C 1
ATOM 5645 O O . THR B 1 98 ? 23.125 23.641 23.625 1 98.25 98 THR B O 1
ATOM 5648 N N . SER B 1 99 ? 23.875 21.484 23.656 1 98.75 99 SER B N 1
ATOM 5649 C CA . SER B 1 99 ? 22.516 20.953 23.609 1 98.75 99 SER B CA 1
ATOM 5650 C C . SER B 1 99 ? 21.719 21.328 24.859 1 98.75 99 SER B C 1
ATOM 5652 O O . SER B 1 99 ? 20.516 21.578 24.781 1 98.75 99 SER B O 1
ATOM 5654 N N . VAL B 1 100 ? 22.344 21.359 25.969 1 98.69 100 VAL B N 1
ATOM 5655 C CA . VAL B 1 100 ? 21.734 21.781 27.219 1 98.69 100 VAL B CA 1
ATOM 5656 C C . VAL B 1 100 ? 21.25 23.234 27.094 1 98.69 100 VAL B C 1
ATOM 5658 O O . VAL B 1 100 ? 20.125 23.547 27.516 1 98.69 100 VAL B O 1
ATOM 5661 N N . ASP B 1 101 ? 22.109 24.094 26.516 1 98.75 101 ASP B N 1
ATOM 5662 C CA . ASP B 1 101 ? 21.703 25.469 26.281 1 98.75 101 ASP B CA 1
ATOM 5663 C C . ASP B 1 101 ? 20.438 25.531 25.422 1 98.75 101 ASP B C 1
ATOM 5665 O O . ASP B 1 101 ? 19.516 26.297 25.703 1 98.75 101 ASP B O 1
ATOM 5669 N N . LEU B 1 102 ? 20.453 24.781 24.344 1 98.81 102 LEU B N 1
ATOM 5670 C CA . LEU B 1 102 ? 19.312 24.781 23.422 1 98.81 102 LEU B CA 1
ATOM 5671 C C . LEU B 1 102 ? 18.031 24.359 24.141 1 98.81 102 LEU B C 1
ATOM 5673 O O . LEU B 1 102 ? 17 25.031 24.031 1 98.81 102 LEU B O 1
ATOM 5677 N N . VAL B 1 103 ? 18.062 23.234 24.859 1 98.81 103 VAL B N 1
ATOM 5678 C CA . VAL B 1 103 ? 16.875 22.734 25.578 1 98.81 103 VAL B CA 1
ATOM 5679 C C . VAL B 1 103 ? 16.391 23.797 26.562 1 98.81 103 VAL B C 1
ATOM 5681 O O . VAL B 1 103 ? 15.188 24.031 26.688 1 98.81 103 VAL B O 1
ATOM 5684 N N . ASN B 1 104 ? 17.312 24.438 27.266 1 98.69 104 ASN B N 1
ATOM 5685 C CA . ASN B 1 104 ? 16.938 25.469 28.234 1 98.69 104 ASN B CA 1
ATOM 5686 C C . ASN B 1 104 ? 16.297 26.672 27.562 1 98.69 104 ASN B C 1
ATOM 5688 O O . ASN B 1 104 ? 15.281 27.188 28.031 1 98.69 104 ASN B O 1
ATOM 5692 N N . ILE B 1 105 ? 16.875 27.156 26.484 1 98.5 105 ILE B N 1
ATOM 5693 C CA . ILE B 1 105 ? 16.391 28.328 25.781 1 98.5 105 ILE B CA 1
ATOM 5694 C C . ILE B 1 105 ? 14.969 28.078 25.281 1 98.5 105 ILE B C 1
ATOM 5696 O O . ILE B 1 105 ? 14.07 28.875 25.547 1 98.5 105 ILE B O 1
ATOM 5700 N N . TYR B 1 106 ? 14.742 27 24.609 1 98.62 106 TYR B N 1
ATOM 5701 C CA . TYR B 1 106 ? 13.422 26.703 24.062 1 98.62 106 TYR B CA 1
ATOM 5702 C C . TYR B 1 106 ? 12.43 26.391 25.172 1 98.62 106 TYR B C 1
ATOM 5704 O O . TYR B 1 106 ? 11.266 26.797 25.094 1 98.62 106 TYR B O 1
ATOM 5712 N N . SER B 1 107 ? 12.852 25.641 26.219 1 98.56 107 SER B N 1
ATOM 5713 C CA . SER B 1 107 ? 11.953 25.297 27.312 1 98.56 107 SER B CA 1
ATOM 5714 C C . SER B 1 107 ? 11.477 26.547 28.047 1 98.56 107 SER B C 1
ATOM 5716 O O . SER B 1 107 ? 10.32 26.625 28.469 1 98.56 107 SER B O 1
ATOM 5718 N N . LYS B 1 108 ? 12.336 27.516 28.219 1 97.31 108 LYS B N 1
ATOM 5719 C CA . LYS B 1 108 ? 11.945 28.766 28.875 1 97.31 108 LYS B CA 1
ATOM 5720 C C . LYS B 1 108 ? 10.867 29.484 28.062 1 97.31 108 LYS B C 1
ATOM 5722 O O . LYS B 1 108 ? 9.93 30.047 28.641 1 97.31 108 LYS B O 1
ATOM 5727 N N . ARG B 1 109 ? 11.078 29.5 26.844 1 96.94 109 ARG B N 1
ATOM 5728 C CA . ARG B 1 109 ? 10.094 30.156 25.984 1 96.94 109 ARG B CA 1
ATOM 5729 C C . ARG B 1 109 ? 8.758 29.422 26.031 1 96.94 109 ARG B C 1
ATOM 5731 O O . ARG B 1 109 ? 7.699 30.062 26.047 1 96.94 109 ARG B O 1
ATOM 5738 N N . VAL B 1 110 ? 8.781 28.094 26.047 1 98.19 110 VAL B N 1
ATOM 5739 C CA . VAL B 1 110 ? 7.574 27.281 26.156 1 98.19 110 VAL B CA 1
ATOM 5740 C C . VAL B 1 110 ? 6.871 27.578 27.469 1 98.19 110 VAL B C 1
ATOM 5742 O O . VAL B 1 110 ? 5.645 27.703 27.516 1 98.19 110 VAL B O 1
ATOM 5745 N N . GLN B 1 111 ? 7.629 27.578 28.516 1 97.31 111 GLN B N 1
ATOM 5746 C CA . GLN B 1 111 ? 7.078 27.859 29.828 1 97.31 111 GLN B CA 1
ATOM 5747 C C . GLN B 1 111 ? 6.383 29.219 29.875 1 97.31 111 GLN B C 1
ATOM 5749 O O . GLN B 1 111 ? 5.359 29.375 30.531 1 97.31 111 GLN B O 1
ATOM 5754 N N . GLN B 1 112 ? 6.906 30.156 29.141 1 96 112 GLN B N 1
ATOM 5755 C CA . GLN B 1 112 ? 6.398 31.516 29.156 1 96 112 GLN B CA 1
ATOM 5756 C C . GLN B 1 112 ? 5.129 31.656 28.328 1 96 112 GLN B C 1
ATOM 5758 O O . GLN B 1 112 ? 4.188 32.344 28.719 1 96 112 GLN B O 1
ATOM 5763 N N . TYR B 1 113 ? 5.047 31 27.141 1 97.44 113 TYR B N 1
ATOM 5764 C CA . TYR B 1 113 ? 4.004 31.359 26.188 1 97.44 113 TYR B CA 1
ATOM 5765 C C . TYR B 1 113 ? 3.172 30.141 25.812 1 97.44 113 TYR B C 1
ATOM 5767 O O . TYR B 1 113 ? 2.078 30.266 25.266 1 97.44 113 TYR B O 1
ATOM 5775 N N . GLY B 1 114 ? 3.637 28.938 26.062 1 97.31 114 GLY B N 1
ATOM 5776 C CA . GLY B 1 114 ? 3.068 27.719 25.516 1 97.31 114 GLY B CA 1
ATOM 5777 C C . GLY B 1 114 ? 1.6 27.547 25.844 1 97.31 114 GLY B C 1
ATOM 5778 O O . GLY B 1 114 ? 0.79 27.25 24.969 1 97.31 114 GLY B O 1
ATOM 5779 N N . VAL B 1 115 ? 1.245 27.703 27.094 1 96.81 115 VAL B N 1
ATOM 5780 C CA . VAL B 1 115 ? -0.126 27.516 27.562 1 96.81 115 VAL B CA 1
ATOM 5781 C C . VAL B 1 115 ? -0.993 28.672 27.078 1 96.81 115 VAL B C 1
ATOM 5783 O O . VAL B 1 115 ? -2.133 28.484 26.656 1 96.81 115 VAL B O 1
ATOM 5786 N N . GLN B 1 116 ? -0.473 29.891 27.094 1 96.12 116 GLN B N 1
ATOM 5787 C CA . GLN B 1 116 ? -1.203 31.078 26.688 1 96.12 116 GLN B CA 1
ATOM 5788 C C . GLN B 1 116 ? -1.701 30.969 25.25 1 96.12 116 GLN B C 1
ATOM 5790 O O . GLN B 1 116 ? -2.82 31.391 24.953 1 96.12 116 GLN B O 1
ATOM 5795 N N . TYR B 1 117 ? -0.93 30.422 24.406 1 98.06 117 TYR B N 1
ATOM 5796 C CA . TYR B 1 117 ? -1.269 30.328 23 1 98.06 117 TYR B CA 1
ATOM 5797 C C . TYR B 1 117 ? -1.913 28.984 22.672 1 98.06 117 TYR B C 1
ATOM 5799 O O . TYR B 1 117 ? -2.273 28.734 21.516 1 98.06 117 TYR B O 1
ATOM 5807 N N . GLY B 1 118 ? -2.096 28.141 23.641 1 98.06 118 GLY B N 1
ATOM 5808 C CA . GLY B 1 118 ? -2.721 26.844 23.438 1 98.06 118 GLY B CA 1
ATOM 5809 C C . GLY B 1 118 ? -1.889 25.922 22.562 1 98.06 118 GLY B C 1
ATOM 5810 O O . GLY B 1 118 ? -2.426 25.016 21.906 1 98.06 118 GLY B O 1
ATOM 5811 N N . ILE B 1 119 ? -0.602 26.062 22.547 1 98.5 119 ILE B N 1
ATOM 5812 C CA . ILE B 1 119 ? 0.269 25.406 21.594 1 98.5 119 ILE B CA 1
ATOM 5813 C C . ILE B 1 119 ? 0.687 24.031 22.141 1 98.5 119 ILE B C 1
ATOM 5815 O O . ILE B 1 119 ? 0.88 23.094 21.375 1 98.5 119 ILE B O 1
ATOM 5819 N N . ILE B 1 120 ? 0.76 23.844 23.391 1 98 120 ILE B N 1
ATOM 5820 C CA . ILE B 1 120 ? 1.484 22.688 23.922 1 98 120 ILE B CA 1
ATOM 5821 C C . ILE B 1 120 ? 0.53 21.797 24.703 1 98 120 ILE B C 1
ATOM 5823 O O . ILE B 1 120 ? -0.457 22.266 25.266 1 98 120 ILE B O 1
ATOM 5827 N N . THR B 1 121 ? 0.849 20.516 24.719 1 98.06 121 THR B N 1
ATOM 5828 C CA . THR B 1 121 ? 0.214 19.578 25.641 1 98.06 121 THR B CA 1
ATOM 5829 C C . THR B 1 121 ? 1.134 19.281 26.828 1 98.06 121 THR B C 1
ATOM 5831 O O . THR B 1 121 ? 0.715 19.359 27.984 1 98.06 121 THR B O 1
ATOM 5834 N N . HIS B 1 122 ? 2.465 19 26.516 1 97.81 122 HIS B N 1
ATOM 5835 C CA . HIS B 1 122 ? 3.412 18.703 27.594 1 97.81 122 HIS B CA 1
ATOM 5836 C C . HIS B 1 122 ? 4.82 19.172 27.219 1 97.81 122 HIS B C 1
ATOM 5838 O O . HIS B 1 122 ? 5.238 19.031 26.062 1 97.81 122 HIS B O 1
ATOM 5844 N N . LEU B 1 123 ? 5.461 19.766 28.172 1 98.31 123 LEU B N 1
ATOM 5845 C CA . LEU B 1 123 ? 6.902 20 28.109 1 98.31 123 LEU B CA 1
ATOM 5846 C C . LEU B 1 123 ? 7.648 18.891 28.844 1 98.31 123 LEU B C 1
ATOM 5848 O O . LEU B 1 123 ? 7.422 18.656 30.047 1 98.31 123 LEU B O 1
ATOM 5852 N N . LYS B 1 124 ? 8.508 18.188 28.141 1 97.88 124 LYS B N 1
ATOM 5853 C CA . LYS B 1 124 ? 9.242 17.062 28.703 1 97.88 124 LYS B CA 1
ATOM 5854 C C . LYS B 1 124 ? 10.648 17.469 29.109 1 97.88 124 LYS B C 1
ATOM 5856 O O . LYS B 1 124 ? 11.633 16.844 28.703 1 97.88 124 LYS B O 1
ATOM 5861 N N . TYR B 1 125 ? 10.758 18.391 30.031 1 98.12 125 TYR B N 1
ATOM 5862 C CA . TYR B 1 125 ? 12.023 19.047 30.344 1 98.12 125 TYR B CA 1
ATOM 5863 C C . TYR B 1 125 ? 13 18.062 30.984 1 98.12 125 TYR B C 1
ATOM 5865 O O . TYR B 1 125 ? 14.164 18 30.578 1 98.12 125 TYR B O 1
ATOM 5873 N N . ASP B 1 126 ? 12.578 17.297 31.984 1 97.19 126 ASP B N 1
ATOM 5874 C CA . ASP B 1 126 ? 13.477 16.422 32.719 1 97.19 126 ASP B CA 1
ATOM 5875 C C . ASP B 1 126 ? 14.133 15.391 31.828 1 97.19 126 ASP B C 1
ATOM 5877 O O . ASP B 1 126 ? 15.352 15.188 31.875 1 97.19 126 ASP B O 1
ATOM 5881 N N . GLU B 1 127 ? 13.328 14.805 30.969 1 97.19 127 GLU B N 1
ATOM 5882 C CA . GLU B 1 127 ? 13.867 13.828 30.031 1 97.19 127 GLU B CA 1
ATOM 5883 C C . GLU B 1 127 ? 14.75 14.5 28.984 1 97.19 127 GLU B C 1
ATOM 5885 O O . GLU B 1 127 ? 15.805 13.961 28.625 1 97.19 127 GLU B O 1
ATOM 5890 N N . ALA B 1 128 ? 14.336 15.633 28.547 1 98.56 128 ALA B N 1
ATOM 5891 C CA . ALA B 1 128 ? 15.047 16.344 27.484 1 98.56 128 ALA B CA 1
ATOM 5892 C C . ALA B 1 128 ? 16.406 16.828 27.969 1 98.56 128 ALA B C 1
ATOM 5894 O O . ALA B 1 128 ? 17.391 16.75 27.234 1 98.56 128 ALA B O 1
ATOM 5895 N N . ILE B 1 129 ? 16.453 17.328 29.172 1 98.5 129 ILE B N 1
ATOM 5896 C CA . ILE B 1 129 ? 17.703 17.891 29.688 1 98.5 129 ILE B CA 1
ATOM 5897 C C . ILE B 1 129 ? 18.719 16.781 29.891 1 98.5 129 ILE B C 1
ATOM 5899 O O . ILE B 1 129 ? 19.922 16.984 29.672 1 98.5 129 ILE B O 1
ATOM 5903 N N . GLU B 1 130 ? 18.281 15.625 30.344 1 98.44 130 GLU B N 1
ATOM 5904 C CA . GLU B 1 130 ? 19.188 14.484 30.484 1 98.44 130 GLU B CA 1
ATOM 5905 C C . GLU B 1 130 ? 19.703 14.031 29.125 1 98.44 130 GLU B C 1
ATOM 5907 O O . GLU B 1 130 ? 20.891 13.711 29 1 98.44 130 GLU B O 1
ATOM 5912 N N . ALA B 1 131 ? 18.844 13.953 28.141 1 98.56 131 ALA B N 1
ATOM 5913 C CA . ALA B 1 131 ? 19.266 13.609 26.797 1 98.56 131 ALA B CA 1
ATOM 5914 C C . ALA B 1 131 ? 20.281 14.625 26.25 1 98.56 131 ALA B C 1
ATOM 5916 O O . ALA B 1 131 ? 21.234 14.258 25.578 1 98.56 131 ALA B O 1
ATOM 5917 N N . ALA B 1 132 ? 20.047 15.883 26.562 1 98.75 132 ALA B N 1
ATOM 5918 C CA . ALA B 1 132 ? 20.938 16.953 26.109 1 98.75 132 ALA B CA 1
ATOM 5919 C C . ALA B 1 132 ? 22.328 16.797 26.734 1 98.75 132 ALA B C 1
ATOM 5921 O O . ALA B 1 132 ? 23.328 16.984 26.047 1 98.75 132 ALA B O 1
ATOM 5922 N N . LYS B 1 133 ? 22.391 16.484 28.016 1 98.62 133 LYS B N 1
ATOM 5923 C CA . LYS B 1 133 ? 23.656 16.25 28.703 1 98.62 133 LYS B CA 1
ATOM 5924 C C . LYS B 1 133 ? 24.438 15.117 28.031 1 98.62 133 LYS B C 1
ATOM 5926 O O . LYS B 1 133 ? 25.641 15.211 27.844 1 98.62 133 LYS B O 1
ATOM 5931 N N . GLU B 1 134 ? 23.703 14.109 27.734 1 98.44 134 GLU B N 1
ATOM 5932 C CA . GLU B 1 134 ? 24.328 12.969 27.062 1 98.44 134 GLU B CA 1
ATOM 5933 C C . GLU B 1 134 ? 24.875 13.367 25.703 1 98.44 134 GLU B C 1
ATOM 5935 O O . GLU B 1 134 ? 25.969 12.953 25.328 1 98.44 134 GLU B O 1
ATOM 5940 N N . CYS B 1 135 ? 24.156 14.109 24.938 1 98.44 135 CYS B N 1
ATOM 5941 C CA . CYS B 1 135 ? 24.609 14.562 23.641 1 98.44 135 CYS B CA 1
ATOM 5942 C C . CYS B 1 135 ? 25.859 15.422 23.766 1 98.44 135 CYS B C 1
ATOM 5944 O O . CYS B 1 135 ? 26.797 15.289 22.969 1 98.44 135 CYS B O 1
ATOM 5946 N N . ASP B 1 136 ? 25.844 16.297 24.734 1 98.31 136 ASP B N 1
ATOM 5947 C CA . ASP B 1 136 ? 27 17.141 24.938 1 98.31 136 ASP B CA 1
ATOM 5948 C C . ASP B 1 136 ? 28.234 16.328 25.344 1 98.31 136 ASP B C 1
ATOM 5950 O O . ASP B 1 136 ? 29.344 16.609 24.906 1 98.31 136 ASP B O 1
ATOM 5954 N N . ARG B 1 137 ? 28 15.328 26.172 1 98.12 137 ARG B N 1
ATOM 5955 C CA . ARG B 1 137 ? 29.094 14.43 26.531 1 98.12 137 ARG B CA 1
ATOM 5956 C C . ARG B 1 137 ? 29.656 13.727 25.312 1 98.12 137 ARG B C 1
ATOM 5958 O O . ARG B 1 137 ? 30.875 13.703 25.109 1 98.12 137 ARG B O 1
ATOM 5965 N N . LEU B 1 138 ? 28.797 13.211 24.484 1 97.38 138 LEU B N 1
ATOM 5966 C CA . LEU B 1 138 ? 29.219 12.492 23.297 1 97.38 138 LEU B CA 1
ATOM 5967 C C . LEU B 1 138 ? 29.953 13.414 22.328 1 97.38 138 LEU B C 1
ATOM 5969 O O . LEU B 1 138 ? 30.875 13 21.625 1 97.38 138 LEU B O 1
ATOM 5973 N N . ARG B 1 139 ? 29.484 14.633 22.281 1 96.69 139 ARG B N 1
ATOM 5974 C CA . ARG B 1 139 ? 30.156 15.609 21.422 1 96.69 139 ARG B CA 1
ATOM 5975 C C . ARG B 1 139 ? 31.562 15.898 21.922 1 96.69 139 ARG B C 1
ATOM 5977 O O . ARG B 1 139 ? 32.5 16.031 21.125 1 96.69 139 ARG B O 1
ATOM 5984 N N . GLN B 1 140 ? 31.703 15.984 23.156 1 95.94 140 GLN B N 1
ATOM 5985 C CA . GLN B 1 140 ? 33.031 16.203 23.75 1 95.94 140 GLN B CA 1
ATOM 5986 C C . GLN B 1 140 ? 33.969 15.023 23.453 1 95.94 140 GLN B C 1
ATOM 5988 O O . GLN B 1 140 ? 35.156 15.211 23.281 1 95.94 140 GLN B O 1
ATOM 5993 N N . GLU B 1 141 ? 33.375 13.891 23.297 1 96.69 141 GLU B N 1
ATOM 5994 C CA . GLU B 1 141 ? 34.125 12.68 23.016 1 96.69 141 GLU B CA 1
ATOM 5995 C C . GLU B 1 141 ? 34.312 12.477 21.516 1 96.69 141 GLU B C 1
ATOM 5997 O O . GLU B 1 141 ? 34.844 11.461 21.078 1 96.69 141 GLU B O 1
ATOM 6002 N N . ASN B 1 142 ? 33.875 13.32 20.797 1 94.62 142 ASN B N 1
ATOM 6003 C CA . ASN B 1 142 ? 33.969 13.266 19.344 1 94.62 142 ASN B CA 1
ATOM 6004 C C . ASN B 1 142 ? 33.312 12 18.781 1 94.62 142 ASN B C 1
ATOM 6006 O O . ASN B 1 142 ? 33.906 11.312 17.953 1 94.62 142 ASN B O 1
ATOM 6010 N N . SER B 1 143 ? 32.219 11.719 19.375 1 94.12 143 SER B N 1
ATOM 6011 C CA . SER B 1 143 ? 31.469 10.555 18.906 1 94.12 143 SER B CA 1
ATOM 6012 C C . SER B 1 143 ? 31.047 10.734 17.453 1 94.12 143 SER B C 1
ATOM 6014 O O . SER B 1 143 ? 30.641 11.828 17.047 1 94.12 143 SER B O 1
ATOM 6016 N N . PRO B 1 144 ? 31.078 9.633 16.656 1 91.5 144 PRO B N 1
ATOM 6017 C CA . PRO B 1 144 ? 30.594 9.703 15.281 1 91.5 144 PRO B CA 1
ATOM 6018 C C . PRO B 1 144 ? 29.109 10.023 15.195 1 91.5 144 PRO B C 1
ATOM 6020 O O . PRO B 1 144 ? 28.625 10.492 14.164 1 91.5 144 PRO B O 1
ATOM 6023 N N . LEU B 1 145 ? 28.359 9.883 16.203 1 90.56 145 LEU B N 1
ATOM 6024 C CA . LEU B 1 145 ? 26.938 10.164 16.25 1 90.56 145 LEU B CA 1
ATOM 6025 C C . LEU B 1 145 ? 26.672 11.648 16.031 1 90.56 145 LEU B C 1
ATOM 6027 O O . LEU B 1 145 ? 25.562 12.039 15.656 1 90.56 145 LEU B O 1
ATOM 6031 N N . CYS B 1 146 ? 27.656 12.43 16.281 1 93.31 146 CYS B N 1
ATOM 6032 C CA . CYS B 1 146 ? 27.5 13.883 16.172 1 93.31 146 CYS B CA 1
ATOM 6033 C C . CYS B 1 146 ? 27.219 14.297 14.742 1 93.31 146 CYS B C 1
ATOM 6035 O O . CYS B 1 146 ? 26.719 15.398 14.5 1 93.31 146 CYS B O 1
ATOM 6037 N N . GLN B 1 147 ? 27.469 13.305 13.82 1 91.06 147 GLN B N 1
ATOM 6038 C CA . GLN B 1 147 ? 27.297 13.625 12.414 1 91.06 147 GLN B CA 1
ATOM 6039 C C . GLN B 1 147 ? 25.859 13.352 11.953 1 91.06 147 GLN B C 1
ATOM 6041 O O . GLN B 1 147 ? 25.453 13.781 10.875 1 91.06 147 GLN B O 1
ATOM 6046 N N . LEU B 1 148 ? 25.109 12.766 12.797 1 93.38 148 LEU B N 1
ATOM 6047 C CA . LEU B 1 148 ? 23.719 12.461 12.43 1 93.38 148 LEU B CA 1
ATOM 6048 C C . LEU B 1 148 ? 22.906 13.742 12.289 1 93.38 148 LEU B C 1
ATOM 6050 O O . LEU B 1 148 ? 23.188 14.742 12.953 1 93.38 148 LEU B O 1
ATOM 6054 N N . PRO B 1 149 ? 21.891 13.727 11.508 1 95.31 149 PRO B N 1
ATOM 6055 C CA . PRO B 1 149 ? 21.234 14.938 11.031 1 95.31 149 PRO B CA 1
ATOM 6056 C C . PRO B 1 149 ? 20.641 15.773 12.164 1 95.31 149 PRO B C 1
ATOM 6058 O O . PRO B 1 149 ? 20.672 17.016 12.102 1 95.31 149 PRO B O 1
ATOM 6061 N N . LEU B 1 150 ? 20.078 15.164 13.219 1 97.62 150 LEU B N 1
ATOM 6062 C CA . LEU B 1 150 ? 19.359 15.922 14.234 1 97.62 150 LEU B CA 1
ATOM 6063 C C . LEU B 1 150 ? 20 15.742 15.602 1 97.62 150 LEU B C 1
ATOM 6065 O O . LEU B 1 150 ? 19.359 15.977 16.625 1 97.62 150 LEU B O 1
ATOM 6069 N N . PHE B 1 151 ? 21.281 15.375 15.602 1 97.31 151 PHE B N 1
ATOM 6070 C CA . PHE B 1 151 ? 21.984 15.07 16.844 1 97.31 151 PHE B CA 1
ATOM 6071 C C . PHE B 1 151 ? 22.062 16.297 17.734 1 97.31 151 PHE B C 1
ATOM 6073 O O . PHE B 1 151 ? 22.609 17.328 17.328 1 97.31 151 PHE B O 1
ATOM 6080 N N . GLY B 1 152 ? 21.484 16.172 18.906 1 98.56 152 GLY B N 1
ATOM 6081 C CA . GLY B 1 152 ? 21.594 17.203 19.922 1 98.56 152 GLY B CA 1
ATOM 6082 C C . GLY B 1 152 ? 20.578 18.328 19.734 1 98.56 152 GLY B C 1
ATOM 6083 O O . GLY B 1 152 ? 20.641 19.344 20.422 1 98.56 152 GLY B O 1
ATOM 6084 N N . ILE B 1 153 ? 19.672 18.156 18.828 1 98.81 153 ILE B N 1
ATOM 6085 C CA . ILE B 1 153 ? 18.703 19.188 18.516 1 98.81 153 ILE B CA 1
ATOM 6086 C C . ILE B 1 153 ? 17.391 18.906 19.234 1 98.81 153 ILE B C 1
ATOM 6088 O O . ILE B 1 153 ? 16.828 17.812 19.109 1 98.81 153 ILE B O 1
ATOM 6092 N N . PRO B 1 154 ? 16.859 19.844 20.078 1 98.88 154 PRO B N 1
ATOM 6093 C CA . PRO B 1 154 ? 15.492 19.672 20.594 1 98.88 154 PRO B CA 1
ATOM 6094 C C . PRO B 1 154 ? 14.438 19.781 19.5 1 98.88 154 PRO B C 1
ATOM 6096 O O . PRO B 1 154 ? 14.516 20.656 18.641 1 98.88 154 PRO B O 1
ATOM 6099 N N . ILE B 1 155 ? 13.477 18.875 19.484 1 98.88 155 ILE B N 1
ATOM 6100 C CA . ILE B 1 155 ? 12.422 18.891 18.484 1 98.88 155 ILE B CA 1
ATOM 6101 C C . ILE B 1 155 ? 11.062 18.703 19.156 1 98.88 155 ILE B C 1
ATOM 6103 O O . ILE B 1 155 ? 10.984 18.203 20.281 1 98.88 155 ILE B O 1
ATOM 6107 N N . SER B 1 156 ? 10.016 19.188 18.516 1 98.88 156 SER B N 1
ATOM 6108 C CA . SER B 1 156 ? 8.656 18.969 19 1 98.88 156 SER B CA 1
ATOM 6109 C C . SER B 1 156 ? 7.992 17.797 18.281 1 98.88 156 SER B C 1
ATOM 6111 O O . SER B 1 156 ? 8.398 17.438 17.172 1 98.88 156 SER B O 1
ATOM 6113 N N . MET B 1 157 ? 7.02 17.188 18.953 1 98.5 157 MET B N 1
ATOM 6114 C CA . MET B 1 157 ? 6.254 16.078 18.406 1 98.5 157 MET B CA 1
ATOM 6115 C C . MET B 1 157 ? 4.754 16.328 18.547 1 98.5 157 MET B C 1
ATOM 6117 O O . MET B 1 157 ? 4.27 16.625 19.641 1 98.5 157 MET B O 1
ATOM 6121 N N . LYS B 1 158 ? 4.023 16.188 17.406 1 98.19 158 LYS B N 1
ATOM 6122 C CA . LYS B 1 158 ? 2.566 16.141 17.484 1 98.19 158 LYS B CA 1
ATOM 6123 C C . LYS B 1 158 ? 2.115 15.094 18.5 1 98.19 158 LYS B C 1
ATOM 6125 O O . LYS B 1 158 ? 2.676 14 18.578 1 98.19 158 LYS B O 1
ATOM 6130 N N . GLU B 1 159 ? 1.172 15.445 19.312 1 97.19 159 GLU B N 1
ATOM 6131 C CA . GLU B 1 159 ? 0.865 14.609 20.469 1 97.19 159 GLU B CA 1
ATOM 6132 C C . GLU B 1 159 ? 0.276 13.273 20.031 1 97.19 159 GLU B C 1
ATOM 6134 O O . GLU B 1 159 ? 0.051 12.391 20.859 1 97.19 159 GLU B O 1
ATOM 6139 N N . THR B 1 160 ? -0.012 13.078 18.703 1 97.19 160 THR B N 1
ATOM 6140 C CA . THR B 1 160 ? -0.526 11.805 18.203 1 97.19 160 THR B CA 1
ATOM 6141 C C . THR B 1 160 ? 0.592 10.766 18.109 1 97.19 160 THR B C 1
ATOM 6143 O O . THR B 1 160 ? 0.329 9.578 17.953 1 97.19 160 THR B O 1
ATOM 6146 N N . PHE B 1 161 ? 1.818 11.156 18.141 1 97.19 161 PHE B N 1
ATOM 6147 C CA . PHE B 1 161 ? 2.932 10.227 18.234 1 97.19 161 PHE B CA 1
ATOM 6148 C C . PHE B 1 161 ? 3.068 9.688 19.656 1 97.19 161 PHE B C 1
ATOM 6150 O O . PHE B 1 161 ? 3.168 10.461 20.609 1 97.19 161 PHE B O 1
ATOM 6157 N N . GLU B 1 162 ? 3.148 8.422 19.797 1 97.06 162 GLU B N 1
ATOM 6158 C CA . GLU B 1 162 ? 3.25 7.84 21.125 1 97.06 162 GLU B CA 1
ATOM 6159 C C . GLU B 1 162 ? 4.625 8.094 21.734 1 97.06 162 GLU B C 1
ATOM 6161 O O . GLU B 1 162 ? 5.648 7.855 21.094 1 97.06 162 GLU B O 1
ATOM 6166 N N . GLU B 1 163 ? 4.633 8.617 22.891 1 97.44 163 GLU B N 1
ATOM 6167 C CA . GLU B 1 163 ? 5.844 8.828 23.672 1 97.44 163 GLU B CA 1
ATOM 6168 C C . GLU B 1 163 ? 5.699 8.234 25.078 1 97.44 163 GLU B C 1
ATOM 6170 O O . GLU B 1 163 ? 4.688 8.445 25.75 1 97.44 163 GLU B O 1
ATOM 6175 N N . LYS B 1 164 ? 6.68 7.516 25.438 1 97 164 LYS B N 1
ATOM 6176 C CA . LYS B 1 164 ? 6.648 6.824 26.734 1 97 164 LYS B CA 1
ATOM 6177 C C . LYS B 1 164 ? 6.402 7.797 27.875 1 97 164 LYS B C 1
ATOM 6179 O O . LYS B 1 164 ? 7.074 8.828 27.984 1 97 164 LYS B O 1
ATOM 6184 N N . GLY B 1 165 ? 5.41 7.48 28.688 1 96.69 165 GLY B N 1
ATOM 6185 C CA . GLY B 1 165 ? 5.168 8.242 29.906 1 96.69 165 GLY B CA 1
ATOM 6186 C C . GLY B 1 165 ? 4.184 9.383 29.703 1 96.69 165 GLY B C 1
ATOM 6187 O O . GLY B 1 165 ? 3.807 10.047 30.672 1 96.69 165 GLY B O 1
ATOM 6188 N N . TYR B 1 166 ? 3.682 9.633 28.547 1 96.81 166 TYR B N 1
ATOM 6189 C CA . TYR B 1 166 ? 2.768 10.734 28.266 1 96.81 166 TYR B CA 1
ATOM 6190 C C . TYR B 1 166 ? 1.522 10.234 27.547 1 96.81 166 TYR B C 1
ATOM 6192 O O . TYR B 1 166 ? 1.565 9.211 26.844 1 96.81 166 TYR B O 1
ATOM 6200 N N . PRO B 1 167 ? 0.46 10.945 27.703 1 96.19 167 PRO B N 1
ATOM 6201 C CA . PRO B 1 167 ? -0.76 10.539 27 1 96.19 167 PRO B CA 1
ATOM 6202 C C . PRO B 1 167 ? -0.803 11.031 25.562 1 96.19 167 PRO B C 1
ATOM 6204 O O . PRO B 1 167 ? -0.285 12.109 25.25 1 96.19 167 PRO B O 1
ATOM 6207 N N . SER B 1 168 ? -1.312 10.242 24.719 1 95.81 168 SER B N 1
ATOM 6208 C CA . SER B 1 168 ? -1.778 10.672 23.406 1 95.81 168 SER B CA 1
ATOM 6209 C C . SER B 1 168 ? -3.297 10.812 23.375 1 95.81 168 SER B C 1
ATOM 6211 O O . SER B 1 168 ? -4.004 9.883 22.984 1 95.81 168 SER B O 1
ATOM 6213 N N . THR B 1 169 ? -3.764 11.992 23.672 1 96.56 169 THR B N 1
ATOM 6214 C CA . THR B 1 169 ? -5.191 12.195 23.875 1 96.56 169 THR B CA 1
ATOM 6215 C C . THR B 1 169 ? -5.922 12.344 22.547 1 96.56 169 THR B C 1
ATOM 6217 O O . THR B 1 169 ? -7.129 12.117 22.469 1 96.56 169 THR B O 1
ATOM 6220 N N . VAL B 1 170 ? -5.246 12.836 21.578 1 97 170 VAL B N 1
ATOM 6221 C CA . VAL B 1 170 ? -5.816 13.164 20.281 1 97 170 VAL B CA 1
ATOM 6222 C C . VAL B 1 170 ? -6.918 14.211 20.453 1 97 170 VAL B C 1
ATOM 6224 O O . VAL B 1 170 ? -7.949 14.148 19.781 1 97 170 VAL B O 1
ATOM 6227 N N . GLY B 1 171 ? -6.758 15.039 21.406 1 96.81 171 GLY B N 1
ATOM 6228 C CA . GLY B 1 171 ? -7.73 16.078 21.688 1 96.81 171 GLY B CA 1
ATOM 6229 C C . GLY B 1 171 ? -9.008 15.555 22.312 1 96.81 171 GLY B C 1
ATOM 6230 O O . GLY B 1 171 ? -10 16.281 22.422 1 96.81 171 GLY B O 1
ATOM 6231 N N . SER B 1 172 ? -9.102 14.305 22.703 1 96.38 172 SER B N 1
ATOM 6232 C CA . SER B 1 172 ? -10.266 13.695 23.344 1 96.38 172 SER B CA 1
ATOM 6233 C C . SER B 1 172 ? -10.148 13.727 24.859 1 96.38 172 SER B C 1
ATOM 6235 O O . SER B 1 172 ? -9.133 13.305 25.406 1 96.38 172 SER B O 1
ATOM 6237 N N . SER B 1 173 ? -11.234 14.125 25.562 1 94.44 173 SER B N 1
ATOM 6238 C CA . SER B 1 173 ? -11.258 14.273 27.016 1 94.44 173 SER B CA 1
ATOM 6239 C C . SER B 1 173 ? -11.172 12.914 27.719 1 94.44 173 SER B C 1
ATOM 6241 O O . SER B 1 173 ? -10.711 12.828 28.859 1 94.44 173 SER B O 1
ATOM 6243 N N . PHE B 1 174 ? -11.516 11.852 27.078 1 92.12 174 PHE B N 1
ATOM 6244 C CA . PHE B 1 174 ? -11.578 10.547 27.734 1 92.12 174 PHE B CA 1
ATOM 6245 C C . PHE B 1 174 ? -10.242 9.82 27.609 1 92.12 174 PHE B C 1
ATOM 6247 O O . PHE B 1 174 ? -10.055 8.742 28.188 1 92.12 174 PHE B O 1
ATOM 6254 N N . ARG B 1 175 ? -9.297 10.469 26.969 1 94.94 175 ARG B N 1
ATOM 6255 C CA . ARG B 1 175 ? -8.016 9.797 26.75 1 94.94 175 ARG B CA 1
ATOM 6256 C C . ARG B 1 175 ? -6.906 10.461 27.562 1 94.94 175 ARG B C 1
ATOM 6258 O O . ARG B 1 175 ? -5.727 10.164 27.375 1 94.94 175 ARG B O 1
ATOM 6265 N N . ILE B 1 176 ? -7.211 11.281 28.484 1 95.19 176 ILE B N 1
ATOM 6266 C CA . ILE B 1 176 ? -6.223 12.031 29.25 1 95.19 176 ILE B CA 1
ATOM 6267 C C . ILE B 1 176 ? -5.41 11.078 30.125 1 95.19 176 ILE B C 1
ATOM 6269 O O . ILE B 1 176 ? -4.293 11.398 30.531 1 95.19 176 ILE B O 1
ATOM 6273 N N . ASN B 1 177 ? -5.918 9.836 30.391 1 92 177 ASN B N 1
ATOM 6274 C CA . ASN B 1 177 ? -5.234 8.883 31.266 1 92 177 ASN B CA 1
ATOM 6275 C C . ASN B 1 177 ? -4.621 7.738 30.469 1 92 177 ASN B C 1
ATOM 6277 O O . ASN B 1 177 ? -4.148 6.758 31.047 1 92 177 ASN B O 1
ATOM 6281 N N . ARG B 1 178 ? -4.664 7.836 29.203 1 92.25 178 ARG B N 1
ATOM 6282 C CA . ARG B 1 178 ? -4.07 6.793 28.375 1 92.25 178 ARG B CA 1
ATOM 6283 C C . ARG B 1 178 ? -2.592 7.074 28.125 1 92.25 178 ARG B C 1
ATOM 6285 O O . ARG B 1 178 ? -2.217 7.535 27.047 1 92.25 178 ARG B O 1
ATOM 6292 N N . ILE B 1 179 ? -1.797 6.598 29.016 1 95.81 179 ILE B N 1
ATOM 6293 C CA . ILE B 1 179 ? -0.365 6.875 28.984 1 95.81 179 ILE B CA 1
ATOM 6294 C C . ILE B 1 179 ? 0.346 5.816 28.156 1 95.81 179 ILE B C 1
ATOM 6296 O O . ILE B 1 179 ? 0.137 4.617 28.344 1 95.81 179 ILE B O 1
ATOM 6300 N N . SER B 1 180 ? 1.122 6.238 27.219 1 96.12 180 SER B N 1
ATOM 6301 C CA . SER B 1 180 ? 1.883 5.312 26.391 1 96.12 180 SER B CA 1
ATOM 6302 C C . SER B 1 180 ? 2.955 4.594 27.203 1 96.12 180 SER B C 1
ATOM 6304 O O . SER B 1 180 ? 3.682 5.227 27.984 1 96.12 180 SER B O 1
ATOM 6306 N N . GLU B 1 181 ? 3.109 3.307 27.016 1 94.38 181 GLU B N 1
ATOM 6307 C CA . GLU B 1 181 ? 4.07 2.494 27.766 1 94.38 181 GLU B CA 1
ATOM 6308 C C . GLU B 1 181 ? 5.441 2.51 27.094 1 94.38 181 GLU B C 1
ATOM 6310 O O . GLU B 1 181 ? 6.457 2.26 27.734 1 94.38 181 GLU B O 1
ATOM 6315 N N . GLU B 1 182 ? 5.457 2.754 25.859 1 94.06 182 GLU B N 1
ATOM 6316 C CA . GLU B 1 182 ? 6.699 2.805 25.094 1 94.06 182 GLU B CA 1
ATOM 6317 C C . GLU B 1 182 ? 6.652 3.912 24.047 1 94.06 182 GLU B C 1
ATOM 6319 O O . GLU B 1 182 ? 5.582 4.434 23.719 1 94.06 182 GLU B O 1
ATOM 6324 N N . ASP B 1 183 ? 7.82 4.27 23.578 1 95.31 183 ASP B N 1
ATOM 6325 C CA . ASP B 1 183 ? 7.898 5.199 22.453 1 95.31 183 ASP B CA 1
ATOM 6326 C C . ASP B 1 183 ? 7.43 4.535 21.172 1 95.31 183 ASP B C 1
ATOM 6328 O O . ASP B 1 183 ? 7.738 3.369 20.906 1 95.31 183 ASP B O 1
ATOM 6332 N N . GLY B 1 184 ? 6.605 5.273 20.469 1 93.12 184 GLY B N 1
ATOM 6333 C CA . GLY B 1 184 ? 6.359 4.816 19.109 1 93.12 184 GLY B CA 1
ATOM 6334 C C . GLY B 1 184 ? 7.613 4.766 18.266 1 93.12 184 GLY B C 1
ATOM 6335 O O . GLY B 1 184 ? 8.617 5.402 18.594 1 93.12 184 GLY B O 1
ATOM 6336 N N . PHE B 1 185 ? 7.539 4.109 17.156 1 90.31 185 PHE B N 1
ATOM 6337 C CA . PHE B 1 185 ? 8.734 3.828 16.359 1 90.31 185 PHE B CA 1
ATOM 6338 C C . PHE B 1 185 ? 9.344 5.117 15.82 1 90.31 185 PHE B C 1
ATOM 6340 O O . PHE B 1 185 ? 10.562 5.262 15.781 1 90.31 185 PHE B O 1
ATOM 6347 N N . CYS B 1 186 ? 8.555 6.02 15.336 1 91.06 186 CYS B N 1
ATOM 6348 C CA . CYS B 1 186 ? 9.07 7.285 14.836 1 91.06 186 CYS B CA 1
ATOM 6349 C C . CYS B 1 186 ? 9.883 8.008 15.906 1 91.06 186 CYS B C 1
ATOM 6351 O O . CYS B 1 186 ? 10.969 8.516 15.625 1 91.06 186 CYS B O 1
ATOM 6353 N N . VAL B 1 187 ? 9.352 8.031 17.094 1 94.88 187 VAL B N 1
ATOM 6354 C CA . VAL B 1 187 ? 10.023 8.68 18.219 1 94.88 187 VAL B CA 1
ATOM 6355 C C . VAL B 1 187 ? 11.32 7.93 18.547 1 94.88 187 VAL B C 1
ATOM 6357 O O . VAL B 1 187 ? 12.359 8.555 18.766 1 94.88 187 VAL B O 1
ATOM 6360 N N . LYS B 1 188 ? 11.273 6.621 18.531 1 92.31 188 LYS B N 1
ATOM 6361 C CA . LYS B 1 188 ? 12.461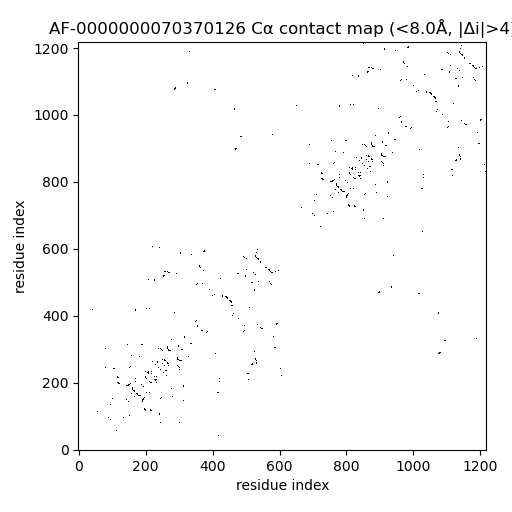 5.809 18.781 1 92.31 188 LYS B CA 1
ATOM 6362 C C . LYS B 1 188 ? 13.555 6.113 17.766 1 92.31 188 LYS B C 1
ATOM 6364 O O . LYS B 1 188 ? 14.727 6.23 18.125 1 92.31 188 LYS B O 1
ATOM 6369 N N . LEU B 1 189 ? 13.141 6.207 16.594 1 90.25 189 LEU B N 1
ATOM 6370 C CA . LEU B 1 189 ? 14.086 6.465 15.516 1 90.25 189 LEU B CA 1
ATOM 6371 C C . LEU B 1 189 ? 14.742 7.828 15.68 1 90.25 189 LEU B C 1
ATOM 6373 O O . LEU B 1 189 ? 15.953 7.969 15.492 1 90.25 189 LEU B O 1
ATOM 6377 N N . LEU B 1 190 ? 13.969 8.797 15.992 1 94.06 190 LEU B N 1
ATOM 6378 C CA . LEU B 1 190 ? 14.492 10.141 16.188 1 94.06 190 LEU B CA 1
ATOM 6379 C C . LEU B 1 190 ? 15.414 10.203 17.391 1 94.06 190 LEU B C 1
ATOM 6381 O O . LEU B 1 190 ? 16.516 10.758 17.312 1 94.06 190 LEU B O 1
ATOM 6385 N N . LYS B 1 191 ? 15.031 9.594 18.453 1 94.69 191 LYS B N 1
ATOM 6386 C CA . LYS B 1 191 ? 15.844 9.578 19.672 1 94.69 191 LYS B CA 1
ATOM 6387 C C . LYS B 1 191 ? 17.156 8.828 19.453 1 94.69 191 LYS B C 1
ATOM 6389 O O . LYS B 1 191 ? 18.203 9.258 19.922 1 94.69 191 LYS B O 1
ATOM 6394 N N . SER B 1 192 ? 17.078 7.727 18.766 1 90.81 192 SER B N 1
ATOM 6395 C CA . SER B 1 192 ? 18.281 6.918 18.516 1 90.81 192 SER B CA 1
ATOM 6396 C C . SER B 1 192 ? 19.312 7.684 17.688 1 90.81 192 SER B C 1
ATOM 6398 O O . SER B 1 192 ? 20.5 7.41 17.781 1 90.81 192 SER B O 1
ATOM 6400 N N . GLY B 1 193 ? 18.812 8.648 16.953 1 91.94 193 GLY B N 1
ATOM 6401 C CA . GLY B 1 193 ? 19.703 9.484 16.172 1 91.94 193 GLY B CA 1
ATOM 6402 C C . GLY B 1 193 ? 20.188 10.719 16.922 1 91.94 193 GLY B C 1
ATOM 6403 O O . GLY B 1 193 ? 20.891 11.555 16.359 1 91.94 193 GLY B O 1
ATOM 6404 N N . GLY B 1 194 ? 19.75 10.836 18.109 1 95.19 194 GLY B N 1
ATOM 6405 C CA . GLY B 1 194 ? 20.25 11.906 18.969 1 95.19 194 GLY B CA 1
ATOM 6406 C C . GLY B 1 194 ? 19.328 13.109 19.016 1 95.19 194 GLY B C 1
ATOM 6407 O O . GLY B 1 194 ? 19.609 14.094 19.703 1 95.19 194 GLY B O 1
ATOM 6408 N N . ALA B 1 195 ? 18.25 13.07 18.266 1 97.81 195 ALA B N 1
ATOM 6409 C CA . ALA B 1 195 ? 17.25 14.125 18.422 1 97.81 195 ALA B CA 1
ATOM 6410 C C . ALA B 1 195 ? 16.688 14.117 19.844 1 97.81 195 ALA B C 1
ATOM 6412 O O . ALA B 1 195 ? 16.625 13.07 20.5 1 97.81 195 ALA B O 1
ATOM 6413 N N . ILE B 1 196 ? 16.219 15.25 20.266 1 98.81 196 ILE B N 1
ATOM 6414 C CA . ILE B 1 196 ? 15.742 15.375 21.641 1 98.81 196 ILE B CA 1
ATOM 6415 C C . ILE B 1 196 ? 14.289 15.836 21.641 1 98.81 196 ILE B C 1
ATOM 6417 O O . ILE B 1 196 ? 14.008 17.031 21.734 1 98.81 196 ILE B O 1
ATOM 6421 N N . PRO B 1 197 ? 13.359 14.875 21.562 1 98.62 197 PRO B N 1
ATOM 6422 C CA . PRO B 1 197 ? 11.961 15.281 21.719 1 98.62 197 PRO B CA 1
ATOM 6423 C C . PRO B 1 197 ? 11.664 15.898 23.078 1 98.62 197 PRO B C 1
ATOM 6425 O O . PRO B 1 197 ? 11.68 15.195 24.094 1 98.62 197 PRO B O 1
ATOM 6428 N N . PHE B 1 198 ? 11.367 17.25 23.094 1 98.75 198 PHE B N 1
ATOM 6429 C CA . PHE B 1 198 ? 11.242 17.922 24.375 1 98.75 198 PHE B CA 1
ATOM 6430 C C . PHE B 1 198 ? 9.852 18.531 24.547 1 98.75 198 PHE B C 1
ATOM 6432 O O . PHE B 1 198 ? 9.461 18.922 25.641 1 98.75 198 PHE B O 1
ATOM 6439 N N . LEU B 1 199 ? 9.109 18.609 23.5 1 98.81 199 LEU B N 1
ATOM 6440 C CA . LEU B 1 199 ? 7.84 19.328 23.484 1 98.81 199 LEU B CA 1
ATOM 6441 C C . LEU B 1 199 ? 6.773 18.531 22.75 1 98.81 199 LEU B C 1
ATOM 6443 O O . LEU B 1 199 ? 7.004 18.062 21.625 1 98.81 199 LEU B O 1
ATOM 6447 N N . ARG B 1 200 ? 5.625 18.312 23.359 1 98.5 200 ARG B N 1
ATOM 6448 C CA . ARG B 1 200 ? 4.453 17.75 22.703 1 98.5 200 ARG B CA 1
ATOM 6449 C C . ARG B 1 200 ? 3.434 18.828 22.359 1 98.5 200 ARG B C 1
ATOM 6451 O O . ARG B 1 200 ? 3.191 19.734 23.172 1 98.5 200 ARG B O 1
ATOM 6458 N N . THR B 1 201 ? 2.842 18.734 21.188 1 98.81 201 THR B N 1
ATOM 6459 C CA . THR B 1 201 ? 2.072 19.875 20.688 1 98.81 201 THR B CA 1
ATOM 6460 C C . THR B 1 201 ? 0.604 19.5 20.516 1 98.81 201 THR B C 1
ATOM 6462 O O . THR B 1 201 ? 0.279 18.328 20.312 1 98.81 201 THR B O 1
ATOM 6465 N N . ASN B 1 202 ? -0.245 20.484 20.516 1 98.69 202 ASN B N 1
ATOM 6466 C CA . ASN B 1 202 ? -1.7 20.375 20.547 1 98.69 202 ASN B CA 1
ATOM 6467 C C . ASN B 1 202 ? -2.268 20.047 19.172 1 98.69 202 ASN B C 1
ATOM 6469 O O . ASN B 1 202 ? -1.59 20.219 18.156 1 98.69 202 ASN B O 1
ATOM 6473 N N . VAL B 1 203 ? -3.531 19.469 19.141 1 98.62 203 VAL B N 1
ATOM 6474 C CA . VAL B 1 203 ? -4.242 19.031 17.953 1 98.62 203 VAL B CA 1
ATOM 6475 C C . VAL B 1 203 ? -5.73 19.328 18.094 1 98.62 203 VAL B C 1
ATOM 6477 O O . VAL B 1 203 ? -6.207 19.641 19.188 1 98.62 203 VAL B O 1
ATOM 6480 N N . PRO B 1 204 ? -6.492 19.344 17.016 1 98.25 204 PRO B N 1
ATOM 6481 C CA . PRO B 1 204 ? -7.945 19.375 17.188 1 98.25 204 PRO B CA 1
ATOM 6482 C C . PRO B 1 204 ? -8.5 18.078 17.75 1 98.25 204 PRO B C 1
ATOM 6484 O O . PRO B 1 204 ? -7.816 17.047 17.734 1 98.25 204 PRO B O 1
ATOM 6487 N N . GLN B 1 205 ? -9.758 18.172 18.203 1 97.75 205 GLN B N 1
ATOM 6488 C CA . GLN B 1 205 ? -10.422 16.953 18.656 1 97.75 205 GLN B CA 1
ATOM 6489 C C . GLN B 1 205 ? -10.398 15.883 17.562 1 97.75 205 GLN B C 1
ATOM 6491 O O . GLN B 1 205 ? -10.836 16.125 16.438 1 97.75 205 GLN B O 1
ATOM 6496 N N . ALA B 1 206 ? -9.789 14.766 17.828 1 97.31 206 ALA B N 1
ATOM 6497 C CA . ALA B 1 206 ? -9.688 13.602 16.953 1 97.31 206 ALA B CA 1
ATOM 6498 C C . ALA B 1 206 ? -8.766 13.883 15.773 1 97.31 206 ALA B C 1
ATOM 6500 O O . ALA B 1 206 ? -8.695 13.094 14.828 1 97.31 206 ALA B O 1
ATOM 6501 N N . ALA B 1 207 ? -8.086 15.016 15.734 1 96.88 207 ALA B N 1
ATOM 6502 C CA . ALA B 1 207 ? -7.102 15.383 14.719 1 96.88 207 ALA B CA 1
ATOM 6503 C C . ALA B 1 207 ? -7.688 15.289 13.32 1 96.88 207 ALA B C 1
ATOM 6505 O O . ALA B 1 207 ? -7.004 14.883 12.375 1 96.88 207 ALA B O 1
ATOM 6506 N N . MET B 1 208 ? -9 15.633 13.141 1 95.25 208 MET B N 1
ATOM 6507 C CA . MET B 1 208 ? -9.656 15.477 11.852 1 95.25 208 MET B CA 1
ATOM 6508 C C . MET B 1 208 ? -10.203 16.812 11.352 1 95.25 208 MET B C 1
ATOM 6510 O O . MET B 1 208 ? -11.078 16.844 10.484 1 95.25 208 MET B O 1
ATOM 6514 N N . LEU B 1 209 ? -9.664 17.891 11.961 1 95.88 209 LEU B N 1
ATOM 6515 C CA . LEU B 1 209 ? -10.078 19.234 11.578 1 95.88 209 LEU B CA 1
ATOM 6516 C C . LEU B 1 209 ? -8.875 20.078 11.156 1 95.88 209 LEU B C 1
ATOM 6518 O O . LEU B 1 209 ? -7.754 19.828 11.602 1 95.88 209 LEU B O 1
ATOM 6522 N N . PHE B 1 210 ? -9.164 21.062 10.289 1 94.88 210 PHE B N 1
ATOM 6523 C CA . PHE B 1 210 ? -8.055 21.891 9.844 1 94.88 210 PHE B CA 1
ATOM 6524 C C . PHE B 1 210 ? -7.949 23.156 10.688 1 94.88 210 PHE B C 1
ATOM 6526 O O . PHE B 1 210 ? -7.32 24.125 10.273 1 94.88 210 PHE B O 1
ATOM 6533 N N . GLU B 1 211 ? -8.57 23.156 11.805 1 96.31 211 GLU B N 1
ATOM 6534 C CA . GLU B 1 211 ? -8.414 24.094 12.906 1 96.31 211 GLU B CA 1
ATOM 6535 C C . GLU B 1 211 ? -8.211 23.375 14.234 1 96.31 211 GLU B C 1
ATOM 6537 O O . GLU B 1 211 ? -8.992 22.484 14.594 1 96.31 211 GLU B O 1
ATOM 6542 N N . SER B 1 212 ? -7.18 23.75 14.914 1 98.06 212 SER B N 1
ATOM 6543 C CA . SER B 1 212 ? -6.812 23 16.109 1 98.06 212 SER B CA 1
ATOM 6544 C C . SER B 1 212 ? -7.523 23.562 17.344 1 98.06 212 SER B C 1
ATOM 6546 O O . SER B 1 212 ? -7.082 24.547 17.922 1 98.06 212 SER B O 1
ATOM 6548 N N . ALA B 1 213 ? -8.578 22.859 17.703 1 97.81 213 ALA B N 1
ATOM 6549 C CA . ALA B 1 213 ? -9.344 23.141 18.922 1 97.81 213 ALA B CA 1
ATOM 6550 C C . ALA B 1 213 ? -9.875 21.859 19.531 1 97.81 213 ALA B C 1
ATOM 6552 O O . ALA B 1 213 ? -10.227 20.906 18.828 1 97.81 213 ALA B O 1
ATOM 6553 N N . ASN B 1 214 ? -9.859 21.766 20.797 1 97.31 214 ASN B N 1
ATOM 6554 C CA . ASN B 1 214 ? -10.445 20.656 21.547 1 97.31 214 ASN B CA 1
ATOM 6555 C C . ASN B 1 214 ? -10.844 21.062 22.953 1 97.31 214 ASN B C 1
ATOM 6557 O O . ASN B 1 214 ? -10.57 22.188 23.375 1 97.31 214 ASN B O 1
ATOM 6561 N N . GLU B 1 215 ? -11.438 20.203 23.703 1 94.69 215 GLU B N 1
ATOM 6562 C CA . GLU B 1 215 ? -11.977 20.531 25.016 1 94.69 215 GLU B CA 1
ATOM 6563 C C . GLU B 1 215 ? -10.977 20.203 26.125 1 94.69 215 GLU B C 1
ATOM 6565 O O . GLU B 1 215 ? -11.273 20.359 27.297 1 94.69 215 GLU B O 1
ATOM 6570 N N . VAL B 1 216 ? -9.828 19.719 25.75 1 96.69 216 VAL B N 1
ATOM 6571 C CA . VAL B 1 216 ? -8.82 19.359 26.75 1 96.69 216 VAL B CA 1
ATOM 6572 C C . VAL B 1 216 ? -7.812 20.484 26.891 1 96.69 216 VAL B C 1
ATOM 6574 O O . VAL B 1 216 ? -7.734 21.125 27.953 1 96.69 216 VAL B O 1
ATOM 6577 N N . TYR B 1 217 ? -7.207 20.859 25.812 1 97.5 217 TYR B N 1
ATOM 6578 C CA . TYR B 1 217 ? -6.094 21.812 25.828 1 97.5 217 TYR B CA 1
ATOM 6579 C C . TYR B 1 217 ? -6.523 23.172 25.297 1 97.5 217 TYR B C 1
ATOM 6581 O O . TYR B 1 217 ? -5.785 24.141 25.422 1 97.5 217 TYR B O 1
ATOM 6589 N N . GLY B 1 218 ? -7.707 23.219 24.688 1 96.44 218 GLY B N 1
ATOM 6590 C CA . GLY B 1 218 ? -8.195 24.469 24.141 1 96.44 218 GLY B CA 1
ATOM 6591 C C . GLY B 1 218 ? -7.816 24.672 22.688 1 96.44 218 GLY B C 1
ATOM 6592 O O . GLY B 1 218 ? -7.648 23.719 21.953 1 96.44 218 GLY B O 1
ATOM 6593 N N . ARG B 1 219 ? -7.785 25.938 22.312 1 97.44 219 ARG B N 1
ATOM 6594 C CA . ARG B 1 219 ? -7.551 26.297 20.922 1 97.44 219 ARG B CA 1
ATOM 6595 C C . ARG B 1 219 ? -6.125 26.797 20.719 1 97.44 219 ARG B C 1
ATOM 6597 O O . ARG B 1 219 ? -5.598 27.547 21.547 1 97.44 219 ARG B O 1
ATOM 6604 N N . VAL B 1 220 ? -5.523 26.344 19.625 1 98.69 220 VAL B N 1
ATOM 6605 C CA . VAL B 1 220 ? -4.215 26.859 19.25 1 98.69 220 VAL B CA 1
ATOM 6606 C C . VAL B 1 220 ? -4.379 28.219 18.562 1 98.69 220 VAL B C 1
ATOM 6608 O O . VAL B 1 220 ? -5.078 28.328 17.547 1 98.69 220 VAL B O 1
ATOM 6611 N N . GLN B 1 221 ? -3.746 29.188 19.094 1 98.44 221 GLN B N 1
ATOM 6612 C CA . GLN B 1 221 ? -3.785 30.531 18.531 1 98.44 221 GLN B CA 1
ATOM 6613 C C . GLN B 1 221 ? -2.596 30.766 17.609 1 98.44 221 GLN B C 1
ATOM 6615 O O . GLN B 1 221 ? -1.486 30.297 17.875 1 98.44 221 GLN B O 1
ATOM 6620 N N . ASN B 1 222 ? -2.881 31.484 16.547 1 98.25 222 ASN B N 1
ATOM 6621 C CA . ASN B 1 222 ? -1.84 31.797 15.578 1 98.25 222 ASN B CA 1
ATOM 6622 C C . ASN B 1 222 ? -0.866 32.844 16.109 1 98.25 222 ASN B C 1
ATOM 6624 O O . ASN B 1 222 ? -1.276 33.938 16.484 1 98.25 222 ASN B O 1
ATOM 6628 N N . PRO B 1 223 ? 0.426 32.562 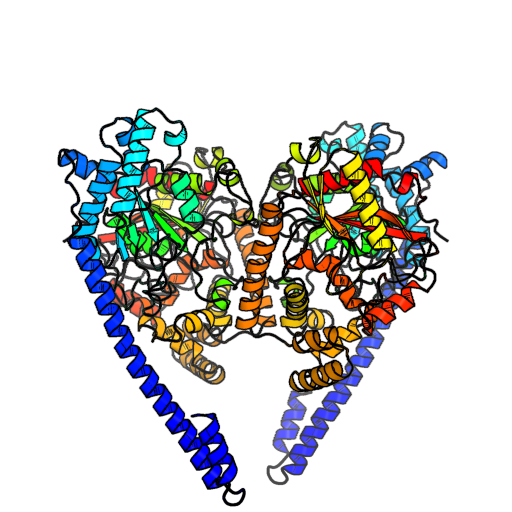16.062 1 98.25 223 PRO B N 1
ATOM 6629 C CA . PRO B 1 223 ? 1.417 33.5 16.578 1 98.25 223 PRO B CA 1
ATOM 6630 C C . PRO B 1 223 ? 1.406 34.844 15.828 1 98.25 223 PRO B C 1
ATOM 6632 O O . PRO B 1 223 ? 1.777 35.875 16.391 1 98.25 223 PRO B O 1
ATOM 6635 N N . TRP B 1 224 ? 0.986 34.844 14.602 1 97.62 224 TRP B N 1
ATOM 6636 C CA . TRP B 1 224 ? 0.954 36.062 13.805 1 97.62 224 TRP B CA 1
ATOM 6637 C C . TRP B 1 224 ? -0.217 36.969 14.211 1 97.62 224 TRP B C 1
ATOM 6639 O O . TRP B 1 224 ? -0.163 38.188 14.055 1 97.62 224 TRP B O 1
ATOM 6649 N N . ASP B 1 225 ? -1.282 36.375 14.578 1 97.12 225 ASP B N 1
ATOM 6650 C CA . ASP B 1 225 ? -2.518 37.031 15.008 1 97.12 225 ASP B CA 1
ATOM 6651 C C . ASP B 1 225 ? -3.377 36.094 15.844 1 97.12 225 ASP B C 1
ATOM 6653 O O . ASP B 1 225 ? -3.98 35.156 15.305 1 97.12 225 ASP B O 1
ATOM 6657 N N . ARG B 1 226 ? -3.549 36.312 17.078 1 97.06 226 ARG B N 1
ATOM 6658 C CA . ARG B 1 226 ? -4.172 35.406 18.031 1 97.06 226 ARG B CA 1
ATOM 6659 C C . ARG B 1 226 ? -5.645 35.188 17.703 1 97.06 226 ARG B C 1
ATOM 6661 O O . ARG B 1 226 ? -6.27 34.25 18.203 1 97.06 226 ARG B O 1
ATOM 6668 N N . THR B 1 227 ? -6.219 36.062 16.875 1 96.38 227 THR B N 1
ATOM 6669 C CA . THR B 1 227 ? -7.633 35.938 16.531 1 96.38 227 THR B CA 1
ATOM 6670 C C . THR B 1 227 ? -7.816 34.969 15.375 1 96.38 227 THR B C 1
ATOM 6672 O O . THR B 1 227 ? -8.945 34.625 15.008 1 96.38 227 THR B O 1
ATOM 6675 N N . LYS B 1 228 ? -6.742 34.5 14.805 1 97.44 228 LYS B N 1
ATOM 6676 C CA . LYS B 1 228 ? -6.781 33.594 13.672 1 97.44 228 LYS B CA 1
ATOM 6677 C C . LYS B 1 228 ? -6.398 32.188 14.086 1 97.44 228 LYS B C 1
ATOM 6679 O O . LYS B 1 228 ? -5.711 31.984 15.094 1 97.44 228 LYS B O 1
ATOM 6684 N N . TYR B 1 229 ? -6.934 31.156 13.359 1 96.5 229 TYR B N 1
ATOM 6685 C CA . TYR B 1 229 ? -6.543 29.797 13.68 1 96.5 229 TYR B CA 1
ATOM 6686 C C . TYR B 1 229 ? -5.156 29.484 13.125 1 96.5 229 TYR B C 1
ATOM 6688 O O . TYR B 1 229 ? -4.695 30.125 12.188 1 96.5 229 TYR B O 1
ATOM 6696 N N . ALA B 1 230 ? -4.477 28.5 13.695 1 98.31 230 ALA B N 1
ATOM 6697 C CA . ALA B 1 230 ? -3.127 28.094 13.32 1 98.31 230 ALA B CA 1
ATOM 6698 C C . ALA B 1 230 ? -3.156 26.938 12.336 1 98.31 230 ALA B C 1
ATOM 6700 O O . ALA B 1 230 ? -2.109 26.406 11.961 1 98.31 230 ALA B O 1
ATOM 6701 N N . GLY B 1 231 ? -4.359 26.516 11.898 1 97.69 231 GLY B N 1
ATOM 6702 C CA . GLY B 1 231 ? -4.496 25.344 11.062 1 97.69 231 GLY B CA 1
ATOM 6703 C C . GLY B 1 231 ? -4.664 24.062 11.859 1 97.69 231 GLY B C 1
ATOM 6704 O O . GLY B 1 231 ? -4.762 24.094 13.094 1 97.69 231 GLY B O 1
ATOM 6705 N N . GLY B 1 232 ? -4.684 22.953 11.211 1 97.44 232 GLY B N 1
ATOM 6706 C CA . GLY B 1 232 ? -4.832 21.609 11.766 1 97.44 232 GLY B CA 1
ATOM 6707 C C . GLY B 1 232 ? -4.684 20.516 10.727 1 97.44 232 GLY B C 1
ATOM 6708 O O . GLY B 1 232 ? -4.785 20.766 9.523 1 97.44 232 GLY B O 1
ATOM 6709 N N . SER B 1 233 ? -4.316 19.25 11.148 1 97 233 SER B N 1
ATOM 6710 C CA . SER B 1 233 ? -4.406 18.875 12.555 1 97 233 SER B CA 1
ATOM 6711 C C . SER B 1 233 ? -3.07 19.062 13.266 1 97 233 SER B C 1
ATOM 6713 O O . SER B 1 233 ? -2.977 18.875 14.484 1 97 233 SER B O 1
ATOM 6715 N N . SER B 1 234 ? -1.986 19.422 12.578 1 98.69 234 SER B N 1
ATOM 6716 C CA . SER B 1 234 ? -0.718 19.688 13.25 1 98.69 234 SER B CA 1
ATOM 6717 C C . SER B 1 234 ? -0.587 21.172 13.609 1 98.69 234 SER B C 1
ATOM 6719 O O . SER B 1 234 ? 0.465 21.766 13.398 1 98.69 234 SER B O 1
ATOM 6721 N N . GLY B 1 235 ? -1.643 21.688 14.102 1 98.75 235 GLY B N 1
ATOM 6722 C CA . GLY B 1 235 ? -1.686 23.109 14.406 1 98.75 235 GLY B CA 1
ATOM 6723 C C . GLY B 1 235 ? -0.693 23.531 15.477 1 98.75 235 GLY B C 1
ATOM 6724 O O . GLY B 1 235 ? -0.069 24.578 15.375 1 98.75 235 GLY B O 1
ATOM 6725 N N . GLY B 1 236 ? -0.598 22.719 16.547 1 98.81 236 GLY B N 1
ATOM 6726 C CA . GLY B 1 236 ? 0.407 22.984 17.562 1 98.81 236 GLY B CA 1
ATOM 6727 C C . GLY B 1 236 ? 1.82 23.016 17.016 1 98.81 236 GLY B C 1
ATOM 6728 O O . GLY B 1 236 ? 2.639 23.844 17.422 1 98.81 236 GLY B O 1
ATOM 6729 N N . GLU B 1 237 ? 2.121 22.125 16.109 1 98.81 237 GLU B N 1
ATOM 6730 C CA . GLU B 1 237 ? 3.449 22.062 15.508 1 98.81 237 GLU B CA 1
ATOM 6731 C C . GLU B 1 237 ? 3.758 23.312 14.703 1 98.81 237 GLU B C 1
ATOM 6733 O O . GLU B 1 237 ? 4.832 23.906 14.844 1 98.81 237 GLU B O 1
ATOM 6738 N N . GLY B 1 238 ? 2.805 23.688 13.852 1 98.81 238 GLY B N 1
ATOM 6739 C CA . GLY B 1 238 ? 3.002 24.891 13.07 1 98.81 238 GLY B CA 1
ATOM 6740 C C . GLY B 1 238 ? 3.199 26.125 13.922 1 98.81 238 GLY B C 1
ATOM 6741 O O . GLY B 1 238 ? 4.117 26.922 13.68 1 98.81 238 GLY B O 1
ATOM 6742 N N . ALA B 1 239 ? 2.385 26.266 14.906 1 98.88 239 ALA B N 1
ATOM 6743 C CA . ALA B 1 239 ? 2.443 27.422 15.797 1 98.88 239 ALA B CA 1
ATOM 6744 C C . ALA B 1 239 ? 3.721 27.422 16.625 1 98.88 239 ALA B C 1
ATOM 6746 O O . ALA B 1 239 ? 4.309 28.469 16.891 1 98.88 239 ALA B O 1
ATOM 6747 N N . ALA B 1 240 ? 4.125 26.25 17.047 1 98.88 240 ALA B N 1
ATOM 6748 C CA . ALA B 1 240 ? 5.336 26.125 17.859 1 98.88 240 ALA B CA 1
ATOM 6749 C C . ALA B 1 240 ? 6.559 26.625 17.094 1 98.88 240 ALA B C 1
ATOM 6751 O O . ALA B 1 240 ? 7.406 27.328 17.641 1 98.88 240 ALA B O 1
ATOM 6752 N N . VAL B 1 241 ? 6.652 26.234 15.852 1 98.75 241 VAL B N 1
ATOM 6753 C CA . VAL B 1 241 ? 7.793 26.625 15.039 1 98.75 241 VAL B CA 1
ATOM 6754 C C . VAL B 1 241 ? 7.742 28.125 14.758 1 98.75 241 VAL B C 1
ATOM 6756 O O . VAL B 1 241 ? 8.75 28.828 14.891 1 98.75 241 VAL B O 1
ATOM 6759 N N . ALA B 1 242 ? 6.598 28.609 14.422 1 98.56 242 ALA B N 1
ATOM 6760 C CA . ALA B 1 242 ? 6.441 30.031 14.133 1 98.56 242 ALA B CA 1
ATOM 6761 C C . ALA B 1 242 ? 6.723 30.875 15.367 1 98.56 242 ALA B C 1
ATOM 6763 O O . ALA B 1 242 ? 7.289 31.969 15.273 1 98.56 242 ALA B O 1
ATOM 6764 N N . ALA B 1 243 ? 6.332 30.391 16.484 1 98.56 243 ALA B N 1
ATOM 6765 C CA . ALA B 1 243 ? 6.504 31.094 17.75 1 98.56 243 ALA B CA 1
ATOM 6766 C C . ALA B 1 243 ? 7.922 30.922 18.297 1 98.56 243 ALA B C 1
ATOM 6768 O O . ALA B 1 243 ? 8.258 31.438 19.359 1 98.56 243 ALA B O 1
ATOM 6769 N N . ARG B 1 244 ? 8.734 30.188 17.656 1 98.19 244 ARG B N 1
ATOM 6770 C CA . ARG B 1 244 ? 10.109 29.891 18.031 1 98.19 244 ARG B CA 1
ATOM 6771 C C . ARG B 1 244 ? 10.164 29.156 19.375 1 98.19 244 ARG B C 1
ATOM 6773 O O . ARG B 1 244 ? 11.023 29.453 20.203 1 98.19 244 ARG B O 1
ATOM 6780 N N . MET B 1 245 ? 9.188 28.359 19.562 1 98.44 245 MET B N 1
ATOM 6781 C CA . MET B 1 245 ? 9.172 27.469 20.719 1 98.44 245 MET B CA 1
ATOM 6782 C C . MET B 1 245 ? 9.852 26.141 20.406 1 98.44 245 MET B C 1
ATOM 6784 O O . MET B 1 245 ? 10.211 25.391 21.312 1 98.44 245 MET B O 1
ATOM 6788 N N . SER B 1 246 ? 9.969 25.828 19.188 1 98.69 246 SER B N 1
ATOM 6789 C CA . SER B 1 246 ? 10.711 24.688 18.656 1 98.69 246 SER B CA 1
ATOM 6790 C C . SER B 1 246 ? 11.375 25.016 17.328 1 98.69 246 SER B C 1
ATOM 6792 O O . SER B 1 246 ? 10.805 25.734 16.5 1 98.69 246 SER B O 1
ATOM 6794 N N . PRO B 1 247 ? 12.602 24.547 17.141 1 98.56 247 PRO B N 1
ATOM 6795 C CA . PRO B 1 247 ? 13.219 24.781 15.836 1 98.56 247 PRO B CA 1
ATOM 6796 C C . PRO B 1 247 ? 12.586 23.938 14.727 1 98.56 247 PRO B C 1
ATOM 6798 O O . PRO B 1 247 ? 12.75 24.25 13.547 1 98.56 247 PRO B O 1
ATOM 6801 N N . GLY B 1 248 ? 11.914 22.906 15.047 1 98.56 248 GLY B N 1
ATOM 6802 C CA . GLY B 1 248 ? 11.25 22 14.133 1 98.56 248 GLY B CA 1
ATOM 6803 C C . GLY B 1 248 ? 10.617 20.812 14.828 1 98.56 248 GLY B C 1
ATOM 6804 O O . GLY B 1 248 ? 10.898 20.547 16 1 98.56 248 GLY B O 1
ATOM 6805 N N . GLY B 1 249 ? 9.797 20.141 14.086 1 98.25 249 GLY B N 1
ATOM 6806 C CA . GLY B 1 249 ? 9.133 19 14.688 1 98.25 249 GLY B CA 1
ATOM 6807 C C . GLY B 1 249 ? 8.422 18.125 13.672 1 98.25 249 GLY B C 1
ATOM 6808 O O . GLY B 1 249 ? 8.656 18.25 12.469 1 98.25 249 GLY B O 1
ATOM 6809 N N . MET B 1 250 ? 7.617 17.125 14.211 1 98 250 MET B N 1
ATOM 6810 C CA . MET B 1 250 ? 6.961 16.109 13.391 1 98 250 MET B CA 1
ATOM 6811 C C . MET B 1 250 ? 5.445 16.234 13.469 1 98 250 MET B C 1
ATOM 6813 O O . MET B 1 250 ? 4.887 16.391 14.555 1 98 250 MET B O 1
ATOM 6817 N N . GLY B 1 251 ? 4.836 16.25 12.297 1 98.12 251 GLY B N 1
ATOM 6818 C CA . GLY B 1 251 ? 3.387 16.172 12.188 1 98.12 251 GLY B CA 1
ATOM 6819 C C . GLY B 1 251 ? 2.912 15.016 11.32 1 98.12 251 GLY B C 1
ATOM 6820 O O . GLY B 1 251 ? 3.693 14.125 10.984 1 98.12 251 GLY B O 1
ATOM 6821 N N . SER B 1 252 ? 1.609 14.984 11.094 1 97.38 252 SER B N 1
ATOM 6822 C CA . SER B 1 252 ? 0.979 14.008 10.203 1 97.38 252 SER B CA 1
ATOM 6823 C C . SER B 1 252 ? -0.027 14.68 9.273 1 97.38 252 SER B C 1
ATOM 6825 O O . SER B 1 252 ? -0.488 15.789 9.547 1 97.38 252 SER B O 1
ATOM 6827 N N . ASP B 1 253 ? -0.314 14.023 8.148 1 98.06 253 ASP B N 1
ATOM 6828 C CA . ASP B 1 253 ? -1.08 14.664 7.086 1 98.06 253 ASP B CA 1
ATOM 6829 C C . ASP B 1 253 ? -1.945 13.656 6.336 1 98.06 253 ASP B C 1
ATOM 6831 O O . ASP B 1 253 ? -1.429 12.82 5.594 1 98.06 253 ASP B O 1
ATOM 6835 N N . LEU B 1 254 ? -3.25 13.742 6.527 1 96.69 254 LEU B N 1
ATOM 6836 C CA . LEU B 1 254 ? -4.23 12.898 5.848 1 96.69 254 LEU B CA 1
ATOM 6837 C C . LEU B 1 254 ? -4.961 13.68 4.762 1 96.69 254 LEU B C 1
ATOM 6839 O O . LEU B 1 254 ? -5.461 13.094 3.801 1 96.69 254 LEU B O 1
ATOM 6843 N N . GLY B 1 255 ? -4.988 14.961 4.93 1 97.44 255 GLY B N 1
ATOM 6844 C CA . GLY B 1 255 ? -5.676 15.844 4.004 1 97.44 255 GLY B CA 1
ATOM 6845 C C . GLY B 1 255 ? -5.074 17.234 3.949 1 97.44 255 GLY B C 1
ATOM 6846 O O . GLY B 1 255 ? -5.703 18.172 3.449 1 97.44 255 GLY B O 1
ATOM 6847 N N . GLY B 1 256 ? -3.92 17.391 4.469 1 98.12 256 GLY B N 1
ATOM 6848 C CA . GLY B 1 256 ? -3.27 18.703 4.523 1 98.12 256 GLY B CA 1
ATOM 6849 C C . GLY B 1 256 ? -2.746 19.047 5.902 1 98.12 256 GLY B C 1
ATOM 6850 O O . GLY B 1 256 ? -2.156 20.109 6.098 1 98.12 256 GLY B O 1
ATOM 6851 N N . SER B 1 257 ? -2.76 18.172 6.781 1 98.38 257 SER B N 1
ATOM 6852 C CA . SER B 1 257 ? -2.613 18.453 8.203 1 98.38 257 SER B CA 1
ATOM 6853 C C . SER B 1 257 ? -1.181 18.844 8.547 1 98.38 257 SER B C 1
ATOM 6855 O O . SER B 1 257 ? -0.906 19.297 9.656 1 98.38 257 SER B O 1
ATOM 6857 N N . ILE B 1 258 ? -0.268 18.688 7.73 1 98.69 258 ILE B N 1
ATOM 6858 C CA . ILE B 1 258 ? 1.061 19.281 7.898 1 98.69 258 ILE B CA 1
ATOM 6859 C C . ILE B 1 258 ? 1.14 20.609 7.156 1 98.69 258 ILE B C 1
ATOM 6861 O O . ILE B 1 258 ? 1.612 21.609 7.711 1 98.69 258 ILE B O 1
ATOM 6865 N N . ARG B 1 259 ? 0.614 20.609 6.02 1 98.81 259 ARG B N 1
ATOM 6866 C CA . ARG B 1 259 ? 0.772 21.719 5.086 1 98.81 259 ARG B CA 1
ATOM 6867 C C . ARG B 1 259 ? -0.104 22.906 5.484 1 98.81 259 ARG B C 1
ATOM 6869 O O . ARG B 1 259 ? 0.31 24.062 5.363 1 98.81 259 ARG B O 1
ATOM 6876 N N . ILE B 1 260 ? -1.29 22.594 5.996 1 98.69 260 ILE B N 1
ATOM 6877 C CA . ILE B 1 260 ? -2.207 23.672 6.371 1 98.69 260 ILE B CA 1
ATOM 6878 C C . ILE B 1 260 ? -1.63 24.453 7.551 1 98.69 260 ILE B C 1
ATOM 6880 O O . ILE B 1 260 ? -1.46 25.672 7.473 1 98.69 260 ILE B O 1
ATOM 6884 N N . PRO B 1 261 ? -1.246 23.781 8.625 1 98.75 261 PRO B N 1
ATOM 6885 C CA . PRO B 1 261 ? -0.642 24.531 9.719 1 98.75 261 PRO B CA 1
ATOM 6886 C C . PRO B 1 261 ? 0.63 25.266 9.305 1 98.75 261 PRO B C 1
ATOM 6888 O O . PRO B 1 261 ? 0.872 26.391 9.75 1 98.75 261 PRO B O 1
ATOM 6891 N N . ALA B 1 262 ? 1.438 24.641 8.508 1 98.88 262 ALA B N 1
ATOM 6892 C CA . ALA B 1 262 ? 2.646 25.312 8.023 1 98.88 262 ALA B CA 1
ATOM 6893 C C . ALA B 1 262 ? 2.305 26.594 7.27 1 98.88 262 ALA B C 1
ATOM 6895 O O . ALA B 1 262 ? 2.938 27.625 7.477 1 98.88 262 ALA B O 1
ATOM 6896 N N . ALA B 1 263 ? 1.329 26.531 6.465 1 98.56 263 ALA B N 1
ATOM 6897 C CA . ALA B 1 263 ? 0.918 27.688 5.664 1 98.56 263 ALA B CA 1
ATOM 6898 C C . ALA B 1 263 ? 0.304 28.781 6.539 1 98.56 263 ALA B C 1
ATOM 6900 O O . ALA B 1 263 ? 0.604 29.953 6.371 1 98.56 263 ALA B O 1
ATOM 6901 N N . MET B 1 264 ? -0.565 28.406 7.469 1 98.38 264 MET B N 1
ATOM 6902 C CA . MET B 1 264 ? -1.252 29.359 8.328 1 98.38 264 MET B CA 1
ATOM 6903 C C . MET B 1 264 ? -0.258 30.109 9.203 1 98.38 264 MET B C 1
ATOM 6905 O O . MET B 1 264 ? -0.49 31.266 9.562 1 98.38 264 MET B O 1
ATOM 6909 N N . CYS B 1 265 ? 0.836 29.422 9.523 1 98.62 265 CYS B N 1
ATOM 6910 C CA . CYS B 1 265 ? 1.779 29.984 10.477 1 98.62 265 CYS B CA 1
ATOM 6911 C C . CYS B 1 265 ? 3.029 30.5 9.773 1 98.62 265 CYS B C 1
ATOM 6913 O O . CYS B 1 265 ? 3.979 30.938 10.422 1 98.62 265 CYS B O 1
ATOM 6915 N N . GLY B 1 266 ? 3.096 30.453 8.484 1 98.5 266 GLY B N 1
ATOM 6916 C CA . GLY B 1 266 ? 4.219 30.984 7.73 1 98.5 266 GLY B CA 1
ATOM 6917 C C . GLY B 1 266 ? 5.508 30.219 7.957 1 98.5 266 GLY B C 1
ATOM 6918 O O . GLY B 1 266 ? 6.574 30.812 8.117 1 98.5 266 GLY B O 1
ATOM 6919 N N . VAL B 1 267 ? 5.422 28.953 8.062 1 98.69 267 VAL B N 1
ATOM 6920 C CA . VAL B 1 267 ? 6.605 28.109 8.219 1 98.69 267 VAL B CA 1
ATOM 6921 C C . VAL B 1 267 ? 6.621 27.031 7.133 1 98.69 267 VAL B C 1
ATOM 6923 O O . VAL B 1 267 ? 5.875 27.125 6.156 1 98.69 267 VAL B O 1
ATOM 6926 N N . TYR B 1 268 ? 7.605 26.141 7.199 1 98.88 268 TYR B N 1
ATOM 6927 C CA . TYR B 1 268 ? 7.836 25.141 6.16 1 98.88 268 TYR B CA 1
ATOM 6928 C C . TYR B 1 268 ? 7.258 23.781 6.559 1 98.88 268 TYR B C 1
ATOM 6930 O O . TYR B 1 268 ? 7.301 23.406 7.734 1 98.88 268 TYR B O 1
ATOM 6938 N N . GLY B 1 269 ? 6.633 23.062 5.672 1 98.88 269 GLY B N 1
ATOM 6939 C CA . GLY B 1 269 ? 6.094 21.719 5.895 1 98.88 269 GLY B CA 1
ATOM 6940 C C . GLY B 1 269 ? 6.328 20.781 4.727 1 98.88 269 GLY B C 1
ATOM 6941 O O . GLY B 1 269 ? 6.418 21.219 3.578 1 98.88 269 GLY B O 1
ATOM 6942 N N . PHE B 1 270 ? 6.41 19.5 5.004 1 98.69 270 PHE B N 1
ATOM 6943 C CA . PHE B 1 270 ? 6.66 18.516 3.963 1 98.69 270 PHE B CA 1
ATOM 6944 C C . PHE B 1 270 ? 5.844 17.25 4.211 1 98.69 270 PHE B C 1
ATOM 6946 O O . PHE B 1 270 ? 5.926 16.656 5.285 1 98.69 270 PHE B O 1
ATOM 6953 N N . LYS B 1 271 ? 5.027 16.891 3.273 1 98.44 271 LYS B N 1
ATOM 6954 C CA . LYS B 1 271 ? 4.254 15.656 3.26 1 98.44 271 LYS B CA 1
ATOM 6955 C C . LYS B 1 271 ? 4.793 14.68 2.215 1 98.44 271 LYS B C 1
ATOM 6957 O O . LYS B 1 271 ? 4.449 14.773 1.035 1 98.44 271 LYS B O 1
ATOM 6962 N N . PRO B 1 272 ? 5.543 13.641 2.598 1 95.62 272 PRO B N 1
ATOM 6963 C CA . PRO B 1 272 ? 6.031 12.656 1.632 1 95.62 272 PRO B CA 1
ATOM 6964 C C . PRO B 1 272 ? 4.922 11.75 1.101 1 95.62 272 PRO B C 1
ATOM 6966 O O . PRO B 1 272 ? 3.775 11.852 1.539 1 95.62 272 PRO B O 1
ATOM 6969 N N . THR B 1 273 ? 5.281 10.984 0.047 1 93.94 273 THR B N 1
ATOM 6970 C CA . THR B 1 273 ? 4.418 9.867 -0.306 1 93.94 273 THR B CA 1
ATOM 6971 C C . THR B 1 273 ? 4.117 9.008 0.92 1 93.94 273 THR B C 1
ATOM 6973 O O . THR B 1 273 ? 5.008 8.742 1.729 1 93.94 273 THR B O 1
ATOM 6976 N N . ALA B 1 274 ? 2.857 8.641 1.078 1 91.31 274 ALA B N 1
ATOM 6977 C CA . ALA B 1 274 ? 2.443 7.973 2.311 1 91.31 274 ALA B CA 1
ATOM 6978 C C . ALA B 1 274 ? 3.254 6.703 2.545 1 91.31 274 ALA B C 1
ATOM 6980 O O . ALA B 1 274 ? 3.57 6.363 3.688 1 91.31 274 ALA B O 1
ATOM 6981 N N . GLN B 1 275 ? 3.633 6.008 1.569 1 85.44 275 GLN B N 1
ATOM 6982 C CA . GLN B 1 275 ? 4.34 4.738 1.692 1 85.44 275 GLN B CA 1
ATOM 6983 C C . GLN B 1 275 ? 5.824 4.957 1.964 1 85.44 275 GLN B C 1
ATOM 6985 O O . GLN B 1 275 ? 6.562 4.004 2.219 1 85.44 275 GLN B O 1
ATOM 6990 N N . ARG B 1 276 ? 6.254 6.145 1.966 1 86.31 276 ARG B N 1
ATOM 6991 C CA . ARG B 1 276 ? 7.66 6.445 2.232 1 86.31 276 ARG B CA 1
ATOM 6992 C C . ARG B 1 276 ? 7.832 7.074 3.611 1 86.31 276 ARG B C 1
ATOM 6994 O O . ARG B 1 276 ? 8.812 7.773 3.861 1 86.31 276 ARG B O 1
ATOM 7001 N N . THR B 1 277 ? 6.852 6.871 4.461 1 83.69 277 THR B N 1
ATOM 7002 C CA . THR B 1 277 ? 6.922 7.418 5.812 1 83.69 277 THR B CA 1
ATOM 7003 C C . THR B 1 277 ? 6.633 6.332 6.848 1 83.69 277 THR B C 1
ATOM 7005 O O . THR B 1 277 ? 6.062 5.293 6.52 1 83.69 277 THR B O 1
ATOM 7008 N N . ILE B 1 278 ? 7.023 6.648 8 1 81.75 278 ILE B N 1
ATOM 7009 C CA . ILE B 1 278 ? 6.785 5.742 9.117 1 81.75 278 ILE B CA 1
ATOM 7010 C C . ILE B 1 278 ? 5.488 6.125 9.828 1 81.75 278 ILE B C 1
ATOM 7012 O O . ILE B 1 278 ? 5.352 7.25 10.32 1 81.75 278 ILE B O 1
ATOM 7016 N N . MET B 1 279 ? 4.574 5.188 9.844 1 83.56 279 MET B N 1
ATOM 7017 C CA . MET B 1 279 ? 3.303 5.445 10.516 1 83.56 279 MET B CA 1
ATOM 7018 C C . MET B 1 279 ? 3.221 4.688 11.836 1 83.56 279 MET B C 1
ATOM 7020 O O . MET B 1 279 ? 2.404 5.02 12.695 1 83.56 279 MET B O 1
ATOM 7024 N N . SER B 1 280 ? 4.086 3.705 11.938 1 83.12 280 SER B N 1
ATOM 7025 C CA . SER B 1 280 ? 4.086 2.926 13.172 1 83.12 280 SER B CA 1
ATOM 7026 C C . SER B 1 280 ? 4.422 3.801 14.383 1 83.12 280 SER B C 1
ATOM 7028 O O . SER B 1 280 ? 5.34 4.621 14.32 1 83.12 280 SER B O 1
ATOM 7030 N N . GLY B 1 281 ? 3.67 3.617 15.445 1 86.38 281 GLY B N 1
ATOM 7031 C CA . GLY B 1 281 ? 3.873 4.41 16.641 1 86.38 281 GLY B CA 1
ATOM 7032 C C . GLY B 1 281 ? 2.924 5.59 16.75 1 86.38 281 GLY B C 1
ATOM 7033 O O . GLY B 1 281 ? 2.883 6.273 17.781 1 86.38 281 GLY B O 1
ATOM 7034 N N . HIS B 1 282 ? 2.197 5.859 15.727 1 89.25 282 HIS B N 1
ATOM 7035 C CA . HIS B 1 282 ? 1.062 6.77 15.852 1 89.25 282 HIS B CA 1
ATOM 7036 C C . HIS B 1 282 ? -0.081 6.121 16.625 1 89.25 282 HIS B C 1
ATOM 7038 O O . HIS B 1 282 ? -0.357 4.934 16.453 1 89.25 282 HIS B O 1
ATOM 7044 N N . THR B 1 283 ? -0.722 6.863 17.391 1 92.31 283 THR B N 1
ATOM 7045 C CA . THR B 1 283 ? -1.689 6.312 18.328 1 92.31 283 THR B CA 1
ATOM 7046 C C . THR B 1 283 ? -2.893 5.73 17.594 1 92.31 283 THR B C 1
ATOM 7048 O O . THR B 1 283 ? -3.186 6.129 16.453 1 92.31 283 THR B O 1
ATOM 7051 N N . LEU B 1 284 ? -3.492 4.758 18.203 1 89.81 284 LEU B N 1
ATOM 7052 C CA . LEU B 1 284 ? -4.723 4.148 17.703 1 89.81 284 LEU B CA 1
ATOM 7053 C C . LEU B 1 284 ? -5.926 5.039 17.984 1 89.81 284 LEU B C 1
ATOM 7055 O O . LEU B 1 284 ? -6.199 5.371 19.141 1 89.81 284 LEU B O 1
ATOM 7059 N N . TYR B 1 285 ? -6.547 5.508 16.969 1 93.75 285 TYR B N 1
ATOM 7060 C CA . TYR B 1 285 ? -7.828 6.188 17.141 1 93.75 285 TYR B CA 1
ATOM 7061 C C . TYR B 1 285 ? -8.953 5.184 17.391 1 93.75 285 TYR B C 1
ATOM 7063 O O . TYR B 1 285 ? -9.633 5.238 18.406 1 93.75 285 TYR B O 1
ATOM 7071 N N . SER B 1 286 ? -9.156 4.371 16.531 1 95.06 286 SER B N 1
ATOM 7072 C CA . SER B 1 286 ? -10.031 3.203 16.516 1 95.06 286 SER B CA 1
ATOM 7073 C C . SER B 1 286 ? -9.578 2.184 15.484 1 95.06 286 SER B C 1
ATOM 7075 O O . SER B 1 286 ? -8.789 2.504 14.594 1 95.06 286 SER B O 1
ATOM 7077 N N . GLU B 1 287 ? -10.047 0.968 15.672 1 95.5 287 GLU B N 1
ATOM 7078 C CA . GLU B 1 287 ? -9.68 -0.051 14.695 1 95.5 287 GLU B CA 1
ATOM 7079 C C . GLU B 1 287 ? -10.195 0.302 13.305 1 95.5 287 GLU B C 1
ATOM 7081 O O . GLU B 1 287 ? -9.5 0.097 12.305 1 95.5 287 GLU B O 1
ATOM 7086 N N . ALA B 1 288 ? -11.367 0.833 13.273 1 95.62 288 ALA B N 1
ATOM 7087 C CA . ALA B 1 288 ? -11.961 1.193 11.992 1 95.62 288 ALA B CA 1
ATOM 7088 C C . ALA B 1 288 ? -11.195 2.336 11.336 1 95.62 288 ALA B C 1
ATOM 7090 O O . ALA B 1 288 ? -10.938 2.303 10.125 1 95.62 288 ALA B O 1
ATOM 7091 N N . PHE B 1 289 ? -10.82 3.328 12.109 1 95.31 289 PHE B N 1
ATOM 7092 C CA . PHE B 1 289 ? -10.102 4.465 11.555 1 95.31 289 PHE B CA 1
ATOM 7093 C C . PHE B 1 289 ? -8.703 4.051 11.102 1 95.31 289 PHE B C 1
ATOM 7095 O O . PHE B 1 289 ? -8.297 4.336 9.977 1 95.31 289 PHE B O 1
ATOM 7102 N N . ASN B 1 290 ? -8.031 3.361 12.008 1 95.12 290 ASN B N 1
ATOM 7103 C CA . ASN B 1 290 ? -6.645 2.998 11.727 1 95.12 290 ASN B CA 1
ATOM 7104 C C . ASN B 1 290 ? -6.555 1.909 10.656 1 95.12 290 ASN B C 1
ATOM 7106 O O . ASN B 1 290 ? -5.5 1.712 10.055 1 95.12 290 ASN B O 1
ATOM 7110 N N . GLY B 1 291 ? -7.688 1.273 10.352 1 95.69 291 GLY B N 1
ATOM 7111 C CA . GLY B 1 291 ? -7.691 0.197 9.375 1 95.69 291 GLY B CA 1
ATOM 7112 C C . GLY B 1 291 ? -8.031 0.665 7.977 1 95.69 291 GLY B C 1
ATOM 7113 O O . GLY B 1 291 ? -7.82 -0.065 7.004 1 95.69 291 GLY B O 1
ATOM 7114 N N . GLN B 1 292 ? -8.508 1.886 7.785 1 95.56 292 GLN B N 1
ATOM 7115 C CA . GLN B 1 292 ? -8.891 2.396 6.473 1 95.56 292 GLN B CA 1
ATOM 7116 C C . GLN B 1 292 ? -7.684 2.492 5.547 1 95.56 292 GLN B C 1
ATOM 7118 O O . GLN B 1 292 ? -6.59 2.861 5.98 1 95.56 292 GLN B O 1
ATOM 7123 N N . ARG B 1 293 ? -7.871 2.094 4.227 1 95.06 293 ARG B N 1
ATOM 7124 C CA . ARG B 1 293 ? -6.758 2.006 3.287 1 95.06 293 ARG B CA 1
ATOM 7125 C C . ARG B 1 293 ? -7.012 2.873 2.057 1 95.06 293 ARG B C 1
ATOM 7127 O O . ARG B 1 293 ? -6.25 2.824 1.09 1 95.06 293 ARG B O 1
ATOM 7134 N N . THR B 1 294 ? -7.996 3.65 2.021 1 97 294 THR B N 1
ATOM 7135 C CA . THR B 1 294 ? -8.391 4.395 0.833 1 97 294 THR B CA 1
ATOM 7136 C C . THR B 1 294 ? -7.488 5.609 0.631 1 97 294 THR B C 1
ATOM 7138 O O . THR B 1 294 ? -6.906 5.785 -0.44 1 97 294 THR B O 1
ATOM 7141 N N . VAL B 1 295 ? -7.395 6.445 1.646 1 97.06 295 VAL B N 1
ATOM 7142 C CA . VAL B 1 295 ? -6.473 7.574 1.665 1 97.06 295 VAL B CA 1
ATOM 7143 C C . VAL B 1 295 ? -5.488 7.414 2.822 1 97.06 295 VAL B C 1
ATOM 7145 O O . VAL B 1 295 ? -5.891 7.391 3.988 1 97.06 295 VAL B O 1
ATOM 7148 N N . LEU B 1 296 ? -4.285 7.348 2.475 1 93.81 296 LEU B N 1
ATOM 7149 C CA . LEU B 1 296 ? -3.268 7.02 3.469 1 93.81 296 LEU B CA 1
ATOM 7150 C C . LEU B 1 296 ? -2.717 8.281 4.117 1 93.81 296 LEU B C 1
ATOM 7152 O O . LEU B 1 296 ? -2.533 9.305 3.447 1 93.81 296 LEU B O 1
ATOM 7156 N N . CYS B 1 297 ? -2.473 8.156 5.379 1 94.75 297 CYS B N 1
ATOM 7157 C CA . CYS B 1 297 ? -1.849 9.234 6.133 1 94.75 297 CYS B CA 1
ATOM 7158 C C . CYS B 1 297 ? -0.333 9.211 5.973 1 94.75 297 CYS B C 1
ATOM 7160 O O . CYS B 1 297 ? 0.261 8.141 5.82 1 94.75 297 CYS B O 1
ATOM 7162 N N . ALA B 1 298 ? 0.269 10.391 5.984 1 94.62 298 ALA B N 1
ATOM 7163 C CA . ALA B 1 298 ? 1.723 10.523 5.938 1 94.62 298 ALA B CA 1
ATOM 7164 C C . ALA B 1 298 ? 2.242 11.305 7.141 1 94.62 298 ALA B C 1
ATOM 7166 O O . ALA B 1 298 ? 1.565 12.203 7.645 1 94.62 298 ALA B O 1
ATOM 7167 N N . THR B 1 299 ? 3.406 10.938 7.605 1 95.06 299 THR B N 1
ATOM 7168 C CA . THR B 1 299 ? 4.105 11.734 8.609 1 95.06 299 THR B CA 1
ATOM 7169 C C . THR B 1 299 ? 5.215 12.562 7.961 1 95.06 299 THR B C 1
ATOM 7171 O O . THR B 1 299 ? 5.789 12.156 6.949 1 95.06 299 THR B O 1
ATOM 7174 N N . GLY B 1 300 ? 5.434 13.695 8.508 1 96.94 300 GLY B N 1
ATOM 7175 C CA . GLY B 1 300 ? 6.449 14.57 7.941 1 96.94 300 GLY B CA 1
ATOM 7176 C C . GLY B 1 300 ? 6.785 15.742 8.836 1 96.94 300 GLY B C 1
ATOM 7177 O O . GLY B 1 300 ? 6.129 15.961 9.859 1 96.94 300 GLY B O 1
ATOM 7178 N N . PRO B 1 301 ? 7.766 16.453 8.453 1 98.31 301 PRO B N 1
ATOM 7179 C CA . PRO B 1 301 ? 8.297 17.516 9.312 1 98.31 301 PRO B CA 1
ATOM 7180 C C . PRO B 1 301 ? 7.672 18.875 9.031 1 98.31 301 PRO B C 1
ATOM 7182 O O . PRO B 1 301 ? 7.141 19.094 7.938 1 98.31 301 PRO B O 1
ATOM 7185 N N . ILE B 1 302 ? 7.699 19.688 10.016 1 98.81 302 ILE B N 1
ATOM 7186 C CA . ILE B 1 302 ? 7.504 21.125 9.969 1 98.81 302 ILE B CA 1
ATOM 7187 C C . ILE B 1 302 ? 8.742 21.844 10.516 1 98.81 302 ILE B C 1
ATOM 7189 O O . ILE B 1 302 ? 9.312 21.422 11.523 1 98.81 302 ILE B O 1
ATOM 7193 N N . GLY B 1 303 ? 9.258 22.828 9.781 1 98.62 303 GLY B N 1
ATOM 7194 C CA . GLY B 1 303 ? 10.484 23.484 10.203 1 98.62 303 GLY B CA 1
ATOM 7195 C C . GLY B 1 303 ? 10.547 24.953 9.781 1 98.62 303 GLY B C 1
ATOM 7196 O O . GLY B 1 303 ? 9.516 25.562 9.469 1 98.62 303 GLY B O 1
ATOM 7197 N N . LYS B 1 304 ? 11.789 25.484 9.852 1 98.06 304 LYS B N 1
ATOM 7198 C CA . LYS B 1 304 ? 11.984 26.906 9.578 1 98.06 304 LYS B CA 1
ATOM 7199 C C . LYS B 1 304 ? 12.617 27.125 8.211 1 98.06 304 LYS B C 1
ATOM 7201 O O . LYS B 1 304 ? 12.758 28.266 7.758 1 98.06 304 LYS B O 1
ATOM 7206 N N . SER B 1 305 ? 13.023 26.047 7.629 1 98.19 305 SER B N 1
ATOM 7207 C CA . SER B 1 305 ? 13.656 26.109 6.32 1 98.19 305 SER B CA 1
ATOM 7208 C C . SER B 1 305 ? 13.5 24.797 5.562 1 98.19 305 SER B C 1
ATOM 7210 O O . SER B 1 305 ? 13.117 23.781 6.145 1 98.19 305 SER B O 1
ATOM 7212 N N . VAL B 1 306 ? 13.766 24.844 4.289 1 98.5 306 VAL B N 1
ATOM 7213 C CA . VAL B 1 306 ? 13.758 23.625 3.494 1 98.5 306 VAL B CA 1
ATOM 7214 C C . VAL B 1 306 ? 14.852 22.672 3.988 1 98.5 306 VAL B C 1
ATOM 7216 O O . VAL B 1 306 ? 14.656 21.453 4.023 1 98.5 306 VAL B O 1
ATOM 7219 N N . ASP B 1 307 ? 15.992 23.234 4.395 1 97.81 307 ASP B N 1
ATOM 7220 C CA . ASP B 1 307 ? 17.078 22.422 4.906 1 97.81 307 ASP B CA 1
ATOM 7221 C C . ASP B 1 307 ? 16.656 21.641 6.152 1 97.81 307 ASP B C 1
ATOM 7223 O O . ASP B 1 307 ? 17.078 20.516 6.359 1 97.81 307 ASP B O 1
ATOM 7227 N N . ASP B 1 308 ? 15.867 22.281 7 1 98 308 ASP B N 1
ATOM 7228 C CA . ASP B 1 308 ? 15.328 21.578 8.164 1 98 308 ASP B CA 1
ATOM 7229 C C . ASP B 1 308 ? 14.539 20.344 7.738 1 98 308 ASP B C 1
ATOM 7231 O O . ASP B 1 308 ? 14.695 19.266 8.32 1 98 308 ASP B O 1
ATOM 7235 N N . LEU B 1 309 ? 13.703 20.531 6.746 1 98.5 309 LEU B N 1
ATOM 7236 C CA . LEU B 1 309 ? 12.883 19.438 6.254 1 98.5 309 LEU B CA 1
ATOM 7237 C C . LEU B 1 309 ? 13.758 18.297 5.738 1 98.5 309 LEU B C 1
ATOM 7239 O O . LEU B 1 309 ? 13.461 17.125 5.98 1 98.5 309 LEU B O 1
ATOM 7243 N N . VAL B 1 310 ? 14.812 18.641 5.031 1 97.5 310 VAL B N 1
ATOM 7244 C CA . VAL B 1 310 ? 15.742 17.656 4.473 1 97.5 310 VAL B CA 1
ATOM 7245 C C . VAL B 1 310 ? 16.406 16.875 5.602 1 97.5 310 VAL B C 1
ATOM 7247 O O . VAL B 1 310 ? 16.594 15.664 5.5 1 97.5 310 VAL B O 1
ATOM 7250 N N . LEU B 1 311 ? 16.797 17.562 6.664 1 96.88 311 LEU B N 1
ATOM 7251 C CA . LEU B 1 311 ? 17.453 16.891 7.789 1 96.88 311 LEU B CA 1
ATOM 7252 C C . LEU B 1 311 ? 16.516 15.867 8.422 1 96.88 311 LEU B C 1
ATOM 7254 O O . LEU B 1 311 ? 16.938 14.75 8.734 1 96.88 311 LEU B O 1
ATOM 7258 N N . PHE B 1 312 ? 15.281 16.25 8.625 1 96.56 312 PHE B N 1
ATOM 7259 C CA . PHE B 1 312 ? 14.305 15.297 9.148 1 96.56 312 PHE B CA 1
ATOM 7260 C C . PHE B 1 312 ? 14.141 14.117 8.203 1 96.56 312 PHE B C 1
ATOM 7262 O O . PHE B 1 312 ? 14.109 12.961 8.633 1 96.56 312 PHE B O 1
ATOM 7269 N N . PHE B 1 313 ? 13.977 14.398 6.914 1 94.12 313 PHE B N 1
ATOM 7270 C CA . PHE B 1 313 ? 13.781 13.367 5.902 1 94.12 313 PHE B CA 1
ATOM 7271 C C . PHE B 1 313 ? 14.953 12.391 5.906 1 94.12 313 PHE B C 1
ATOM 7273 O O . PHE B 1 313 ? 14.75 11.172 5.852 1 94.12 313 PHE B O 1
ATOM 7280 N N . ARG B 1 314 ? 16.172 12.93 6.043 1 92.44 314 ARG B N 1
ATOM 7281 C CA . ARG B 1 314 ? 17.359 12.102 6.102 1 92.44 314 ARG B CA 1
ATOM 7282 C C . ARG B 1 314 ? 17.344 11.188 7.32 1 92.44 314 ARG B C 1
ATOM 7284 O O . ARG B 1 314 ? 17.641 10 7.215 1 92.44 314 ARG B O 1
ATOM 7291 N N . GLN B 1 315 ? 17.016 11.727 8.406 1 91.25 315 GLN B N 1
ATOM 7292 C CA . GLN B 1 315 ? 17.016 10.945 9.641 1 91.25 315 GLN B CA 1
ATOM 7293 C C . GLN B 1 315 ? 15.969 9.844 9.594 1 91.25 315 GLN B C 1
ATOM 7295 O O . GLN B 1 315 ? 16.203 8.742 10.094 1 91.25 315 GLN B O 1
ATOM 7300 N N . LEU B 1 316 ? 14.883 10.109 8.953 1 88 316 LEU B N 1
ATOM 7301 C CA . LEU B 1 316 ? 13.758 9.188 8.977 1 88 316 LEU B CA 1
ATOM 7302 C C . LEU B 1 316 ? 13.875 8.148 7.863 1 88 316 LEU B C 1
ATOM 7304 O O . LEU B 1 316 ? 13.25 7.094 7.922 1 88 316 LEU B O 1
ATOM 7308 N N . SER B 1 317 ? 14.633 8.383 6.852 1 83.62 317 SER B N 1
ATOM 7309 C CA . SER B 1 317 ? 14.633 7.523 5.672 1 83.62 317 SER B CA 1
ATOM 7310 C C . SER B 1 317 ? 15.992 6.871 5.461 1 83.62 317 SER B C 1
ATOM 7312 O O . SER B 1 317 ? 16.219 6.215 4.441 1 83.62 317 SER B O 1
ATOM 7314 N N . ASP B 1 318 ? 16.875 7.004 6.363 1 76.62 318 ASP B N 1
ATOM 7315 C CA . ASP B 1 318 ? 18.188 6.406 6.211 1 76.62 318 ASP B CA 1
ATOM 7316 C C . ASP B 1 318 ? 18.141 4.895 6.43 1 76.62 318 ASP B C 1
ATOM 7318 O O . ASP B 1 318 ? 17.922 4.434 7.551 1 76.62 318 ASP B O 1
ATOM 7322 N N . PRO B 1 319 ? 18.375 4.195 5.34 1 73.38 319 PRO B N 1
ATOM 7323 C CA . PRO B 1 319 ? 18.281 2.74 5.453 1 73.38 319 PRO B CA 1
ATOM 7324 C C . PRO B 1 319 ? 19.281 2.146 6.434 1 73.38 319 PRO B C 1
ATOM 7326 O O . PRO B 1 319 ? 18.984 1.155 7.105 1 73.38 319 PRO B O 1
ATOM 7329 N N . GLN B 1 320 ? 20.469 2.699 6.504 1 71.06 320 GLN B N 1
ATOM 7330 C CA . GLN B 1 320 ? 21.484 2.174 7.398 1 71.06 320 GLN B CA 1
ATOM 7331 C C . GLN B 1 320 ? 21.062 2.301 8.859 1 71.06 320 GLN B C 1
ATOM 7333 O O . GLN B 1 320 ? 21.344 1.417 9.672 1 71.06 320 GLN B O 1
ATOM 7338 N N . TYR B 1 321 ? 20.391 3.316 9.062 1 75.12 321 TYR B N 1
ATOM 7339 C CA . TYR B 1 321 ? 19.922 3.531 10.422 1 75.12 321 TYR B CA 1
ATOM 7340 C C . TYR B 1 321 ? 18.734 2.635 10.742 1 75.12 321 TYR B C 1
ATOM 7342 O O . TYR B 1 321 ? 18.641 2.078 11.836 1 75.12 321 TYR B O 1
ATOM 7350 N N . LEU B 1 322 ? 17.891 2.453 9.805 1 77 322 LEU B N 1
ATOM 7351 C CA . LEU B 1 322 ? 16.688 1.661 9.977 1 77 322 LEU B CA 1
ATOM 7352 C C . LEU B 1 322 ? 17.016 0.187 10.18 1 77 322 LEU B C 1
ATOM 7354 O O . LEU B 1 322 ? 16.297 -0.537 10.859 1 77 322 LEU B O 1
ATOM 7358 N N . GLN B 1 323 ? 18.094 -0.217 9.594 1 73.94 323 GLN B N 1
ATOM 7359 C CA . GLN B 1 323 ? 18.484 -1.621 9.656 1 73.94 323 GLN B CA 1
ATOM 7360 C C . GLN B 1 323 ? 18.859 -2.025 11.078 1 73.94 323 GLN B C 1
ATOM 7362 O O . GLN B 1 323 ? 18.859 -3.211 11.414 1 73.94 323 GLN B O 1
ATOM 7367 N N . LYS B 1 324 ? 19.109 -1.056 11.922 1 77.62 324 LYS B N 1
ATOM 7368 C CA . LYS B 1 324 ? 19.531 -1.327 13.297 1 77.62 324 LYS B CA 1
ATOM 7369 C C . LYS B 1 324 ? 18.344 -1.762 14.156 1 77.62 324 LYS B C 1
ATOM 7371 O O . LYS B 1 324 ? 18.531 -2.314 15.242 1 77.62 324 LYS B O 1
ATOM 7376 N N . PHE B 1 325 ? 17.188 -1.616 13.664 1 81.5 325 PHE B N 1
ATOM 7377 C CA . PHE B 1 325 ? 16 -1.934 14.453 1 81.5 325 PHE B CA 1
ATOM 7378 C C . PHE B 1 325 ? 15.445 -3.295 14.055 1 81.5 325 PHE B C 1
ATOM 7380 O O . PHE B 1 325 ? 15.68 -3.773 12.945 1 81.5 325 PHE B O 1
ATOM 7387 N N . LYS B 1 326 ? 14.758 -3.895 14.992 1 78.62 326 LYS B N 1
ATOM 7388 C CA . LYS B 1 326 ? 14.141 -5.199 14.766 1 78.62 326 LYS B CA 1
ATOM 7389 C C . LYS B 1 326 ? 13.023 -5.105 13.727 1 78.62 326 LYS B C 1
ATOM 7391 O O . LYS B 1 326 ? 12.484 -4.023 13.492 1 78.62 326 LYS B O 1
ATOM 7396 N N . LEU B 1 327 ? 12.766 -6.238 13.125 1 74.5 327 LEU B N 1
ATOM 7397 C CA . LEU B 1 327 ? 11.781 -6.289 12.039 1 74.5 327 LEU B CA 1
ATOM 7398 C C . LEU B 1 327 ? 10.406 -5.855 12.539 1 74.5 327 LEU B C 1
ATOM 7400 O O . LEU B 1 327 ? 9.688 -5.141 11.844 1 74.5 327 LEU B O 1
ATOM 7404 N N . PHE B 1 328 ? 10.094 -6.281 13.727 1 71.69 328 PHE B N 1
ATOM 7405 C CA . PHE B 1 328 ? 8.727 -6.047 14.195 1 71.69 328 PHE B CA 1
ATOM 7406 C C . PHE B 1 328 ? 8.531 -4.586 14.578 1 71.69 328 PHE B C 1
ATOM 7408 O O . PHE B 1 328 ? 7.398 -4.113 14.688 1 71.69 328 PHE B O 1
ATOM 7415 N N . GLU B 1 329 ? 9.664 -3.934 14.812 1 72.81 329 GLU B N 1
ATOM 7416 C CA . GLU B 1 329 ? 9.57 -2.529 15.195 1 72.81 329 GLU B CA 1
ATOM 7417 C C . GLU B 1 329 ? 9.336 -1.636 13.984 1 72.81 329 GLU B C 1
ATOM 7419 O O . GLU B 1 329 ? 8.727 -0.572 14.102 1 72.81 329 GLU B O 1
ATOM 7424 N N . LYS B 1 330 ? 9.898 -2.318 12.953 1 72 330 LYS B N 1
ATOM 7425 C CA . LYS B 1 330 ? 9.812 -1.53 11.727 1 72 330 LYS B CA 1
ATOM 7426 C C . LYS B 1 330 ? 8.562 -1.892 10.93 1 72 330 LYS B C 1
ATOM 7428 O O . LYS B 1 330 ? 7.992 -2.971 11.109 1 72 330 LYS B O 1
ATOM 7433 N N . ASP B 1 331 ? 8.016 -0.952 10.336 1 71.31 331 ASP B N 1
ATOM 7434 C CA . ASP B 1 331 ? 6.992 -1.295 9.352 1 71.31 331 ASP B CA 1
ATOM 7435 C C . ASP B 1 331 ? 7.59 -2.076 8.188 1 71.31 331 ASP B C 1
ATOM 7437 O O . ASP B 1 331 ? 8.375 -1.533 7.406 1 71.31 331 ASP B O 1
ATOM 7441 N N . PRO B 1 332 ? 7.422 -3.361 8.273 1 66.06 332 PRO B N 1
ATOM 7442 C CA . PRO B 1 332 ? 8.117 -4.109 7.219 1 66.06 332 PRO B CA 1
ATOM 7443 C C . PRO B 1 332 ? 7.633 -3.748 5.82 1 66.06 332 PRO B C 1
ATOM 7445 O O . PRO B 1 332 ? 8.305 -4.055 4.828 1 66.06 332 PRO B O 1
ATOM 7448 N N . PHE B 1 333 ? 6.52 -3.08 5.75 1 69.19 333 PHE B N 1
ATOM 7449 C CA . PHE B 1 333 ? 6 -2.783 4.418 1 69.19 333 PHE B CA 1
ATOM 7450 C C . PHE B 1 333 ? 6.453 -1.402 3.957 1 69.19 333 PHE B C 1
ATOM 7452 O O . PHE B 1 333 ? 5.938 -0.869 2.975 1 69.19 333 PHE B O 1
ATOM 7459 N N . PHE B 1 334 ? 7.395 -0.913 4.738 1 69 334 PHE B N 1
ATOM 7460 C CA . PHE B 1 334 ? 8.047 0.333 4.352 1 69 334 PHE B CA 1
ATOM 7461 C C . PHE B 1 334 ? 9.242 0.061 3.443 1 69 334 PHE B C 1
ATOM 7463 O O . PHE B 1 334 ? 10.234 -0.521 3.879 1 69 334 PHE B O 1
ATOM 7470 N N . PRO B 1 335 ? 9.039 0.417 2.17 1 65.88 335 PRO B N 1
ATOM 7471 C CA . PRO B 1 335 ? 10.203 0.176 1.314 1 65.88 335 PRO B CA 1
ATOM 7472 C C . PRO B 1 335 ? 11.406 1.046 1.688 1 65.88 335 PRO B C 1
ATOM 7474 O O . PRO B 1 335 ? 11.25 2.246 1.926 1 65.88 335 PRO B O 1
ATOM 7477 N N . LEU B 1 336 ? 12.531 0.449 1.828 1 68.69 336 LEU B N 1
ATOM 7478 C CA . LEU B 1 336 ? 13.75 1.183 2.137 1 68.69 336 LEU B CA 1
ATOM 7479 C C . LEU B 1 336 ? 14.359 1.788 0.873 1 68.69 336 LEU B C 1
ATOM 7481 O O . LEU B 1 336 ? 15.133 1.132 0.175 1 68.69 336 LEU B O 1
ATOM 7485 N N . GLN B 1 337 ? 13.914 2.906 0.5 1 75.44 337 GLN B N 1
ATOM 7486 C CA . GLN B 1 337 ? 14.5 3.588 -0.65 1 75.44 337 GLN B CA 1
ATOM 7487 C C . GLN B 1 337 ? 15.633 4.516 -0.223 1 75.44 337 GLN B C 1
ATOM 7489 O O . GLN B 1 337 ? 15.484 5.289 0.726 1 75.44 337 GLN B O 1
ATOM 7494 N N . GLN B 1 338 ? 16.688 4.359 -0.878 1 80.31 338 GLN B N 1
ATOM 7495 C CA . GLN B 1 338 ? 17.812 5.242 -0.605 1 80.31 338 GLN B CA 1
ATOM 7496 C C . GLN B 1 338 ? 17.5 6.68 -1.008 1 80.31 338 GLN B C 1
ATOM 7498 O O . GLN B 1 338 ? 16.828 6.914 -2.02 1 80.31 338 GLN B O 1
ATOM 7503 N N . ILE B 1 339 ? 17.984 7.578 -0.207 1 89.12 339 ILE B N 1
ATOM 7504 C CA . ILE B 1 339 ? 17.828 8.992 -0.536 1 89.12 339 ILE B CA 1
ATOM 7505 C C . ILE B 1 339 ? 18.672 9.336 -1.754 1 89.12 339 ILE B C 1
ATOM 7507 O O . ILE B 1 339 ? 19.859 8.992 -1.808 1 89.12 339 ILE B O 1
ATOM 7511 N N . ASN B 1 340 ? 18.094 9.93 -2.752 1 89.62 340 ASN B N 1
ATOM 7512 C CA . ASN B 1 340 ? 18.812 10.406 -3.926 1 89.62 340 ASN B CA 1
ATOM 7513 C C . ASN B 1 340 ? 19.516 11.742 -3.654 1 89.62 340 ASN B C 1
ATOM 7515 O O . ASN B 1 340 ? 19 12.797 -4.035 1 89.62 340 ASN B O 1
ATOM 7519 N N . GLU B 1 341 ? 20.688 11.648 -3.127 1 93.12 341 GLU B N 1
ATOM 7520 C CA . GLU B 1 341 ? 21.453 12.836 -2.734 1 93.12 341 GLU B CA 1
ATOM 7521 C C . GLU B 1 341 ? 21.75 13.719 -3.941 1 93.12 341 GLU B C 1
ATOM 7523 O O . GLU B 1 341 ? 21.797 14.945 -3.828 1 93.12 341 GLU B O 1
ATOM 7528 N N . ALA B 1 342 ? 21.953 13.047 -5.055 1 93.88 342 ALA B N 1
ATOM 7529 C CA . ALA B 1 342 ? 22.25 13.797 -6.273 1 93.88 342 ALA B CA 1
ATOM 7530 C C . ALA B 1 342 ? 21.062 14.688 -6.668 1 93.88 342 ALA B C 1
ATOM 7532 O O . ALA B 1 342 ? 21.25 15.812 -7.129 1 93.88 342 ALA B O 1
ATOM 7533 N N . GLU B 1 343 ? 19.906 14.195 -6.43 1 94.44 343 GLU B N 1
ATOM 7534 C CA . GLU B 1 343 ? 18.719 14.969 -6.766 1 94.44 343 GLU B CA 1
ATOM 7535 C C . GLU B 1 343 ? 18.484 16.094 -5.762 1 94.44 343 GLU B C 1
ATOM 7537 O O . GLU B 1 343 ? 18.016 17.172 -6.129 1 94.44 343 GLU B O 1
ATOM 7542 N N . LEU B 1 344 ? 18.781 15.898 -4.508 1 95.12 344 LEU B N 1
ATOM 7543 C CA . LEU B 1 344 ? 18.594 16.906 -3.469 1 95.12 344 LEU B CA 1
ATOM 7544 C C . LEU B 1 344 ? 19.469 18.141 -3.738 1 95.12 344 LEU B C 1
ATOM 7546 O O . LEU B 1 344 ? 19.094 19.25 -3.357 1 95.12 344 LEU B O 1
ATOM 7550 N N . THR B 1 345 ? 20.609 17.922 -4.441 1 93.75 345 THR B N 1
ATOM 7551 C CA . THR B 1 345 ? 21.547 19.016 -4.688 1 93.75 345 THR B CA 1
ATOM 7552 C C . THR B 1 345 ? 21.609 19.344 -6.176 1 93.75 345 THR B C 1
ATOM 7554 O O . THR B 1 345 ? 22.578 19.938 -6.645 1 93.75 345 THR B O 1
ATOM 7557 N N . ASN B 1 346 ? 20.609 18.875 -6.895 1 93.31 346 ASN B N 1
ATOM 7558 C CA . ASN B 1 346 ? 20.562 19.078 -8.336 1 93.31 346 ASN B CA 1
ATOM 7559 C C . ASN B 1 346 ? 20.531 20.562 -8.688 1 93.31 346 ASN B C 1
ATOM 7561 O O . ASN B 1 346 ? 19.625 21.297 -8.273 1 93.31 346 ASN B O 1
ATOM 7565 N N . ASN B 1 347 ? 21.484 21.031 -9.453 1 90.88 347 ASN B N 1
ATOM 7566 C CA . ASN B 1 347 ? 21.578 22.422 -9.844 1 90.88 347 ASN B CA 1
ATOM 7567 C C . ASN B 1 347 ? 21.453 22.594 -11.359 1 90.88 347 ASN B C 1
ATOM 7569 O O . ASN B 1 347 ? 21.844 23.641 -11.898 1 90.88 347 ASN B O 1
ATOM 7573 N N . LYS B 1 348 ? 20.984 21.531 -11.93 1 88.62 348 LYS B N 1
ATOM 7574 C CA . LYS B 1 348 ? 20.797 21.594 -13.375 1 88.62 348 LYS B CA 1
ATOM 7575 C C . LYS B 1 348 ? 19.875 22.75 -13.758 1 88.62 348 LYS B C 1
ATOM 7577 O O . LYS B 1 348 ? 18.891 23.016 -13.07 1 88.62 348 LYS B O 1
ATOM 7582 N N . LYS B 1 349 ? 20.266 23.359 -14.922 1 89.25 349 LYS B N 1
ATOM 7583 C CA . LYS B 1 349 ? 19.438 24.453 -15.453 1 89.25 349 LYS B CA 1
ATOM 7584 C C . LYS B 1 349 ? 18.5 23.938 -16.531 1 89.25 349 LYS B C 1
ATOM 7586 O O . LYS B 1 349 ? 18.547 22.75 -16.906 1 89.25 349 LYS B O 1
ATOM 7591 N N . GLN B 1 350 ? 17.531 24.766 -16.875 1 95.38 350 GLN B N 1
ATOM 7592 C CA . GLN B 1 350 ? 16.594 24.516 -17.969 1 95.38 350 GLN B CA 1
ATOM 7593 C C . GLN B 1 350 ? 15.656 23.359 -17.625 1 95.38 350 GLN B C 1
ATOM 7595 O O . GLN B 1 350 ? 15.297 22.562 -18.484 1 95.38 350 GLN B O 1
ATOM 7600 N N . ARG B 1 351 ? 15.461 23.266 -16.328 1 97.56 351 ARG B N 1
ATOM 7601 C CA . ARG B 1 351 ? 14.438 22.328 -15.914 1 97.56 351 ARG B CA 1
ATOM 7602 C C . ARG B 1 351 ? 13.039 22.875 -16.203 1 97.56 351 ARG B C 1
ATOM 7604 O O . ARG B 1 351 ? 12.859 24.078 -16.344 1 97.56 351 ARG B O 1
ATOM 7611 N N . ARG B 1 352 ? 12.086 21.984 -16.406 1 98.31 352 ARG B N 1
ATOM 7612 C CA . ARG B 1 352 ? 10.734 22.391 -16.75 1 98.31 352 ARG B CA 1
ATOM 7613 C C . ARG B 1 352 ? 9.758 22.094 -15.617 1 98.31 352 ARG B C 1
ATOM 7615 O O . ARG B 1 352 ? 9.727 20.969 -15.102 1 98.31 352 ARG B O 1
ATOM 7622 N N . PHE B 1 353 ? 8.992 23.047 -15.164 1 98.69 353 PHE B N 1
ATOM 7623 C CA . PHE B 1 353 ? 8.023 22.938 -14.078 1 98.69 353 PHE B CA 1
ATOM 7624 C C . PHE B 1 353 ? 6.652 23.422 -14.523 1 98.69 353 PHE B C 1
ATOM 7626 O O . PHE B 1 353 ? 6.551 24.297 -15.383 1 98.69 353 PHE B O 1
ATOM 7633 N N . GLY B 1 354 ? 5.609 22.797 -14 1 98.88 354 GLY B N 1
ATOM 7634 C CA . GLY B 1 354 ? 4.25 23.266 -14.195 1 98.88 354 GLY B CA 1
ATOM 7635 C C . GLY B 1 354 ? 3.752 24.125 -13.047 1 98.88 354 GLY B C 1
ATOM 7636 O O . GLY B 1 354 ? 4.32 24.109 -11.953 1 98.88 354 GLY B O 1
ATOM 7637 N N . TYR B 1 355 ? 2.711 24.953 -13.32 1 98.81 355 TYR B N 1
ATOM 7638 C CA . TYR B 1 355 ? 2.088 25.703 -12.234 1 98.81 355 TYR B CA 1
ATOM 7639 C C . TYR B 1 355 ? 0.622 25.984 -12.539 1 98.81 355 TYR B C 1
ATOM 7641 O O . TYR B 1 355 ? 0.192 25.906 -13.695 1 98.81 355 TYR B O 1
ATOM 7649 N N . PHE B 1 356 ? -0.158 26.219 -11.516 1 98.06 356 PHE B N 1
ATOM 7650 C CA . PHE B 1 356 ? -1.489 26.797 -11.617 1 98.06 356 PHE B CA 1
ATOM 7651 C C . PHE B 1 356 ? -1.749 27.766 -10.461 1 98.06 356 PHE B C 1
ATOM 7653 O O . PHE B 1 356 ? -1.171 27.609 -9.383 1 98.06 356 PHE B O 1
ATOM 7660 N N . LYS B 1 357 ? -2.629 28.703 -10.703 1 96.38 357 LYS B N 1
ATOM 7661 C CA . LYS B 1 357 ? -2.834 29.766 -9.719 1 96.38 357 LYS B CA 1
ATOM 7662 C C . LYS B 1 357 ? -4.145 29.562 -8.961 1 96.38 357 LYS B C 1
ATOM 7664 O O . LYS B 1 357 ? -4.34 30.141 -7.891 1 96.38 357 LYS B O 1
ATOM 7669 N N . THR B 1 358 ? -5.02 28.828 -9.508 1 93.44 358 THR B N 1
ATOM 7670 C CA . THR B 1 358 ? -6.312 28.562 -8.891 1 93.44 358 THR B CA 1
ATOM 7671 C C . THR B 1 358 ? -6.961 27.312 -9.484 1 93.44 358 THR B C 1
ATOM 7673 O O . THR B 1 358 ? -6.492 26.797 -10.5 1 93.44 358 THR B O 1
ATOM 7676 N N . LEU B 1 359 ? -7.898 26.781 -8.742 1 91.75 359 LEU B N 1
ATOM 7677 C CA . LEU B 1 359 ? -8.68 25.656 -9.242 1 91.75 359 LEU B CA 1
ATOM 7678 C C . LEU B 1 359 ? -10.062 26.094 -9.688 1 91.75 359 LEU B C 1
ATOM 7680 O O . LEU B 1 359 ? -10.633 27.031 -9.109 1 91.75 359 LEU B O 1
ATOM 7684 N N . GLU B 1 360 ? -10.594 25.422 -10.633 1 83.88 360 GLU B N 1
ATOM 7685 C CA . GLU B 1 360 ? -11.883 25.797 -11.211 1 83.88 360 GLU B CA 1
ATOM 7686 C C . GLU B 1 360 ? -13.016 25.594 -10.211 1 83.88 360 GLU B C 1
ATOM 7688 O O . GLU B 1 360 ? -13.984 26.359 -10.195 1 83.88 360 GLU B O 1
ATOM 7693 N N . LEU B 1 361 ? -12.945 24.703 -9.383 1 84.38 361 LEU B N 1
ATOM 7694 C CA . LEU B 1 361 ? -14.023 24.328 -8.477 1 84.38 361 LEU B CA 1
ATOM 7695 C C . LEU B 1 361 ? -14.133 25.328 -7.328 1 84.38 361 LEU B C 1
ATOM 7697 O O . LEU B 1 361 ? -15.234 25.609 -6.84 1 84.38 361 LEU B O 1
ATOM 7701 N N . PHE B 1 362 ? -13.008 25.828 -6.879 1 85.94 362 PHE B N 1
ATOM 7702 C CA . PHE B 1 362 ? -12.953 26.797 -5.793 1 85.94 362 PHE B CA 1
ATOM 7703 C C . PHE B 1 362 ? -11.781 27.75 -5.977 1 85.94 362 PHE B C 1
ATOM 7705 O O . PHE B 1 362 ? -10.625 27.328 -6 1 85.94 362 PHE B O 1
ATOM 7712 N N . ASP B 1 363 ? -12.062 29 -5.965 1 88 363 ASP B N 1
ATOM 7713 C CA . ASP B 1 363 ? -11.016 30 -6.156 1 88 363 ASP B CA 1
ATOM 7714 C C . ASP B 1 363 ? -10.18 30.172 -4.891 1 88 363 ASP B C 1
ATOM 7716 O O . ASP B 1 363 ? -10.68 29.953 -3.781 1 88 363 ASP B O 1
ATOM 7720 N N . CYS B 1 364 ? -8.984 30.547 -5.113 1 90.62 364 CYS B N 1
ATOM 7721 C CA . CYS B 1 364 ? -8.188 30.969 -3.973 1 90.62 364 CYS B CA 1
ATOM 7722 C C . CYS B 1 364 ? -8.039 32.5 -3.943 1 90.62 364 CYS B C 1
ATOM 7724 O O . CYS B 1 364 ? -8.469 33.188 -4.871 1 90.62 364 CYS B O 1
ATOM 7726 N N . THR B 1 365 ? -7.527 33.094 -2.898 1 92.81 365 THR B N 1
ATOM 7727 C CA . THR B 1 365 ? -7.438 34.531 -2.701 1 92.81 365 THR B CA 1
ATOM 7728 C C . THR B 1 365 ? -6.406 35.125 -3.645 1 92.81 365 THR B C 1
ATOM 7730 O O . THR B 1 365 ? -5.531 34.438 -4.156 1 92.81 365 THR B O 1
ATOM 7733 N N . VAL B 1 366 ? -6.484 36.438 -3.824 1 93.62 366 VAL B N 1
ATOM 7734 C CA . VAL B 1 366 ? -5.547 37.188 -4.66 1 93.62 366 VAL B CA 1
ATOM 7735 C C . VAL B 1 366 ? -4.133 37.031 -4.105 1 93.62 366 VAL B C 1
ATOM 7737 O O . VAL B 1 366 ? -3.17 36.906 -4.867 1 93.62 366 VAL B O 1
ATOM 7740 N N . ALA B 1 367 ? -4.012 37.094 -2.83 1 95.94 367 ALA B N 1
ATOM 7741 C CA . ALA B 1 367 ? -2.709 36.969 -2.186 1 95.94 367 ALA B CA 1
ATOM 7742 C C . ALA B 1 367 ? -2.08 35.594 -2.496 1 95.94 367 ALA B C 1
ATOM 7744 O O . ALA B 1 367 ? -0.876 35.5 -2.748 1 95.94 367 ALA B O 1
ATOM 7745 N N . ASN B 1 368 ? -2.852 34.562 -2.459 1 96.75 368 ASN B N 1
ATOM 7746 C CA . ASN B 1 368 ? -2.357 33.219 -2.748 1 96.75 368 ASN B CA 1
ATOM 7747 C C . ASN B 1 368 ? -1.951 33.094 -4.211 1 96.75 368 ASN B C 1
ATOM 7749 O O . ASN B 1 368 ? -0.967 32.406 -4.523 1 96.75 368 ASN B O 1
ATOM 7753 N N . GLN B 1 369 ? -2.697 33.656 -5.082 1 96.44 369 GLN B N 1
ATOM 7754 C CA . GLN B 1 369 ? -2.342 33.625 -6.496 1 96.44 369 GLN B CA 1
ATOM 7755 C C . GLN B 1 369 ? -1.044 34.375 -6.754 1 96.44 369 GLN B C 1
ATOM 7757 O O . GLN B 1 369 ? -0.187 33.938 -7.512 1 96.44 369 GLN B O 1
ATOM 7762 N N . ARG B 1 370 ? -0.941 35.5 -6.129 1 97.31 370 ARG B N 1
ATOM 7763 C CA . ARG B 1 370 ? 0.27 36.312 -6.273 1 97.31 370 ARG B CA 1
ATOM 7764 C C . ARG B 1 370 ? 1.49 35.531 -5.758 1 97.31 370 ARG B C 1
ATOM 7766 O O . ARG B 1 370 ? 2.578 35.656 -6.328 1 97.31 370 ARG B O 1
ATOM 7773 N N . ALA B 1 371 ? 1.316 34.875 -4.684 1 98.31 371 ALA B N 1
ATOM 7774 C CA . ALA B 1 371 ? 2.42 34.062 -4.152 1 98.31 371 ALA B CA 1
ATOM 7775 C C . ALA B 1 371 ? 2.941 33.094 -5.195 1 98.31 371 ALA B C 1
ATOM 7777 O O . ALA B 1 371 ? 4.152 32.906 -5.324 1 98.31 371 ALA B O 1
ATOM 7778 N N . VAL B 1 372 ? 2.049 32.438 -5.93 1 98.62 372 VAL B N 1
ATOM 7779 C CA . VAL B 1 372 ? 2.445 31.5 -6.98 1 98.62 372 VAL B CA 1
ATOM 7780 C C . VAL B 1 372 ? 3.176 32.25 -8.094 1 98.62 372 VAL B C 1
ATOM 7782 O O . VAL B 1 372 ? 4.188 31.766 -8.609 1 98.62 372 VAL B O 1
ATOM 7785 N N . GLU B 1 373 ? 2.697 33.406 -8.422 1 98.38 373 GLU B N 1
ATOM 7786 C CA . GLU B 1 373 ? 3.334 34.219 -9.453 1 98.38 373 GLU B CA 1
ATOM 7787 C C . GLU B 1 373 ? 4.762 34.594 -9.07 1 98.38 373 GLU B C 1
ATOM 7789 O O . GLU B 1 373 ? 5.672 34.562 -9.898 1 98.38 373 GLU B O 1
ATOM 7794 N N . ILE B 1 374 ? 4.918 34.969 -7.867 1 98.56 374 ILE B N 1
ATOM 7795 C CA . ILE B 1 374 ? 6.25 35.312 -7.375 1 98.56 374 ILE B CA 1
ATOM 7796 C C . ILE B 1 374 ? 7.172 34.094 -7.52 1 98.56 374 ILE B C 1
ATOM 7798 O O . ILE B 1 374 ? 8.305 34.219 -8 1 98.56 374 ILE B O 1
ATOM 7802 N N . ALA B 1 375 ? 6.699 32.938 -7.117 1 98.75 375 ALA B N 1
ATOM 7803 C CA . ALA B 1 375 ? 7.496 31.703 -7.199 1 98.75 375 ALA B CA 1
ATOM 7804 C C . ALA B 1 375 ? 7.863 31.391 -8.648 1 98.75 375 ALA B C 1
ATOM 7806 O O . ALA B 1 375 ? 9 31.016 -8.938 1 98.75 375 ALA B O 1
ATOM 7807 N N . VAL B 1 376 ? 6.918 31.531 -9.516 1 98.69 376 VAL B N 1
ATOM 7808 C CA . VAL B 1 376 ? 7.113 31.25 -10.938 1 98.69 376 VAL B CA 1
ATOM 7809 C C . VAL B 1 376 ? 8.188 32.188 -11.5 1 98.69 376 VAL B C 1
ATOM 7811 O O . VAL B 1 376 ? 9.094 31.734 -12.211 1 98.69 376 VAL B O 1
ATOM 7814 N N . GLU B 1 377 ? 8.109 33.438 -11.172 1 98.56 377 GLU B N 1
ATOM 7815 C CA . GLU B 1 377 ? 9.07 34.406 -11.664 1 98.56 377 GLU B CA 1
ATOM 7816 C C . GLU B 1 377 ? 10.477 34.125 -11.141 1 98.56 377 GLU B C 1
ATOM 7818 O O . GLU B 1 377 ? 11.453 34.281 -11.867 1 98.56 377 GLU B O 1
ATOM 7823 N N . LYS B 1 378 ? 10.547 33.719 -9.914 1 98.19 378 LYS B N 1
ATOM 7824 C CA . LYS B 1 378 ? 11.852 33.406 -9.344 1 98.19 378 LYS B CA 1
ATOM 7825 C C . LYS B 1 378 ? 12.484 32.219 -10.062 1 98.19 378 LYS B C 1
ATOM 7827 O O . LYS B 1 378 ? 13.688 32.219 -10.328 1 98.19 378 LYS B O 1
ATOM 7832 N N . LEU B 1 379 ? 11.711 31.188 -10.375 1 98.38 379 LEU B N 1
ATOM 7833 C CA . LEU B 1 379 ? 12.234 30.016 -11.078 1 98.38 379 LEU B CA 1
ATOM 7834 C C . LEU B 1 379 ? 12.609 30.359 -12.516 1 98.38 379 LEU B C 1
ATOM 7836 O O . LEU B 1 379 ? 13.609 29.875 -13.039 1 98.38 379 LEU B O 1
ATOM 7840 N N . ARG B 1 380 ? 11.812 31.234 -13.125 1 98 380 ARG B N 1
ATOM 7841 C CA . ARG B 1 380 ? 12.156 31.703 -14.469 1 98 380 ARG B CA 1
ATOM 7842 C C . ARG B 1 380 ? 13.477 32.469 -14.469 1 98 380 ARG B C 1
ATOM 7844 O O . ARG B 1 380 ? 14.305 32.281 -15.359 1 98 380 ARG B O 1
ATOM 7851 N N . ALA B 1 381 ? 13.617 33.281 -13.516 1 97.5 381 ALA B N 1
ATOM 7852 C CA . ALA B 1 381 ? 14.836 34.062 -13.398 1 97.5 381 ALA B CA 1
ATOM 7853 C C . ALA B 1 381 ? 16.062 33.188 -13.227 1 97.5 381 ALA B C 1
ATOM 7855 O O . ALA B 1 381 ? 17.172 33.562 -13.594 1 97.5 381 ALA B O 1
ATOM 7856 N N . GLN B 1 382 ? 15.867 32.031 -12.719 1 97 382 GLN B N 1
ATOM 7857 C CA . GLN B 1 382 ? 16.953 31.078 -12.531 1 97 382 GLN B CA 1
ATOM 7858 C C . GLN B 1 382 ? 17.219 30.281 -13.805 1 97 382 GLN B C 1
ATOM 7860 O O . GLN B 1 382 ? 18.125 29.453 -13.844 1 97 382 GLN B O 1
ATOM 7865 N N . GLY B 1 383 ? 16.438 30.453 -14.797 1 97.12 383 GLY B N 1
ATOM 7866 C CA . GLY B 1 383 ? 16.672 29.828 -16.094 1 97.12 383 GLY B CA 1
ATOM 7867 C C . GLY B 1 383 ? 15.789 28.625 -16.344 1 97.12 383 GLY B C 1
ATOM 7868 O O . GLY B 1 383 ? 15.977 27.906 -17.328 1 97.12 383 GLY B O 1
ATOM 7869 N N . HIS B 1 384 ? 14.773 28.406 -15.531 1 98.19 384 HIS B N 1
ATOM 7870 C CA . HIS B 1 384 ? 13.891 27.266 -15.703 1 98.19 384 HIS B CA 1
ATOM 7871 C C . HIS B 1 384 ? 12.672 27.625 -16.547 1 98.19 384 HIS B C 1
ATOM 7873 O O . HIS B 1 384 ? 12.391 28.812 -16.766 1 98.19 384 HIS B O 1
ATOM 7879 N N . GLN B 1 385 ? 12.062 26.594 -17.141 1 98.31 385 GLN B N 1
ATOM 7880 C CA . GLN B 1 385 ? 10.852 26.781 -17.938 1 98.31 385 GLN B CA 1
ATOM 7881 C C . GLN B 1 385 ? 9.602 26.484 -17.109 1 98.31 385 GLN B C 1
ATOM 7883 O O . GLN B 1 385 ? 9.523 25.469 -16.422 1 98.31 385 GLN B O 1
ATOM 7888 N N . LEU B 1 386 ? 8.688 27.422 -17.109 1 98.44 386 LEU B N 1
ATOM 7889 C CA . LEU B 1 386 ? 7.422 27.266 -16.391 1 98.44 386 LEU B CA 1
ATOM 7890 C C . LEU B 1 386 ? 6.246 27.234 -17.359 1 98.44 386 LEU B C 1
ATOM 7892 O O . LEU B 1 386 ? 6.137 28.109 -18.234 1 98.44 386 LEU B O 1
ATOM 7896 N N . VAL B 1 387 ? 5.418 26.281 -17.266 1 98.38 387 VAL B N 1
ATOM 7897 C CA . VAL B 1 387 ? 4.238 26.172 -18.109 1 98.38 387 VAL B CA 1
ATOM 7898 C C . VAL B 1 387 ? 2.98 26.109 -17.25 1 98.38 387 VAL B C 1
ATOM 7900 O O . VAL B 1 387 ? 2.943 25.391 -16.25 1 98.38 387 VAL B O 1
ATOM 7903 N N . GLU B 1 388 ? 1.97 26.906 -17.547 1 98.12 388 GLU B N 1
ATOM 7904 C CA . GLU B 1 388 ? 0.687 26.828 -16.859 1 98.12 388 GLU B CA 1
ATOM 7905 C C . GLU B 1 388 ? -0.057 25.547 -17.234 1 98.12 388 GLU B C 1
ATOM 7907 O O . GLU B 1 388 ? -0.181 25.219 -18.422 1 98.12 388 GLU B O 1
ATOM 7912 N N . ILE B 1 389 ? -0.524 24.812 -16.234 1 97.94 389 ILE B N 1
ATOM 7913 C CA . ILE B 1 389 ? -1.164 23.531 -16.5 1 97.94 389 ILE B CA 1
ATOM 7914 C C . ILE B 1 389 ? -2.598 23.547 -15.977 1 97.94 389 ILE B C 1
ATOM 7916 O O . ILE B 1 389 ? -2.965 24.422 -15.188 1 97.94 389 ILE B O 1
ATOM 7920 N N . THR B 1 390 ? -3.373 22.594 -16.484 1 95.12 390 THR B N 1
ATOM 7921 C CA . THR B 1 390 ? -4.715 22.312 -15.977 1 95.12 390 THR B CA 1
ATOM 7922 C C . THR B 1 390 ? -4.805 20.891 -15.43 1 95.12 390 THR B C 1
ATOM 7924 O O . THR B 1 390 ? -4.352 19.953 -16.062 1 95.12 390 THR B O 1
ATOM 7927 N N . LEU B 1 391 ? -5.363 20.797 -14.258 1 96.31 391 LEU B N 1
ATOM 7928 C CA . LEU B 1 391 ? -5.523 19.484 -13.641 1 96.31 391 LEU B CA 1
ATOM 7929 C C . LEU B 1 391 ? -6.797 18.812 -14.125 1 96.31 391 LEU B C 1
ATOM 7931 O O . LEU B 1 391 ? -7.855 19.438 -14.195 1 96.31 391 LEU B O 1
ATOM 7935 N N . PRO B 1 392 ? -6.715 17.562 -14.43 1 96.44 392 PRO B N 1
ATOM 7936 C CA . PRO B 1 392 ? -7.898 16.859 -14.914 1 96.44 392 PRO B CA 1
ATOM 7937 C C . PRO B 1 392 ? -8.812 16.391 -13.789 1 96.44 392 PRO B C 1
ATOM 7939 O O . PRO B 1 392 ? -8.336 16.031 -12.711 1 96.44 392 PRO B O 1
ATOM 7942 N N . ASN B 1 393 ? -10.086 16.406 -13.953 1 96.31 393 ASN B N 1
ATOM 7943 C CA . ASN B 1 393 ? -11.117 15.734 -13.156 1 96.31 393 ASN B CA 1
ATOM 7944 C C . ASN B 1 393 ? -11.016 16.109 -11.688 1 96.31 393 ASN B C 1
ATOM 7946 O O . ASN B 1 393 ? -11.07 15.25 -10.812 1 96.31 393 ASN B O 1
ATOM 7950 N N . VAL B 1 394 ? -10.82 17.391 -11.422 1 95.62 394 VAL B N 1
ATOM 7951 C CA . VAL B 1 394 ? -10.727 17.906 -10.062 1 95.62 394 VAL B CA 1
ATOM 7952 C C . VAL B 1 394 ? -12.047 17.656 -9.32 1 95.62 394 VAL B C 1
ATOM 7954 O O . VAL B 1 394 ? -12.047 17.359 -8.125 1 95.62 394 VAL B O 1
ATOM 7957 N N . GLU B 1 395 ? -13.156 17.75 -10.008 1 93.38 395 GLU B N 1
ATOM 7958 C CA . GLU B 1 395 ? -14.469 17.5 -9.414 1 93.38 395 GLU B CA 1
ATOM 7959 C C . GLU B 1 395 ? -14.578 16.078 -8.891 1 93.38 395 GLU B C 1
ATOM 7961 O O . GLU B 1 395 ? -15.125 15.844 -7.805 1 93.38 395 GLU B O 1
ATOM 7966 N N . SER B 1 396 ? -14.062 15.109 -9.648 1 95.5 396 SER B N 1
ATOM 7967 C CA . SER B 1 396 ? -14.086 13.719 -9.219 1 95.5 396 SER B CA 1
ATOM 7968 C C . SER B 1 396 ? -13.281 13.516 -7.938 1 95.5 396 SER B C 1
ATOM 7970 O O . SER B 1 396 ? -13.648 12.703 -7.09 1 95.5 396 SER B O 1
ATOM 7972 N N . ILE B 1 397 ? -12.242 14.258 -7.809 1 96.75 397 ILE B N 1
ATOM 7973 C CA . ILE B 1 397 ? -11.414 14.18 -6.609 1 96.75 397 ILE B CA 1
ATOM 7974 C C . ILE B 1 397 ? -12.18 14.742 -5.418 1 96.75 397 ILE B C 1
ATOM 7976 O O . ILE B 1 397 ? -12.18 14.148 -4.336 1 96.75 397 ILE B O 1
ATOM 7980 N N . SER B 1 398 ? -12.805 15.891 -5.625 1 94.81 398 SER B N 1
ATOM 7981 C CA . SER B 1 398 ? -13.586 16.5 -4.551 1 94.81 398 SER B CA 1
ATOM 7982 C C . SER B 1 398 ? -14.703 15.562 -4.09 1 94.81 398 SER B C 1
ATOM 7984 O O . SER B 1 398 ? -14.875 15.336 -2.889 1 94.81 398 SER B O 1
ATOM 7986 N N . GLU B 1 399 ? -15.438 15.023 -5.043 1 95.19 399 GLU B N 1
ATOM 7987 C CA . GLU B 1 399 ? -16.516 14.086 -4.73 1 95.19 399 GLU B CA 1
ATOM 7988 C C . GLU B 1 399 ? -15.969 12.844 -4.031 1 95.19 399 GLU B C 1
ATOM 7990 O O . GLU B 1 399 ? -16.516 12.391 -3.027 1 95.19 399 GLU B O 1
ATOM 7995 N N . GLY B 1 400 ? -14.922 12.328 -4.594 1 97.19 400 GLY B N 1
ATOM 7996 C CA . GLY B 1 400 ? -14.336 11.109 -4.059 1 97.19 400 GLY B CA 1
ATOM 7997 C C . GLY B 1 400 ? -13.812 11.273 -2.645 1 97.19 400 GLY B C 1
ATOM 7998 O O . GLY B 1 400 ? -13.953 10.367 -1.817 1 97.19 400 GLY B O 1
ATOM 7999 N N . PHE B 1 401 ? -13.188 12.359 -2.344 1 96.56 401 PHE B N 1
ATOM 8000 C CA . PHE B 1 401 ? -12.641 12.586 -1.011 1 96.56 401 PHE B CA 1
ATOM 8001 C C . PHE B 1 401 ? -13.758 12.656 0.026 1 96.56 401 PHE B C 1
ATOM 8003 O O . PHE B 1 401 ? -13.617 12.125 1.13 1 96.56 401 PHE B O 1
ATOM 8010 N N . ILE B 1 402 ? -14.797 13.312 -0.317 1 94.25 402 ILE B N 1
ATOM 8011 C CA . ILE B 1 402 ? -15.938 13.406 0.585 1 94.25 402 ILE B CA 1
ATOM 8012 C C . ILE B 1 402 ? -16.531 12.016 0.814 1 94.25 402 ILE B C 1
ATOM 8014 O O . ILE B 1 402 ? -16.859 11.648 1.946 1 94.25 402 ILE B O 1
ATOM 8018 N N . GLN B 1 403 ? -16.641 11.242 -0.272 1 96.38 403 GLN B N 1
ATOM 8019 C CA . GLN B 1 403 ? -17.125 9.875 -0.152 1 96.38 403 GLN B CA 1
ATOM 8020 C C . GLN B 1 403 ? -16.25 9.055 0.781 1 96.38 403 GLN B C 1
ATOM 8022 O O . GLN B 1 403 ? -16.75 8.32 1.637 1 96.38 403 GLN B O 1
ATOM 8027 N N . PHE B 1 404 ? -14.992 9.25 0.63 1 96.31 404 PHE B N 1
ATOM 8028 C CA . PHE B 1 404 ? -14.031 8.555 1.479 1 96.31 404 PHE B CA 1
ATOM 8029 C C . PHE B 1 404 ? -14.234 8.93 2.943 1 96.31 404 PHE B C 1
ATOM 8031 O O . PHE B 1 404 ? -14.281 8.055 3.812 1 96.31 404 PHE B O 1
ATOM 8038 N N . LEU B 1 405 ? -14.352 10.141 3.186 1 94.62 405 LEU B N 1
ATOM 8039 C CA . LEU B 1 405 ? -14.414 10.664 4.547 1 94.62 405 LEU B CA 1
ATOM 8040 C C . LEU B 1 405 ? -15.594 10.055 5.305 1 94.62 405 LEU B C 1
ATOM 8042 O O . LEU B 1 405 ? -15.492 9.797 6.508 1 94.62 405 LEU B O 1
ATOM 8046 N N . VAL B 1 406 ? -16.703 9.812 4.617 1 94.56 406 VAL B N 1
ATOM 8047 C CA . VAL B 1 406 ? -17.906 9.383 5.328 1 94.56 406 VAL B CA 1
ATOM 8048 C C . VAL B 1 406 ? -18.281 7.965 4.895 1 94.56 406 VAL B C 1
ATOM 8050 O O . VAL B 1 406 ? -19.406 7.516 5.117 1 94.56 406 VAL B O 1
ATOM 8053 N N . ALA B 1 407 ? -17.359 7.258 4.227 1 96.31 407 ALA B N 1
ATOM 8054 C CA . ALA B 1 407 ? -17.625 5.934 3.68 1 96.31 407 ALA B CA 1
ATOM 8055 C C . ALA B 1 407 ? -18.156 4.996 4.758 1 96.31 407 ALA B C 1
ATOM 8057 O O . ALA B 1 407 ? -19.031 4.152 4.488 1 96.31 407 ALA B O 1
ATOM 8058 N N . ASP B 1 408 ? -17.625 5.109 5.973 1 96.31 408 ASP B N 1
ATOM 8059 C CA . ASP B 1 408 ? -18.047 4.254 7.082 1 96.31 408 ASP B CA 1
ATOM 8060 C C . ASP B 1 408 ? -19.062 4.961 7.969 1 96.31 408 ASP B C 1
ATOM 8062 O O . ASP B 1 408 ? -19.281 4.562 9.117 1 96.31 408 ASP B O 1
ATOM 8066 N N . GLY B 1 409 ? -19.609 6.094 7.5 1 93.81 409 GLY B N 1
ATOM 8067 C CA . GLY B 1 409 ? -20.516 6.898 8.305 1 93.81 409 GLY B CA 1
ATOM 8068 C C . GLY B 1 409 ? -19.812 7.656 9.414 1 93.81 409 GLY B C 1
ATOM 8069 O O . GLY B 1 409 ? -20.422 7.984 10.43 1 93.81 409 GLY B O 1
ATOM 8070 N N . PHE B 1 410 ? -18.547 7.809 9.258 1 94.88 410 PHE B N 1
ATOM 8071 C CA . PHE B 1 410 ? -17.688 8.5 10.219 1 94.88 410 PHE B CA 1
ATOM 8072 C C . PHE B 1 410 ? -17.578 7.699 11.516 1 94.88 410 PHE B C 1
ATOM 8074 O O . PHE B 1 410 ? -17.188 8.242 12.547 1 94.88 410 PHE B O 1
ATOM 8081 N N . GLU B 1 411 ? -17.828 6.43 11.453 1 93.88 411 GLU B N 1
ATOM 8082 C CA . GLU B 1 411 ? -17.875 5.559 12.625 1 93.88 411 GLU B CA 1
ATOM 8083 C C . GLU B 1 411 ? -16.5 5.441 13.273 1 93.88 411 GLU B C 1
ATOM 8085 O O . GLU B 1 411 ? -16.391 5.312 14.5 1 93.88 411 GLU B O 1
ATOM 8090 N N . GLY B 1 412 ? -15.484 5.434 12.531 1 93.62 412 GLY B N 1
ATOM 8091 C CA . GLY B 1 412 ? -14.148 5.363 13.102 1 93.62 412 GLY B CA 1
ATOM 8092 C C . GLY B 1 412 ? -13.867 6.473 14.109 1 93.62 412 GLY B C 1
ATOM 8093 O O . GLY B 1 412 ? -13.234 6.238 15.133 1 93.62 412 GLY B O 1
ATOM 8094 N N . ILE B 1 413 ? -14.336 7.602 13.828 1 94.69 413 ILE B N 1
ATOM 8095 C CA . ILE B 1 413 ? -14.117 8.758 14.695 1 94.69 413 ILE B CA 1
ATOM 8096 C C . ILE B 1 413 ? -15.156 8.766 15.812 1 94.69 413 ILE B C 1
ATOM 8098 O O . ILE B 1 413 ? -14.836 9.078 16.953 1 94.69 413 ILE B O 1
ATOM 8102 N N . TYR B 1 414 ? -16.406 8.406 15.453 1 93.56 414 TYR B N 1
ATOM 8103 C CA . TYR B 1 414 ? -17.438 8.359 16.469 1 93.56 414 TYR B CA 1
ATOM 8104 C C . TYR B 1 414 ? -17.125 7.32 17.531 1 93.56 414 TYR B C 1
ATOM 8106 O O . TYR B 1 414 ? -17.438 7.508 18.719 1 93.56 414 TYR B O 1
ATOM 8114 N N . ASP B 1 415 ? -16.453 6.246 17.094 1 93.44 415 ASP B N 1
ATOM 8115 C CA . ASP B 1 415 ? -16 5.238 18.047 1 93.44 415 ASP B CA 1
ATOM 8116 C C . ASP B 1 415 ? -14.992 5.828 19.031 1 93.44 415 ASP B C 1
ATOM 8118 O O . ASP B 1 415 ? -15.039 5.547 20.234 1 93.44 415 ASP B O 1
ATOM 8122 N N . LEU B 1 416 ? -14.094 6.629 18.531 1 93.19 416 LEU B N 1
ATOM 8123 C CA . LEU B 1 416 ? -13.094 7.305 19.344 1 93.19 416 LEU B CA 1
ATOM 8124 C C . LEU B 1 416 ? -13.75 8.273 20.312 1 93.19 416 LEU B C 1
ATOM 8126 O O . LEU B 1 416 ? -13.352 8.359 21.484 1 93.19 416 LEU B O 1
ATOM 8130 N N . LEU B 1 417 ? -14.82 8.961 19.859 1 93.06 417 LEU B N 1
ATOM 8131 C CA . LEU B 1 417 ? -15.453 10.023 20.625 1 93.06 417 LEU B CA 1
ATOM 8132 C C . LEU B 1 417 ? -16.734 9.531 21.281 1 93.06 417 LEU B C 1
ATOM 8134 O O . LEU B 1 417 ? -17.625 10.328 21.594 1 93.06 417 LEU B O 1
ATOM 8138 N N . SER B 1 418 ? -16.891 8.242 21.438 1 87.94 418 SER B N 1
ATOM 8139 C CA . SER B 1 418 ? -18.141 7.633 21.859 1 87.94 418 SER B CA 1
ATOM 8140 C C . SER B 1 418 ? -18.547 8.117 23.234 1 87.94 418 SER B C 1
ATOM 8142 O O . SER B 1 418 ? -19.734 8.086 23.594 1 87.94 418 SER B O 1
ATOM 8144 N N . GLN B 1 419 ? -17.656 8.633 24 1 86.12 419 GLN B N 1
ATOM 8145 C CA . GLN B 1 419 ? -17.953 9.008 25.375 1 86.12 419 GLN B CA 1
ATOM 8146 C C . GLN B 1 419 ? -17.953 10.531 25.531 1 86.12 419 GLN B C 1
ATOM 8148 O O . GLN B 1 419 ? -17.969 11.031 26.656 1 86.12 419 GLN B O 1
ATOM 8153 N N . GLU B 1 420 ? -17.875 11.273 24.484 1 90.56 420 GLU B N 1
ATOM 8154 C CA . GLU B 1 420 ? -17.922 12.727 24.547 1 90.56 420 GLU B CA 1
ATOM 8155 C C . GLU B 1 420 ? -18.609 13.305 23.312 1 90.56 420 GLU B C 1
ATOM 8157 O O . GLU B 1 420 ? -18.875 12.586 22.344 1 90.56 420 GLU B O 1
ATOM 8162 N N . ASP B 1 421 ? -18.922 14.57 23.438 1 89.62 421 ASP B N 1
ATOM 8163 C CA . ASP B 1 421 ? -19.547 15.25 22.312 1 89.62 421 ASP B CA 1
ATOM 8164 C C . ASP B 1 421 ? -18.484 15.797 21.344 1 89.62 421 ASP B C 1
ATOM 8166 O O . ASP B 1 421 ? -17.375 16.125 21.766 1 89.62 421 ASP B O 1
ATOM 8170 N N . THR B 1 422 ? -18.891 15.883 20.109 1 93.25 422 THR B N 1
ATOM 8171 C CA . THR B 1 422 ? -18.031 16.562 19.156 1 93.25 422 THR B CA 1
ATOM 8172 C C . THR B 1 422 ? -18.094 18.078 19.359 1 93.25 422 THR B C 1
ATOM 8174 O O . THR B 1 422 ? -19.094 18.609 19.812 1 93.25 422 THR B O 1
ATOM 8177 N N . ILE B 1 423 ? -17.016 18.75 19.062 1 94.56 423 ILE B N 1
ATOM 8178 C CA . ILE B 1 423 ? -17 20.203 19.141 1 94.56 423 ILE B CA 1
ATOM 8179 C C . ILE B 1 423 ? -17.766 20.797 17.938 1 94.56 423 ILE B C 1
ATOM 8181 O O . ILE B 1 423 ? -18.156 20.062 17.031 1 94.56 423 ILE B O 1
ATOM 8185 N N . GLN B 1 424 ? -17.953 22.094 17.969 1 92.31 424 GLN B N 1
ATOM 8186 C CA . GLN B 1 424 ? -18.812 22.781 17 1 92.31 424 GLN B CA 1
ATOM 8187 C C . GLN B 1 424 ? -18.234 22.656 15.594 1 92.31 424 GLN B C 1
ATOM 8189 O O . GLN B 1 424 ? -19 22.594 14.617 1 92.31 424 GLN B O 1
ATOM 8194 N N . GLU B 1 425 ? -16.984 22.547 15.453 1 93.19 425 GLU B N 1
ATOM 8195 C CA . GLU B 1 425 ? -16.328 22.5 14.156 1 93.19 425 GLU B CA 1
ATOM 8196 C C . GLU B 1 425 ? -16.688 21.234 13.398 1 93.19 425 GLU B C 1
ATOM 8198 O O . GLU B 1 425 ? -16.484 21.156 12.18 1 93.19 425 GLU B O 1
ATOM 8203 N N . TYR B 1 426 ? -17.281 20.203 14.07 1 93.88 426 TYR B N 1
ATOM 8204 C CA . TYR B 1 426 ? -17.703 18.953 13.422 1 93.88 426 TYR B CA 1
ATOM 8205 C C . TYR B 1 426 ? -19.125 19.062 12.914 1 93.88 426 TYR B C 1
ATOM 8207 O O . TYR B 1 426 ? -19.656 18.125 12.328 1 93.88 426 TYR B O 1
ATOM 8215 N N . MET B 1 427 ? -19.734 20.219 13.039 1 91 427 MET B N 1
ATOM 8216 C CA . MET B 1 427 ? -21.156 20.391 12.742 1 91 427 MET B CA 1
ATOM 8217 C C . MET B 1 427 ? -21.469 19.953 11.32 1 91 427 MET B C 1
ATOM 8219 O O . MET B 1 427 ? -22.438 19.219 11.094 1 91 427 MET B O 1
ATOM 8223 N N . PRO B 1 428 ? -20.688 20.375 10.312 1 87.62 428 PRO B N 1
ATOM 8224 C CA . PRO B 1 428 ? -21.016 19.938 8.961 1 87.62 428 PRO B CA 1
ATOM 8225 C C . PRO B 1 428 ? -20.969 18.422 8.812 1 87.62 428 PRO B C 1
ATOM 8227 O O . PRO B 1 428 ? -21.875 17.828 8.203 1 87.62 428 PRO B O 1
ATOM 8230 N N . ILE B 1 429 ? -19.984 17.766 9.352 1 90.25 429 ILE B N 1
ATOM 8231 C CA . ILE B 1 429 ? -19.844 16.328 9.242 1 90.25 429 ILE B CA 1
ATOM 8232 C C . ILE B 1 429 ? -20.984 15.625 9.984 1 90.25 429 ILE B C 1
ATOM 8234 O O . ILE B 1 429 ? -21.547 14.641 9.492 1 90.25 429 ILE B O 1
ATOM 8238 N N . ASN B 1 430 ? -21.281 16.141 11.18 1 91.38 430 ASN B N 1
ATOM 8239 C CA . ASN B 1 430 ? -22.391 15.578 11.938 1 91.38 430 ASN B CA 1
ATOM 8240 C C . ASN B 1 430 ? -23.703 15.695 11.172 1 91.38 430 ASN B C 1
ATOM 8242 O O . ASN B 1 430 ? -24.531 14.773 11.188 1 91.38 430 ASN B O 1
ATOM 8246 N N . PHE B 1 431 ? -23.859 16.797 10.531 1 88.19 431 PHE B N 1
ATOM 8247 C CA . PHE B 1 431 ? -25.062 17 9.734 1 88.19 431 PHE B CA 1
ATOM 8248 C C . PHE B 1 431 ? -25.141 16 8.586 1 88.19 431 PHE B C 1
ATOM 8250 O O . PHE B 1 431 ? -26.156 15.352 8.383 1 88.19 431 PHE B O 1
ATOM 8257 N N . PHE B 1 432 ? -24.031 15.859 7.898 1 87.62 432 PHE B N 1
ATOM 8258 C CA . PHE B 1 432 ? -23.984 14.977 6.742 1 87.62 432 PHE B CA 1
ATOM 8259 C C . PHE B 1 432 ? -24.219 13.531 7.152 1 87.62 432 PHE B C 1
ATOM 8261 O O . PHE B 1 432 ? -24.969 12.805 6.48 1 87.62 432 PHE B O 1
ATOM 8268 N N . THR B 1 433 ? -23.688 13.094 8.18 1 89.88 433 THR B N 1
ATOM 8269 C CA . THR B 1 433 ? -23.719 11.68 8.539 1 89.88 433 THR B CA 1
ATOM 8270 C C . THR B 1 433 ? -25.031 11.32 9.203 1 89.88 433 THR B C 1
ATOM 8272 O O . THR B 1 433 ? -25.453 10.156 9.18 1 89.88 433 THR B O 1
ATOM 8275 N N . SER B 1 434 ? -25.734 12.312 9.75 1 90.31 434 SER B N 1
ATOM 8276 C CA . SER B 1 434 ? -26.984 12.031 10.445 1 90.31 434 SER B CA 1
ATOM 8277 C C . SER B 1 434 ? -28.172 12.188 9.508 1 90.31 434 SER B C 1
ATOM 8279 O O . SER B 1 434 ? -29.281 11.727 9.82 1 90.31 434 SER B O 1
ATOM 8281 N N . THR B 1 435 ? -28 12.828 8.383 1 92.38 435 THR B N 1
ATOM 8282 C CA . THR B 1 435 ? -29.094 13.078 7.453 1 92.38 435 THR B CA 1
ATOM 8283 C C . THR B 1 435 ? -29.297 11.883 6.527 1 92.38 435 THR B C 1
ATOM 8285 O O . THR B 1 435 ? -28.359 11.453 5.844 1 92.38 435 THR B O 1
ATOM 8288 N N . PRO B 1 436 ? -30.531 11.398 6.457 1 92.88 436 PRO B N 1
ATOM 8289 C CA . PRO B 1 436 ? -30.797 10.25 5.582 1 92.88 436 PRO B CA 1
ATOM 8290 C C . PRO B 1 436 ? -30.641 10.586 4.105 1 92.88 436 PRO B C 1
ATOM 8292 O O . PRO B 1 436 ? -30.875 11.727 3.695 1 92.88 436 PRO B O 1
ATOM 8295 N N . ALA B 1 437 ? -30.359 9.594 3.35 1 91.25 437 ALA B N 1
ATOM 8296 C CA . ALA B 1 437 ? -30.062 9.75 1.929 1 91.25 437 ALA B CA 1
ATOM 8297 C C . ALA B 1 437 ? -31.234 10.398 1.19 1 91.25 437 ALA B C 1
ATOM 8299 O O . ALA B 1 437 ? -31.031 11.227 0.301 1 91.25 437 ALA B O 1
ATOM 8300 N N . GLY B 1 438 ? -32.438 9.945 1.491 1 92.69 438 GLY B N 1
ATOM 8301 C CA . GLY B 1 438 ? -33.594 10.508 0.838 1 92.69 438 GLY B CA 1
ATOM 8302 C C . GLY B 1 438 ? -33.75 12 1.062 1 92.69 438 GLY B C 1
ATOM 8303 O O . GLY B 1 438 ? -34.094 12.742 0.136 1 92.69 438 GLY B O 1
ATOM 8304 N N . VAL B 1 439 ? -33.5 12.453 2.295 1 93.5 439 VAL B N 1
ATOM 8305 C CA . VAL B 1 439 ? -33.562 13.867 2.645 1 93.5 439 VAL B CA 1
ATOM 8306 C C . VAL B 1 439 ? -32.469 14.633 1.912 1 93.5 439 VAL B C 1
ATOM 8308 O O . VAL B 1 439 ? -32.688 15.75 1.435 1 93.5 439 VAL B O 1
ATOM 8311 N N . LYS B 1 440 ? -31.328 14.086 1.804 1 92.69 440 LYS B N 1
ATOM 8312 C CA . LYS B 1 440 ? -30.219 14.727 1.104 1 92.69 440 LYS B CA 1
ATOM 8313 C C . LYS B 1 440 ? -30.562 14.961 -0.365 1 92.69 440 LYS B C 1
ATOM 8315 O O . LYS B 1 440 ? -30.188 15.992 -0.933 1 92.69 440 LYS B O 1
ATOM 8320 N N . ARG B 1 441 ? -31.234 14.062 -0.965 1 91.19 441 ARG B N 1
ATOM 8321 C CA . ARG B 1 441 ? -31.625 14.203 -2.365 1 91.19 441 ARG B CA 1
ATOM 8322 C C . ARG B 1 441 ? -32.562 15.383 -2.553 1 91.19 441 ARG B C 1
ATOM 8324 O O . ARG B 1 441 ? -32.438 16.141 -3.518 1 91.19 441 ARG B O 1
ATOM 8331 N N . VAL B 1 442 ? -33.406 15.484 -1.608 1 93.38 442 VAL B N 1
ATOM 8332 C CA . VAL B 1 442 ? -34.375 16.594 -1.661 1 93.38 442 VAL B CA 1
ATOM 8333 C C . VAL B 1 442 ? -33.656 17.906 -1.437 1 93.38 442 VAL B C 1
ATOM 8335 O O . VAL B 1 442 ? -33.875 18.875 -2.166 1 93.38 442 VAL B O 1
ATOM 8338 N N . LEU B 1 443 ? -32.875 17.875 -0.465 1 93.12 443 LEU B N 1
ATOM 8339 C CA . LEU B 1 443 ? -32.125 19.094 -0.158 1 93.12 443 LEU B CA 1
ATOM 8340 C C . LEU B 1 443 ? -31.219 19.484 -1.329 1 93.12 443 LEU B C 1
ATOM 8342 O O . LEU B 1 443 ? -31.062 20.672 -1.617 1 93.12 443 LEU B O 1
ATOM 8346 N N . SER B 1 444 ? -30.594 18.531 -1.921 1 93.06 444 SER B N 1
ATOM 8347 C CA . SER B 1 444 ? -29.766 18.781 -3.088 1 93.06 444 SER B CA 1
ATOM 8348 C C . SER B 1 444 ? -30.547 19.438 -4.211 1 93.06 444 SER B C 1
ATOM 8350 O O . SER B 1 444 ? -30.078 20.391 -4.836 1 93.06 444 SER B O 1
ATOM 8352 N N . PHE B 1 445 ? -31.672 18.953 -4.441 1 93.44 445 PHE B N 1
ATOM 8353 C CA . PHE B 1 445 ? -32.562 19.516 -5.461 1 93.44 445 PHE B CA 1
ATOM 8354 C C . PHE B 1 445 ? -32.906 20.969 -5.133 1 93.44 445 PHE B C 1
ATOM 8356 O O . PHE B 1 445 ? -32.812 21.844 -6.004 1 93.44 445 PHE B O 1
ATOM 8363 N N . LEU B 1 446 ? -33.188 21.25 -3.934 1 93.62 446 LEU B N 1
ATOM 8364 C CA . LEU B 1 446 ? -33.562 22.609 -3.486 1 93.62 446 LEU B CA 1
ATOM 8365 C C . LEU B 1 446 ? -32.344 23.547 -3.621 1 93.62 446 LEU B C 1
ATOM 8367 O O . LEU B 1 446 ? -32.5 24.703 -4.035 1 93.62 446 LEU B O 1
ATOM 8371 N N . LEU B 1 447 ? -31.25 23.031 -3.266 1 91.12 447 LEU B N 1
ATOM 8372 C CA . LEU B 1 447 ? -30.031 23.844 -3.359 1 91.12 447 LEU B CA 1
ATOM 8373 C C . LEU B 1 447 ? -29.719 24.172 -4.812 1 91.12 447 LEU B C 1
ATOM 8375 O O . LEU B 1 447 ? -29.25 25.281 -5.109 1 91.12 447 LEU B O 1
ATOM 8379 N N . LYS B 1 448 ? -29.922 23.219 -5.625 1 90.75 448 LYS B N 1
ATOM 8380 C CA . LYS B 1 448 ? -29.734 23.469 -7.047 1 90.75 448 LYS B CA 1
ATOM 8381 C C . LYS B 1 448 ? -30.641 24.594 -7.531 1 90.75 448 LYS B C 1
ATOM 8383 O O . LYS B 1 448 ? -30.219 25.453 -8.312 1 90.75 448 LYS B O 1
ATOM 8388 N N . LEU B 1 449 ? -31.781 24.656 -7.07 1 92.5 449 LEU B N 1
ATOM 8389 C CA . LEU B 1 449 ? -32.75 25.688 -7.438 1 92.5 449 LEU B CA 1
ATOM 8390 C C . LEU B 1 449 ? -32.312 27.047 -6.902 1 92.5 449 LEU B C 1
ATOM 8392 O O . LEU B 1 449 ? -32.594 28.078 -7.516 1 92.5 449 LEU B O 1
ATOM 8396 N N . LEU B 1 450 ? -31.641 27 -5.836 1 90.88 450 LEU B N 1
ATOM 8397 C CA . LEU B 1 450 ? -31.188 28.234 -5.199 1 90.88 450 LEU B CA 1
ATOM 8398 C C . LEU B 1 450 ? -29.844 28.672 -5.758 1 90.88 450 LEU B C 1
ATOM 8400 O O . LEU B 1 450 ? -29.234 29.625 -5.242 1 90.88 450 LEU B O 1
ATOM 8404 N N . GLY B 1 451 ? -29.344 27.969 -6.703 1 86.25 451 GLY B N 1
ATOM 8405 C CA . GLY B 1 451 ? -28.125 28.359 -7.375 1 86.25 451 GLY B CA 1
ATOM 8406 C C . GLY B 1 451 ? -26.875 27.875 -6.672 1 86.25 451 GLY B C 1
ATOM 8407 O O . GLY B 1 451 ? -25.766 28.281 -7.008 1 86.25 451 GLY B O 1
ATOM 8408 N N . GLN B 1 452 ? -27.047 27.047 -5.695 1 86.94 452 GLN B N 1
ATOM 8409 C CA . GLN B 1 452 ? -25.922 26.453 -4.992 1 86.94 452 GLN B CA 1
ATOM 8410 C C . GLN B 1 452 ? -25.5 25.141 -5.633 1 86.94 452 GLN B C 1
ATOM 8412 O O . GLN B 1 452 ? -25.562 24.078 -5 1 86.94 452 GLN B O 1
ATOM 8417 N N . LYS B 1 453 ? -24.906 25.203 -6.801 1 84.19 453 LYS B N 1
ATOM 8418 C CA . LYS B 1 453 ? -24.688 24.031 -7.648 1 84.19 453 LYS B CA 1
ATOM 8419 C C . LYS B 1 453 ? -23.578 23.141 -7.09 1 84.19 453 LYS B C 1
ATOM 8421 O O . LYS B 1 453 ? -23.703 21.906 -7.098 1 84.19 453 LYS B O 1
ATOM 8426 N N . SER B 1 454 ? -22.562 23.734 -6.594 1 82 454 SER B N 1
ATOM 8427 C CA . SER B 1 454 ? -21.438 22.953 -6.09 1 82 454 SER B CA 1
ATOM 8428 C C . SER B 1 454 ? -21.812 22.203 -4.82 1 82 454 SER B C 1
ATOM 8430 O O . SER B 1 454 ? -21.5 21.016 -4.68 1 82 454 SER B O 1
ATOM 8432 N N . THR B 1 455 ? -22.5 22.906 -3.984 1 82.75 455 THR B N 1
ATOM 8433 C CA . THR B 1 455 ? -22.938 22.281 -2.742 1 82.75 455 THR B CA 1
ATOM 8434 C C . THR B 1 455 ? -23.969 21.188 -3.023 1 82.75 455 THR B C 1
ATOM 8436 O O . THR B 1 455 ? -23.969 20.141 -2.363 1 82.75 455 THR B O 1
ATOM 8439 N N . ALA B 1 456 ? -24.844 21.484 -3.984 1 87.62 456 ALA B N 1
ATOM 8440 C CA . ALA B 1 456 ? -25.875 20.516 -4.359 1 87.62 456 ALA B CA 1
ATOM 8441 C C . ALA B 1 456 ? -25.25 19.219 -4.867 1 87.62 456 ALA B C 1
ATOM 8443 O O . ALA B 1 456 ? -25.781 18.141 -4.629 1 87.62 456 ALA B O 1
ATOM 8444 N N . LYS B 1 457 ? -24.203 19.328 -5.477 1 86.12 457 LYS B N 1
ATOM 8445 C CA . LYS B 1 457 ? -23.547 18.156 -6.059 1 86.12 457 LYS B CA 1
ATOM 8446 C C . LYS B 1 457 ? -22.828 17.344 -4.988 1 86.12 457 LYS B C 1
ATOM 8448 O O . LYS B 1 457 ? -22.688 16.125 -5.121 1 86.12 457 LYS B O 1
ATOM 8453 N N . LEU B 1 458 ? -22.422 17.969 -3.955 1 85.38 458 LEU B N 1
ATOM 8454 C CA . LEU B 1 458 ? -21.609 17.312 -2.941 1 85.38 458 LEU B CA 1
ATOM 8455 C C . LEU B 1 458 ? -22.469 16.594 -1.912 1 85.38 458 LEU B C 1
ATOM 8457 O O . LEU B 1 458 ? -22.062 15.578 -1.349 1 85.38 458 LEU B O 1
ATOM 8461 N N . LEU B 1 459 ? -23.656 17.047 -1.704 1 87.44 459 LEU B N 1
ATOM 8462 C CA . LEU B 1 459 ? -24.5 16.547 -0.625 1 87.44 459 LEU B CA 1
ATOM 8463 C C . LEU B 1 459 ? -24.797 15.062 -0.806 1 87.44 459 LEU B C 1
ATOM 8465 O O . LEU B 1 459 ? -24.688 14.281 0.143 1 87.44 459 LEU B O 1
ATOM 8469 N N . PRO B 1 460 ? -25.109 14.656 -2.018 1 88.38 460 PRO B N 1
ATOM 8470 C CA . PRO B 1 460 ? -25.422 13.234 -2.189 1 88.38 460 PRO B CA 1
ATOM 8471 C C . PRO B 1 460 ? -24.188 12.344 -2.023 1 88.38 460 PRO B C 1
ATOM 8473 O O . PRO B 1 460 ? -24.312 11.125 -1.899 1 88.38 460 PRO B O 1
ATOM 8476 N N . GLN B 1 461 ? -23.016 12.93 -2.021 1 91.19 461 GLN B N 1
ATOM 8477 C CA . GLN B 1 461 ? -21.781 12.164 -1.885 1 91.19 461 GLN B CA 1
ATOM 8478 C C . GLN B 1 461 ? -21.5 11.844 -0.422 1 91.19 461 GLN B C 1
ATOM 8480 O O . GLN B 1 461 ? -20.562 11.109 -0.117 1 91.19 461 GLN B O 1
ATOM 8485 N N . THR B 1 462 ? -22.312 12.281 0.465 1 93.44 462 THR B N 1
ATOM 8486 C CA . THR B 1 462 ? -22.016 12.172 1.89 1 93.44 462 THR B CA 1
ATOM 8487 C C . THR B 1 462 ? -22.766 11 2.51 1 93.44 462 THR B C 1
ATOM 8489 O O . THR B 1 462 ? -23.156 11.047 3.68 1 93.44 462 THR B O 1
ATOM 8492 N N . ASN B 1 463 ? -23.047 9.977 1.764 1 93.69 463 ASN B N 1
ATOM 8493 C CA . ASN B 1 463 ? -23.688 8.766 2.268 1 93.69 463 ASN B CA 1
ATOM 8494 C C . ASN B 1 463 ? -22.656 7.688 2.605 1 93.69 463 ASN B C 1
ATOM 8496 O O . ASN B 1 463 ? -21.562 7.668 2.035 1 93.69 463 ASN B O 1
ATOM 8500 N N . ARG B 1 464 ? -23.109 6.809 3.525 1 94.44 464 ARG B N 1
ATOM 8501 C CA . ARG B 1 464 ? -22.328 5.598 3.764 1 94.44 464 ARG B CA 1
ATOM 8502 C C . ARG B 1 464 ? -22.203 4.77 2.488 1 94.44 464 ARG B C 1
ATOM 8504 O O . ARG B 1 464 ? -23.109 4.738 1.667 1 94.44 464 ARG B O 1
ATOM 8511 N N . LEU B 1 465 ? -21.078 4.141 2.32 1 96.88 465 LEU B N 1
ATOM 8512 C CA . LEU B 1 465 ? -20.859 3.285 1.159 1 96.88 465 LEU B CA 1
ATOM 8513 C C . LEU B 1 465 ? -20.953 1.812 1.547 1 96.88 465 LEU B C 1
ATOM 8515 O O . LEU B 1 465 ? -20.656 1.447 2.686 1 96.88 465 LEU B O 1
ATOM 8519 N N . LYS B 1 466 ? -21.469 1.011 0.582 1 96.44 466 LYS B N 1
ATOM 8520 C CA . LYS B 1 466 ? -21.234 -0.429 0.658 1 96.44 466 LYS B CA 1
ATOM 8521 C C . LYS B 1 466 ? -19.797 -0.776 0.284 1 96.44 466 LYS B C 1
ATOM 8523 O O . LYS B 1 466 ? -19.094 0.035 -0.323 1 96.44 466 LYS B O 1
ATOM 8528 N N . VAL B 1 467 ? -19.375 -1.986 0.69 1 97.88 467 VAL B N 1
ATOM 8529 C CA . VAL B 1 467 ? -17.984 -2.389 0.459 1 97.88 467 VAL B CA 1
ATOM 8530 C C . VAL B 1 467 ? -17.688 -2.373 -1.038 1 97.88 467 VAL B C 1
ATOM 8532 O O . VAL B 1 467 ? -16.625 -1.925 -1.458 1 97.88 467 VAL B O 1
ATOM 8535 N N . GLU B 1 468 ? -18.578 -2.818 -1.931 1 97.25 468 GLU B N 1
ATOM 8536 C CA . GLU B 1 468 ? -18.344 -2.818 -3.371 1 97.25 468 GLU B CA 1
ATOM 8537 C C . GLU B 1 468 ? -18.219 -1.396 -3.908 1 97.25 468 GLU B C 1
ATOM 8539 O O . GLU B 1 468 ? -17.469 -1.152 -4.859 1 97.25 468 GLU B O 1
ATOM 8544 N N . GLU B 1 469 ? -18.969 -0.473 -3.312 1 97.5 469 GLU B N 1
ATOM 8545 C CA . GLU B 1 469 ? -18.875 0.929 -3.709 1 97.5 469 GLU B CA 1
ATOM 8546 C C . GLU B 1 469 ? -17.531 1.535 -3.285 1 97.5 469 GLU B C 1
ATOM 8548 O O . GLU B 1 469 ? -16.938 2.322 -4.027 1 97.5 469 GLU B O 1
ATOM 8553 N N . LEU B 1 470 ? -17.141 1.18 -2.039 1 98.12 470 LEU B N 1
ATOM 8554 C CA . LEU B 1 470 ? -15.828 1.62 -1.595 1 98.12 470 LEU B CA 1
ATOM 8555 C C . LEU B 1 470 ? -14.742 1.097 -2.523 1 98.12 470 LEU B C 1
ATOM 8557 O O . LEU B 1 470 ? -13.812 1.831 -2.877 1 98.12 470 LEU B O 1
ATOM 8561 N N . ASN B 1 471 ? -14.852 -0.155 -2.887 1 97.88 471 ASN B N 1
ATOM 8562 C CA . ASN B 1 471 ? -13.883 -0.742 -3.811 1 97.88 471 ASN B CA 1
ATOM 8563 C C . ASN B 1 471 ? -13.875 -0.01 -5.148 1 97.88 471 ASN B C 1
ATOM 8565 O O . ASN B 1 471 ? -12.812 0.242 -5.715 1 97.88 471 ASN B O 1
ATOM 8569 N N . ARG B 1 472 ? -14.984 0.318 -5.672 1 97.56 472 ARG B N 1
ATOM 8570 C CA . ARG B 1 472 ? -15.078 1.067 -6.922 1 97.56 472 ARG B CA 1
ATOM 8571 C C . ARG B 1 472 ? -14.422 2.439 -6.785 1 97.56 472 ARG B C 1
ATOM 8573 O O . ARG B 1 472 ? -13.75 2.906 -7.703 1 97.56 472 ARG B O 1
ATOM 8580 N N . LEU B 1 473 ? -14.711 3.053 -5.656 1 98.19 473 LEU B N 1
ATOM 8581 C CA . LEU B 1 473 ? -14.078 4.34 -5.379 1 98.19 473 LEU B CA 1
ATOM 8582 C C . LEU B 1 473 ? -12.562 4.223 -5.41 1 98.19 473 LEU B C 1
ATOM 8584 O O . LEU B 1 473 ? -11.883 5.074 -5.988 1 98.19 473 LEU B O 1
ATOM 8588 N N . GLN B 1 474 ? -12.047 3.23 -4.812 1 97.56 474 GLN B N 1
ATOM 8589 C CA . GLN B 1 474 ? -10.602 3.008 -4.766 1 97.56 474 GLN B CA 1
ATOM 8590 C C . GLN B 1 474 ? -10.039 2.758 -6.164 1 97.56 474 GLN B C 1
ATOM 8592 O O . GLN B 1 474 ? -8.938 3.199 -6.484 1 97.56 474 GLN B O 1
ATOM 8597 N N . TYR B 1 475 ? -10.758 2.053 -6.973 1 96.25 475 TYR B N 1
ATOM 8598 C CA . TYR B 1 475 ? -10.352 1.874 -8.359 1 96.25 475 TYR B CA 1
ATOM 8599 C C . TYR B 1 475 ? -10.281 3.213 -9.086 1 96.25 475 TYR B C 1
ATOM 8601 O O . TYR B 1 475 ? -9.328 3.475 -9.836 1 96.25 475 TYR B O 1
ATOM 8609 N N . GLN B 1 476 ? -11.281 4.012 -8.883 1 97.06 476 GLN B N 1
ATOM 8610 C CA . GLN B 1 476 ? -11.312 5.324 -9.516 1 97.06 476 GLN B CA 1
ATOM 8611 C C . GLN B 1 476 ? -10.117 6.176 -9.086 1 97.06 476 GLN B C 1
ATOM 8613 O O . GLN B 1 476 ? -9.602 6.969 -9.875 1 97.06 476 GLN B O 1
ATOM 8618 N N . ILE B 1 477 ? -9.711 6.023 -7.844 1 96.81 477 ILE B N 1
ATOM 8619 C CA . ILE B 1 477 ? -8.523 6.73 -7.371 1 96.81 477 ILE B CA 1
ATOM 8620 C C . ILE B 1 477 ? -7.312 6.312 -8.195 1 96.81 477 ILE B C 1
ATOM 8622 O O . ILE B 1 477 ? -6.516 7.16 -8.617 1 96.81 477 ILE B O 1
ATOM 8626 N N . SER B 1 478 ? -7.176 5.039 -8.469 1 92.94 478 SER B N 1
ATOM 8627 C CA . SER B 1 478 ? -6.062 4.555 -9.281 1 92.94 478 SER B CA 1
ATOM 8628 C C . SER B 1 478 ? -6.098 5.152 -10.688 1 92.94 478 SER B C 1
ATOM 8630 O O . SER B 1 478 ? -5.055 5.465 -11.258 1 92.94 478 SER B O 1
ATOM 8632 N N . VAL B 1 479 ? -7.285 5.289 -11.219 1 93.44 479 VAL B N 1
ATOM 8633 C CA . VAL B 1 479 ? -7.453 5.883 -12.539 1 93.44 479 VAL B CA 1
ATOM 8634 C C . VAL B 1 479 ? -7.016 7.348 -12.5 1 93.44 479 VAL B C 1
ATOM 8636 O O . VAL B 1 479 ? -6.316 7.812 -13.406 1 93.44 479 VAL B O 1
ATOM 8639 N N . LEU B 1 480 ? -7.398 8.047 -11.484 1 95.69 480 LEU B N 1
ATOM 8640 C CA . LEU B 1 480 ? -7.023 9.445 -11.328 1 95.69 480 LEU B CA 1
ATOM 8641 C C . LEU B 1 480 ? -5.516 9.594 -11.156 1 95.69 480 LEU B C 1
ATOM 8643 O O . LEU B 1 480 ? -4.91 10.508 -11.711 1 95.69 480 LEU B O 1
ATOM 8647 N N . GLN B 1 481 ? -4.945 8.727 -10.359 1 94.31 481 GLN B N 1
ATOM 8648 C CA . GLN B 1 481 ? -3.496 8.727 -10.195 1 94.31 481 GLN B CA 1
ATOM 8649 C C . GLN B 1 481 ? -2.787 8.633 -11.539 1 94.31 481 GLN B C 1
ATOM 8651 O O . GLN B 1 481 ? -1.848 9.383 -11.805 1 94.31 481 GLN B O 1
ATOM 8656 N N . GLN B 1 482 ? -3.244 7.785 -12.406 1 91.19 482 GLN B N 1
ATOM 8657 C CA . GLN B 1 482 ? -2.656 7.629 -13.734 1 91.19 482 GLN B CA 1
ATOM 8658 C C . GLN B 1 482 ? -2.84 8.891 -14.562 1 91.19 482 GLN B C 1
ATOM 8660 O O . GLN B 1 482 ? -1.935 9.297 -15.297 1 91.19 482 GLN B O 1
ATOM 8665 N N . GLN B 1 483 ? -3.98 9.477 -14.469 1 93.75 483 GLN B N 1
ATOM 8666 C CA . GLN B 1 483 ? -4.254 10.695 -15.219 1 93.75 483 GLN B CA 1
ATOM 8667 C C . GLN B 1 483 ? -3.309 11.82 -14.805 1 93.75 483 GLN B C 1
ATOM 8669 O O . GLN B 1 483 ? -2.842 12.594 -15.648 1 93.75 483 GLN B O 1
ATOM 8674 N N . TYR B 1 484 ? -3.068 11.906 -13.562 1 96 484 TYR B N 1
ATOM 8675 C CA . TYR B 1 484 ? -2.209 12.984 -13.078 1 96 484 TYR B CA 1
ATOM 8676 C C . TYR B 1 484 ? -0.75 12.711 -13.43 1 96 484 TYR B C 1
ATOM 8678 O O . TYR B 1 484 ? 0.021 13.648 -13.664 1 96 484 TYR B O 1
ATOM 8686 N N . LEU B 1 485 ? -0.35 11.492 -13.461 1 93.75 485 LEU B N 1
ATOM 8687 C CA . LEU B 1 485 ? 0.99 11.156 -13.93 1 93.75 485 LEU B CA 1
ATOM 8688 C C . LEU B 1 485 ? 1.149 11.508 -15.406 1 93.75 485 LEU B C 1
ATOM 8690 O O . LEU B 1 485 ? 2.227 11.93 -15.836 1 93.75 485 LEU B O 1
ATOM 8694 N N . ARG B 1 486 ? 0.106 11.344 -16.156 1 92.94 486 ARG B N 1
ATOM 8695 C CA . ARG B 1 486 ? 0.132 11.719 -17.562 1 92.94 486 ARG B CA 1
ATOM 8696 C C . ARG B 1 486 ? 0.341 13.219 -17.719 1 92.94 486 ARG B C 1
ATOM 8698 O O . ARG B 1 486 ? 0.973 13.664 -18.688 1 92.94 486 ARG B O 1
ATOM 8705 N N . VAL B 1 487 ? -0.201 14 -16.781 1 95.5 487 VAL B N 1
ATOM 8706 C CA . VAL B 1 487 ? 0.019 15.445 -16.812 1 95.5 487 VAL B CA 1
ATOM 8707 C C . VAL B 1 487 ? 1.517 15.734 -16.781 1 95.5 487 VAL B C 1
ATOM 8709 O O . VAL B 1 487 ? 2.014 16.562 -17.547 1 95.5 487 VAL B O 1
ATOM 8712 N N . PHE B 1 488 ? 2.234 15.07 -15.93 1 95.25 488 PHE B N 1
ATOM 8713 C CA . PHE B 1 488 ? 3.674 15.273 -15.812 1 95.25 488 PHE B CA 1
ATOM 8714 C C . PHE B 1 488 ? 4.383 14.875 -17.094 1 95.25 488 PHE B C 1
ATOM 8716 O O . PHE B 1 488 ? 5.301 15.57 -17.547 1 95.25 488 PHE B O 1
ATOM 8723 N N . ASP B 1 489 ? 3.949 13.805 -17.688 1 92.62 489 ASP B N 1
ATOM 8724 C CA . ASP B 1 489 ? 4.566 13.312 -18.922 1 92.62 489 ASP B CA 1
ATOM 8725 C C . ASP B 1 489 ? 4.219 14.211 -20.109 1 92.62 489 ASP B C 1
ATOM 8727 O O . ASP B 1 489 ? 5.094 14.586 -20.891 1 92.62 489 ASP B O 1
ATOM 8731 N N . ASP B 1 490 ? 2.951 14.57 -20.234 1 93.88 490 ASP B N 1
ATOM 8732 C CA . ASP B 1 490 ? 2.482 15.344 -21.375 1 93.88 490 ASP B CA 1
ATOM 8733 C C . ASP B 1 490 ? 3.107 16.734 -21.391 1 93.88 490 ASP B C 1
ATOM 8735 O O . ASP B 1 490 ? 3.494 17.234 -22.453 1 93.88 490 ASP B O 1
ATOM 8739 N N . TYR B 1 491 ? 3.211 17.297 -20.266 1 96.25 491 TYR B N 1
ATOM 8740 C CA . TYR B 1 491 ? 3.791 18.625 -20.172 1 96.25 491 TYR B CA 1
ATOM 8741 C C . TYR B 1 491 ? 5.301 18.562 -19.984 1 96.25 491 TYR B C 1
ATOM 8743 O O . TYR B 1 491 ? 5.988 19.578 -20.016 1 96.25 491 TYR B O 1
ATOM 8751 N N . GLU B 1 492 ? 5.844 17.344 -19.75 1 95.25 492 GLU B N 1
ATOM 8752 C CA . GLU B 1 492 ? 7.266 17.109 -19.516 1 95.25 492 GLU B CA 1
ATOM 8753 C C . GLU B 1 492 ? 7.77 17.938 -18.328 1 95.25 492 GLU B C 1
ATOM 8755 O O . GLU B 1 492 ? 8.773 18.641 -18.438 1 95.25 492 GLU B O 1
ATOM 8760 N N . ILE B 1 493 ? 7.074 17.891 -17.281 1 97.75 493 ILE B N 1
ATOM 8761 C CA . ILE B 1 493 ? 7.426 18.688 -16.109 1 97.75 493 ILE B CA 1
ATOM 8762 C C . ILE B 1 493 ? 7.898 17.766 -14.984 1 97.75 493 ILE B C 1
ATOM 8764 O O . ILE B 1 493 ? 7.527 16.594 -14.938 1 97.75 493 ILE B O 1
ATOM 8768 N N . GLU B 1 494 ? 8.664 18.359 -14.039 1 97.06 494 GLU B N 1
ATOM 8769 C CA . GLU B 1 494 ? 9.242 17.594 -12.938 1 97.06 494 GLU B CA 1
ATOM 8770 C C . GLU B 1 494 ? 8.5 17.859 -11.633 1 97.06 494 GLU B C 1
ATOM 8772 O O . GLU B 1 494 ? 8.539 17.031 -10.711 1 97.06 494 GLU B O 1
ATOM 8777 N N . ALA B 1 495 ? 7.855 18.984 -11.578 1 98.5 495 ALA B N 1
ATOM 8778 C CA . ALA B 1 495 ? 7.125 19.406 -10.383 1 98.5 495 ALA B CA 1
ATOM 8779 C C . ALA B 1 495 ? 6.043 20.422 -10.727 1 98.5 495 ALA B C 1
ATOM 8781 O O . ALA B 1 495 ? 6.031 20.984 -11.828 1 98.5 495 ALA B O 1
ATOM 8782 N N . ILE B 1 496 ? 5.152 20.609 -9.82 1 98.88 496 ILE B N 1
ATOM 8783 C CA . ILE B 1 496 ? 4.078 21.578 -9.977 1 98.88 496 ILE B CA 1
ATOM 8784 C C . ILE B 1 496 ? 4.145 22.609 -8.844 1 98.88 496 ILE B C 1
ATOM 8786 O O . ILE B 1 496 ? 4.266 22.234 -7.672 1 98.88 496 ILE B O 1
ATOM 8790 N N . ILE B 1 497 ? 4.102 23.891 -9.188 1 98.88 497 ILE B N 1
ATOM 8791 C CA . ILE B 1 497 ? 3.994 24.984 -8.234 1 98.88 497 ILE B CA 1
ATOM 8792 C C . ILE B 1 497 ? 2.547 25.469 -8.156 1 98.88 497 ILE B C 1
ATOM 8794 O O . ILE B 1 497 ? 1.948 25.812 -9.18 1 98.88 497 ILE B O 1
ATOM 8798 N N . CYS B 1 498 ? 2.01 25.5 -6.957 1 98.81 498 CYS B N 1
ATOM 8799 C CA . CYS B 1 498 ? 0.598 25.844 -6.832 1 98.81 498 CYS B CA 1
ATOM 8800 C C . CYS B 1 498 ? 0.294 26.422 -5.457 1 98.81 498 CYS B C 1
ATOM 8802 O O . CYS B 1 498 ? 1.185 26.516 -4.609 1 98.81 498 CYS B O 1
ATOM 8804 N N . PRO B 1 499 ? -0.95 26.906 -5.211 1 98.12 499 PRO B N 1
ATOM 8805 C CA . PRO B 1 499 ? -1.29 27.422 -3.881 1 98.12 499 PRO B CA 1
ATOM 8806 C C . PRO B 1 499 ? -1.213 26.344 -2.803 1 98.12 499 PRO B C 1
ATOM 8808 O O . PRO B 1 499 ? -1.602 25.188 -3.041 1 98.12 499 PRO B O 1
ATOM 8811 N N . SER B 1 500 ? -0.646 26.656 -1.698 1 96.75 500 SER B N 1
ATOM 8812 C CA . SER B 1 500 ? -0.562 25.719 -0.587 1 96.75 500 SER B CA 1
ATOM 8813 C C . SER B 1 500 ? -1.936 25.453 0.026 1 96.75 500 SER B C 1
ATOM 8815 O O . SER B 1 500 ? -2.184 24.391 0.58 1 96.75 500 SER B O 1
ATOM 8817 N N . PHE B 1 501 ? -2.674 26.469 0.057 1 94.5 501 PHE B N 1
ATOM 8818 C CA . PHE B 1 501 ? -4.043 26.516 0.557 1 94.5 501 PHE B CA 1
ATOM 8819 C C . PHE B 1 501 ? -4.844 27.594 -0.158 1 94.5 501 PHE B C 1
ATOM 8821 O O . PHE B 1 501 ? -4.301 28.344 -0.976 1 94.5 501 PHE B O 1
ATOM 8828 N N . GLY B 1 502 ? -6.145 27.703 0.021 1 92.25 502 GLY B N 1
ATOM 8829 C CA . GLY B 1 502 ? -6.934 28.672 -0.729 1 92.25 502 GLY B CA 1
ATOM 8830 C C . GLY B 1 502 ? -7.039 30.016 -0.045 1 92.25 502 GLY B C 1
ATOM 8831 O O . GLY B 1 502 ? -7.5 30.984 -0.645 1 92.25 502 GLY B O 1
ATOM 8832 N N . THR B 1 503 ? -6.652 30.094 1.204 1 94.75 503 THR B N 1
ATOM 8833 C CA . THR B 1 503 ? -6.711 31.328 1.984 1 94.75 503 THR B CA 1
ATOM 8834 C C . THR B 1 503 ? -5.551 31.391 2.975 1 94.75 503 THR B C 1
ATOM 8836 O O . THR B 1 503 ? -4.969 30.359 3.328 1 94.75 503 THR B O 1
ATOM 8839 N N . PRO B 1 504 ? -5.203 32.656 3.367 1 96.19 504 PRO B N 1
ATOM 8840 C CA . PRO B 1 504 ? -4.434 32.75 4.613 1 96.19 504 PRO B CA 1
ATOM 8841 C C . PRO B 1 504 ? -5.246 32.312 5.836 1 96.19 504 PRO B C 1
ATOM 8843 O O . PRO B 1 504 ? -6.367 31.828 5.699 1 96.19 504 PRO B O 1
ATOM 8846 N N . ALA B 1 505 ? -4.609 32.469 7.051 1 97.06 505 ALA B N 1
ATOM 8847 C CA . ALA B 1 505 ? -5.328 32.094 8.273 1 97.06 505 ALA B CA 1
ATOM 8848 C C . ALA B 1 505 ? -6.582 32.969 8.438 1 97.06 505 ALA B C 1
ATOM 8850 O O . ALA B 1 505 ? -6.555 34.156 8.195 1 97.06 505 ALA B O 1
ATOM 8851 N N . LEU B 1 506 ? -7.68 32.375 8.75 1 96.25 506 LEU B N 1
ATOM 8852 C CA . LEU B 1 506 ? -8.953 33.062 8.977 1 96.25 506 LEU B CA 1
ATOM 8853 C C . LEU B 1 506 ? -9.32 33.062 10.453 1 96.25 506 LEU B C 1
ATOM 8855 O O . LEU B 1 506 ? -8.648 32.438 11.266 1 96.25 506 LEU B O 1
ATOM 8859 N N . PRO B 1 507 ? -10.359 33.812 10.789 1 96.31 507 PRO B N 1
ATOM 8860 C CA . PRO B 1 507 ? -10.734 33.875 12.203 1 96.31 507 PRO B CA 1
ATOM 8861 C C . PRO B 1 507 ? -11.094 32.5 12.789 1 96.31 507 PRO B C 1
ATOM 8863 O O . PRO B 1 507 ? -11.555 31.625 12.055 1 96.31 507 PRO B O 1
ATOM 8866 N N . HIS B 1 508 ? -10.914 32.375 14.055 1 95.88 508 HIS B N 1
ATOM 8867 C CA . HIS B 1 508 ? -11.305 31.156 14.75 1 95.88 508 HIS B CA 1
ATOM 8868 C C . HIS B 1 508 ? -12.75 30.781 14.453 1 95.88 508 HIS B C 1
ATOM 8870 O O . HIS B 1 508 ? -13.609 31.656 14.305 1 95.88 508 HIS B O 1
ATOM 8876 N N . SER B 1 509 ? -13.008 29.484 14.273 1 92.56 509 SER B N 1
ATOM 8877 C CA . SER B 1 509 ? -14.32 28.859 14.109 1 92.56 509 SER B CA 1
ATOM 8878 C C . SER B 1 509 ? -14.844 29.062 12.688 1 92.56 509 SER B C 1
ATOM 8880 O O . SER B 1 509 ? -15.906 28.531 12.336 1 92.56 509 SER B O 1
ATOM 8882 N N . SER B 1 510 ? -14.094 29.781 11.875 1 92.12 510 SER B N 1
ATOM 8883 C CA . SER B 1 510 ? -14.516 29.984 10.492 1 92.12 510 SER B CA 1
ATOM 8884 C C . SER B 1 510 ? -14.305 28.734 9.648 1 92.12 510 SER B C 1
ATOM 8886 O O . SER B 1 510 ? -14.828 28.625 8.539 1 92.12 510 SER B O 1
ATOM 8888 N N . SER B 1 511 ? -13.617 27.781 10.18 1 88.94 511 SER B N 1
ATOM 8889 C CA . SER B 1 511 ? -13.312 26.562 9.43 1 88.94 511 SER B CA 1
ATOM 8890 C C . SER B 1 511 ? -14.578 25.797 9.07 1 88.94 511 SER B C 1
ATOM 8892 O O . SER B 1 511 ? -14.617 25.078 8.07 1 88.94 511 SER B O 1
ATOM 8894 N N . VAL B 1 512 ? -15.602 25.969 9.797 1 87.56 512 VAL B N 1
ATOM 8895 C CA . VAL B 1 512 ? -16.875 25.297 9.57 1 87.56 512 VAL B CA 1
ATOM 8896 C C . VAL B 1 512 ? -17.438 25.703 8.211 1 87.56 512 VAL B C 1
ATOM 8898 O O . VAL B 1 512 ? -18.078 24.906 7.527 1 87.56 512 VAL B O 1
ATOM 8901 N N . ASP B 1 513 ? -17.094 26.938 7.789 1 85.81 513 ASP B N 1
ATOM 8902 C CA . ASP B 1 513 ? -17.688 27.516 6.594 1 85.81 513 ASP B CA 1
ATOM 8903 C C . ASP B 1 513 ? -16.75 27.422 5.398 1 85.81 513 ASP B C 1
ATOM 8905 O O . ASP B 1 513 ? -17.156 27.672 4.262 1 85.81 513 ASP B O 1
ATOM 8909 N N . SER B 1 514 ? -15.547 27.031 5.621 1 83.44 514 SER B N 1
ATOM 8910 C CA . SER B 1 514 ? -14.555 27.109 4.559 1 83.44 514 SER B CA 1
ATOM 8911 C C . SER B 1 514 ? -13.992 25.734 4.211 1 83.44 514 SER B C 1
ATOM 8913 O O . SER B 1 514 ? -12.891 25.641 3.662 1 83.44 514 SER B O 1
ATOM 8915 N N . THR B 1 515 ? -14.742 24.688 4.426 1 84.5 515 THR B N 1
ATOM 8916 C CA . THR B 1 515 ? -14.281 23.312 4.281 1 84.5 515 THR B CA 1
ATOM 8917 C C . THR B 1 515 ? -13.883 23.031 2.834 1 84.5 515 THR B C 1
ATOM 8919 O O . THR B 1 515 ? -12.906 22.328 2.582 1 84.5 515 THR B O 1
ATOM 8922 N N . PRO B 1 516 ? -14.555 23.609 1.85 1 85 516 PRO B N 1
ATOM 8923 C CA . PRO B 1 516 ? -14.203 23.297 0.463 1 85 516 PRO B CA 1
ATOM 8924 C C . PRO B 1 516 ? -12.805 23.766 0.088 1 85 516 PRO B C 1
ATOM 8926 O O . PRO B 1 516 ? -12.203 23.25 -0.854 1 85 516 PRO B O 1
ATOM 8929 N N . ILE B 1 517 ? -12.289 24.719 0.841 1 89 517 ILE B N 1
ATOM 8930 C CA . ILE B 1 517 ? -10.992 25.312 0.533 1 89 517 ILE B CA 1
ATOM 8931 C C . ILE B 1 517 ? -9.891 24.266 0.76 1 89 517 ILE B C 1
ATOM 8933 O O . ILE B 1 517 ? -8.789 24.391 0.214 1 89 517 ILE B O 1
ATOM 8937 N N . CYS B 1 518 ? -10.188 23.219 1.517 1 93.06 518 CYS B N 1
ATOM 8938 C CA . CYS B 1 518 ? -9.227 22.156 1.807 1 93.06 518 CYS B CA 1
ATOM 8939 C C . CYS B 1 518 ? -8.883 21.375 0.545 1 93.06 518 CYS B C 1
ATOM 8941 O O . CYS B 1 518 ? -7.914 20.625 0.525 1 93.06 518 CYS B O 1
ATOM 8943 N N . LEU B 1 519 ? -9.586 21.688 -0.536 1 94.69 519 LEU B N 1
ATOM 8944 C CA . LEU B 1 519 ? -9.359 21.047 -1.824 1 94.69 519 LEU B CA 1
ATOM 8945 C C . LEU B 1 519 ? -7.922 21.234 -2.283 1 94.69 519 LEU B C 1
ATOM 8947 O O . LEU B 1 519 ? -7.328 20.328 -2.877 1 94.69 519 LEU B O 1
ATOM 8951 N N . TYR B 1 520 ? -7.355 22.328 -1.999 1 97.12 520 TYR B N 1
ATOM 8952 C CA . TYR B 1 520 ? -6.012 22.672 -2.463 1 97.12 520 TYR B CA 1
ATOM 8953 C C . TYR B 1 520 ? -4.969 21.766 -1.819 1 97.12 520 TYR B C 1
ATOM 8955 O O . TYR B 1 520 ? -3.846 21.656 -2.316 1 97.12 520 TYR B O 1
ATOM 8963 N N . THR B 1 521 ? -5.32 21.125 -0.696 1 97.94 521 THR B N 1
ATOM 8964 C CA . THR B 1 521 ? -4.375 20.234 -0.025 1 97.94 521 THR B CA 1
ATOM 8965 C C . THR B 1 521 ? -4.762 18.781 -0.221 1 97.94 521 THR B C 1
ATOM 8967 O O . THR B 1 521 ? -3.939 17.969 -0.641 1 97.94 521 THR B O 1
ATOM 8970 N N . TYR B 1 522 ? -6.066 18.453 -0.047 1 97.62 522 TYR B N 1
ATOM 8971 C CA . TYR B 1 522 ? -6.406 17.047 0.009 1 97.62 522 TYR B CA 1
ATOM 8972 C C . TYR B 1 522 ? -6.371 16.422 -1.381 1 97.62 522 TYR B C 1
ATOM 8974 O O . TYR B 1 522 ? -6.383 15.188 -1.518 1 97.62 522 TYR B O 1
ATOM 8982 N N . ILE B 1 523 ? -6.316 17.25 -2.486 1 97.88 523 ILE B N 1
ATOM 8983 C CA . ILE B 1 523 ? -6.168 16.703 -3.824 1 97.88 523 ILE B CA 1
ATOM 8984 C C . ILE B 1 523 ? -4.926 15.812 -3.879 1 97.88 523 ILE B C 1
ATOM 8986 O O . ILE B 1 523 ? -4.957 14.719 -4.438 1 97.88 523 ILE B O 1
ATOM 8990 N N . TRP B 1 524 ? -3.906 16.219 -3.24 1 98.38 524 TRP B N 1
ATOM 8991 C CA . TRP B 1 524 ? -2.619 15.531 -3.348 1 98.38 524 TRP B CA 1
ATOM 8992 C C . TRP B 1 524 ? -2.547 14.352 -2.387 1 98.38 524 TRP B C 1
ATOM 8994 O O . TRP B 1 524 ? -1.807 13.398 -2.625 1 98.38 524 TRP B O 1
ATOM 9004 N N . ASN B 1 525 ? -3.318 14.43 -1.253 1 98.19 525 ASN B N 1
ATOM 9005 C CA . ASN B 1 525 ? -3.475 13.258 -0.396 1 98.19 525 ASN B CA 1
ATOM 9006 C C . ASN B 1 525 ? -4.289 12.164 -1.084 1 98.19 525 ASN B C 1
ATOM 9008 O O . ASN B 1 525 ? -3.947 10.984 -1.002 1 98.19 525 ASN B O 1
ATOM 9012 N N . TYR B 1 526 ? -5.332 12.625 -1.749 1 98.12 526 TYR B N 1
ATOM 9013 C CA . TYR B 1 526 ? -6.262 11.703 -2.387 1 98.12 526 TYR B CA 1
ATOM 9014 C C . TYR B 1 526 ? -5.555 10.859 -3.439 1 98.12 526 TYR B C 1
ATOM 9016 O O . TYR B 1 526 ? -5.848 9.672 -3.59 1 98.12 526 TYR B O 1
ATOM 9024 N N . ILE B 1 527 ? -4.648 11.469 -4.141 1 97.06 527 ILE B N 1
ATOM 9025 C CA . ILE B 1 527 ? -3.949 10.727 -5.188 1 97.06 527 ILE B CA 1
ATOM 9026 C C . ILE B 1 527 ? -2.533 10.398 -4.727 1 97.06 527 ILE B C 1
ATOM 9028 O O . ILE B 1 527 ? -1.715 9.914 -5.512 1 97.06 527 ILE B O 1
ATOM 9032 N N . ASN B 1 528 ? -2.096 10.703 -3.525 1 96.19 528 ASN B N 1
ATOM 9033 C CA . ASN B 1 528 ? -0.913 10.25 -2.799 1 96.19 528 ASN B CA 1
ATOM 9034 C C . ASN B 1 528 ? 0.368 10.805 -3.42 1 96.19 528 ASN B C 1
ATOM 9036 O O . ASN B 1 528 ? 1.328 10.062 -3.635 1 96.19 528 ASN B O 1
ATOM 9040 N N . PHE B 1 529 ? 0.417 12.07 -3.713 1 97.12 529 PHE B N 1
ATOM 9041 C CA . PHE B 1 529 ? 1.605 12.758 -4.211 1 97.12 529 PHE B CA 1
ATOM 9042 C C . PHE B 1 529 ? 2.332 13.469 -3.078 1 97.12 529 PHE B C 1
ATOM 9044 O O . PHE B 1 529 ? 1.696 14.047 -2.189 1 97.12 529 PHE B O 1
ATOM 9051 N N . PRO B 1 530 ? 3.666 13.445 -3.1 1 97 530 PRO B N 1
ATOM 9052 C CA . PRO B 1 530 ? 4.391 14.242 -2.105 1 97 530 PRO B CA 1
ATOM 9053 C C . PRO B 1 530 ? 4.328 15.742 -2.391 1 97 530 PRO B C 1
ATOM 9055 O O . PRO B 1 530 ? 4.316 16.156 -3.555 1 97 530 PRO B O 1
ATOM 9058 N N . CYS B 1 531 ? 4.289 16.5 -1.285 1 98.31 531 CYS B N 1
ATOM 9059 C CA . CYS B 1 531 ? 4.16 17.953 -1.379 1 98.31 531 CYS B CA 1
ATOM 9060 C C . CYS B 1 531 ? 4.895 18.641 -0.237 1 98.31 531 CYS B C 1
ATOM 9062 O O . CYS B 1 531 ? 4.949 18.125 0.877 1 98.31 531 CYS B O 1
ATOM 9064 N N . GLY B 1 532 ? 5.43 19.781 -0.565 1 98.75 532 GLY B N 1
ATOM 9065 C CA . GLY B 1 532 ? 6.004 20.656 0.442 1 98.75 532 GLY B CA 1
ATOM 9066 C C . GLY B 1 532 ? 5.531 22.094 0.319 1 98.75 532 GLY B C 1
ATOM 9067 O O . GLY B 1 532 ? 5.148 22.531 -0.766 1 98.75 532 GLY B O 1
ATOM 9068 N N . VAL B 1 533 ? 5.508 22.797 1.429 1 98.88 533 VAL B N 1
ATOM 9069 C CA . VAL B 1 533 ? 5.047 24.172 1.424 1 98.88 533 VAL B CA 1
ATOM 9070 C C . VAL B 1 533 ? 6.121 25.078 2.021 1 98.88 533 VAL B C 1
ATOM 9072 O O . VAL B 1 533 ? 6.891 24.656 2.885 1 98.88 533 VAL B O 1
ATOM 9075 N N . LEU B 1 534 ? 6.184 26.312 1.572 1 98.88 534 LEU B N 1
ATOM 9076 C CA . LEU B 1 534 ? 7.113 27.312 2.088 1 98.88 534 LEU B CA 1
ATOM 9077 C C . LEU B 1 534 ? 6.516 28.703 1.983 1 98.88 534 LEU B C 1
ATOM 9079 O O . LEU B 1 534 ? 5.773 29 1.044 1 98.88 534 LEU B O 1
ATOM 9083 N N . PRO B 1 535 ? 6.812 29.562 2.875 1 98.75 535 PRO B N 1
ATOM 9084 C CA . PRO B 1 535 ? 6.277 30.922 2.844 1 98.75 535 PRO B CA 1
ATOM 9085 C C . PRO B 1 535 ? 6.906 31.781 1.745 1 98.75 535 PRO B C 1
ATOM 9087 O O . PRO B 1 535 ? 8.102 31.656 1.472 1 98.75 535 PRO B O 1
ATOM 9090 N N . VAL B 1 536 ? 6.125 32.656 1.201 1 98.5 536 VAL B N 1
ATOM 9091 C CA . VAL B 1 536 ? 6.578 33.438 0.047 1 98.5 536 VAL B CA 1
ATOM 9092 C C . VAL B 1 536 ? 6.352 34.906 0.302 1 98.5 536 VAL B C 1
ATOM 9094 O O . VAL B 1 536 ? 7.203 35.75 -0.031 1 98.5 536 VAL B O 1
ATOM 9097 N N . THR B 1 537 ? 5.238 35.25 0.793 1 97.75 537 THR B N 1
ATOM 9098 C CA . THR B 1 537 ? 4.855 36.656 0.951 1 97.75 537 THR B CA 1
ATOM 9099 C C . THR B 1 537 ? 3.842 36.812 2.082 1 97.75 537 THR B C 1
ATOM 9101 O O . THR B 1 537 ? 3.664 35.875 2.895 1 97.75 537 THR B O 1
ATOM 9104 N N . LYS B 1 538 ? 3.279 38.031 2.227 1 97.56 538 LYS B N 1
ATOM 9105 C CA . LYS B 1 538 ? 2.211 38.344 3.172 1 97.56 538 LYS B CA 1
ATOM 9106 C C . LYS B 1 538 ? 1.011 38.969 2.465 1 97.56 538 LYS B C 1
ATOM 9108 O O . LYS B 1 538 ? 1.14 39.5 1.352 1 97.56 538 LYS B O 1
ATOM 9113 N N . VAL B 1 539 ? -0.082 38.844 3.102 1 97.5 539 VAL B N 1
ATOM 9114 C CA . VAL B 1 539 ? -1.278 39.469 2.551 1 97.5 539 VAL B CA 1
ATOM 9115 C C . VAL B 1 539 ? -1.106 41 2.541 1 97.5 539 VAL B C 1
ATOM 9117 O O . VAL B 1 539 ? -0.775 41.594 3.564 1 97.5 539 VAL B O 1
ATOM 9120 N N . LEU B 1 540 ? -1.355 41.562 1.409 1 95.94 540 LEU B N 1
ATOM 9121 C CA . LEU B 1 540 ? -1.301 43.031 1.284 1 95.94 540 LEU B CA 1
ATOM 9122 C C . LEU B 1 540 ? -2.658 43.656 1.596 1 95.94 540 LEU B C 1
ATOM 9124 O O . LEU B 1 540 ? -3.678 42.969 1.598 1 95.94 540 LEU B O 1
ATOM 9128 N N . LYS B 1 541 ? -2.633 44.938 1.776 1 93.56 541 LYS B N 1
ATOM 9129 C CA . LYS B 1 541 ? -3.824 45.688 2.193 1 93.56 541 LYS B CA 1
ATOM 9130 C C . LYS B 1 541 ? -4.941 45.531 1.164 1 93.56 541 LYS B C 1
ATOM 9132 O O . LYS B 1 541 ? -6.109 45.375 1.526 1 93.56 541 LYS B O 1
ATOM 9137 N N . ASP B 1 542 ? -4.68 45.5 -0.064 1 90.5 542 ASP B N 1
ATOM 9138 C CA . ASP B 1 542 ? -5.68 45.5 -1.128 1 90.5 542 ASP B CA 1
ATOM 9139 C C . ASP B 1 542 ? -6.016 44.094 -1.581 1 90.5 542 ASP B C 1
ATOM 9141 O O . ASP B 1 542 ? -6.789 43.906 -2.523 1 90.5 542 ASP B O 1
ATOM 9145 N N . GLU B 1 543 ? -5.516 43.125 -0.842 1 90.12 543 GLU B N 1
ATOM 9146 C CA . GLU B 1 543 ? -5.684 41.719 -1.257 1 90.12 543 GLU B CA 1
ATOM 9147 C C . GLU B 1 543 ? -6.559 40.969 -0.268 1 90.12 543 GLU B C 1
ATOM 9149 O O . GLU B 1 543 ? -6.559 39.719 -0.262 1 90.12 543 GLU B O 1
ATOM 9154 N N . GLN B 1 544 ? -7.281 41.562 0.484 1 83.31 544 GLN B N 1
ATOM 9155 C CA . GLN B 1 544 ? -8.062 40.938 1.546 1 83.31 544 GLN B CA 1
ATOM 9156 C C . GLN B 1 544 ? -9.422 40.469 1.026 1 83.31 544 GLN B C 1
ATOM 9158 O O . GLN B 1 544 ? -10.461 40.781 1.609 1 83.31 544 GLN B O 1
ATOM 9163 N N . HIS B 1 545 ? -9.367 39.844 -0.03 1 78.44 545 HIS B N 1
ATOM 9164 C CA . HIS B 1 545 ? -10.562 39.312 -0.666 1 78.44 545 HIS B CA 1
ATOM 9165 C C . HIS B 1 545 ? -10.227 38.094 -1.545 1 78.44 545 HIS B C 1
ATOM 9167 O O . HIS B 1 545 ? -9.055 37.875 -1.853 1 78.44 545 HIS B O 1
ATOM 9173 N N . LEU B 1 546 ? -11.289 37.281 -1.722 1 72.88 546 LEU B N 1
ATOM 9174 C CA . LEU B 1 546 ? -11.148 36.25 -2.721 1 72.88 546 LEU B CA 1
ATOM 9175 C C . LEU B 1 546 ? -11.016 36.812 -4.121 1 72.88 546 LEU B C 1
ATOM 9177 O O . LEU B 1 546 ? -11.453 37.938 -4.363 1 72.88 546 LEU B O 1
ATOM 9181 N N . LYS B 1 547 ? -10.141 36.281 -4.859 1 64.12 547 LYS B N 1
ATOM 9182 C CA . LYS B 1 547 ? -10.156 36.781 -6.223 1 64.12 547 LYS B CA 1
ATOM 9183 C C . LYS B 1 547 ? -11.555 36.688 -6.828 1 64.12 547 LYS B C 1
ATOM 9185 O O . LYS B 1 547 ? -12.422 36 -6.297 1 64.12 547 LYS B O 1
ATOM 9190 N N . ASN B 1 548 ? -11.859 37.031 -8.07 1 57.03 548 ASN B N 1
ATOM 9191 C CA . ASN B 1 548 ? -13.125 37.188 -8.781 1 57.03 548 ASN B CA 1
ATOM 9192 C C . ASN B 1 548 ? -14.07 36.031 -8.477 1 57.03 548 ASN B C 1
ATOM 9194 O O . ASN B 1 548 ? -13.703 34.875 -8.641 1 57.03 548 ASN B O 1
ATOM 9198 N N . THR B 1 549 ? -14.805 36.25 -7.316 1 53.62 549 THR B N 1
ATOM 9199 C CA . THR B 1 549 ? -15.727 35.219 -6.844 1 53.62 549 THR B CA 1
ATOM 9200 C C . THR B 1 549 ? -16.5 34.594 -8.016 1 53.62 549 THR B C 1
ATOM 9202 O O . THR B 1 549 ? -17.469 35.188 -8.484 1 53.62 549 THR B O 1
ATOM 9205 N N . ARG B 1 550 ? -15.852 34 -8.906 1 51.75 550 ARG B N 1
ATOM 9206 C CA . ARG B 1 550 ? -16.562 33.156 -9.859 1 51.75 550 ARG B CA 1
ATOM 9207 C C . ARG B 1 550 ? -17.641 32.344 -9.164 1 51.75 550 ARG B C 1
ATOM 9209 O O . ARG B 1 550 ? -18.703 32.094 -9.734 1 51.75 550 ARG B O 1
ATOM 9216 N N . ASN B 1 551 ? -17.234 31.938 -7.957 1 60.09 551 ASN B N 1
ATOM 9217 C CA . ASN B 1 551 ? -18.203 31.094 -7.281 1 60.09 551 ASN B CA 1
ATOM 9218 C C . ASN B 1 551 ? -18.969 31.859 -6.203 1 60.09 551 ASN B C 1
ATOM 9220 O O . ASN B 1 551 ? -18.375 32.312 -5.215 1 60.09 551 ASN B O 1
ATOM 9224 N N . LYS B 1 552 ? -20.109 32.281 -6.719 1 65.25 552 LYS B N 1
ATOM 9225 C CA . LYS B 1 552 ? -21.016 33.094 -5.945 1 65.25 552 LYS B CA 1
ATOM 9226 C C . LYS B 1 552 ? -21.812 32.281 -4.949 1 65.25 552 LYS B C 1
ATOM 9228 O O . LYS B 1 552 ? -22.844 32.719 -4.434 1 65.25 552 LYS B O 1
ATOM 9233 N N . GLU B 1 553 ? -21.203 31.188 -4.73 1 81.12 553 GLU B N 1
ATOM 9234 C CA . GLU B 1 553 ? -21.953 30.344 -3.811 1 81.12 553 GLU B CA 1
ATOM 9235 C C . GLU B 1 553 ? -21.641 30.688 -2.357 1 81.12 553 GLU B C 1
ATOM 9237 O O . GLU B 1 553 ? -20.734 31.469 -2.08 1 81.12 553 GLU B O 1
ATOM 9242 N N . LEU B 1 554 ? -22.453 30.25 -1.48 1 79.44 554 LEU B N 1
ATOM 9243 C CA . LEU B 1 554 ? -22.453 30.641 -0.075 1 79.44 554 LEU B CA 1
ATOM 9244 C C . LEU B 1 554 ? -21.094 30.391 0.562 1 79.44 554 LEU B C 1
ATOM 9246 O O . LEU B 1 554 ? -20.562 31.25 1.281 1 79.44 554 LEU B O 1
ATOM 9250 N N . PRO B 1 555 ? -20.453 29.312 0.299 1 81.06 555 PRO B N 1
ATOM 9251 C CA . PRO B 1 555 ? -19.125 29.109 0.909 1 81.06 555 PRO B CA 1
ATOM 9252 C C . PRO B 1 555 ? -18.109 30.141 0.46 1 81.06 555 PRO B C 1
ATOM 9254 O O . PRO B 1 555 ? -17.297 30.609 1.268 1 81.06 555 PRO B O 1
ATOM 9257 N N . ALA B 1 556 ? -18.156 30.531 -0.74 1 83.25 556 ALA B N 1
ATOM 9258 C CA . ALA B 1 556 ? -17.234 31.547 -1.259 1 83.25 556 ALA B CA 1
ATOM 9259 C C . ALA B 1 556 ? -17.5 32.906 -0.626 1 83.25 556 ALA B C 1
ATOM 9261 O O . ALA B 1 556 ? -16.578 33.656 -0.318 1 83.25 556 ALA B O 1
ATOM 9262 N N . LYS B 1 557 ? -18.734 33.219 -0.457 1 85.38 557 LYS B N 1
ATOM 9263 C CA . LYS B 1 557 ? -19.109 34.469 0.163 1 85.38 557 LYS B CA 1
ATOM 9264 C C . LYS B 1 557 ? -18.656 34.531 1.617 1 85.38 557 LYS B C 1
ATOM 9266 O O . LYS B 1 557 ? -18.25 35.594 2.102 1 85.38 557 LYS B O 1
ATOM 9271 N N . ARG B 1 558 ? -18.766 33.438 2.25 1 87.62 558 ARG B N 1
ATOM 9272 C CA . ARG B 1 558 ? -18.328 33.375 3.643 1 87.62 558 ARG B CA 1
ATOM 9273 C C . ARG B 1 558 ? -16.812 33.562 3.752 1 87.62 558 ARG B C 1
ATOM 9275 O O . ARG B 1 558 ? -16.328 34.25 4.648 1 87.62 558 ARG B O 1
ATOM 9282 N N . VAL B 1 559 ? -16.109 32.938 2.883 1 87.5 559 VAL B N 1
ATOM 9283 C CA . VAL B 1 559 ? -14.664 33.062 2.877 1 87.5 559 VAL B CA 1
ATOM 9284 C C . VAL B 1 559 ? -14.273 34.531 2.604 1 87.5 559 VAL B C 1
ATOM 9286 O O . VAL B 1 559 ? -13.375 35.062 3.252 1 87.5 559 VAL B O 1
ATOM 9289 N N . ASP B 1 560 ? -14.969 35.125 1.667 1 87.81 560 ASP B N 1
ATOM 9290 C CA . ASP B 1 560 ? -14.703 36.5 1.338 1 87.81 560 ASP B CA 1
ATOM 9291 C C . ASP B 1 560 ? -14.969 37.406 2.539 1 87.81 560 ASP B C 1
ATOM 9293 O O . ASP B 1 560 ? -14.242 38.375 2.766 1 87.81 560 ASP B O 1
ATOM 9297 N N . PHE B 1 561 ? -15.992 37.125 3.186 1 89.19 561 PHE B N 1
ATOM 9298 C CA . PHE B 1 561 ? -16.328 37.875 4.391 1 89.19 561 PHE B CA 1
ATOM 9299 C C . PHE B 1 561 ? -15.219 37.75 5.43 1 89.19 561 PHE B C 1
ATOM 9301 O O . PHE B 1 561 ? -14.773 38.75 5.984 1 89.19 561 PHE B O 1
ATOM 9308 N N . TYR B 1 562 ? -14.75 36.562 5.684 1 90.75 562 TYR B N 1
ATOM 9309 C CA . TYR B 1 562 ? -13.703 36.344 6.672 1 90.75 562 TYR B CA 1
ATOM 9310 C C . TYR B 1 562 ? -12.391 37 6.227 1 90.75 562 TYR B C 1
ATOM 9312 O O . TYR B 1 562 ? -11.641 37.531 7.055 1 90.75 562 TYR B O 1
ATOM 9320 N N . MET B 1 563 ? -12.109 37 4.938 1 87.88 563 MET B N 1
ATOM 9321 C CA . MET B 1 563 ? -10.906 37.625 4.395 1 87.88 563 MET B CA 1
ATOM 9322 C C . MET B 1 563 ? -10.898 39.125 4.656 1 87.88 563 MET B C 1
ATOM 9324 O O . MET B 1 563 ? -9.836 39.719 4.875 1 87.88 563 MET B O 1
ATOM 9328 N N . SER B 1 564 ? -12.023 39.656 4.645 1 86.81 564 SER B N 1
ATOM 9329 C CA . SER B 1 564 ? -12.141 41.094 4.816 1 86.81 564 SER B CA 1
ATOM 9330 C C . SER B 1 564 ? -11.945 41.5 6.277 1 86.81 564 SER B C 1
ATOM 9332 O O . SER B 1 564 ? -11.875 42.688 6.594 1 86.81 564 SER B O 1
ATOM 9334 N N . GLN B 1 565 ? -11.789 40.531 7.078 1 88.12 565 GLN B N 1
ATOM 9335 C CA . GLN B 1 565 ? -11.641 40.781 8.508 1 88.12 565 GLN B CA 1
ATOM 9336 C C . GLN B 1 565 ? -10.164 40.812 8.898 1 88.12 565 GLN B C 1
ATOM 9338 O O . GLN B 1 565 ? -9.703 39.969 9.664 1 88.12 565 GLN B O 1
ATOM 9343 N N . ASN B 1 566 ? -9.359 41.812 8.453 1 90 566 ASN B N 1
ATOM 9344 C CA . ASN B 1 566 ? -8.008 42.156 8.891 1 90 566 ASN B CA 1
ATOM 9345 C C . ASN B 1 566 ? -7.031 41 8.641 1 90 566 ASN B C 1
ATOM 9347 O O . ASN B 1 566 ? -6.359 40.531 9.562 1 90 566 ASN B O 1
ATOM 9351 N N . THR B 1 567 ? -6.941 40.531 7.441 1 94.44 567 THR B N 1
ATOM 9352 C CA . THR B 1 567 ? -6.02 39.469 7.09 1 94.44 567 THR B CA 1
ATOM 9353 C C . THR B 1 567 ? -4.684 40.031 6.621 1 94.44 567 THR B C 1
ATOM 9355 O O . THR B 1 567 ? -3.742 39.281 6.352 1 94.44 567 THR B O 1
ATOM 9358 N N . GLU B 1 568 ? -4.547 41.375 6.535 1 95.62 568 GLU B N 1
ATOM 9359 C CA . GLU B 1 568 ? -3.305 42.031 6.117 1 95.62 568 GLU B CA 1
ATOM 9360 C C . GLU B 1 568 ? -2.135 41.594 6.992 1 95.62 568 GLU B C 1
ATOM 9362 O O . GLU B 1 568 ? -2.256 41.531 8.219 1 95.62 568 GLU B O 1
ATOM 9367 N N . GLY B 1 569 ? -1.043 41.281 6.34 1 95.81 569 GLY B N 1
ATOM 9368 C CA . GLY B 1 569 ? 0.181 41 7.066 1 95.81 569 GLY B CA 1
ATOM 9369 C C . GLY B 1 569 ? 0.347 39.5 7.383 1 95.81 569 GLY B C 1
ATOM 9370 O O . GLY B 1 569 ? 1.433 39.062 7.77 1 95.81 569 GLY B O 1
ATOM 9371 N N . LEU B 1 570 ? -0.676 38.719 7.207 1 97.44 570 LEU B N 1
ATOM 9372 C CA . LEU B 1 570 ? -0.572 37.281 7.438 1 97.44 570 LEU B CA 1
ATOM 9373 C C . LEU B 1 570 ? 0.272 36.594 6.355 1 97.44 570 LEU B C 1
ATOM 9375 O O . LEU B 1 570 ? 0.25 37.031 5.199 1 97.44 570 LEU B O 1
ATOM 9379 N N . PRO B 1 571 ? 1.026 35.625 6.73 1 98.19 571 PRO B N 1
ATOM 9380 C CA . PRO B 1 571 ? 1.887 34.938 5.746 1 98.19 571 PRO B CA 1
ATOM 9381 C C . PRO B 1 571 ? 1.096 34.156 4.703 1 98.19 571 PRO B C 1
ATOM 9383 O O . PRO B 1 571 ? -0.018 33.719 4.98 1 98.19 571 PRO B O 1
ATOM 9386 N N . VAL B 1 572 ? 1.667 34.062 3.533 1 98.25 572 VAL B N 1
ATOM 9387 C CA . VAL B 1 572 ? 1.108 33.281 2.426 1 98.25 572 VAL B CA 1
ATOM 9388 C C . VAL B 1 572 ? 2.168 32.344 1.864 1 98.25 572 VAL B C 1
ATOM 9390 O O . VAL B 1 572 ? 3.248 32.781 1.46 1 98.25 572 VAL B O 1
ATOM 9393 N N . ASN B 1 573 ? 1.838 31.016 1.893 1 98.75 573 ASN B N 1
ATOM 9394 C CA . ASN B 1 573 ? 2.738 29.984 1.391 1 98.75 573 ASN B CA 1
ATOM 9395 C C . ASN B 1 573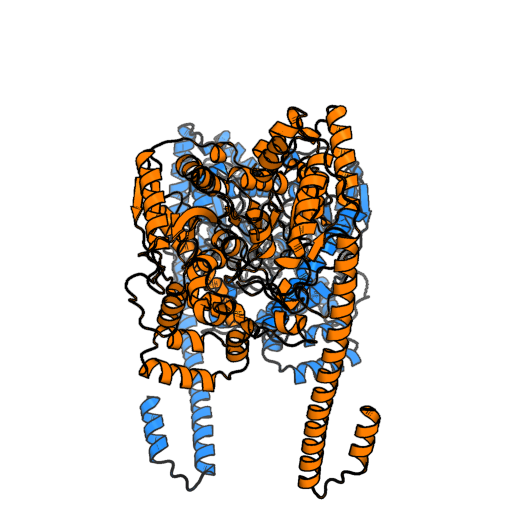 ? 2.35 29.531 -0.016 1 98.75 573 ASN B C 1
ATOM 9397 O O . ASN B 1 573 ? 1.254 29.844 -0.489 1 98.75 573 ASN B O 1
ATOM 9401 N N . ILE B 1 574 ? 3.271 28.891 -0.662 1 98.81 574 ILE B N 1
ATOM 9402 C CA . ILE B 1 574 ? 2.984 28.109 -1.854 1 98.81 574 ILE B CA 1
ATOM 9403 C C . ILE B 1 574 ? 3.289 26.625 -1.586 1 98.81 574 ILE B C 1
ATOM 9405 O O . ILE B 1 574 ? 3.74 26.266 -0.495 1 98.81 574 ILE B O 1
ATOM 9409 N N . GLN B 1 575 ? 2.922 25.844 -2.551 1 98.56 575 GLN B N 1
ATOM 9410 C CA . GLN B 1 575 ? 3.113 24.391 -2.484 1 98.56 575 GLN B CA 1
ATOM 9411 C C . GLN B 1 575 ? 3.857 23.891 -3.713 1 98.56 575 GLN B C 1
ATOM 9413 O O . GLN B 1 575 ? 3.615 24.344 -4.828 1 98.56 575 GLN B O 1
ATOM 9418 N N . VAL B 1 576 ? 4.82 23 -3.48 1 98.94 576 VAL B N 1
ATOM 9419 C CA . VAL B 1 576 ? 5.523 22.281 -4.539 1 98.94 576 VAL B CA 1
ATOM 9420 C C . VAL B 1 576 ? 5.133 20.797 -4.512 1 98.94 576 VAL B C 1
ATOM 9422 O O . VAL B 1 576 ? 5.203 20.156 -3.467 1 98.94 576 VAL B O 1
ATOM 9425 N N . VAL B 1 577 ? 4.711 20.297 -5.664 1 98.81 577 VAL B N 1
ATOM 9426 C CA . VAL B 1 577 ? 4.258 18.922 -5.773 1 98.81 577 VAL B CA 1
ATOM 9427 C C . VAL B 1 577 ? 5.152 18.156 -6.746 1 98.81 577 VAL B C 1
ATOM 9429 O O . VAL B 1 577 ? 5.516 18.672 -7.805 1 98.81 577 VAL B O 1
ATOM 9432 N N . ALA B 1 578 ? 5.605 17 -6.383 1 97.69 578 ALA B N 1
ATOM 9433 C CA . ALA B 1 578 ? 6.355 16.109 -7.258 1 97.69 578 ALA B CA 1
ATOM 9434 C C . ALA B 1 578 ? 5.637 14.773 -7.422 1 97.69 578 ALA B C 1
ATOM 9436 O O . ALA B 1 578 ? 4.68 14.484 -6.699 1 97.69 578 ALA B O 1
ATOM 9437 N N . PRO B 1 579 ? 6.008 13.93 -8.43 1 94.56 579 PRO B N 1
ATOM 9438 C CA . PRO B 1 579 ? 5.426 12.586 -8.547 1 94.56 579 PRO B CA 1
ATOM 9439 C C . PRO B 1 579 ? 5.758 11.695 -7.352 1 94.56 579 PRO B C 1
ATOM 9441 O O . PRO B 1 579 ? 6.688 11.984 -6.598 1 94.56 579 PRO B O 1
ATOM 9444 N N . PRO B 1 580 ? 4.953 10.609 -7.184 1 92.44 580 PRO B N 1
ATOM 9445 C CA . PRO B 1 580 ? 5.199 9.688 -6.078 1 92.44 580 PRO B CA 1
ATOM 9446 C C . PRO B 1 580 ? 6.625 9.141 -6.07 1 92.44 580 PRO B C 1
ATOM 9448 O O . PRO B 1 580 ? 7.18 8.836 -7.129 1 92.44 580 PRO B O 1
ATOM 9451 N N . PHE B 1 581 ? 7.234 9.172 -4.832 1 88.62 581 PHE B N 1
ATOM 9452 C CA . PHE B 1 581 ? 8.555 8.625 -4.547 1 88.62 581 PHE B CA 1
ATOM 9453 C C . PHE B 1 581 ? 9.648 9.516 -5.129 1 88.62 581 PHE B C 1
ATOM 9455 O O . PHE B 1 581 ? 10.789 9.086 -5.285 1 88.62 581 PHE B O 1
ATOM 9462 N N . LYS B 1 582 ? 9.281 10.742 -5.457 1 92.06 582 LYS B N 1
ATOM 9463 C CA . LYS B 1 582 ? 10.242 11.75 -5.898 1 92.06 582 LYS B CA 1
ATOM 9464 C C . LYS B 1 582 ? 10.344 12.898 -4.898 1 92.06 582 LYS B C 1
ATOM 9466 O O . LYS B 1 582 ? 10.328 14.062 -5.281 1 92.06 582 LYS B O 1
ATOM 9471 N N . GLU B 1 583 ? 10.43 12.508 -3.672 1 95.06 583 GLU B N 1
ATOM 9472 C CA . GLU B 1 583 ? 10.516 13.484 -2.592 1 95.06 583 GLU B CA 1
ATOM 9473 C C . GLU B 1 583 ? 11.703 14.422 -2.791 1 95.06 583 GLU B C 1
ATOM 9475 O O . GLU B 1 583 ? 11.594 15.625 -2.539 1 95.06 583 GLU B O 1
ATOM 9480 N N . GLU B 1 584 ? 12.805 13.891 -3.287 1 96.62 584 GLU B N 1
ATOM 9481 C CA . GLU B 1 584 ? 14.016 14.688 -3.445 1 96.62 584 GLU B CA 1
ATOM 9482 C C . GLU B 1 584 ? 13.82 15.789 -4.488 1 96.62 584 GLU B C 1
ATOM 9484 O O . GLU B 1 584 ? 14.344 16.891 -4.336 1 96.62 584 GLU B O 1
ATOM 9489 N N . THR B 1 585 ? 13.055 15.5 -5.488 1 97.19 585 THR B N 1
ATOM 9490 C CA . THR B 1 585 ? 12.742 16.516 -6.488 1 97.19 585 THR B CA 1
ATOM 9491 C C . THR B 1 585 ? 11.914 17.641 -5.871 1 97.19 585 THR B C 1
ATOM 9493 O O . THR B 1 585 ? 12.188 18.828 -6.105 1 97.19 585 THR B O 1
ATOM 9496 N N . CYS B 1 586 ? 10.953 17.281 -5.125 1 98.5 586 CYS B N 1
ATOM 9497 C CA . CYS B 1 586 ? 10.109 18.266 -4.438 1 98.5 586 CYS B CA 1
ATOM 9498 C C . CYS B 1 586 ? 10.945 19.172 -3.543 1 98.5 586 CYS B C 1
ATOM 9500 O O . CYS B 1 586 ? 10.859 20.391 -3.645 1 98.5 586 CYS B O 1
ATOM 9502 N N . LEU B 1 587 ? 11.734 18.562 -2.748 1 98.69 587 LEU B N 1
ATOM 9503 C CA . LEU B 1 587 ? 12.562 19.297 -1.795 1 98.69 587 LEU B CA 1
ATOM 9504 C C . LEU B 1 587 ? 13.586 20.172 -2.518 1 98.69 587 LEU B C 1
ATOM 9506 O O . LEU B 1 587 ? 13.898 21.266 -2.066 1 98.69 587 LEU B O 1
ATOM 9510 N N . ASN B 1 588 ? 14.125 19.672 -3.594 1 98.69 588 ASN B N 1
ATOM 9511 C CA . ASN B 1 588 ? 15.086 20.453 -4.367 1 98.69 588 ASN B CA 1
ATOM 9512 C C . ASN B 1 588 ? 14.453 21.703 -4.953 1 98.69 588 ASN B C 1
ATOM 9514 O O . ASN B 1 588 ? 15.047 22.781 -4.898 1 98.69 588 ASN B O 1
ATOM 9518 N N . VAL B 1 589 ? 13.312 21.562 -5.508 1 98.75 589 VAL B N 1
ATOM 9519 C CA . VAL B 1 589 ? 12.617 22.703 -6.078 1 98.75 589 VAL B CA 1
ATOM 9520 C C . VAL B 1 589 ? 12.266 23.703 -4.969 1 98.75 589 VAL B C 1
ATOM 9522 O O . VAL B 1 589 ? 12.398 24.906 -5.148 1 98.75 589 VAL B O 1
ATOM 9525 N N . MET B 1 590 ? 11.812 23.219 -3.859 1 98.81 590 MET B N 1
ATOM 9526 C CA . MET B 1 590 ? 11.562 24.078 -2.705 1 98.81 590 MET B CA 1
ATOM 9527 C C . MET B 1 590 ? 12.82 24.859 -2.324 1 98.81 590 MET B C 1
ATOM 9529 O O . MET B 1 590 ? 12.758 26.047 -2.006 1 98.81 590 MET B O 1
ATOM 9533 N N . LYS B 1 591 ? 13.938 24.188 -2.338 1 98.44 591 LYS B N 1
ATOM 9534 C CA . LYS B 1 591 ? 15.195 24.812 -1.961 1 98.44 591 LYS B CA 1
ATOM 9535 C C . LYS B 1 591 ? 15.57 25.938 -2.932 1 98.44 591 LYS B C 1
ATOM 9537 O O . LYS B 1 591 ? 16 27.016 -2.514 1 98.44 591 LYS B O 1
ATOM 9542 N N . MET B 1 592 ? 15.406 25.688 -4.211 1 98.12 592 MET B N 1
ATOM 9543 C CA . MET B 1 592 ? 15.664 26.703 -5.215 1 98.12 592 MET B CA 1
ATOM 9544 C C . MET B 1 592 ? 14.844 27.969 -4.938 1 98.12 592 MET B C 1
ATOM 9546 O O . MET B 1 592 ? 15.352 29.078 -5.074 1 98.12 592 MET B O 1
ATOM 9550 N N . LEU B 1 593 ? 13.656 27.734 -4.582 1 98.5 593 LEU B N 1
ATOM 9551 C CA . LEU B 1 593 ? 12.766 28.859 -4.297 1 98.5 593 LEU B CA 1
ATOM 9552 C C . LEU B 1 593 ? 13.148 29.531 -2.988 1 98.5 593 LEU B C 1
ATOM 9554 O O . LEU B 1 593 ? 13.211 30.766 -2.92 1 98.5 593 LEU B O 1
ATOM 9558 N N . ASP B 1 594 ? 13.32 28.75 -1.959 1 97.94 594 ASP B N 1
ATOM 9559 C CA . ASP B 1 594 ? 13.648 29.266 -0.637 1 97.94 594 ASP B CA 1
ATOM 9560 C C . ASP B 1 594 ? 14.914 30.125 -0.685 1 97.94 594 ASP B C 1
ATOM 9562 O O . ASP B 1 594 ? 14.992 31.156 -0.01 1 97.94 594 ASP B O 1
ATOM 9566 N N . ASP B 1 595 ? 15.883 29.75 -1.472 1 96.5 595 ASP B N 1
ATOM 9567 C CA . ASP B 1 595 ? 17.156 30.453 -1.587 1 96.5 595 ASP B CA 1
ATOM 9568 C C . ASP B 1 595 ? 16.953 31.844 -2.184 1 96.5 595 ASP B C 1
ATOM 9570 O O . ASP B 1 595 ? 17.703 32.781 -1.889 1 96.5 595 ASP B O 1
ATOM 9574 N N . GLU B 1 596 ? 15.977 32 -2.951 1 96.31 596 GLU B N 1
ATOM 9575 C CA . GLU B 1 596 ? 15.727 33.281 -3.607 1 96.31 596 GLU B CA 1
ATOM 9576 C C . GLU B 1 596 ? 14.734 34.125 -2.812 1 96.31 596 GLU B C 1
ATOM 9578 O O . GLU B 1 596 ? 14.852 35.344 -2.754 1 96.31 596 GLU B O 1
ATOM 9583 N N . ILE B 1 597 ? 13.75 33.531 -2.324 1 96.75 597 ILE B N 1
ATOM 9584 C CA . ILE B 1 597 ? 12.672 34.25 -1.643 1 96.75 597 ILE B CA 1
ATOM 9585 C C . ILE B 1 597 ? 13.156 34.688 -0.265 1 96.75 597 ILE B C 1
ATOM 9587 O O . ILE B 1 597 ? 12.961 35.844 0.115 1 96.75 597 ILE B O 1
ATOM 9591 N N . GLN B 1 598 ? 13.711 33.781 0.511 1 94.38 598 GLN B N 1
ATOM 9592 C CA . GLN B 1 598 ? 14.25 34.062 1.838 1 94.38 598 GLN B CA 1
ATOM 9593 C C . GLN B 1 598 ? 13.25 34.844 2.684 1 94.38 598 GLN B C 1
ATOM 9595 O O . GLN B 1 598 ? 13.57 35.938 3.205 1 94.38 598 GLN B O 1
ATOM 9600 N N . PHE B 1 599 ? 12.148 34.312 2.916 1 96.81 599 PHE B N 1
ATOM 9601 C CA . PHE B 1 599 ? 11.008 34.938 3.562 1 96.81 599 PHE B CA 1
ATOM 9602 C C . PHE B 1 599 ? 11.422 35.594 4.883 1 96.81 599 PHE B C 1
ATOM 9604 O O . PHE B 1 599 ? 11.086 36.75 5.148 1 96.81 599 PHE B O 1
ATOM 9611 N N . TYR B 1 600 ? 12.164 35 5.711 1 93.44 600 TYR B N 1
ATOM 9612 C CA . TYR B 1 600 ? 12.445 35.469 7.051 1 93.44 600 TYR B CA 1
ATOM 9613 C C . TYR B 1 600 ? 13.664 36.375 7.051 1 93.44 600 TYR B C 1
ATOM 9615 O O . TYR B 1 600 ? 14.031 36.938 8.086 1 93.44 600 TYR B O 1
ATOM 9623 N N . LYS B 1 601 ? 14.281 36.438 5.965 1 91.06 601 LYS B N 1
ATOM 9624 C CA . LYS B 1 601 ? 15.242 37.531 5.809 1 91.06 601 LYS B CA 1
ATOM 9625 C C . LYS B 1 601 ? 14.531 38.875 5.621 1 91.06 601 LYS B C 1
ATOM 9627 O O . LYS B 1 601 ? 15.055 39.906 6.016 1 91.06 601 LYS B O 1
ATOM 9632 N N . HIS B 1 602 ? 13.375 38.781 5.074 1 92.75 602 HIS B N 1
ATOM 9633 C CA . HIS B 1 602 ? 12.648 40 4.742 1 92.75 602 HIS B CA 1
ATOM 9634 C C . HIS B 1 602 ? 11.492 40.219 5.707 1 92.75 602 HIS B C 1
ATOM 9636 O O . HIS B 1 602 ? 10.883 41.281 5.707 1 92.75 602 HIS B O 1
ATOM 9642 N N . ASN B 1 603 ? 11.195 39.25 6.438 1 92.94 603 ASN B N 1
ATOM 9643 C CA . ASN B 1 603 ? 10.125 39.344 7.43 1 92.94 603 ASN B CA 1
ATOM 9644 C C . ASN B 1 603 ? 10.578 38.812 8.789 1 92.94 603 ASN B C 1
ATOM 9646 O O . ASN B 1 603 ? 11.266 37.781 8.859 1 92.94 603 ASN B O 1
ATOM 9650 N N . SER B 1 604 ? 10.188 39.469 9.844 1 89.94 604 SER B N 1
ATOM 9651 C CA . SER B 1 604 ? 10.484 38.969 11.188 1 89.94 604 SER B CA 1
ATOM 9652 C C . SER B 1 604 ? 9.508 37.906 11.617 1 89.94 604 SER B C 1
ATOM 9654 O O . SER B 1 604 ? 8.352 37.875 11.188 1 89.94 604 SER B O 1
ATOM 9656 N N . TYR B 1 605 ? 10.039 37.031 12.445 1 91.56 605 TYR B N 1
ATOM 9657 C CA . TYR B 1 605 ? 9.117 36.125 13.117 1 91.56 605 TYR B CA 1
ATOM 9658 C C . TYR B 1 605 ? 8.109 36.906 13.953 1 91.56 605 TYR B C 1
ATOM 9660 O O . TYR B 1 605 ? 8.375 38.031 14.375 1 91.56 605 TYR B O 1
ATOM 9668 N N . PRO B 1 606 ? 6.977 36.281 14.133 1 93.19 606 PRO B N 1
ATOM 9669 C CA . PRO B 1 606 ? 6 37 14.953 1 93.19 606 PRO B CA 1
ATOM 9670 C C . PRO B 1 606 ? 6.48 37.219 16.391 1 93.19 606 PRO B C 1
ATOM 9672 O O . PRO B 1 606 ? 7.125 36.312 16.969 1 93.19 606 PRO B O 1
ATOM 9675 N N . GLU B 1 607 ? 6.18 38.344 16.922 1 90.06 607 GLU B N 1
ATOM 9676 C CA . GLU B 1 607 ? 6.465 38.656 18.312 1 90.06 607 GLU B CA 1
ATOM 9677 C C . GLU B 1 607 ? 5.285 38.312 19.219 1 90.06 607 GLU B C 1
ATOM 9679 O O . GLU B 1 607 ? 4.156 38.75 18.969 1 90.06 607 GLU B O 1
ATOM 9684 N N . LEU B 1 608 ? 5.559 37.531 20.156 1 92.19 608 LEU B N 1
ATOM 9685 C CA . LEU B 1 608 ? 4.488 37.062 21.031 1 92.19 608 LEU B CA 1
ATOM 9686 C C . LEU B 1 608 ? 4.164 38.094 22.109 1 92.19 608 LEU B C 1
ATOM 9688 O O . LEU B 1 608 ? 5.062 38.781 22.594 1 92.19 608 LEU B O 1
ATOM 9692 N N . LYS B 1 609 ? 2.891 38.344 22.312 1 85.56 609 LYS B N 1
ATOM 9693 C CA . LYS B 1 609 ? 2.416 39.281 23.297 1 85.56 609 LYS B CA 1
ATOM 9694 C C . LYS B 1 609 ? 1.76 38.594 24.484 1 85.56 609 LYS B C 1
ATOM 9696 O O . LYS B 1 609 ? 1.167 37.531 24.328 1 85.56 609 LYS B O 1
#

Solvent-accessible surface area (backbone atoms only — not comparable to full-atom values): 60218 Å² total; per-residue (Å²): 109,68,67,59,50,48,51,54,45,63,65,65,58,56,86,79,50,57,64,56,48,49,47,49,49,47,48,48,48,47,48,47,47,50,49,51,50,51,51,51,49,52,51,43,53,54,46,51,50,52,42,50,50,52,48,51,51,54,52,48,54,52,70,66,55,85,72,65,77,63,99,61,55,71,66,55,53,51,49,56,53,72,33,36,51,69,54,46,51,52,35,43,76,68,60,74,43,48,26,46,44,51,46,32,56,30,48,51,45,33,66,73,42,25,70,82,34,17,24,44,74,44,76,38,55,74,65,26,46,54,52,16,49,51,40,45,51,38,51,76,65,64,39,77,60,64,71,38,68,44,37,41,37,56,25,31,33,31,31,47,48,27,36,53,79,35,48,49,33,41,32,38,70,89,26,69,80,47,56,28,90,48,57,11,41,54,51,47,52,40,44,76,41,37,26,28,72,29,35,28,18,27,33,3,45,68,48,76,34,61,46,17,37,25,85,60,69,37,51,27,31,16,51,84,44,68,65,21,28,9,15,8,21,20,9,10,48,20,25,29,35,38,55,41,40,26,47,24,32,40,30,43,30,60,44,29,10,34,41,38,0,9,28,33,36,45,24,18,14,38,37,45,23,34,65,72,36,69,63,56,33,48,61,81,63,27,52,28,48,67,16,51,76,78,59,52,57,14,37,28,34,35,18,68,36,61,66,34,41,50,35,51,49,48,62,73,43,36,50,78,65,55,64,76,52,56,63,50,65,39,62,55,83,43,64,72,51,76,78,54,63,68,46,49,67,60,76,74,70,64,44,40,31,30,28,41,56,63,46,89,90,55,70,27,18,42,40,33,28,48,34,32,51,52,53,51,49,54,46,41,73,66,49,32,44,78,44,83,57,82,81,77,67,57,65,57,49,56,45,48,51,46,26,59,64,21,23,45,51,41,41,29,56,45,63,55,41,65,82,55,81,80,60,76,72,44,46,66,59,54,50,40,57,69,49,53,70,73,57,35,50,51,50,20,54,53,30,42,73,70,62,30,52,71,62,24,62,45,48,67,35,37,43,65,36,52,35,44,52,49,12,31,50,40,28,51,39,55,54,49,38,40,54,54,36,39,51,34,59,76,68,56,32,65,35,36,40,24,38,35,43,31,62,60,47,41,46,62,82,47,60,61,53,40,58,75,45,45,52,54,29,26,55,36,28,58,53,42,32,14,36,34,31,40,42,58,46,53,27,44,82,90,34,39,35,54,40,81,78,75,59,76,31,68,50,47,51,50,45,29,54,44,29,57,62,77,39,54,67,39,30,28,22,26,23,32,33,17,57,47,84,32,55,38,53,28,52,27,54,50,39,61,46,46,74,69,60,39,44,68,82,78,38,78,71,50,73,86,129,110,69,65,58,51,47,50,53,47,64,63,67,60,58,85,79,50,59,63,56,49,50,48,50,48,49,46,49,48,46,50,47,46,50,48,51,50,49,52,48,50,53,51,44,53,53,46,52,50,51,42,51,50,52,48,51,50,53,52,48,54,53,70,66,54,86,71,64,77,64,100,62,55,70,66,55,54,51,48,56,54,71,32,35,52,68,55,47,52,50,36,43,74,69,61,76,42,48,26,46,43,51,45,33,56,30,49,51,46,33,66,71,42,25,70,82,34,18,23,44,74,46,76,38,57,73,64,26,47,54,52,16,49,51,41,44,52,37,51,73,66,64,41,76,60,62,71,38,69,43,38,42,36,56,25,30,34,31,32,48,48,27,38,53,79,37,49,48,33,41,32,36,68,88,25,68,79,47,55,27,87,48,56,11,39,56,52,46,52,41,44,75,40,37,26,28,72,29,37,28,17,27,34,2,45,69,49,78,33,62,45,18,37,26,87,59,69,37,50,25,31,15,50,82,41,67,64,20,28,10,14,7,22,21,9,10,48,21,25,27,34,37,54,41,40,26,49,25,32,41,32,42,31,60,46,28,10,34,41,37,0,8,28,33,35,45,24,19,14,37,38,46,24,35,65,73,37,68,64,56,32,47,60,81,64,26,53,27,48,69,18,50,77,79,60,51,56,16,37,29,36,37,19,68,35,61,65,34,40,50,33,51,50,48,64,74,44,37,53,78,64,56,64,75,51,56,63,52,68,40,62,55,84,42,66,73,50,75,77,55,62,68,45,50,67,58,76,75,70,64,44,38,32,31,29,40,56,62,48,92,90,55,73,28,18,42,41,32,29,48,32,31,51,52,52,50,51,54,44,40,74,66,49,31,44,78,43,84,57,80,80,78,66,58,65,58,50,57,45,47,50,46,25,60,65,21,24,46,50,40,40,29,56,45,62,54,40,65,80,53,82,79,60,77,72,45,47,66,60,53,50,42,58,68,50,52,69,72,57,34,51,52,49,21,53,53,30,42,74,69,62,29,52,70,60,22,63,45,49,66,36,36,42,65,36,52,36,43,53,49,12,30,50,42,28,50,38,55,53,49,38,41,53,56,36,38,49,33,60,76,70,57,33,65,35,36,40,24,36,34,42,32,62,59,48,42,46,64,81,47,61,62,54,42,58,75,45,45,51,55,29,26,53,37,30,60,53,41,33,15,37,34,28,40,42,58,46,52,27,43,82,92,34,39,32,54,35,84,68,78,53,80,30,68,50,47,51,50,46,30,54,45,29,57,61,78,38,54,66,39,30,27,21,26,23,32,33,17,56,46,84,31,54,38,52,26,52,26,54,49,38,61,47,47,73,70,60,39,41,68,79,78,35,78,71,49,72,83,130

Foldseek 3Di:
DVVVVVVVLVVPPDPPCVVVNVVVVVVCVVVVVVVVVVVLVVLQVVLLVVLVVLVVVQLVVLLPDDQDQDPADPVVLVVLLLDAQVVVLVCCLVVVDFLLNQLSSLSVLCSVCVLVQLQFDHFQSVQLNVLRVVLRVCVVVVHPLSPALQASFEAEEALLFADAQAWSCQLASVGRPVGHNHGWLLVVLCVVSHYGHGTYTFADRNQPFQFTAHSRSGGRAALQGRQFGLTTRNSSQLRCQLSSSHQKYKDKCQQQHFLSNVFQRQWKWWFAQQLQAFPTRRDQLDPVVVVDDQFHMTMAMIHHALSSRVSSSCSGQPPVSVVVDDCVSGPVSRDRDDDPPCLLQPLDAAAEEEEEQAAPLDFFFPVLSVLLVLLQVLNVVSHYHYDYDHAPPLVLLLLLVLLSCCQVLVVSNCVSNVSHDHDPLCVVSVVLSVDDLVVLLVVLVVCVVVVNPSVSVNSNSNYHHDPVVSVVSSVVLVVSLVRVVVRCVVSVHFKYKYFSWRYHTFGPPLSSLQVSRSSSGRSCSSSRWIKMKHWFAAQAPVGLAGPDCPDVHRSRVSSRVRSNVPRGGGIGMMMMTGGHPVSSNNSNSSNSSCVPRVPCVVPPRRDGD/DVVVVVVVLVPPPDPPCVVVNVVVVVVCVVVVVVVVVVVLVVLQVVLLVVLVVLVVVQLVVLLPDDQDQDPADPVVLVVLLLDAQVVVLVCCLVVVDFLLNQLSSLSVLCSVCVLVQLQFDHFQSVQLNVLRVVLRVCVVVVHPLSPALQASFEAEEALLFADAQAWSCQLASVGRPVHHNHGWLLVVLCVVSRYGHGTYTFADRNQPFQFTAHSRSGGRAALQGRQFGLTTRNSSQLRCQLSSSHQKYKDKCQQQHFLSNVFQRQWKWWFAQQLQAFPTRRDQLDPVVVVDDQFHMTMAMIHHALSSRVSSSCSGQPPVSVVVDDCVSGPVSRDRDDDPPCLLQPLDAAAEEEEEQAAPLDFFFPVLSVLLVLLQVLNVVSHYHYDYDHAPPLVLLLLLVLLSCCQVLVVSNCVSNVSHDHDPLCVVSVVLSPDDLVVLLVVLVVCVVVVQPSVSVNSNSNYHHDPVVSVVSSVVLVVSLVRVVVRCVVSVHFKYKYFSWRYHTFGPPLSSLQVSRSSSGRSCSSSRWIKMKHWFAAQAPVGLATPPCPPPHPSRVSSRVRSNVPRGGGIGMMMMTGGHPVSSNNSNSSNSSCVPRVPCVVPPRRDGD

Organism: Tetrahymena thermophila (strain SB210) (NCBI:txid312017)

InterPro domains:
  IPR020556 Amidase, conserved site [PS00571] (231-262)
  IPR023631 Amidase signature domain [PF01425] (101-587)
  IPR036928 Amidase signature (AS) superfamily [G3DSA:3.90.1300.10] (38-604)
  IPR036928 Amidase signature (AS) superfamily [SSF75304] (78-595)
  IPR052096 Endocannabinoid-regulating amidase [PTHR45847] (34-598)

Secondary structure (DSSP, 8-state):
-HHHHHHHHHHHS-TT-HHHHHHHHHHHHHHHHHHHHHHHHHHHHHHHHHHHHHHHHHHHHHHH--PPPPSS-HHHHHHHHH--HHHHHHHHHTTSS-HHHHHHHHHHHHHHHTTTTT-EEEE-HHHHHHHHHHHHHHHHTT-GGGGSTTTT-EEEEETTB--TTSB--TT-GGGTT-B-SS--HHHHHHHHTT-EEEEEE---GGG-SSS-EETTTEEPEETTEEEEE--SSSHHHHHHHHTTS-S-EEEEESSSTTHHHHHHTT-EEEE--GGGS--TTB----HHHHH--SS--EEEEEESSHHHHHHHHHHHH-HHHHTTS-TTTS-TTS--PPP-HHHHT---SS-EEEE-S--SSSPPBHHHHHHHHHHHHHHHHTT-EEEE---S-HHHHHHHHHHHHTTTTTHHHHHHTTTSPPPGGGHHHHHHHHS-HHHHHHHHHHHHHTT-HHHHHHGGG-S--BHHHHHHHHHHHHHHHHHHHHHHHHHT-S-EEEESSSSS--BTTGGGG-GGGGHHHHHHHHTT--EEEEEEEE--GGG-SBSSTT--SHHHHHHHHHHTTT-TT-EEEEEEE--TT-HHHHHHHHHHHHHHH-HHHHSPPPPP-/-HHHHHHHHHHH--TT-HHHHHHHHHHHHHHHHHHHHHHHHHHHHHHHHHHHHHHHHHHHHHHH--PPPPSS-HHHHHHHHH--HHHHHHHHHTTSS-HHHHHHHHHHHHHHHTTTTT-EEEE-HHHHHHHHHHHHHHHHTT-GGGGSTTTT-EEEEETTB--TTSB--TT-GGGTT-B-SS--HHHHHHHHTT-EEEEEE---GGG-SSS-EETTTEEPEETTEEEEE--SSSHHHHHHHHTTS-S-EEEEESSSTTHHHHHHTT-EEEE--GGGS--TTBPP--HHHHH--SS--EEEEEESSHHHHHHHHHHHH-HHHHTTS-TTTS-TTS--PPP-HHHHT---SS-EEEE-S--SSS--BHHHHHHHHHHHHHHHHTT-EEEE---TTHHHHHHHHHHHHTTTTTHHHHHHTTTSPPPGGGHHHHHHHHS-HHHHHHHHHHHHHTT-HHHHHHGGG-S--BHHHHHHHHHHHHHHHHHHHHHHHHHT-S-EEEESSSSS--BTTGGGG-GGGGHHHHHHHHTT--EEEEEEEE--GGG-SBSS----SHHHHHHHHHHTTT-TT-EEEEEEE--TT-HHHHHHHHHHHHHHH-HHHHSPPPPP-

Radius of gyration: 32.87 Å; Cα contacts (8 Å, |Δi|>4): 2582; chains: 2; bounding box: 95×92×79 Å

Sequence (1218 aa):
MEIQIRRLFEKQISLKYPAYAVGAYLGLKMTSSILRSIVKKVRILIQKKKVREFIQQRDANLQNLKIPTPNLSEEVIRLVLDSDITNLKKLLEAKTVTSVDLVNIYSKRVQQYGVQYGIITHLKYDEAIEAAKECDRLRQENSPLCQLPLFGIPISMKETFEEKGYPSTVGSSFRINRISEEDGFCVKLLKSGGAIPFLRTNVPQAAMLFESANEVYGRVQNPWDRTKYAGGSSGGEGAAVAARMSPGGMGSDLGGSIRIPAAMCGVYGFKPTAQRTIMSGHTLYSEAFNGQRTVLCATGPIGKSVDDLVLFFRQLSDPQYLQKFKLFEKDPFFPLQQINEAELTNNKKQRRFGYFKTLELFDCTVANQRAVEIAVEKLRAQGHQLVEITLPNVESISEGFIQFLVADGFEGIYDLLSQEDTIQEYMPINFFTSTPAGVKRVLSFLLKLLGQKSTAKLLPQTNRLKVEELNRLQYQISVLQQQYLRVFDDYEIEAIICPSFGTPALPHSSSVDSTPICLYTYIWNYINFPCGVLPVTKVLKDEQHLKNTRNKELPAKRVDFYMSQNTEGLPVNIQVVAPPFKEETCLNVMKMLDDEIQFYKHNSYPELKMEIQIRRLFEKQISLKYPAYAVGAYLGLKMTSSILRSIVKKVRILIQKKKVREFIQQRDANLQNLKIPTPNLSEEVIRLVLDSDITNLKKLLEAKTVTSVDLVNIYSKRVQQYGVQYGIITHLKYDEAIEAAKECDRLRQENSPLCQLPLFGIPISMKETFEEKGYPSTVGSSFRINRISEEDGFCVKLLKSGGAIPFLRTNVPQAAMLFESANEVYGRVQNPWDRTKYAGGSSGGEGAAVAARMSPGGMGSDLGGSIRIPAAMCGVYGFKPTAQRTIMSGHTLYSEAFNGQRTVLCATGPIGKSVDDLVLFFRQLSDPQYLQKFKLFEKDPFFPLQQINEAELTNNKKQRRFGYFKTLELFDCTVANQRAVEIAVEKLRAQGHQLVEITLPNVESISEGFIQFLVADGFEGIYDLLSQEDTIQEYMPINFFTSTPAGVKRVLSFLLKLLGQKSTAKLLPQTNRLKVEELNRLQYQISVLQQQYLRVFDDYEIEAIICPSFGTPALPHSSSVDSTPICLYTYIWNYINFPCGVLPVTKVLKDEQHLKNTRNKELPAKRVDFYMSQNTEGLPVNIQVVAPPFKEETCLNVMKMLDDEIQFYKHNSYPELK